Protein AF-0000000079325512 (afdb_homodimer)

Structure (mmCIF, N/CA/C/O backbone):
data_AF-0000000079325512-model_v1
#
loop_
_entity.id
_entity.type
_entity.pdbx_description
1 polymer 'Uncharacterized protein'
#
loop_
_atom_site.group_PDB
_atom_site.id
_atom_site.type_symbol
_atom_site.label_atom_id
_atom_site.label_alt_id
_atom_site.label_comp_id
_atom_site.label_asym_id
_atom_site.label_entity_id
_atom_site.label_seq_id
_atom_site.pdbx_PDB_ins_code
_atom_site.Cartn_x
_atom_site.Cartn_y
_atom_site.Cartn_z
_atom_site.occupancy
_atom_site.B_iso_or_equiv
_atom_site.auth_seq_id
_atom_site.auth_comp_id
_atom_site.auth_asym_id
_atom_site.auth_atom_id
_atom_site.pdbx_PDB_model_num
ATOM 1 N N . MET A 1 1 ? 50 34.188 35.844 1 56.75 1 MET A N 1
ATOM 2 C CA . MET A 1 1 ? 49.219 35.25 35.219 1 56.75 1 MET A CA 1
ATOM 3 C C . MET A 1 1 ? 49.906 35.75 33.938 1 56.75 1 MET A C 1
ATOM 5 O O . MET A 1 1 ? 51.125 35.875 33.875 1 56.75 1 MET A O 1
ATOM 9 N N . LEU A 1 2 ? 49.188 35.719 32.906 1 69.38 2 LEU A N 1
ATOM 10 C CA . LEU A 1 2 ? 49.75 36.125 31.609 1 69.38 2 LEU A CA 1
ATOM 11 C C . LEU A 1 2 ? 50.312 37.531 31.672 1 69.38 2 LEU A C 1
ATOM 13 O O . LEU A 1 2 ? 49.719 38.438 32.25 1 69.38 2 LEU A O 1
ATOM 17 N N . SER A 1 3 ? 51.594 37.688 31.328 1 72.75 3 SER A N 1
ATOM 18 C CA . SER A 1 3 ? 52.219 39 31.344 1 72.75 3 SER A CA 1
ATOM 19 C C . SER A 1 3 ? 51.594 39.938 30.312 1 72.75 3 SER A C 1
ATOM 21 O O . SER A 1 3 ? 51.219 39.5 29.219 1 72.75 3 SER A O 1
ATOM 23 N N . ASN A 1 4 ? 51.25 41.219 30.656 1 74.5 4 ASN A N 1
ATOM 24 C CA . ASN A 1 4 ? 50.719 42.25 29.766 1 74.5 4 ASN A CA 1
ATOM 25 C C . ASN A 1 4 ? 51.594 42.438 28.531 1 74.5 4 ASN A C 1
ATOM 27 O O . ASN A 1 4 ? 51.062 42.656 27.438 1 74.5 4 ASN A O 1
ATOM 31 N N . GLU A 1 5 ? 52.844 42.25 28.734 1 73.75 5 GLU A N 1
ATOM 32 C CA . GLU A 1 5 ? 53.781 42.406 27.625 1 73.75 5 GLU A CA 1
ATOM 33 C C . GLU A 1 5 ? 53.562 41.312 26.562 1 73.75 5 GLU A C 1
ATOM 35 O O . GLU A 1 5 ? 53.625 41.594 25.375 1 73.75 5 GLU A O 1
ATOM 40 N N . PHE A 1 6 ? 53.25 40.25 27.047 1 76.25 6 PHE A N 1
ATOM 41 C CA . PHE A 1 6 ? 53 39.125 26.141 1 76.25 6 PHE A CA 1
ATOM 42 C C . PHE A 1 6 ? 51.719 39.344 25.328 1 76.25 6 PHE A C 1
ATOM 44 O O . PHE A 1 6 ? 51.719 39.156 24.109 1 76.25 6 PHE A O 1
ATOM 51 N N . ILE A 1 7 ? 50.75 39.812 25.922 1 75.38 7 ILE A N 1
ATOM 52 C CA . ILE A 1 7 ? 49.438 40 25.266 1 75.38 7 ILE A CA 1
ATOM 53 C C . ILE A 1 7 ? 49.562 41.125 24.234 1 75.38 7 ILE A C 1
ATOM 55 O O . ILE A 1 7 ? 49 41.031 23.141 1 75.38 7 ILE A O 1
ATOM 59 N N . LEU A 1 8 ? 50.375 42.125 24.547 1 76.69 8 LEU A N 1
ATOM 60 C CA . LEU A 1 8 ? 50.594 43.219 23.641 1 76.69 8 LEU A CA 1
ATOM 61 C C . LEU A 1 8 ? 51.375 42.812 22.422 1 76.69 8 LEU A C 1
ATOM 63 O O . LEU A 1 8 ? 51.156 43.312 21.312 1 76.69 8 LEU A O 1
ATOM 67 N N . GLN A 1 9 ? 52.188 41.875 22.656 1 72.31 9 GLN A N 1
ATOM 68 C CA . GLN A 1 9 ? 52.969 41.344 21.531 1 72.31 9 GLN A CA 1
ATOM 69 C C . GLN A 1 9 ? 52.062 40.562 20.578 1 72.31 9 GLN A C 1
ATOM 71 O O . GLN A 1 9 ? 52.219 40.625 19.359 1 72.31 9 GLN A O 1
ATOM 76 N N . ILE A 1 10 ? 51.156 39.844 21.188 1 69.56 10 ILE A N 1
ATOM 77 C CA . ILE A 1 10 ? 50.188 39.125 20.375 1 69.56 10 ILE A CA 1
ATOM 78 C C . ILE A 1 10 ? 49.375 40.094 19.547 1 69.56 10 ILE A C 1
ATOM 80 O O . ILE A 1 10 ? 49.156 39.906 18.359 1 69.56 10 ILE A O 1
ATOM 84 N N . GLU A 1 11 ? 49.031 41.156 20.203 1 71.81 11 GLU A N 1
ATOM 85 C CA . GLU A 1 11 ? 48.219 42.156 19.531 1 71.81 11 GLU A CA 1
ATOM 86 C C . GLU A 1 11 ? 49 42.812 18.391 1 71.81 11 GLU A C 1
ATOM 88 O O . GLU A 1 11 ? 48.438 43.031 17.312 1 71.81 11 GLU A O 1
ATOM 93 N N . CYS A 1 12 ? 50.219 43.062 18.609 1 68.75 12 CYS A N 1
ATOM 94 C CA . CYS A 1 12 ? 51.031 43.688 17.578 1 68.75 12 CYS A CA 1
ATOM 95 C C . CYS A 1 12 ? 51.156 42.781 16.359 1 68.75 12 CYS A C 1
ATOM 97 O O . CYS A 1 12 ? 51.094 43.25 15.219 1 68.75 12 CYS A O 1
ATOM 99 N N . GLU A 1 13 ? 51.219 41.531 16.609 1 63.12 13 GLU A N 1
ATOM 100 C CA . GLU A 1 13 ? 51.344 40.594 15.5 1 63.12 13 GLU A CA 1
ATOM 101 C C . GLU A 1 13 ? 50.031 40.438 14.758 1 63.12 13 GLU A C 1
ATOM 103 O O . GLU A 1 13 ? 50 40.312 13.531 1 63.12 13 GLU A O 1
ATOM 108 N N . LEU A 1 14 ? 48.969 40.531 15.477 1 63.22 14 LEU A N 1
ATOM 109 C CA . LEU A 1 14 ? 47.625 40.375 14.891 1 63.22 14 LEU A CA 1
ATOM 110 C C . LEU A 1 14 ? 47.25 41.594 14.062 1 63.22 14 LEU A C 1
ATOM 112 O O . LEU A 1 14 ? 46.594 41.469 13.031 1 63.22 14 LEU A O 1
ATOM 116 N N . ASN A 1 15 ? 47.625 42.719 14.523 1 61.28 15 ASN A N 1
ATOM 117 C CA . ASN A 1 15 ? 47.344 43.938 13.789 1 61.28 15 ASN A CA 1
ATOM 118 C C . ASN A 1 15 ? 48.094 43.969 12.461 1 61.28 15 ASN A C 1
ATOM 120 O O . ASN A 1 15 ? 47.625 44.625 11.516 1 61.28 15 ASN A O 1
ATOM 124 N N . ASN A 1 16 ? 49.125 43.25 12.406 1 58 16 ASN A N 1
ATOM 125 C CA . ASN A 1 16 ? 49.906 43.25 11.18 1 58 16 ASN A CA 1
ATOM 126 C C . ASN A 1 16 ? 49.375 42.219 10.172 1 58 16 ASN A C 1
ATOM 128 O O . ASN A 1 16 ? 49.562 42.375 8.969 1 58 16 ASN A O 1
ATOM 132 N N . SER A 1 17 ? 48.812 41.031 10.648 1 55.97 17 SER A N 1
ATOM 133 C CA . SER A 1 17 ? 48.312 40.031 9.742 1 55.97 17 SER A CA 1
ATOM 134 C C . SER A 1 17 ? 46.938 39.5 10.195 1 55.97 17 SER A C 1
ATOM 136 O O . SER A 1 17 ? 46.719 39.312 11.391 1 55.97 17 SER A O 1
ATOM 138 N N . TYR A 1 18 ? 45.875 40.094 9.75 1 53.16 18 TYR A N 1
ATOM 139 C CA . TYR A 1 18 ? 44.531 39.656 10.148 1 53.16 18 TYR A CA 1
ATOM 140 C C . TYR A 1 18 ? 44.469 38.125 10.164 1 53.16 18 TYR A C 1
ATOM 142 O O . TYR A 1 18 ? 43.406 37.531 10.383 1 53.16 18 TYR A O 1
ATOM 150 N N . ASP A 1 19 ? 45.594 37.531 9.789 1 50.91 19 ASP A N 1
ATOM 151 C CA . ASP A 1 19 ? 45.656 36.062 9.75 1 50.91 19 ASP A CA 1
ATOM 152 C C . ASP A 1 19 ? 46.5 35.531 10.906 1 50.91 19 ASP A C 1
ATOM 154 O O . ASP A 1 19 ? 47.688 35.812 11 1 50.91 19 ASP A O 1
ATOM 158 N N . ILE A 1 20 ? 45.938 35 11.797 1 52.88 20 ILE A N 1
ATOM 159 C CA . ILE A 1 20 ? 46.594 34.5 13 1 52.88 20 ILE A CA 1
ATOM 160 C C . ILE A 1 20 ? 47.625 33.469 12.625 1 52.88 20 ILE A C 1
ATOM 162 O O . ILE A 1 20 ? 48.594 33.25 13.359 1 52.88 20 ILE A O 1
ATOM 166 N N . ASN A 1 21 ? 47.438 32.875 11.516 1 50.91 21 ASN A N 1
ATOM 167 C CA . ASN A 1 21 ? 48.375 31.812 11.102 1 50.91 21 ASN A CA 1
ATOM 168 C C . ASN A 1 21 ? 49.75 32.375 10.773 1 50.91 21 ASN A C 1
ATOM 170 O O . ASN A 1 21 ? 50.719 31.641 10.703 1 50.91 21 ASN A O 1
ATOM 174 N N . THR A 1 22 ? 49.75 33.594 10.492 1 50.34 22 THR A N 1
ATOM 175 C CA . THR A 1 22 ? 51.031 34.188 10.125 1 50.34 22 THR A CA 1
ATOM 176 C C . THR A 1 22 ? 51.719 34.781 11.352 1 50.34 22 THR A C 1
ATOM 178 O O . THR A 1 22 ? 52.719 35.5 11.227 1 50.34 22 THR A O 1
ATOM 181 N N . LEU A 1 23 ? 51.094 34.656 12.398 1 49.34 23 LEU A N 1
ATOM 182 C CA . LEU A 1 23 ? 51.781 35.125 13.586 1 49.34 23 LEU A CA 1
ATOM 183 C C . LEU A 1 23 ? 53.188 34.531 13.672 1 49.34 23 LEU A C 1
ATOM 185 O O . LEU A 1 23 ? 53.344 33.312 13.742 1 49.34 23 LEU A O 1
ATOM 189 N N . ASN A 1 24 ? 54.188 34.969 12.906 1 47.97 24 ASN A N 1
ATOM 190 C CA . ASN A 1 24 ? 55.594 34.625 13.102 1 47.97 24 ASN A CA 1
ATOM 191 C C . ASN A 1 24 ? 56.062 34.938 14.523 1 47.97 24 ASN A C 1
ATOM 193 O O . ASN A 1 24 ? 56.344 36.094 14.859 1 47.97 24 ASN A O 1
ATOM 197 N N . LEU A 1 25 ? 55.469 34.375 15.461 1 46.38 25 LEU A N 1
ATOM 198 C CA . LEU A 1 25 ? 55.969 34.656 16.797 1 46.38 25 LEU A CA 1
ATOM 199 C C . LEU A 1 25 ? 57.438 34.312 16.922 1 46.38 25 LEU A C 1
ATOM 201 O O . LEU A 1 25 ? 57.75 33.156 17.188 1 46.38 25 LEU A O 1
ATOM 205 N N . LYS A 1 26 ? 58.312 34.656 16.266 1 43.59 26 LYS A N 1
ATOM 206 C CA . LYS A 1 26 ? 59.75 34.438 16.484 1 43.59 26 LYS A CA 1
ATOM 207 C C . LYS A 1 26 ? 60.094 34.375 17.969 1 43.59 26 LYS A C 1
ATOM 209 O O . LYS A 1 26 ? 61 33.656 18.375 1 43.59 26 LYS A O 1
ATOM 214 N N . PHE A 1 27 ? 59.594 35.125 18.844 1 43.72 27 PHE A N 1
ATOM 215 C CA . PHE A 1 27 ? 60.062 35.219 20.219 1 43.72 27 PHE A CA 1
ATOM 216 C C . PHE A 1 27 ? 59.531 34.062 21.062 1 43.72 27 PHE A C 1
ATOM 218 O O . PHE A 1 27 ? 59.844 33.938 22.25 1 43.72 27 PHE A O 1
ATOM 225 N N . LEU A 1 28 ? 58.438 33.375 20.594 1 44.47 28 LEU A N 1
ATOM 226 C CA . LEU A 1 28 ? 57.688 32.531 21.516 1 44.47 28 LEU A CA 1
ATOM 227 C C . LEU A 1 28 ? 58.562 31.375 22.016 1 44.47 28 LEU A C 1
ATOM 229 O O . LEU A 1 28 ? 58.219 30.734 23 1 44.47 28 LEU A O 1
ATOM 233 N N . THR A 1 29 ? 59.25 30.859 21.172 1 44.91 29 THR A N 1
ATOM 234 C CA . THR A 1 29 ? 59.812 29.562 21.562 1 44.91 29 THR A CA 1
ATOM 235 C C . THR A 1 29 ? 60.656 29.703 22.844 1 44.91 29 THR A C 1
ATOM 237 O O . THR A 1 29 ? 60.625 28.812 23.688 1 44.91 29 THR A O 1
ATOM 240 N N . GLU A 1 30 ? 61.656 30.578 22.938 1 49.53 30 GLU A N 1
ATOM 241 C CA . GLU A 1 30 ? 62.688 30.312 23.922 1 49.53 30 GLU A CA 1
ATOM 242 C C . GLU A 1 30 ? 62.219 30.656 25.328 1 49.53 30 GLU A C 1
ATOM 244 O O . GLU A 1 30 ? 62.688 30.047 26.312 1 49.53 30 GLU A O 1
ATOM 249 N N . LYS A 1 31 ? 61.469 31.812 25.562 1 55.09 31 LYS A N 1
ATOM 250 C CA . LYS A 1 31 ? 61.281 32.188 26.969 1 55.09 31 LYS A CA 1
ATOM 251 C C . LYS A 1 31 ? 59.781 32.156 27.328 1 55.09 31 LYS A C 1
ATOM 253 O O . LYS A 1 31 ? 59.375 32.812 28.281 1 55.09 31 LYS A O 1
ATOM 258 N N . LEU A 1 32 ? 58.812 31.531 26.625 1 60.69 32 LEU A N 1
ATOM 259 C CA . LEU A 1 32 ? 57.406 31.609 27 1 60.69 32 LEU A CA 1
ATOM 260 C C . LEU A 1 32 ? 57.094 30.641 28.141 1 60.69 32 LEU A C 1
ATOM 262 O O . LEU A 1 32 ? 57.625 29.531 28.172 1 60.69 32 LEU A O 1
ATOM 266 N N . LEU A 1 33 ? 56.406 31.156 29.141 1 65.81 33 LEU A N 1
ATOM 267 C CA . LEU A 1 33 ? 55.844 30.297 30.172 1 65.81 33 LEU A CA 1
ATOM 268 C C . LEU A 1 33 ? 54.875 29.281 29.578 1 65.81 33 LEU A C 1
ATOM 270 O O . LEU A 1 33 ? 54.344 29.484 28.484 1 65.81 33 LEU A O 1
ATOM 274 N N . ASP A 1 34 ? 54.75 28.188 30.141 1 66.25 34 ASP A N 1
ATOM 275 C CA . ASP A 1 34 ? 53.875 27.109 29.688 1 66.25 34 ASP A CA 1
ATOM 276 C C . ASP A 1 34 ? 52.469 27.609 29.359 1 66.25 34 ASP A C 1
ATOM 278 O O . ASP A 1 34 ? 51.875 27.219 28.359 1 66.25 34 ASP A O 1
ATOM 282 N N . GLU A 1 35 ? 52.031 28.5 30.094 1 74.25 35 GLU A N 1
ATOM 283 C CA . GLU A 1 35 ? 50.688 29.016 29.906 1 74.25 35 GLU A CA 1
ATOM 284 C C . GLU A 1 35 ? 50.594 29.906 28.672 1 74.25 35 GLU A C 1
ATOM 286 O O . GLU A 1 35 ? 49.594 29.891 27.953 1 74.25 35 GLU A O 1
ATOM 291 N N . GLU A 1 36 ? 51.688 30.547 28.422 1 74.56 36 GLU A N 1
ATOM 292 C CA . GLU A 1 36 ? 51.719 31.438 27.266 1 74.56 36 GLU A CA 1
ATOM 293 C C . GLU A 1 36 ? 51.812 30.641 25.969 1 74.56 36 GLU A C 1
ATOM 295 O O . GLU A 1 36 ? 51.156 30.969 24.969 1 74.56 36 GLU A O 1
ATOM 300 N N . HIS A 1 37 ? 52.562 29.625 26.109 1 69.25 37 HIS A N 1
ATOM 301 C CA . HIS A 1 37 ? 52.656 28.734 24.953 1 69.25 37 HIS A CA 1
ATOM 302 C C . HIS A 1 37 ? 51.312 28.094 24.625 1 69.25 37 HIS A C 1
ATOM 304 O O . HIS A 1 37 ? 50.938 28 23.453 1 69.25 37 HIS A O 1
ATOM 310 N N . ARG A 1 38 ? 50.719 27.781 25.625 1 72.5 38 ARG A N 1
ATOM 311 C CA . ARG A 1 38 ? 49.406 27.156 25.438 1 72.5 38 ARG A CA 1
ATOM 312 C C . ARG A 1 38 ? 48.406 28.125 24.844 1 72.5 38 ARG A C 1
ATOM 314 O O . ARG A 1 38 ? 47.688 27.781 23.891 1 72.5 38 ARG A O 1
ATOM 321 N N . LEU A 1 39 ? 48.375 29.25 25.344 1 75.31 39 LEU A N 1
ATOM 322 C CA . LEU A 1 39 ? 47.469 30.281 24.844 1 75.31 39 LEU A CA 1
ATOM 323 C C . LEU A 1 39 ? 47.75 30.578 23.375 1 75.31 39 LEU A C 1
ATOM 325 O O . LEU A 1 39 ? 46.812 30.688 22.562 1 75.31 39 LEU A O 1
ATOM 329 N N . LEU A 1 40 ? 48.938 30.641 23.062 1 69.44 40 LEU A N 1
ATOM 330 C CA . LEU A 1 40 ? 49.312 30.938 21.688 1 69.44 40 LEU A CA 1
ATOM 331 C C . LEU A 1 40 ? 48.906 29.812 20.75 1 69.44 40 LEU A C 1
ATOM 333 O O . LEU A 1 40 ? 48.469 30.078 19.625 1 69.44 40 LEU A O 1
ATOM 337 N N . LEU A 1 41 ? 49.094 28.719 21.234 1 65.06 41 LEU A N 1
ATOM 338 C CA . LEU A 1 41 ? 48.719 27.562 20.438 1 65.06 41 LEU A CA 1
ATOM 339 C C . LEU A 1 41 ? 47.188 27.547 20.172 1 65.06 41 LEU A C 1
ATOM 341 O O . LEU A 1 41 ? 46.75 27.25 19.062 1 65.06 41 LEU A O 1
ATOM 345 N N . ILE A 1 42 ? 46.5 27.953 21.188 1 68.5 42 ILE A N 1
ATOM 346 C CA . ILE A 1 42 ? 45.062 27.953 21.047 1 68.5 42 ILE A CA 1
ATOM 347 C C . ILE A 1 42 ? 44.625 29.078 20.094 1 68.5 42 ILE A C 1
ATOM 349 O O . ILE A 1 42 ? 43.781 28.859 19.219 1 68.5 42 ILE A O 1
ATOM 353 N N . LEU A 1 43 ? 45.25 30.125 20.219 1 69.06 43 LEU A N 1
ATOM 354 C CA . LEU A 1 43 ? 44.875 31.266 19.391 1 69.06 43 LEU A CA 1
ATOM 355 C C . LEU A 1 43 ? 45.25 31.047 17.938 1 69.06 43 LEU A C 1
ATOM 357 O O . LEU A 1 43 ? 44.5 31.469 17.031 1 69.06 43 LEU A O 1
ATOM 361 N N . LYS A 1 44 ? 46.281 30.328 17.734 1 62.78 44 LYS A N 1
ATOM 362 C CA . LYS A 1 44 ? 46.688 30.016 16.375 1 62.78 44 LYS A CA 1
ATOM 363 C C . LYS A 1 44 ? 45.719 29.062 15.719 1 62.78 44 LYS A C 1
ATOM 365 O O . LYS A 1 44 ? 45.5 29.125 14.5 1 62.78 44 LYS A O 1
ATOM 370 N N . ASN A 1 45 ? 45.188 28.312 16.547 1 57.47 45 ASN A N 1
ATOM 371 C CA . ASN A 1 45 ? 44.312 27.281 16 1 57.47 45 ASN A CA 1
ATOM 372 C C . ASN A 1 45 ? 42.875 27.766 15.922 1 57.47 45 ASN A C 1
ATOM 374 O O . ASN A 1 45 ? 42 27.031 15.461 1 57.47 45 ASN A O 1
ATOM 378 N N . LEU A 1 46 ? 42.688 28.891 16.453 1 60.62 46 LEU A N 1
ATOM 379 C CA . LEU A 1 46 ? 41.312 29.375 16.438 1 60.62 46 LEU A CA 1
ATOM 380 C C . LEU A 1 46 ? 40.812 29.531 15 1 60.62 46 LEU A C 1
ATOM 382 O O . LEU A 1 46 ? 39.625 29.281 14.719 1 60.62 46 LEU A O 1
ATOM 386 N N . ASP A 1 47 ? 41.625 29.953 14.117 1 53.34 47 ASP A N 1
ATOM 387 C CA . ASP A 1 47 ? 41.219 30.141 12.734 1 53.34 47 ASP A CA 1
ATOM 388 C C . ASP A 1 47 ? 41.188 28.812 11.969 1 53.34 47 ASP A C 1
ATOM 390 O O . ASP A 1 47 ? 40.375 28.641 11.055 1 53.34 47 ASP A O 1
ATOM 394 N N . THR A 1 48 ? 42.219 28.031 12.242 1 46.56 48 THR A N 1
ATOM 395 C CA . THR A 1 48 ? 42.25 26.75 11.547 1 46.56 48 THR A CA 1
ATOM 396 C C . THR A 1 48 ? 41 25.938 11.82 1 46.56 48 THR A C 1
ATOM 398 O O . THR A 1 48 ? 40.531 25.188 10.953 1 46.56 48 THR A O 1
ATOM 401 N N . TYR A 1 49 ? 40.656 26 13.008 1 39.91 49 TYR A N 1
ATOM 402 C CA . TYR A 1 49 ? 39.5 25.188 13.383 1 39.91 49 TYR A CA 1
ATOM 403 C C . TYR A 1 49 ? 38.219 25.891 13.008 1 39.91 49 TYR A C 1
ATOM 405 O O . TYR A 1 49 ? 37.156 25.281 13.031 1 39.91 49 TYR A O 1
ATOM 413 N N . THR A 1 50 ? 38.344 27.141 13.008 1 40.91 50 THR A N 1
ATOM 414 C CA . THR A 1 50 ? 37.188 27.844 12.508 1 40.91 50 THR A CA 1
ATOM 415 C C . THR A 1 50 ? 37.031 27.688 11 1 40.91 50 THR A C 1
ATOM 417 O O . THR A 1 50 ? 36.156 28.266 10.383 1 40.91 50 THR A O 1
ATOM 420 N N . MET A 1 51 ? 38.219 27.266 10.453 1 35.22 51 MET A N 1
ATOM 421 C CA . MET A 1 51 ? 38.25 27.375 9 1 35.22 51 MET A CA 1
ATOM 422 C C . MET A 1 51 ? 37 26.719 8.391 1 35.22 51 MET A C 1
ATOM 424 O O . MET A 1 51 ? 36.406 27.266 7.465 1 35.22 51 MET A O 1
ATOM 428 N N . PRO A 1 52 ? 37.219 25.344 8.086 1 34.91 52 PRO A N 1
ATOM 429 C CA . PRO A 1 52 ? 36.531 24.906 6.867 1 34.91 52 PRO A CA 1
ATOM 430 C C . PRO A 1 52 ? 35.031 25.25 6.867 1 34.91 52 PRO A C 1
ATOM 432 O O . PRO A 1 52 ? 34.438 25.453 7.93 1 34.91 52 PRO A O 1
ATOM 435 N N . TYR A 1 53 ? 34.469 25.453 5.551 1 34.75 53 TYR A N 1
ATOM 436 C CA . TYR A 1 53 ? 33.125 25.688 4.988 1 34.75 53 TYR A CA 1
ATOM 437 C C . TYR A 1 53 ? 32.062 24.938 5.766 1 34.75 53 TYR A C 1
ATOM 439 O O . TYR A 1 53 ? 30.891 24.953 5.391 1 34.75 53 TYR A O 1
ATOM 447 N N . LEU A 1 54 ? 32.562 24.047 6.605 1 34.31 54 LEU A N 1
ATOM 448 C CA . LEU A 1 54 ? 31.469 23.297 7.215 1 34.31 54 LEU A CA 1
ATOM 449 C C . LEU A 1 54 ? 30.781 24.125 8.297 1 34.31 54 LEU A C 1
ATOM 451 O O . LEU A 1 54 ? 31.25 24.188 9.438 1 34.31 54 LEU A O 1
ATOM 455 N N . TYR A 1 55 ? 30.453 25.312 8.055 1 36.72 55 TYR A N 1
ATOM 456 C CA . TYR A 1 55 ? 29.578 26.109 8.914 1 36.72 55 TYR A CA 1
ATOM 457 C C . TYR A 1 55 ? 28.625 25.203 9.688 1 36.72 55 TYR A C 1
ATOM 459 O O . TYR A 1 55 ? 27.453 25.047 9.305 1 36.72 55 TYR A O 1
ATOM 467 N N . THR A 1 56 ? 29.172 24.016 10.086 1 38.72 56 THR A N 1
ATOM 468 C CA . THR A 1 56 ? 28.328 23.188 10.953 1 38.72 56 THR A CA 1
ATOM 469 C C . THR A 1 56 ? 27.938 23.953 12.211 1 38.72 56 THR A C 1
ATOM 471 O O . THR A 1 56 ? 28.594 24.938 12.578 1 38.72 56 THR A O 1
ATOM 474 N N . VAL A 1 57 ? 26.906 23.719 12.828 1 45.72 57 VAL A N 1
ATOM 475 C CA . VAL A 1 57 ? 26.203 24.297 13.969 1 45.72 57 VAL A CA 1
ATOM 476 C C . VAL A 1 57 ? 27.156 24.469 15.141 1 45.72 57 VAL A C 1
ATOM 478 O O . VAL A 1 57 ? 27.047 25.438 15.898 1 45.72 57 VAL A O 1
ATOM 481 N N . THR A 1 58 ? 28.141 23.672 15.383 1 48.81 58 THR A N 1
ATOM 482 C CA . THR A 1 58 ? 28.922 23.938 16.594 1 48.81 58 THR A CA 1
ATOM 483 C C . THR A 1 58 ? 30.359 24.266 16.234 1 48.81 58 THR A C 1
ATOM 485 O O . THR A 1 58 ? 31.188 23.359 16.062 1 48.81 58 THR A O 1
ATOM 488 N N . PRO A 1 59 ? 30.656 25.516 16.016 1 56.78 59 PRO A N 1
ATOM 489 C CA . PRO A 1 59 ? 32.062 25.906 15.812 1 56.78 59 PRO A CA 1
ATOM 490 C C . PRO A 1 59 ? 32.969 25.547 17 1 56.78 59 PRO A C 1
ATOM 492 O O . PRO A 1 59 ? 32.469 25.375 18.109 1 56.78 59 PRO A O 1
ATOM 495 N N . TYR A 1 60 ? 34.219 25.203 16.828 1 57.81 60 TYR A N 1
ATOM 496 C CA . TYR A 1 60 ? 35.281 25.031 17.812 1 57.81 60 TYR A CA 1
ATOM 497 C C . TYR A 1 60 ? 35.094 23.719 18.578 1 57.81 60 TYR A C 1
ATOM 499 O O . TYR A 1 60 ? 35.594 23.578 19.703 1 57.81 60 TYR A O 1
ATOM 507 N N . ARG A 1 61 ? 34.281 22.812 17.984 1 56.19 61 ARG A N 1
ATOM 508 C CA . ARG A 1 61 ? 33.969 21.578 18.703 1 56.19 61 ARG A CA 1
ATOM 509 C C . ARG A 1 61 ? 35.25 20.906 19.203 1 56.19 61 ARG A C 1
ATOM 511 O O . ARG A 1 61 ? 35.281 20.422 20.344 1 56.19 61 ARG A O 1
ATOM 518 N N . ASP A 1 62 ? 36.25 20.922 18.438 1 53.72 62 ASP A N 1
ATOM 519 C CA . ASP A 1 62 ? 37.469 20.203 18.797 1 53.72 62 ASP A CA 1
ATOM 520 C C . ASP A 1 62 ? 38.281 20.969 19.859 1 53.72 62 ASP A C 1
ATOM 522 O O . ASP A 1 62 ? 38.844 20.359 20.766 1 53.72 62 ASP A O 1
ATOM 526 N N . ILE A 1 63 ? 38.219 22.297 19.766 1 58.75 63 ILE A N 1
ATOM 527 C CA . ILE A 1 63 ? 39 23.109 20.719 1 58.75 63 ILE A CA 1
ATOM 528 C C . ILE A 1 63 ? 38.25 23.156 22.062 1 58.75 63 ILE A C 1
ATOM 530 O O . ILE A 1 63 ? 38.875 23.172 23.109 1 58.75 63 ILE A O 1
ATOM 534 N N . SER A 1 64 ? 37 23.078 22.016 1 60.53 64 SER A N 1
ATOM 535 C CA . SER A 1 64 ? 36.219 23.188 23.234 1 60.53 64 SER A CA 1
ATOM 536 C C . SER A 1 64 ? 36.469 22.016 24.172 1 60.53 64 SER A C 1
ATOM 538 O O . SER A 1 64 ? 36.312 22.141 25.391 1 60.53 64 SER A O 1
ATOM 540 N N . ARG A 1 65 ? 37 20.938 23.609 1 60.28 65 ARG A N 1
ATOM 541 C CA . ARG A 1 65 ? 37.219 19.734 24.406 1 60.28 65 ARG A CA 1
ATOM 542 C C . ARG A 1 65 ? 38.5 19.844 25.219 1 60.28 65 ARG A C 1
ATOM 544 O O . ARG A 1 65 ? 38.656 19.172 26.25 1 60.28 65 ARG A O 1
ATOM 551 N N . ILE A 1 66 ? 39.344 20.703 24.75 1 63.59 66 ILE A N 1
ATOM 552 C CA . ILE A 1 66 ? 40.688 20.734 25.375 1 63.59 66 ILE A CA 1
ATOM 553 C C . ILE A 1 66 ? 40.812 21.969 26.25 1 63.59 66 ILE A C 1
ATOM 555 O O . ILE A 1 66 ? 41.781 22.125 27 1 63.59 66 ILE A O 1
ATOM 559 N N . ILE A 1 67 ? 39.812 22.828 26.312 1 73.69 67 ILE A N 1
ATOM 560 C CA . ILE A 1 67 ? 39.906 24.109 27 1 73.69 67 ILE A CA 1
ATOM 561 C C . ILE A 1 67 ? 39.594 23.922 28.484 1 73.69 67 ILE A C 1
ATOM 563 O O . ILE A 1 67 ? 38.562 23.297 28.828 1 73.69 67 ILE A O 1
ATOM 567 N N . SER A 1 68 ? 40.531 24.219 29.359 1 75.62 68 SER A N 1
ATOM 568 C CA . SER A 1 68 ? 40.375 24.125 30.797 1 75.62 68 SER A CA 1
ATOM 569 C C . SER A 1 68 ? 39.812 25.422 31.375 1 75.62 68 SER A C 1
ATOM 571 O O . SER A 1 68 ? 39.688 26.422 30.656 1 75.62 68 SER A O 1
ATOM 573 N N . LYS A 1 69 ? 39.469 25.359 32.656 1 80.75 69 LYS A N 1
ATOM 574 C CA . LYS A 1 69 ? 38.969 26.547 33.375 1 80.75 69 LYS A CA 1
ATOM 575 C C . LYS A 1 69 ? 40.031 27.641 33.406 1 80.75 69 LYS A C 1
ATOM 577 O O . LYS A 1 69 ? 39.719 28.828 33.281 1 80.75 69 LYS A O 1
ATOM 582 N N . ASN A 1 70 ? 41.281 27.203 33.562 1 80.56 70 ASN A N 1
ATOM 583 C CA . ASN A 1 70 ? 42.375 28.156 33.594 1 80.56 70 ASN A CA 1
ATOM 584 C C . ASN A 1 70 ? 42.531 28.859 32.25 1 80.56 70 ASN A C 1
ATOM 586 O O . ASN A 1 70 ? 42.875 30.047 32.188 1 80.56 70 ASN A O 1
ATOM 590 N N . ASP A 1 71 ? 42.281 28.141 31.266 1 80.5 71 ASP A N 1
ATOM 591 C CA . ASP A 1 71 ? 42.344 28.719 29.922 1 80.5 71 ASP A CA 1
ATOM 592 C C . ASP A 1 71 ? 41.312 29.828 29.766 1 80.5 71 ASP A C 1
ATOM 594 O O . ASP A 1 71 ? 41.594 30.875 29.188 1 80.5 71 ASP A O 1
ATOM 598 N N . ILE A 1 72 ? 40.156 29.594 30.281 1 87.19 72 ILE A N 1
ATOM 599 C CA . ILE A 1 72 ? 39.094 30.562 30.156 1 87.19 72 ILE A CA 1
ATOM 600 C C . ILE A 1 72 ? 39.469 31.859 30.875 1 87.19 72 ILE A C 1
ATOM 602 O O . ILE A 1 72 ? 39.219 32.969 30.359 1 87.19 72 ILE A O 1
ATOM 606 N N . GLU A 1 73 ? 40.094 31.672 31.984 1 86.12 73 GLU A N 1
ATOM 607 C CA . GLU A 1 73 ? 40.531 32.844 32.75 1 86.12 73 GLU A CA 1
ATOM 608 C C . GLU A 1 73 ? 41.594 33.625 31.969 1 86.12 73 GLU A C 1
ATOM 610 O O . GLU A 1 73 ? 41.594 34.875 31.953 1 86.12 73 GLU A O 1
ATOM 615 N N . ASN A 1 74 ? 42.469 32.906 31.344 1 83.62 74 ASN A N 1
ATOM 616 C CA . ASN A 1 74 ? 43.469 33.531 30.5 1 83.62 74 ASN A CA 1
ATOM 617 C C . ASN A 1 74 ? 42.844 34.281 29.328 1 83.62 74 ASN A C 1
ATOM 619 O O . ASN A 1 74 ? 43.281 35.375 28.984 1 83.62 74 ASN A O 1
ATOM 623 N N . PHE A 1 75 ? 41.781 33.656 28.828 1 86.25 75 PHE A N 1
ATOM 624 C CA . PHE A 1 75 ? 41.094 34.281 27.719 1 86.25 75 PHE A CA 1
ATOM 625 C C . PHE A 1 75 ? 40.438 35.594 28.156 1 86.25 75 PHE A C 1
ATOM 627 O O . PHE A 1 75 ? 40.5 36.594 27.438 1 86.25 75 PHE A O 1
ATOM 634 N N . ILE A 1 76 ? 39.875 35.594 29.297 1 87.94 76 ILE A N 1
ATOM 635 C CA . ILE A 1 76 ? 39.219 36.75 29.828 1 87.94 76 ILE A CA 1
ATOM 636 C C . ILE A 1 76 ? 40.219 37.875 30.016 1 87.94 76 ILE A C 1
ATOM 638 O O . ILE A 1 76 ? 39.969 39.031 29.672 1 87.94 76 ILE A O 1
ATOM 642 N N . THR A 1 77 ? 41.375 37.469 30.422 1 85.88 77 THR A N 1
ATOM 643 C CA . THR A 1 77 ? 42.469 38.469 30.609 1 85.88 77 THR A CA 1
ATOM 644 C C . THR A 1 77 ? 42.906 39.031 29.266 1 85.88 77 THR A C 1
ATOM 646 O O . THR A 1 77 ? 43.094 40.219 29.141 1 85.88 77 THR A O 1
ATOM 649 N N . VAL A 1 78 ? 43 38.188 28.359 1 84.69 78 VAL A N 1
ATOM 650 C CA . VAL A 1 78 ? 43.469 38.594 27.047 1 84.69 78 VAL A CA 1
ATOM 651 C C . VAL A 1 78 ? 42.438 39.562 26.422 1 84.69 78 VAL A C 1
ATOM 653 O O . VAL A 1 78 ? 42.812 40.594 25.844 1 84.69 78 VAL A O 1
ATOM 656 N N . VAL A 1 79 ? 41.188 39.219 26.516 1 87.88 79 VAL A N 1
ATOM 657 C CA . VAL A 1 79 ? 40.094 40.031 25.938 1 87.88 79 VAL A CA 1
ATOM 658 C C . VAL A 1 79 ? 40.125 41.438 26.531 1 87.88 79 VAL A C 1
ATOM 660 O O . VAL A 1 79 ? 39.812 42.406 25.844 1 87.88 79 VAL A O 1
ATOM 663 N N . GLY A 1 80 ? 40.469 41.531 27.719 1 85.56 80 GLY A N 1
ATOM 664 C CA . GLY A 1 80 ? 40.531 42.812 28.375 1 85.56 80 GLY A CA 1
ATOM 665 C C . GLY A 1 80 ? 41.688 43.688 27.891 1 85.56 80 GLY A C 1
ATOM 666 O O . GLY A 1 80 ? 41.625 44.906 28.016 1 85.56 80 GLY A O 1
ATOM 667 N N . ILE A 1 81 ? 42.656 43.062 27.203 1 82.25 81 ILE A N 1
ATOM 668 C CA . ILE A 1 81 ? 43.875 43.812 26.859 1 82.25 81 ILE A CA 1
ATOM 669 C C . ILE A 1 81 ? 43.969 44 25.359 1 82.25 81 ILE A C 1
ATOM 671 O O . ILE A 1 81 ? 44.344 45.062 24.875 1 82.25 81 ILE A O 1
ATOM 675 N N . ILE A 1 82 ? 43.438 43 24.641 1 80.5 82 ILE A N 1
ATOM 676 C CA . ILE A 1 82 ? 43.656 43 23.203 1 80.5 82 ILE A CA 1
ATOM 677 C C . ILE A 1 82 ? 42.719 44.031 22.562 1 80.5 82 ILE A C 1
ATOM 679 O O . ILE A 1 82 ? 41.531 44.125 22.906 1 80.5 82 ILE A O 1
ATOM 683 N N . LYS A 1 83 ? 43.281 44.781 21.578 1 78 83 LYS A N 1
ATOM 684 C CA . LYS A 1 83 ? 42.531 45.844 20.938 1 78 83 LYS A CA 1
ATOM 685 C C . LYS A 1 83 ? 42.031 45.406 19.562 1 78 83 LYS A C 1
ATOM 687 O O . LYS A 1 83 ? 41.094 46 19.016 1 78 83 LYS A O 1
ATOM 692 N N . ASN A 1 84 ? 42.719 44.438 19.031 1 76.75 84 ASN A N 1
ATOM 693 C CA . ASN A 1 84 ? 42.281 43.938 17.75 1 76.75 84 ASN A CA 1
ATOM 694 C C . ASN A 1 84 ? 40.844 43.375 17.812 1 76.75 84 ASN A C 1
ATOM 696 O O . ASN A 1 84 ? 40.594 42.406 18.516 1 76.75 84 ASN A O 1
ATOM 700 N N . MET A 1 85 ? 40.031 44 17.078 1 78.31 85 MET A N 1
ATOM 701 C CA . MET A 1 85 ? 38.594 43.75 17.203 1 78.31 85 MET A CA 1
ATOM 702 C C . MET A 1 85 ? 38.25 42.344 16.75 1 78.31 85 MET A C 1
ATOM 704 O O . MET A 1 85 ? 37.406 41.656 17.359 1 78.31 85 MET A O 1
ATOM 708 N N . TYR A 1 86 ? 38.875 41.875 15.727 1 80.56 86 TYR A N 1
ATOM 709 C CA . TYR A 1 86 ? 38.594 40.594 15.164 1 80.56 86 TYR A CA 1
ATOM 710 C C . TYR A 1 86 ? 39 39.469 16.109 1 80.56 86 TYR A C 1
ATOM 712 O O . TYR A 1 86 ? 38.219 38.531 16.391 1 80.56 86 TYR A O 1
ATOM 720 N N . MET A 1 87 ? 40.156 39.594 16.672 1 79.81 87 MET A N 1
ATOM 721 C CA . MET A 1 87 ? 40.656 38.594 17.609 1 79.81 87 MET A CA 1
ATOM 722 C C . MET A 1 87 ? 39.844 38.625 18.922 1 79.81 87 MET A C 1
ATOM 724 O O . MET A 1 87 ? 39.594 37.562 19.516 1 79.81 87 MET A O 1
ATOM 728 N N . ASN A 1 88 ? 39.656 39.781 19.297 1 86.06 88 ASN A N 1
ATOM 729 C CA . ASN A 1 88 ? 38.812 39.938 20.5 1 86.06 88 ASN A CA 1
ATOM 730 C C . ASN A 1 88 ? 37.469 39.25 20.328 1 86.06 88 ASN A C 1
ATOM 732 O O . ASN A 1 88 ? 37.031 38.5 21.219 1 86.06 88 ASN A O 1
ATOM 736 N N . ALA A 1 89 ? 36.844 39.562 19.172 1 88.12 89 ALA A N 1
ATOM 737 C CA . ALA A 1 89 ? 35.562 38.938 18.906 1 88.12 89 ALA A CA 1
ATOM 738 C C . ALA A 1 89 ? 35.656 37.406 18.875 1 88.12 89 ALA A C 1
ATOM 740 O O . ALA A 1 89 ? 34.812 36.719 19.422 1 88.12 89 ALA A O 1
ATOM 741 N N . LYS A 1 90 ? 36.688 36.844 18.359 1 83.06 90 LYS A N 1
ATOM 742 C CA . LYS A 1 90 ? 36.906 35.406 18.234 1 83.06 90 LYS A CA 1
ATOM 743 C C . LYS A 1 90 ? 37.094 34.75 19.609 1 83.06 90 LYS A C 1
ATOM 745 O O . LYS A 1 90 ? 36.562 33.688 19.875 1 83.06 90 LYS A O 1
ATOM 750 N N . ILE A 1 91 ? 37.844 35.438 20.375 1 82.94 91 ILE A N 1
ATOM 751 C CA . ILE A 1 91 ? 38.094 34.906 21.703 1 82.94 91 ILE A CA 1
ATOM 752 C C . ILE A 1 91 ? 36.812 34.938 22.531 1 82.94 91 ILE A C 1
ATOM 754 O O . ILE A 1 91 ? 36.469 34 23.25 1 82.94 91 ILE A O 1
ATOM 758 N N . CYS A 1 92 ? 36.156 36.062 22.422 1 88.56 92 CYS A N 1
ATOM 759 C CA . CYS A 1 92 ? 34.875 36.156 23.109 1 88.56 92 CYS A CA 1
ATOM 760 C C . CYS A 1 92 ? 33.906 35.062 22.625 1 88.56 92 CYS A C 1
ATOM 762 O O . CYS A 1 92 ? 33.156 34.5 23.438 1 88.56 92 CYS A O 1
ATOM 764 N N . ASP A 1 93 ? 33.906 34.844 21.359 1 86.88 93 ASP A N 1
ATOM 765 C CA . ASP A 1 93 ? 33.094 33.781 20.766 1 86.88 93 ASP A CA 1
ATOM 766 C C . ASP A 1 93 ? 33.438 32.406 21.344 1 86.88 93 ASP A C 1
ATOM 768 O O . ASP A 1 93 ? 32.562 31.625 21.688 1 86.88 93 ASP A O 1
ATOM 772 N N . LEU A 1 94 ? 34.688 32.188 21.469 1 80.62 94 LEU A N 1
ATOM 773 C CA . LEU A 1 94 ? 35.188 30.922 22.047 1 80.62 94 LEU A CA 1
ATOM 774 C C . LEU A 1 94 ? 34.688 30.781 23.484 1 80.62 94 LEU A C 1
ATOM 776 O O . LEU A 1 94 ? 34.25 29.703 23.891 1 80.62 94 LEU A O 1
ATOM 780 N N . ILE A 1 95 ? 34.812 31.797 24.219 1 83.5 95 ILE A N 1
ATOM 781 C CA . ILE A 1 95 ? 34.344 31.781 25.594 1 83.5 95 ILE A CA 1
ATOM 782 C C . ILE A 1 95 ? 32.844 31.5 25.641 1 83.5 95 ILE A C 1
ATOM 784 O O . ILE A 1 95 ? 32.375 30.703 26.453 1 83.5 95 ILE A O 1
ATOM 788 N N . TRP A 1 96 ? 32.188 32.094 24.734 1 87.38 96 TRP A N 1
ATOM 789 C CA . TRP A 1 96 ? 30.734 31.891 24.641 1 87.38 96 TRP A CA 1
ATOM 790 C C . TRP A 1 96 ? 30.406 30.438 24.359 1 87.38 96 TRP A C 1
ATOM 792 O O . TRP A 1 96 ? 29.516 29.859 25 1 87.38 96 TRP A O 1
ATOM 802 N N . ILE A 1 97 ? 31 29.859 23.469 1 79.62 97 ILE A N 1
ATOM 803 C CA . ILE A 1 97 ? 30.734 28.484 23.031 1 79.62 97 ILE A CA 1
ATOM 804 C C . ILE A 1 97 ? 31 27.516 24.172 1 79.62 97 ILE A C 1
ATOM 806 O O . ILE A 1 97 ? 30.266 26.547 24.375 1 79.62 97 ILE A O 1
ATOM 810 N N . ILE A 1 98 ? 31.969 27.875 24.953 1 75.69 98 ILE A N 1
ATOM 811 C CA . ILE A 1 98 ? 32.406 26.953 26 1 75.69 98 ILE A CA 1
ATOM 812 C C . ILE A 1 98 ? 31.594 27.188 27.266 1 75.69 98 ILE A C 1
ATOM 814 O O . ILE A 1 98 ? 31.078 26.25 27.875 1 75.69 98 ILE A O 1
ATOM 818 N N . SER A 1 99 ? 31.5 28.422 27.688 1 82.38 99 SER A N 1
ATOM 819 C CA . SER A 1 99 ? 30.938 28.719 29 1 82.38 99 SER A CA 1
ATOM 820 C C . SER A 1 99 ? 29.484 29.203 28.891 1 82.38 99 SER A C 1
ATOM 822 O O . SER A 1 99 ? 28.766 29.266 29.891 1 82.38 99 SER A O 1
ATOM 824 N N . LYS A 1 100 ? 29.062 29.578 27.734 1 85.62 100 LYS A N 1
ATOM 825 C CA . LYS A 1 100 ? 27.734 30.125 27.484 1 85.62 100 LYS A CA 1
ATOM 826 C C . LYS A 1 100 ? 27.484 31.375 28.344 1 85.62 100 LYS A C 1
ATOM 828 O O . LYS A 1 100 ? 26.391 31.562 28.859 1 85.62 100 LYS A O 1
ATOM 833 N N . ASP A 1 101 ? 28.562 32 28.547 1 87.12 101 ASP A N 1
ATOM 834 C CA . ASP A 1 101 ? 28.469 33.281 29.266 1 87.12 101 ASP A CA 1
ATOM 835 C C . ASP A 1 101 ? 27.859 34.375 28.375 1 87.12 101 ASP A C 1
ATOM 837 O O . ASP A 1 101 ? 28.469 34.781 27.391 1 87.12 101 ASP A O 1
ATOM 841 N N . TYR A 1 102 ? 26.781 34.906 28.766 1 90.38 102 TYR A N 1
ATOM 842 C CA . TYR A 1 102 ? 25.969 35.812 27.953 1 90.38 102 TYR A CA 1
ATOM 843 C C . TYR A 1 102 ? 26.75 37.062 27.641 1 90.38 102 TYR A C 1
ATOM 845 O O . TYR A 1 102 ? 26.625 37.625 26.547 1 90.38 102 TYR A O 1
ATOM 853 N N . GLN A 1 103 ? 27.5 37.5 28.594 1 91 103 GLN A N 1
ATOM 854 C CA . GLN A 1 103 ? 28.266 38.719 28.391 1 91 103 GLN A CA 1
ATOM 855 C C . GLN A 1 103 ? 29.25 38.594 27.234 1 91 103 GLN A C 1
ATOM 857 O O . GLN A 1 103 ? 29.359 39.469 26.391 1 91 103 GLN A O 1
ATOM 862 N N . TYR A 1 104 ? 29.906 37.531 27.234 1 91.94 104 TYR A N 1
ATOM 863 C CA . TYR A 1 104 ? 30.891 37.312 26.172 1 91.94 104 TYR A CA 1
ATOM 864 C C . TYR A 1 104 ? 30.219 36.969 24.859 1 91.94 104 TYR A C 1
ATOM 866 O O . TYR A 1 104 ? 30.766 37.219 23.781 1 91.94 104 TYR A O 1
ATOM 874 N N . GLY A 1 105 ? 29.047 36.438 24.969 1 91.81 105 GLY A N 1
ATOM 875 C CA . GLY A 1 105 ? 28.266 36.281 23.75 1 91.81 105 GLY A CA 1
ATOM 876 C C . GLY A 1 105 ? 27.891 37.594 23.109 1 91.81 105 GLY A C 1
ATOM 877 O O . GLY A 1 105 ? 28.016 37.75 21.891 1 91.81 105 GLY A O 1
ATOM 878 N N . GLU A 1 106 ? 27.516 38.406 23.953 1 93 106 GLU A N 1
ATOM 879 C CA . GLU A 1 106 ? 27.141 39.75 23.469 1 93 106 GLU A CA 1
ATOM 880 C C . GLU A 1 106 ? 28.344 40.469 22.906 1 93 106 GLU A C 1
ATOM 882 O O . GLU A 1 106 ? 28.234 41.156 21.875 1 93 106 GLU A O 1
ATOM 887 N N . LYS A 1 107 ? 29.438 40.344 23.562 1 92.62 107 LYS A N 1
ATOM 888 C CA . LYS A 1 107 ? 30.656 41 23.094 1 92.62 107 LYS A CA 1
ATOM 889 C C . LYS A 1 107 ? 31.094 40.406 21.75 1 92.62 107 LYS A C 1
ATOM 891 O O . LYS A 1 107 ? 31.531 41.156 20.859 1 92.62 107 LYS A O 1
ATOM 896 N N . ALA A 1 108 ? 30.984 39.156 21.672 1 91.12 108 ALA A N 1
ATOM 897 C CA . ALA A 1 108 ? 31.328 38.531 20.406 1 91.12 108 ALA A CA 1
ATOM 898 C C . ALA A 1 108 ? 30.406 38.969 19.281 1 91.12 108 ALA A C 1
ATOM 900 O O . ALA A 1 108 ? 30.875 39.344 18.203 1 91.12 108 ALA A O 1
ATOM 901 N N . TYR A 1 109 ? 29.125 38.938 19.547 1 92.94 109 TYR A N 1
ATOM 902 C CA . TYR A 1 109 ? 28.125 39.344 18.578 1 92.94 109 TYR A CA 1
ATOM 903 C C . TYR A 1 109 ? 28.391 40.781 18.094 1 92.94 109 TYR A C 1
ATOM 905 O O . TYR A 1 109 ? 28.5 41 16.891 1 92.94 109 TYR A O 1
ATOM 913 N N . ASN A 1 110 ? 28.578 41.656 19.047 1 92 110 ASN A N 1
ATOM 914 C CA . ASN A 1 110 ? 28.828 43.031 18.703 1 92 110 ASN A CA 1
ATOM 915 C C . ASN A 1 110 ? 30.188 43.219 18.016 1 92 110 ASN A C 1
ATOM 917 O O . ASN A 1 110 ? 30.328 44.031 17.125 1 92 110 ASN A O 1
ATOM 921 N N . GLY A 1 111 ? 31.109 42.438 18.516 1 90.38 111 GLY A N 1
ATOM 922 C CA . GLY A 1 111 ? 32.406 42.469 17.891 1 90.38 111 GLY A CA 1
ATOM 923 C C . GLY A 1 111 ? 32.375 42.125 16.406 1 90.38 111 GLY A C 1
ATOM 924 O O . GLY A 1 111 ? 32.938 42.812 15.578 1 90.38 111 GLY A O 1
ATOM 925 N N . TYR A 1 112 ? 31.672 41.094 16.094 1 90 112 TYR A N 1
ATOM 926 C CA . TYR A 1 112 ? 31.562 40.656 14.703 1 90 112 TYR A CA 1
ATOM 927 C C . TYR A 1 112 ? 30.797 41.688 13.875 1 90 112 TYR A C 1
ATOM 929 O O . TYR A 1 112 ? 31.141 41.938 12.719 1 90 112 TYR A O 1
ATOM 937 N N . LEU A 1 113 ? 29.812 42.312 14.352 1 91.56 113 LEU A N 1
ATOM 938 C CA . LEU A 1 113 ? 29.047 43.312 13.633 1 91.56 113 LEU A CA 1
ATOM 939 C C . LEU A 1 113 ? 29.922 44.562 13.359 1 91.56 113 LEU A C 1
ATOM 941 O O . LEU A 1 113 ? 29.875 45.125 12.266 1 91.56 113 LEU A O 1
ATOM 945 N N . ASN A 1 114 ? 30.672 44.844 14.359 1 89.69 114 ASN A N 1
ATOM 946 C CA . ASN A 1 114 ? 31.5 46.031 14.242 1 89.69 114 ASN A CA 1
ATOM 947 C C . ASN A 1 114 ? 32.625 45.844 13.219 1 89.69 114 ASN A C 1
ATOM 949 O O . ASN A 1 114 ? 33 46.781 12.523 1 89.69 114 ASN A O 1
ATOM 953 N N . ILE A 1 115 ? 33.031 44.688 13.188 1 85.88 115 ILE A N 1
ATOM 954 C CA . ILE A 1 115 ? 34.094 44.375 12.25 1 85.88 115 ILE A CA 1
ATOM 955 C C . ILE A 1 115 ? 33.625 44.625 10.82 1 85.88 115 ILE A C 1
ATOM 957 O O . ILE A 1 115 ? 34.406 45.062 9.969 1 85.88 115 ILE A O 1
ATOM 961 N N . THR A 1 116 ? 32.406 44.344 10.516 1 85.12 116 THR A N 1
ATOM 962 C CA . THR A 1 116 ? 31.875 44.5 9.172 1 85.12 116 THR A CA 1
ATOM 963 C C . THR A 1 116 ? 31.859 45.969 8.75 1 85.12 116 THR A C 1
ATOM 965 O O . THR A 1 116 ? 31.828 46.281 7.555 1 85.12 116 THR A O 1
ATOM 968 N N . ALA A 1 117 ? 31.859 46.844 9.695 1 79.81 117 ALA A N 1
ATOM 969 C CA . ALA A 1 117 ? 31.797 48.281 9.414 1 79.81 117 ALA A CA 1
ATOM 970 C C . ALA A 1 117 ? 33.188 48.875 9.297 1 79.81 117 ALA A C 1
ATOM 972 O O . ALA A 1 117 ? 33.375 50.031 8.875 1 79.81 117 ALA A O 1
ATOM 973 N N . GLU A 1 118 ? 34.156 48.094 9.625 1 77.88 118 GLU A N 1
ATOM 974 C CA . GLU A 1 118 ? 35.531 48.594 9.625 1 77.88 118 GLU A CA 1
ATOM 975 C C . GLU A 1 118 ? 36.062 48.719 8.203 1 77.88 118 GLU A C 1
ATOM 977 O O . GLU A 1 118 ? 35.719 47.938 7.328 1 77.88 118 GLU A O 1
ATOM 982 N N . THR A 1 119 ? 36.812 49.719 8.031 1 69.75 119 THR A N 1
ATOM 983 C CA . THR A 1 119 ? 37.438 49.938 6.73 1 69.75 119 THR A CA 1
ATOM 984 C C . THR A 1 119 ? 38.656 49.062 6.539 1 69.75 119 THR A C 1
ATOM 986 O O . THR A 1 119 ? 39.375 48.781 7.492 1 69.75 119 THR A O 1
ATOM 989 N N . GLY A 1 120 ? 38.875 48.5 5.461 1 70.19 120 GLY A N 1
ATOM 990 C CA . GLY A 1 120 ? 40.062 47.75 5.113 1 70.19 120 GLY A CA 1
ATOM 991 C C . GLY A 1 120 ? 39.938 46.25 5.387 1 70.19 120 GLY A C 1
ATOM 992 O O . GLY A 1 120 ? 40.906 45.531 5.316 1 70.19 120 GLY A O 1
ATOM 993 N N . ILE A 1 121 ? 38.75 45.906 5.75 1 75.62 121 ILE A N 1
ATOM 994 C CA . ILE A 1 121 ? 38.531 44.5 6.031 1 75.62 121 ILE A CA 1
ATOM 995 C C . ILE A 1 121 ? 38.188 43.75 4.738 1 75.62 121 ILE A C 1
ATOM 997 O O . ILE A 1 121 ? 37.5 44.281 3.869 1 75.62 121 ILE A O 1
ATOM 1001 N N . THR A 1 122 ? 38.875 42.625 4.719 1 75.06 122 THR A N 1
ATOM 1002 C CA . THR A 1 122 ? 38.656 41.844 3.506 1 75.06 122 THR A CA 1
ATOM 1003 C C . THR A 1 122 ? 37.219 41.312 3.459 1 75.06 122 THR A C 1
ATOM 1005 O O . THR A 1 122 ? 36.562 41.188 4.496 1 75.06 122 THR A O 1
ATOM 1008 N N . GLN A 1 123 ? 36.812 41 2.279 1 76.06 123 GLN A N 1
ATOM 1009 C CA . GLN A 1 123 ? 35.469 40.469 2.072 1 76.06 123 GLN A CA 1
ATOM 1010 C C . GLN A 1 123 ? 35.312 39.125 2.777 1 76.06 123 GLN A C 1
ATOM 1012 O O . GLN A 1 123 ? 34.219 38.781 3.264 1 76.06 123 GLN A O 1
ATOM 1017 N N . ASP A 1 124 ? 36.312 38.406 2.895 1 75.81 124 ASP A N 1
ATOM 1018 C CA . ASP A 1 124 ? 36.281 37.094 3.547 1 75.81 124 ASP A CA 1
ATOM 1019 C C . ASP A 1 124 ? 36 37.25 5.043 1 75.81 124 ASP A C 1
ATOM 1021 O O . ASP A 1 124 ? 35.219 36.469 5.613 1 75.81 124 ASP A O 1
ATOM 1025 N N . ILE A 1 125 ? 36.656 38.188 5.527 1 75.88 125 ILE A N 1
ATOM 1026 C CA . ILE A 1 125 ? 36.469 38.406 6.957 1 75.88 125 ILE A CA 1
ATOM 1027 C C . ILE A 1 125 ? 35.062 38.906 7.223 1 75.88 125 ILE A C 1
ATOM 1029 O O . ILE A 1 125 ? 34.406 38.469 8.195 1 75.88 125 ILE A O 1
ATOM 1033 N N . VAL A 1 126 ? 34.656 39.75 6.383 1 81.94 126 VAL A N 1
ATOM 1034 C CA . VAL A 1 126 ? 33.281 40.25 6.52 1 81.94 126 VAL A CA 1
ATOM 1035 C C . VAL A 1 126 ? 32.312 39.062 6.418 1 81.94 126 VAL A C 1
ATOM 1037 O O . VAL A 1 126 ? 31.391 38.938 7.242 1 81.94 126 VAL A O 1
ATOM 1040 N N . PHE A 1 127 ? 32.5 38.25 5.41 1 83.06 127 PHE A N 1
ATOM 1041 C CA . PHE A 1 127 ? 31.656 37.062 5.168 1 83.06 127 PHE A CA 1
ATOM 1042 C C . PHE A 1 127 ? 31.594 36.188 6.406 1 83.06 127 PHE A C 1
ATOM 1044 O O . PHE A 1 127 ? 30.516 35.844 6.883 1 83.06 127 PHE A O 1
ATOM 1051 N N . HIS A 1 128 ? 32.688 35.906 6.973 1 76.94 128 HIS A N 1
ATOM 1052 C CA . HIS A 1 128 ? 32.781 35.031 8.141 1 76.94 128 HIS A CA 1
ATOM 1053 C C . HIS A 1 128 ? 32.125 35.688 9.359 1 76.94 128 HIS A C 1
ATOM 1055 O O . HIS A 1 128 ? 31.484 35 10.164 1 76.94 128 HIS A O 1
ATOM 1061 N N . SER A 1 129 ? 32.375 36.906 9.523 1 83.88 129 SER A N 1
ATOM 1062 C CA . SER A 1 129 ? 31.828 37.656 10.664 1 83.88 129 SER A CA 1
ATOM 1063 C C . SER A 1 129 ? 30.312 37.656 10.641 1 83.88 129 SER A C 1
ATOM 1065 O O . SER A 1 129 ? 29.656 37.5 11.672 1 83.88 129 SER A O 1
ATOM 1067 N N . LEU A 1 130 ? 29.844 37.812 9.453 1 86.25 130 LEU A N 1
ATOM 1068 C CA . LEU A 1 130 ? 28.391 37.844 9.32 1 86.25 130 LEU A CA 1
ATOM 1069 C C . LEU A 1 130 ? 27.781 36.469 9.672 1 86.25 130 LEU A C 1
ATOM 1071 O O . LEU A 1 130 ? 26.766 36.406 10.359 1 86.25 130 LEU A O 1
ATOM 1075 N N . ILE A 1 131 ? 28.391 35.406 9.227 1 83.25 131 ILE A N 1
ATOM 1076 C CA . ILE A 1 131 ? 27.922 34.062 9.5 1 83.25 131 ILE A CA 1
ATOM 1077 C C . ILE A 1 131 ? 27.938 33.812 11.008 1 83.25 131 ILE A C 1
ATOM 1079 O O . ILE A 1 131 ? 26.969 33.312 11.57 1 83.25 131 ILE A O 1
ATOM 1083 N N . ARG A 1 132 ? 28.969 34.219 11.609 1 84.44 132 ARG A N 1
ATOM 1084 C CA . ARG A 1 132 ? 29.109 33.938 13.039 1 84.44 132 ARG A CA 1
ATOM 1085 C C . ARG A 1 132 ? 28.141 34.812 13.852 1 84.44 132 ARG A C 1
ATOM 1087 O O . ARG A 1 132 ? 27.594 34.344 14.859 1 84.44 132 ARG A O 1
ATOM 1094 N N . ALA A 1 133 ? 28.062 36.031 13.469 1 87.81 133 ALA A N 1
ATOM 1095 C CA . ALA A 1 133 ? 27.094 36.906 14.141 1 87.81 133 ALA A CA 1
ATOM 1096 C C . ALA A 1 133 ? 25.703 36.312 14.102 1 87.81 133 ALA A C 1
ATOM 1098 O O . ALA A 1 133 ? 24.984 36.281 15.109 1 87.81 133 ALA A O 1
ATOM 1099 N N . PHE A 1 134 ? 25.375 35.812 12.953 1 88.56 134 PHE A N 1
ATOM 1100 C CA . PHE A 1 134 ? 24.078 35.156 12.789 1 88.56 134 PHE A CA 1
ATOM 1101 C C . PHE A 1 134 ? 23.953 33.969 13.711 1 88.56 134 PHE A C 1
ATOM 1103 O O . PHE A 1 134 ? 22.953 33.812 14.422 1 88.56 134 PHE A O 1
ATOM 1110 N N . ASN A 1 135 ? 24.953 33.125 13.75 1 83.06 135 ASN A N 1
ATOM 1111 C CA . ASN A 1 135 ? 24.922 31.922 14.562 1 83.06 135 ASN A CA 1
ATOM 1112 C C . ASN A 1 135 ? 24.844 32.25 16.047 1 83.06 135 ASN A C 1
ATOM 1114 O O . ASN A 1 135 ? 24.125 31.562 16.797 1 83.06 135 ASN A O 1
ATOM 1118 N N . ILE A 1 136 ? 25.516 33.219 16.406 1 85.19 136 ILE A N 1
ATOM 1119 C CA . ILE A 1 136 ? 25.484 33.625 17.812 1 85.19 136 ILE A CA 1
ATOM 1120 C C . ILE A 1 136 ? 24.109 34.188 18.156 1 85.19 136 ILE A C 1
ATOM 1122 O O . ILE A 1 136 ? 23.547 33.844 19.219 1 85.19 136 ILE A O 1
ATOM 1126 N N . ALA A 1 137 ? 23.641 35 17.281 1 88.19 137 ALA A N 1
ATOM 1127 C CA . ALA A 1 137 ? 22.312 35.562 17.516 1 88.19 137 ALA A CA 1
ATOM 1128 C C . ALA A 1 137 ? 21.266 34.438 17.672 1 88.19 137 ALA A C 1
ATOM 1130 O O . ALA A 1 137 ? 20.406 34.5 18.562 1 88.19 137 ALA A O 1
ATOM 1131 N N . LYS A 1 138 ? 21.312 33.469 16.875 1 84.56 138 LYS A N 1
ATOM 1132 C CA . LYS A 1 138 ? 20.391 32.344 16.922 1 84.56 138 LYS A CA 1
ATOM 1133 C C . LYS A 1 138 ? 20.562 31.547 18.219 1 84.56 138 LYS A C 1
ATOM 1135 O O . LYS A 1 138 ? 19.578 31.188 18.859 1 84.56 138 LYS A O 1
ATOM 1140 N N . SER A 1 139 ? 21.828 31.312 18.516 1 81.69 139 SER A N 1
ATOM 1141 C CA . SER A 1 139 ? 22.109 30.516 19.703 1 81.69 139 SER A CA 1
ATOM 1142 C C . SER A 1 139 ? 21.703 31.234 20.969 1 81.69 139 SER A C 1
ATOM 1144 O O . SER A 1 139 ? 21.312 30.609 21.953 1 81.69 139 SER A O 1
ATOM 1146 N N . MET A 1 140 ? 21.797 32.531 20.906 1 85 140 MET A N 1
ATOM 1147 C CA . MET A 1 140 ? 21.422 33.344 22.062 1 85 140 MET A CA 1
ATOM 1148 C C . MET A 1 140 ? 19.922 33.625 22.062 1 85 140 MET A C 1
ATOM 1150 O O . MET A 1 140 ? 19.422 34.312 22.969 1 85 140 MET A O 1
ATOM 1154 N N . LYS A 1 141 ? 19.203 33.094 20.984 1 78.44 141 LYS A N 1
ATOM 1155 C CA . LYS A 1 141 ? 17.766 33.281 20.844 1 78.44 141 LYS A CA 1
ATOM 1156 C C . LYS A 1 141 ? 17.406 34.781 20.844 1 78.44 141 LYS A C 1
ATOM 1158 O O . LYS A 1 141 ? 16.484 35.188 21.547 1 78.44 141 LYS A O 1
ATOM 1163 N N . LYS A 1 142 ? 18.25 35.438 20.141 1 73.75 142 LYS A N 1
ATOM 1164 C CA . LYS A 1 142 ? 18.016 36.875 20.047 1 73.75 142 LYS A CA 1
ATOM 1165 C C . LYS A 1 142 ? 16.719 37.188 19.297 1 73.75 142 LYS A C 1
ATOM 1167 O O . LYS A 1 142 ? 16.234 36.344 18.516 1 73.75 142 LYS A O 1
ATOM 1172 N N . GLU A 1 143 ? 16.172 38.344 19.547 1 72 143 GLU A N 1
ATOM 1173 C CA . GLU A 1 143 ? 14.922 38.812 18.953 1 72 143 GLU A CA 1
ATOM 1174 C C . GLU A 1 143 ? 15.07 39.062 17.453 1 72 143 GLU A C 1
ATOM 1176 O O . GLU A 1 143 ? 16.188 39.125 16.938 1 72 143 GLU A O 1
ATOM 1181 N N . SER A 1 144 ? 14.031 39.281 16.734 1 77.38 144 SER A N 1
ATOM 1182 C CA . SER A 1 144 ? 13.953 39.5 15.297 1 77.38 144 SER A CA 1
ATOM 1183 C C . SER A 1 144 ? 14.688 40.781 14.875 1 77.38 144 SER A C 1
ATOM 1185 O O . SER A 1 144 ? 15.25 40.844 13.781 1 77.38 144 SER A O 1
ATOM 1187 N N . GLU A 1 145 ? 14.852 41.625 15.867 1 84.31 145 GLU A N 1
ATOM 1188 C CA . GLU A 1 145 ? 15.469 42.906 15.523 1 84.31 145 GLU A CA 1
ATOM 1189 C C . GLU A 1 145 ? 16.969 42.719 15.273 1 84.31 145 GLU A C 1
ATOM 1191 O O . GLU A 1 145 ? 17.531 43.375 14.375 1 84.31 145 GLU A O 1
ATOM 1196 N N . GLU A 1 146 ? 17.609 41.938 16.031 1 87.88 146 GLU A N 1
ATOM 1197 C CA . GLU A 1 146 ? 19.047 41.656 15.852 1 87.88 146 GLU A CA 1
ATOM 1198 C C . GLU A 1 146 ? 19.312 40.938 14.539 1 87.88 146 GLU A C 1
ATOM 1200 O O . GLU A 1 146 ? 20.297 41.219 13.867 1 87.88 146 GLU A O 1
ATOM 1205 N N . LEU A 1 147 ? 18.438 40.094 14.203 1 90.31 147 LEU A N 1
ATOM 1206 C CA . LEU A 1 147 ? 18.578 39.375 12.938 1 90.31 147 LEU A CA 1
ATOM 1207 C C . LEU A 1 147 ? 18.375 40.312 11.758 1 90.31 147 LEU A C 1
ATOM 1209 O O . LEU A 1 147 ? 19.031 40.188 10.719 1 90.31 147 LEU A O 1
ATOM 1213 N N . LYS A 1 148 ? 17.562 41.312 11.961 1 91.31 148 LYS A N 1
ATOM 1214 C CA . LYS A 1 148 ? 17.344 42.281 10.906 1 91.31 148 LYS A CA 1
ATOM 1215 C C . LYS A 1 148 ? 18.594 43.125 10.656 1 91.31 148 LYS A C 1
ATOM 1217 O O . LYS A 1 148 ? 18.906 43.438 9.508 1 91.31 148 LYS A O 1
ATOM 1222 N N . LYS A 1 149 ? 19.234 43.406 11.742 1 90.62 149 LYS A N 1
ATOM 1223 C CA . LYS A 1 149 ? 20.484 44.125 11.609 1 90.62 149 LYS A CA 1
ATOM 1224 C C . LYS A 1 149 ? 21.516 43.344 10.781 1 90.62 149 LYS A C 1
ATOM 1226 O O . LYS A 1 149 ? 22.188 43.938 9.922 1 90.62 149 LYS A O 1
ATOM 1231 N N . ILE A 1 150 ? 21.562 42.125 11.078 1 92.12 150 ILE A N 1
ATOM 1232 C CA . ILE A 1 150 ? 22.484 41.281 10.336 1 92.12 150 ILE A CA 1
ATOM 1233 C C . ILE A 1 150 ? 22.062 41.219 8.867 1 92.12 150 ILE A C 1
ATOM 1235 O O . ILE A 1 150 ? 22.891 41.281 7.969 1 92.12 150 ILE A O 1
ATOM 1239 N N . LEU A 1 151 ? 20.797 41.094 8.641 1 92.75 151 LEU A N 1
ATOM 1240 C CA . LEU A 1 151 ? 20.281 41.031 7.281 1 92.75 151 LEU A CA 1
ATOM 1241 C C . LEU A 1 151 ? 20.625 42.281 6.492 1 92.75 151 LEU A C 1
ATOM 1243 O O . LEU A 1 151 ? 20.953 42.219 5.305 1 92.75 151 LEU A O 1
ATOM 1247 N N . ASP A 1 152 ? 20.562 43.375 7.168 1 92.12 152 ASP A N 1
ATOM 1248 C CA . ASP A 1 152 ? 20.922 44.625 6.52 1 92.12 152 ASP A CA 1
ATOM 1249 C C . ASP A 1 152 ? 22.391 44.625 6.094 1 92.12 152 ASP A C 1
ATOM 1251 O O . ASP A 1 152 ? 22.734 45.156 5.027 1 92.12 152 ASP A O 1
ATOM 1255 N N . LEU A 1 153 ? 23.156 44.125 6.922 1 91.69 153 LEU A N 1
ATOM 1256 C CA . LEU A 1 153 ? 24.578 44.031 6.594 1 91.69 153 LEU A CA 1
ATOM 1257 C C . LEU A 1 153 ? 24.812 43.031 5.469 1 91.69 153 LEU A C 1
ATOM 1259 O O . LEU A 1 153 ? 25.703 43.219 4.641 1 91.69 153 LEU A O 1
ATOM 1263 N N . VAL A 1 154 ? 24.062 42 5.48 1 90.94 154 VAL A N 1
ATOM 1264 C CA . VAL A 1 154 ? 24.125 41 4.406 1 90.94 154 VAL A CA 1
ATOM 1265 C C . VAL A 1 154 ? 23.75 41.656 3.08 1 90.94 154 VAL A C 1
ATOM 1267 O O . VAL A 1 154 ? 24.406 41.438 2.061 1 90.94 154 VAL A O 1
ATOM 1270 N N . LYS A 1 155 ? 22.75 42.438 3.096 1 92.31 155 LYS A N 1
ATOM 1271 C CA . LYS A 1 155 ? 22.344 43.188 1.899 1 92.31 155 LYS A CA 1
ATOM 1272 C C . LYS A 1 155 ? 23.484 44.062 1.396 1 92.31 155 LYS A C 1
ATOM 1274 O O . LYS A 1 155 ? 23.75 44.125 0.195 1 92.31 155 LYS A O 1
ATOM 1279 N N . LYS A 1 156 ? 24.047 44.719 2.336 1 90.06 156 LYS A N 1
ATOM 1280 C CA . LYS A 1 156 ? 25.156 45.562 1.981 1 90.06 156 LYS A CA 1
ATOM 1281 C C . LYS A 1 156 ? 26.312 44.781 1.37 1 90.06 156 LYS A C 1
ATOM 1283 O O . LYS A 1 156 ? 26.891 45.188 0.367 1 90.06 156 LYS A O 1
ATOM 1288 N N . PHE A 1 157 ? 26.609 43.656 1.991 1 88.62 157 PHE A N 1
ATOM 1289 C CA . PHE A 1 157 ? 27.641 42.781 1.474 1 88.62 157 PHE A CA 1
ATOM 1290 C C . PHE A 1 157 ? 27.312 42.344 0.057 1 88.62 157 PHE A C 1
ATOM 1292 O O . PHE A 1 157 ? 28.172 42.375 -0.828 1 88.62 157 PHE A O 1
ATOM 1299 N N . PHE A 1 158 ? 26.094 41.969 -0.17 1 90.25 158 PHE A N 1
ATOM 1300 C CA . PHE A 1 158 ? 25.625 41.438 -1.444 1 90.25 158 PHE A CA 1
ATOM 1301 C C . PHE A 1 158 ? 25.75 42.5 -2.545 1 90.25 158 PHE A C 1
ATOM 1303 O O . PHE A 1 158 ? 26.312 42.219 -3.607 1 90.25 158 PHE A O 1
ATOM 1310 N N . TRP A 1 159 ? 25.344 43.688 -2.229 1 90.38 159 TRP A N 1
ATOM 1311 C CA . TRP A 1 159 ? 25.297 44.719 -3.254 1 90.38 159 TRP A CA 1
ATOM 1312 C C . TRP A 1 159 ? 26.672 45.344 -3.465 1 90.38 159 TRP A C 1
ATOM 1314 O O . TRP A 1 159 ? 26.906 46 -4.48 1 90.38 159 TRP A O 1
ATOM 1324 N N . SER A 1 160 ? 27.531 45.156 -2.512 1 86.12 160 SER A N 1
ATOM 1325 C CA . SER A 1 160 ? 28.906 45.625 -2.699 1 86.12 160 SER A CA 1
ATOM 1326 C C . SER A 1 160 ? 29.656 44.719 -3.684 1 86.12 160 SER A C 1
ATOM 1328 O O . SER A 1 160 ? 30.672 45.156 -4.258 1 86.12 160 SER A O 1
ATOM 1330 N N . ASN A 1 161 ? 29.156 43.594 -3.814 1 79.56 161 ASN A N 1
ATOM 1331 C CA . ASN A 1 161 ? 29.766 42.656 -4.758 1 79.56 161 ASN A CA 1
ATOM 1332 C C . ASN A 1 161 ? 28.719 42.031 -5.672 1 79.56 161 ASN A C 1
ATOM 1334 O O . ASN A 1 161 ? 28.562 40.812 -5.676 1 79.56 161 ASN A O 1
ATOM 1338 N N . PRO A 1 162 ? 28.234 42.781 -6.527 1 77.56 162 PRO A N 1
ATOM 1339 C CA . PRO A 1 162 ? 27.125 42.281 -7.332 1 77.56 162 PRO A CA 1
ATOM 1340 C C . PRO A 1 162 ? 27.547 41.188 -8.328 1 77.56 162 PRO A C 1
ATOM 1342 O O . PRO A 1 162 ? 26.75 40.375 -8.727 1 77.56 162 PRO A O 1
ATOM 1345 N N . GLN A 1 163 ? 28.797 41.125 -8.625 1 79.69 163 GLN A N 1
ATOM 1346 C CA . GLN A 1 163 ? 29.25 40.188 -9.641 1 79.69 163 GLN A CA 1
ATOM 1347 C C . GLN A 1 163 ? 29.891 38.969 -9 1 79.69 163 GLN A C 1
ATOM 1349 O O . GLN A 1 163 ? 30.516 38.156 -9.688 1 79.69 163 GLN A O 1
ATOM 1354 N N . ASP A 1 164 ? 29.656 38.844 -7.742 1 76.88 164 ASP A N 1
ATOM 1355 C CA . ASP A 1 164 ? 30.203 37.688 -7.031 1 76.88 164 ASP A CA 1
ATOM 1356 C C . ASP A 1 164 ? 29.656 36.375 -7.594 1 76.88 164 ASP A C 1
ATOM 1358 O O . ASP A 1 164 ? 28.438 36.188 -7.656 1 76.88 164 ASP A O 1
ATOM 1362 N N . THR A 1 165 ? 30.547 35.531 -8.055 1 76.56 165 THR A N 1
ATOM 1363 C CA . THR A 1 165 ? 30.141 34.25 -8.609 1 76.56 165 THR A CA 1
ATOM 1364 C C . THR A 1 165 ? 30.391 33.125 -7.602 1 76.56 165 THR A C 1
ATOM 1366 O O . THR A 1 165 ? 30.141 31.969 -7.898 1 76.56 165 THR A O 1
ATOM 1369 N N . THR A 1 166 ? 30.828 33.531 -6.504 1 71.19 166 THR A N 1
ATOM 1370 C CA . THR A 1 166 ? 31.125 32.531 -5.48 1 71.19 166 THR A CA 1
ATOM 1371 C C . THR A 1 166 ? 29.859 32.219 -4.672 1 71.19 166 THR A C 1
ATOM 1373 O O . THR A 1 166 ? 28.812 32.844 -4.875 1 71.19 166 THR A O 1
ATOM 1376 N N . ALA A 1 167 ? 30 31.281 -3.787 1 77.56 167 ALA A N 1
ATOM 1377 C CA . ALA A 1 167 ? 28.859 30.812 -2.996 1 77.56 167 ALA A CA 1
ATOM 1378 C C . ALA A 1 167 ? 28.672 31.672 -1.752 1 77.56 167 ALA A C 1
ATOM 1380 O O . ALA A 1 167 ? 27.766 31.422 -0.947 1 77.56 167 ALA A O 1
ATOM 1381 N N . LYS A 1 168 ? 29.453 32.719 -1.602 1 77.62 168 LYS A N 1
ATOM 1382 C CA . LYS A 1 168 ? 29.422 33.469 -0.36 1 77.62 168 LYS A CA 1
ATOM 1383 C C . LYS A 1 168 ? 28.078 34.188 -0.197 1 77.62 168 LYS A C 1
ATOM 1385 O O . LYS A 1 168 ? 27.406 34.031 0.827 1 77.62 168 LYS A O 1
ATOM 1390 N N . SER A 1 169 ? 27.75 34.906 -1.257 1 83.12 169 SER A N 1
ATOM 1391 C CA . SER A 1 169 ? 26.469 35.625 -1.207 1 83.12 169 SER A CA 1
ATOM 1392 C C . SER A 1 169 ? 25.312 34.656 -1.025 1 83.12 169 SER A C 1
ATOM 1394 O O . SER A 1 169 ? 24.391 34.906 -0.251 1 83.12 169 SER A O 1
ATOM 1396 N N . LEU A 1 170 ? 25.406 33.562 -1.741 1 83.25 170 LEU A N 1
ATOM 1397 C CA . LEU A 1 170 ? 24.375 32.531 -1.674 1 83.25 170 LEU A CA 1
ATOM 1398 C C . LEU A 1 170 ? 24.234 31.984 -0.255 1 83.25 170 LEU A C 1
ATOM 1400 O O . LEU A 1 170 ? 23.125 31.812 0.251 1 83.25 170 LEU A O 1
ATOM 1404 N N . TYR A 1 171 ? 25.312 31.734 0.335 1 80.75 171 TYR A N 1
ATOM 1405 C CA . TYR A 1 171 ? 25.312 31.172 1.685 1 80.75 171 TYR A CA 1
ATOM 1406 C C . TYR A 1 171 ? 24.688 32.156 2.674 1 80.75 171 TYR A C 1
ATOM 1408 O O . TYR A 1 171 ? 23.922 31.734 3.559 1 80.75 171 TYR A O 1
ATOM 1416 N N . LEU A 1 172 ? 25.016 33.375 2.578 1 85.19 172 LEU A N 1
ATOM 1417 C CA . LEU A 1 172 ? 24.484 34.406 3.479 1 85.19 172 LEU A CA 1
ATOM 1418 C C . LEU A 1 172 ? 22.969 34.531 3.336 1 85.19 172 LEU A C 1
ATOM 1420 O O . LEU A 1 172 ? 22.266 34.719 4.328 1 85.19 172 LEU A O 1
ATOM 1424 N N . ILE A 1 173 ? 22.531 34.375 2.133 1 86.88 173 ILE A N 1
ATOM 1425 C CA . ILE A 1 173 ? 21.094 34.406 1.9 1 86.88 173 ILE A CA 1
ATOM 1426 C C . ILE A 1 173 ? 20.438 33.156 2.508 1 86.88 173 ILE A C 1
ATOM 1428 O O . ILE A 1 173 ? 19.438 33.25 3.203 1 86.88 173 ILE A O 1
ATOM 1432 N N . LYS A 1 174 ? 20.984 32 2.266 1 85.5 174 LYS A N 1
ATOM 1433 C CA . LYS A 1 174 ? 20.453 30.703 2.676 1 85.5 174 LYS A CA 1
ATOM 1434 C C . LYS A 1 174 ? 20.297 30.625 4.191 1 85.5 174 LYS A C 1
ATOM 1436 O O . LYS A 1 174 ? 19.359 30 4.691 1 85.5 174 LYS A O 1
ATOM 1441 N N . MET A 1 175 ? 21.125 31.312 4.926 1 83.38 175 MET A N 1
ATOM 1442 C CA . MET A 1 175 ? 21.078 31.266 6.383 1 83.38 175 MET A CA 1
ATOM 1443 C C . MET A 1 175 ? 19.781 31.844 6.914 1 83.38 175 MET A C 1
ATOM 1445 O O . MET A 1 175 ? 19.328 31.484 8 1 83.38 175 MET A O 1
ATOM 1449 N N . PHE A 1 176 ? 19.141 32.688 6.148 1 88.44 176 PHE A N 1
ATOM 1450 C CA . PHE A 1 176 ? 17.953 33.375 6.637 1 88.44 176 PHE A CA 1
ATOM 1451 C C . PHE A 1 176 ? 16.688 32.688 6.141 1 88.44 176 PHE A C 1
ATOM 1453 O O . PHE A 1 176 ? 15.586 33.062 6.555 1 88.44 176 PHE A O 1
ATOM 1460 N N . VAL A 1 177 ? 16.781 31.734 5.316 1 86.25 177 VAL A N 1
ATOM 1461 C CA . VAL A 1 177 ? 15.625 31.141 4.652 1 86.25 177 VAL A CA 1
ATOM 1462 C C . VAL A 1 177 ? 14.688 30.516 5.688 1 86.25 177 VAL A C 1
ATOM 1464 O O . VAL A 1 177 ? 13.469 30.672 5.609 1 86.25 177 VAL A O 1
ATOM 1467 N N . ASP A 1 178 ? 15.203 29.906 6.695 1 81.38 178 ASP A N 1
ATOM 1468 C CA . ASP A 1 178 ? 14.391 29.188 7.668 1 81.38 178 ASP A CA 1
ATOM 1469 C C . ASP A 1 178 ? 13.867 30.125 8.758 1 81.38 178 ASP A C 1
ATOM 1471 O O . ASP A 1 178 ? 13.016 29.734 9.562 1 81.38 178 ASP A O 1
ATOM 1475 N N . GLU A 1 179 ? 14.383 31.344 8.797 1 83.75 179 GLU A N 1
ATOM 1476 C CA . GLU A 1 179 ? 13.969 32.312 9.828 1 83.75 179 GLU A CA 1
ATOM 1477 C C . GLU A 1 179 ? 12.656 33 9.445 1 83.75 179 GLU A C 1
ATOM 1479 O O . GLU A 1 179 ? 11.992 33.562 10.305 1 83.75 179 GLU A O 1
ATOM 1484 N N . LYS A 1 180 ? 12.242 32.875 8.188 1 80.88 180 LYS A N 1
ATOM 1485 C CA . LYS A 1 180 ? 11.008 33.469 7.688 1 80.88 180 LYS A CA 1
ATOM 1486 C C . LYS A 1 180 ? 10.938 34.969 8.016 1 80.88 180 LYS A C 1
ATOM 1488 O O . LYS A 1 180 ? 9.914 35.438 8.508 1 80.88 180 LYS A O 1
ATOM 1493 N N . LEU A 1 181 ? 12.102 35.562 7.926 1 82.5 181 LEU A N 1
ATOM 1494 C CA . LEU A 1 181 ? 12.234 37 8.164 1 82.5 181 LEU A CA 1
ATOM 1495 C C . LEU A 1 181 ? 12.43 37.75 6.852 1 82.5 181 LEU A C 1
ATOM 1497 O O . LEU A 1 181 ? 13.406 37.531 6.137 1 82.5 181 LEU A O 1
ATOM 1501 N N . GLN A 1 182 ? 11.57 38.625 6.5 1 86.31 182 GLN A N 1
ATOM 1502 C CA . GLN A 1 182 ? 11.648 39.5 5.332 1 86.31 182 GLN A CA 1
ATOM 1503 C C . GLN A 1 182 ? 11.93 38.688 4.066 1 86.31 182 GLN A C 1
ATOM 1505 O O . GLN A 1 182 ? 12.859 39.031 3.316 1 86.31 182 GLN A O 1
ATOM 1510 N N . ASP A 1 183 ? 11.156 37.781 3.748 1 88.5 183 ASP A N 1
ATOM 1511 C CA . ASP A 1 183 ? 11.32 36.875 2.607 1 88.5 183 ASP A CA 1
ATOM 1512 C C . ASP A 1 183 ? 11.367 37.656 1.297 1 88.5 183 ASP A C 1
ATOM 1514 O O . ASP A 1 183 ? 12.078 37.281 0.366 1 88.5 183 ASP A O 1
ATOM 1518 N N . ASP A 1 184 ? 10.711 38.781 1.316 1 91.31 184 ASP A N 1
ATOM 1519 C CA . ASP A 1 184 ? 10.656 39.562 0.087 1 91.31 184 ASP A CA 1
ATOM 1520 C C . ASP A 1 184 ? 12.031 40.094 -0.284 1 91.31 184 ASP A C 1
ATOM 1522 O O . ASP A 1 184 ? 12.391 40.125 -1.462 1 91.31 184 ASP A O 1
ATOM 1526 N N . ILE A 1 185 ? 12.719 40.531 0.704 1 92.31 185 ILE A N 1
ATOM 1527 C CA . ILE A 1 185 ? 14.062 41.031 0.471 1 92.31 185 ILE A CA 1
ATOM 1528 C C . ILE A 1 185 ? 14.969 39.938 -0.026 1 92.31 185 ILE A C 1
ATOM 1530 O O . ILE A 1 185 ? 15.75 40.125 -0.966 1 92.31 185 ILE A O 1
ATOM 1534 N N . LEU A 1 186 ? 14.883 38.844 0.585 1 93.38 186 LEU A N 1
ATOM 1535 C CA . LEU A 1 186 ? 15.695 37.688 0.206 1 93.38 186 LEU A CA 1
ATOM 1536 C C . LEU A 1 186 ? 15.367 37.25 -1.211 1 93.38 186 LEU A C 1
ATOM 1538 O O . LEU A 1 186 ? 16.266 36.875 -1.974 1 93.38 186 LEU A O 1
ATOM 1542 N N . ILE A 1 187 ? 14.109 37.219 -1.539 1 95.19 187 ILE A N 1
ATOM 1543 C CA . ILE A 1 187 ? 13.664 36.844 -2.883 1 95.19 187 ILE A CA 1
ATOM 1544 C C . ILE A 1 187 ? 14.281 37.812 -3.902 1 95.19 187 ILE A C 1
ATOM 1546 O O . ILE A 1 187 ? 14.758 37.375 -4.953 1 95.19 187 ILE A O 1
ATOM 1550 N N . GLU A 1 188 ? 14.25 39.031 -3.531 1 93.38 188 GLU A N 1
ATOM 1551 C CA . GLU A 1 188 ? 14.836 40.031 -4.418 1 93.38 188 GLU A CA 1
ATOM 1552 C C . GLU A 1 188 ? 16.328 39.781 -4.637 1 93.38 188 GLU A C 1
ATOM 1554 O O . GLU A 1 188 ? 16.812 39.875 -5.762 1 93.38 188 GLU A O 1
ATOM 1559 N N . LEU A 1 189 ? 17.031 39.5 -3.613 1 92.62 189 LEU A N 1
ATOM 1560 C CA . LEU A 1 189 ? 18.453 39.219 -3.721 1 92.62 189 LEU A CA 1
ATOM 1561 C C . LEU A 1 189 ? 18.703 38 -4.602 1 92.62 189 LEU A C 1
ATOM 1563 O O . LEU A 1 189 ? 19.547 38.031 -5.492 1 92.62 189 LEU A O 1
ATOM 1567 N N . CYS A 1 190 ? 17.953 36.969 -4.387 1 91.31 190 CYS A N 1
ATOM 1568 C CA . CYS A 1 190 ? 18.094 35.75 -5.172 1 91.31 190 CYS A CA 1
ATOM 1569 C C . CYS A 1 190 ? 17.781 36 -6.641 1 91.31 190 CYS A C 1
ATOM 1571 O O . CYS A 1 190 ? 18.547 35.594 -7.52 1 91.31 190 CYS A O 1
ATOM 1573 N N . ASN A 1 191 ? 16.688 36.656 -6.848 1 93.12 191 ASN A N 1
ATOM 1574 C CA . ASN A 1 191 ? 16.25 36.906 -8.219 1 93.12 191 ASN A CA 1
ATOM 1575 C C . ASN A 1 191 ? 17.25 37.781 -8.977 1 93.12 191 ASN A C 1
ATOM 1577 O O . ASN A 1 191 ? 17.391 37.656 -10.188 1 93.12 191 ASN A O 1
ATOM 1581 N N . SER A 1 192 ? 17.875 38.656 -8.227 1 91.75 192 SER A N 1
ATOM 1582 C CA . SER A 1 192 ? 18.875 39.5 -8.867 1 91.75 192 SER A CA 1
ATOM 1583 C C . SER A 1 192 ? 20.016 38.688 -9.453 1 91.75 192 SER A C 1
ATOM 1585 O O . SER A 1 192 ? 20.562 39.031 -10.5 1 91.75 192 SER A O 1
ATOM 1587 N N . LYS A 1 193 ? 20.328 37.594 -8.797 1 89.5 193 LYS A N 1
ATOM 1588 C CA . LYS A 1 193 ? 21.375 36.719 -9.289 1 89.5 193 LYS A CA 1
ATOM 1589 C C . LYS A 1 193 ? 20.844 35.781 -10.367 1 89.5 193 LYS A C 1
ATOM 1591 O O . LYS A 1 193 ? 21.484 35.594 -11.398 1 89.5 193 LYS A O 1
ATOM 1596 N N . ILE A 1 194 ? 19.672 35.25 -10.219 1 91.25 194 ILE A N 1
ATOM 1597 C CA . ILE A 1 194 ? 19.062 34.281 -11.109 1 91.25 194 ILE A CA 1
ATOM 1598 C C . ILE A 1 194 ? 18.797 34.938 -12.469 1 91.25 194 ILE A C 1
ATOM 1600 O O . ILE A 1 194 ? 18.984 34.281 -13.508 1 91.25 194 ILE A O 1
ATOM 1604 N N . ASN A 1 195 ? 18.406 36.156 -12.414 1 90.94 19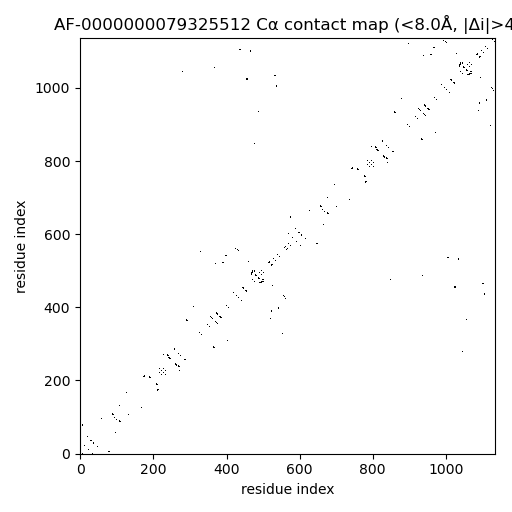5 ASN A N 1
ATOM 1605 C CA . ASN A 1 195 ? 17.984 36.812 -13.641 1 90.94 195 ASN A CA 1
ATOM 1606 C C . ASN A 1 195 ? 19.141 37.531 -14.328 1 90.94 195 ASN A C 1
ATOM 1608 O O . ASN A 1 195 ? 18.984 38.062 -15.43 1 90.94 195 ASN A O 1
ATOM 1612 N N . ASN A 1 196 ? 20.203 37.5 -13.664 1 86.56 196 ASN A N 1
ATOM 1613 C CA . ASN A 1 196 ? 21.344 38.219 -14.25 1 86.56 196 ASN A CA 1
ATOM 1614 C C . ASN A 1 196 ? 22.047 37.344 -15.305 1 86.56 196 ASN A C 1
ATOM 1616 O O . ASN A 1 196 ? 22.828 36.438 -14.969 1 86.56 196 ASN A O 1
ATOM 1620 N N . LYS A 1 197 ? 21.922 37.594 -16.609 1 81.12 197 LYS A N 1
ATOM 1621 C CA . LYS A 1 197 ? 22.469 36.812 -17.703 1 81.12 197 LYS A CA 1
ATOM 1622 C C . LYS A 1 197 ? 23.953 37.125 -17.891 1 81.12 197 LYS A C 1
ATOM 1624 O O . LYS A 1 197 ? 24.672 36.344 -18.547 1 81.12 197 LYS A O 1
ATOM 1629 N N . LYS A 1 198 ? 24.375 38.188 -17.266 1 74.38 198 LYS A N 1
ATOM 1630 C CA . LYS A 1 198 ? 25.766 38.625 -17.438 1 74.38 198 LYS A CA 1
ATOM 1631 C C . LYS A 1 198 ? 26.703 37.812 -16.547 1 74.38 198 LYS A C 1
ATOM 1633 O O . LYS A 1 198 ? 27.906 37.781 -16.781 1 74.38 198 LYS A O 1
ATOM 1638 N N . ILE A 1 199 ? 26.125 37.156 -15.539 1 74.69 199 ILE A N 1
ATOM 1639 C CA . ILE A 1 199 ? 26.922 36.406 -14.594 1 74.69 199 ILE A CA 1
ATOM 1640 C C . ILE A 1 199 ? 26.844 34.906 -14.922 1 74.69 199 ILE A C 1
ATOM 1642 O O . ILE A 1 199 ? 25.75 34.375 -15.062 1 74.69 199 ILE A O 1
ATOM 1646 N N . ASP A 1 200 ? 27.969 34.344 -15.227 1 77.88 200 ASP A N 1
ATOM 1647 C CA . ASP A 1 200 ? 28.016 32.938 -15.508 1 77.88 200 ASP A CA 1
ATOM 1648 C C . ASP A 1 200 ? 28.188 32.125 -14.227 1 77.88 200 ASP A C 1
ATOM 1650 O O . ASP A 1 200 ? 29.312 31.812 -13.828 1 77.88 200 ASP A O 1
ATOM 1654 N N . LEU A 1 201 ? 27.125 31.797 -13.625 1 73.81 201 LEU A N 1
ATOM 1655 C CA . LEU A 1 201 ? 27.172 30.969 -12.43 1 73.81 201 LEU A CA 1
ATOM 1656 C C . LEU A 1 201 ? 27.344 29.5 -12.797 1 73.81 201 LEU A C 1
ATOM 1658 O O . LEU A 1 201 ? 26.797 29.031 -13.797 1 73.81 201 LEU A O 1
ATOM 1662 N N . ASN A 1 202 ? 28.234 28.938 -12.055 1 75.94 202 ASN A N 1
ATOM 1663 C CA . ASN A 1 202 ? 28.359 27.5 -12.25 1 75.94 202 ASN A CA 1
ATOM 1664 C C . ASN A 1 202 ? 27.047 26.781 -11.945 1 75.94 202 ASN A C 1
ATOM 1666 O O . ASN A 1 202 ? 26.188 27.312 -11.234 1 75.94 202 ASN A O 1
ATOM 1670 N N . PHE A 1 203 ? 26.812 25.641 -12.492 1 79.5 203 PHE A N 1
ATOM 1671 C CA . PHE A 1 203 ? 25.609 24.844 -12.398 1 79.5 203 PHE A CA 1
ATOM 1672 C C . PHE A 1 203 ? 25.172 24.688 -10.945 1 79.5 203 PHE A C 1
ATOM 1674 O O . PHE A 1 203 ? 24.016 24.922 -10.602 1 79.5 203 PHE A O 1
ATOM 1681 N N . ASN A 1 204 ? 26.109 24.375 -10.086 1 77.62 204 ASN A N 1
ATOM 1682 C CA . ASN A 1 204 ? 25.781 24.062 -8.695 1 77.62 204 ASN A CA 1
ATOM 1683 C C . ASN A 1 204 ? 25.266 25.281 -7.953 1 77.62 204 ASN A C 1
ATOM 1685 O O . ASN A 1 204 ? 24.281 25.203 -7.219 1 77.62 204 ASN A O 1
ATOM 1689 N N . ILE A 1 205 ? 25.938 26.344 -8.156 1 80.44 205 ILE A N 1
ATOM 1690 C CA . ILE A 1 205 ? 25.562 27.578 -7.469 1 80.44 205 ILE A CA 1
ATOM 1691 C C . ILE A 1 205 ? 24.203 28.062 -7.973 1 80.44 205 ILE A C 1
ATOM 1693 O O . ILE A 1 205 ? 23.328 28.422 -7.18 1 80.44 205 ILE A O 1
ATOM 1697 N N . TYR A 1 206 ? 24.078 28.016 -9.266 1 86.62 206 TYR A N 1
ATOM 1698 C CA . TYR A 1 206 ? 22.797 28.438 -9.852 1 86.62 206 TYR A CA 1
ATOM 1699 C C . TYR A 1 206 ? 21.656 27.547 -9.367 1 86.62 206 TYR A C 1
ATOM 1701 O O . TYR A 1 206 ? 20.578 28.031 -9.047 1 86.62 206 TYR A O 1
ATOM 1709 N N . ASP A 1 207 ? 21.875 26.25 -9.344 1 87.19 207 ASP A N 1
ATOM 1710 C CA . ASP A 1 207 ? 20.875 25.297 -8.859 1 87.19 207 ASP A CA 1
ATOM 1711 C C . ASP A 1 207 ? 20.453 25.625 -7.434 1 87.19 207 ASP A C 1
ATOM 1713 O O . ASP A 1 207 ? 19.266 25.578 -7.109 1 87.19 207 ASP A O 1
ATOM 1717 N N . VAL A 1 208 ? 21.422 25.969 -6.598 1 85.88 208 VAL A N 1
ATOM 1718 C CA . VAL A 1 208 ? 21.125 26.25 -5.195 1 85.88 208 VAL A CA 1
ATOM 1719 C C . VAL A 1 208 ? 20.359 27.562 -5.082 1 85.88 208 VAL A C 1
ATOM 1721 O O . VAL A 1 208 ? 19.469 27.688 -4.238 1 85.88 208 VAL A O 1
ATOM 1724 N N . TYR A 1 209 ? 20.719 28.578 -5.902 1 89.56 209 TYR A N 1
ATOM 1725 C CA . TYR A 1 209 ? 19.938 29.812 -5.922 1 89.56 209 TYR A CA 1
ATOM 1726 C C . TYR A 1 209 ? 18.469 29.516 -6.238 1 89.56 209 TYR A C 1
ATOM 1728 O O . TYR A 1 209 ? 17.578 30.094 -5.613 1 89.56 209 TYR A O 1
ATOM 1736 N N . LEU A 1 210 ? 18.281 28.641 -7.195 1 92.44 210 LEU A N 1
ATOM 1737 C CA . LEU A 1 210 ? 16.922 28.281 -7.566 1 92.44 210 LEU A CA 1
ATOM 1738 C C . LEU A 1 210 ? 16.219 27.562 -6.422 1 92.44 210 LEU A C 1
ATOM 1740 O O . LEU A 1 210 ? 15.039 27.797 -6.16 1 92.44 210 LEU A O 1
ATOM 1744 N N . GLU A 1 211 ? 16.875 26.719 -5.773 1 90.94 211 GLU A N 1
ATOM 1745 C CA . GLU A 1 211 ? 16.328 25.984 -4.629 1 90.94 211 GLU A CA 1
ATOM 1746 C C . GLU A 1 211 ? 15.93 26.938 -3.506 1 90.94 211 GLU A C 1
ATOM 1748 O O . GLU A 1 211 ? 14.859 26.781 -2.914 1 90.94 211 GLU A O 1
ATOM 1753 N N . VAL A 1 212 ? 16.859 27.844 -3.217 1 90.44 212 VAL A N 1
ATOM 1754 C CA . VAL A 1 212 ? 16.609 28.828 -2.166 1 90.44 212 VAL A CA 1
ATOM 1755 C C . VAL A 1 212 ? 15.406 29.688 -2.533 1 90.44 212 VAL A C 1
ATOM 1757 O O . VAL A 1 212 ? 14.531 29.922 -1.7 1 90.44 212 VAL A O 1
ATOM 1760 N N . ALA A 1 213 ? 15.375 30.141 -3.75 1 94.19 213 ALA A N 1
ATOM 1761 C CA . ALA A 1 213 ? 14.234 30.938 -4.219 1 94.19 213 ALA A CA 1
ATOM 1762 C C . ALA A 1 213 ? 12.938 30.141 -4.082 1 94.19 213 ALA A C 1
ATOM 1764 O O . ALA A 1 213 ? 11.914 30.703 -3.666 1 94.19 213 ALA A O 1
ATOM 1765 N N . GLU A 1 214 ? 12.953 28.875 -4.449 1 94.62 214 GLU A N 1
ATOM 1766 C CA . GLU A 1 214 ? 11.773 28.016 -4.328 1 94.62 214 GLU A CA 1
ATOM 1767 C C . GLU A 1 214 ? 11.273 27.969 -2.887 1 94.62 214 GLU A C 1
ATOM 1769 O O . GLU A 1 214 ? 10.078 28.141 -2.637 1 94.62 214 GLU A O 1
ATOM 1774 N N . LYS A 1 215 ? 12.156 27.781 -1.986 1 91.81 215 LYS A N 1
ATOM 1775 C CA . LYS A 1 215 ? 11.797 27.703 -0.573 1 91.81 215 LYS A CA 1
ATOM 1776 C C . LYS A 1 215 ? 11.211 29.031 -0.087 1 91.81 215 LYS A C 1
ATOM 1778 O O . LYS A 1 215 ? 10.242 29.047 0.667 1 91.81 215 LYS A O 1
ATOM 1783 N N . LEU A 1 216 ? 11.836 30.094 -0.489 1 93.75 216 LEU A N 1
ATOM 1784 C CA . LEU A 1 216 ? 11.391 31.422 -0.079 1 93.75 216 LEU A CA 1
ATOM 1785 C C . LEU A 1 216 ? 9.984 31.703 -0.597 1 93.75 216 LEU A C 1
ATOM 1787 O O . LEU A 1 216 ? 9.148 32.25 0.13 1 93.75 216 LEU A O 1
ATOM 1791 N N . TYR A 1 217 ? 9.75 31.375 -1.818 1 94.44 217 TYR A N 1
ATOM 1792 C CA . TYR A 1 217 ? 8.406 31.547 -2.367 1 94.44 217 TYR A CA 1
ATOM 1793 C C . TYR A 1 217 ? 7.402 30.656 -1.642 1 94.44 217 TYR A C 1
ATOM 1795 O O . TYR A 1 217 ? 6.262 31.062 -1.411 1 94.44 217 TYR A O 1
ATOM 1803 N N . CYS A 1 218 ? 7.773 29.484 -1.376 1 93.19 218 CYS A N 1
ATOM 1804 C CA . CYS A 1 218 ? 6.891 28.609 -0.616 1 93.19 218 CYS A CA 1
ATOM 1805 C C . CYS A 1 218 ? 6.543 29.219 0.735 1 93.19 218 CYS A C 1
ATOM 1807 O O . CYS A 1 218 ? 5.391 29.156 1.173 1 93.19 218 CYS A O 1
ATOM 1809 N N . ASN A 1 219 ? 7.555 29.766 1.417 1 89.62 219 ASN A N 1
ATOM 1810 C CA . ASN A 1 219 ? 7.316 30.438 2.686 1 89.62 219 ASN A CA 1
ATOM 1811 C C . ASN A 1 219 ? 6.359 31.625 2.518 1 89.62 219 ASN A C 1
ATOM 1813 O O . ASN A 1 219 ? 5.418 31.766 3.301 1 89.62 219 ASN A O 1
ATOM 1817 N N . LYS A 1 220 ? 6.664 32.344 1.526 1 90.88 220 LYS A N 1
ATOM 1818 C CA . LYS A 1 220 ? 5.879 33.562 1.266 1 90.88 220 LYS A CA 1
ATOM 1819 C C . LYS A 1 220 ? 4.41 33.219 1.037 1 90.88 220 LYS A C 1
ATOM 1821 O O . LYS A 1 220 ? 3.523 33.875 1.58 1 90.88 220 LYS A O 1
ATOM 1826 N N . TYR A 1 221 ? 4.215 32.156 0.292 1 91.12 221 TYR A N 1
ATOM 1827 C CA . TYR A 1 221 ? 2.848 31.828 -0.091 1 91.12 221 TYR A CA 1
ATOM 1828 C C . TYR A 1 221 ? 2.301 30.688 0.767 1 91.12 221 TYR A C 1
ATOM 1830 O O . TYR A 1 221 ? 1.219 30.172 0.497 1 91.12 221 TYR A O 1
ATOM 1838 N N . LYS A 1 222 ? 3.023 30.312 1.785 1 88.62 222 LYS A N 1
ATOM 1839 C CA . LYS A 1 222 ? 2.646 29.25 2.717 1 88.62 222 LYS A CA 1
ATOM 1840 C C . LYS A 1 222 ? 2.254 27.969 1.971 1 88.62 222 LYS A C 1
ATOM 1842 O O . LYS A 1 222 ? 1.19 27.406 2.223 1 88.62 222 LYS A O 1
ATOM 1847 N N . MET A 1 223 ? 3.096 27.656 1.025 1 88.81 223 MET A N 1
ATOM 1848 C CA . MET A 1 223 ? 2.873 26.453 0.216 1 88.81 223 MET A CA 1
ATOM 1849 C C . MET A 1 223 ? 3.822 25.344 0.626 1 88.81 223 MET A C 1
ATOM 1851 O O . MET A 1 223 ? 4.891 25.594 1.186 1 88.81 223 MET A O 1
ATOM 1855 N N . ASN A 1 224 ? 3.369 24.094 0.355 1 89.44 224 ASN A N 1
ATOM 1856 C CA . ASN A 1 224 ? 4.203 22.922 0.616 1 89.44 224 ASN A CA 1
ATOM 1857 C C . ASN A 1 224 ? 5.211 22.703 -0.508 1 89.44 224 ASN A C 1
ATOM 1859 O O . ASN A 1 224 ? 4.844 22.703 -1.685 1 89.44 224 ASN A O 1
ATOM 1863 N N . LEU A 1 225 ? 6.469 22.516 -0.078 1 89.25 225 LEU A N 1
ATOM 1864 C CA . LEU A 1 225 ? 7.586 22.391 -1.009 1 89.25 225 LEU A CA 1
ATOM 1865 C C . LEU A 1 225 ? 7.406 21.172 -1.912 1 89.25 225 LEU A C 1
ATOM 1867 O O . LEU A 1 225 ? 7.84 21.188 -3.066 1 89.25 225 LEU A O 1
ATOM 1871 N N . ASN A 1 226 ? 6.727 20.172 -1.492 1 85.38 226 ASN A N 1
ATOM 1872 C CA . ASN A 1 226 ? 6.676 18.906 -2.213 1 85.38 226 ASN A CA 1
ATOM 1873 C C . ASN A 1 226 ? 5.375 18.75 -2.996 1 85.38 226 ASN A C 1
ATOM 1875 O O . ASN A 1 226 ? 5.176 17.75 -3.689 1 85.38 226 ASN A O 1
ATOM 1879 N N . LYS A 1 227 ? 4.551 19.75 -2.969 1 88.06 227 LYS A N 1
ATOM 1880 C CA . LYS A 1 227 ? 3.244 19.641 -3.605 1 88.06 227 LYS A CA 1
ATOM 1881 C C . LYS A 1 227 ? 3.199 20.422 -4.914 1 88.06 227 LYS A C 1
ATOM 1883 O O . LYS A 1 227 ? 3.93 21.391 -5.086 1 88.06 227 LYS A O 1
ATOM 1888 N N . LEU A 1 228 ? 2.406 19.922 -5.762 1 90.12 228 LEU A N 1
ATOM 1889 C CA . LEU A 1 228 ? 2.111 20.625 -7.012 1 90.12 228 LEU A CA 1
ATOM 1890 C C . LEU A 1 228 ? 1.559 22.016 -6.738 1 90.12 228 LEU A C 1
ATOM 1892 O O . LEU A 1 228 ? 0.765 22.203 -5.816 1 90.12 228 LEU A O 1
ATOM 1896 N N . SER A 1 229 ? 2.133 23.031 -7.441 1 90.88 229 SER A N 1
ATOM 1897 C CA . SER A 1 229 ? 1.672 24.391 -7.27 1 90.88 229 SER A CA 1
ATOM 1898 C C . SER A 1 229 ? 1.456 25.078 -8.617 1 90.88 229 SER A C 1
ATOM 1900 O O . SER A 1 229 ? 2.252 24.906 -9.539 1 90.88 229 SER A O 1
ATOM 1902 N N . ASP A 1 230 ? 0.373 25.828 -8.695 1 91.19 230 ASP A N 1
ATOM 1903 C CA . ASP A 1 230 ? 0.092 26.594 -9.906 1 91.19 230 ASP A CA 1
ATOM 1904 C C . ASP A 1 230 ? 0.49 28.062 -9.734 1 91.19 230 ASP A C 1
ATOM 1906 O O . ASP A 1 230 ? 0.156 28.906 -10.57 1 91.19 230 ASP A O 1
ATOM 1910 N N . ASN A 1 231 ? 1.161 28.375 -8.609 1 93.06 231 ASN A N 1
ATOM 1911 C CA . ASN A 1 231 ? 1.656 29.734 -8.391 1 93.06 231 ASN A CA 1
ATOM 1912 C C . ASN A 1 231 ? 2.695 30.125 -9.438 1 93.06 231 ASN A C 1
ATOM 1914 O O . ASN A 1 231 ? 3.67 29.406 -9.648 1 93.06 231 ASN A O 1
ATOM 1918 N N . ASN A 1 232 ? 2.543 31.219 -10.07 1 93.25 232 ASN A N 1
ATOM 1919 C CA . ASN A 1 232 ? 3.361 31.625 -11.203 1 93.25 232 ASN A CA 1
ATOM 1920 C C . ASN A 1 232 ? 4.832 31.75 -10.82 1 93.25 232 ASN A C 1
ATOM 1922 O O . ASN A 1 232 ? 5.715 31.375 -11.594 1 93.25 232 ASN A O 1
ATOM 1926 N N . ASP A 1 233 ? 5.074 32.344 -9.664 1 94.12 233 ASP A N 1
ATOM 1927 C CA . ASP A 1 233 ? 6.457 32.5 -9.227 1 94.12 233 ASP A CA 1
ATOM 1928 C C . ASP A 1 233 ? 7.137 31.156 -9.008 1 94.12 233 ASP A C 1
ATOM 1930 O O . ASP A 1 233 ? 8.266 30.953 -9.445 1 94.12 233 ASP A O 1
ATOM 1934 N N . LEU A 1 234 ? 6.461 30.266 -8.375 1 94.75 234 LEU A N 1
ATOM 1935 C CA . LEU A 1 234 ? 6.988 28.938 -8.102 1 94.75 234 LEU A CA 1
ATOM 1936 C C . LEU A 1 234 ? 7.152 28.141 -9.391 1 94.75 234 LEU A C 1
ATOM 1938 O O . LEU A 1 234 ? 8.156 27.453 -9.578 1 94.75 234 LEU A O 1
ATOM 1942 N N . VAL A 1 235 ? 6.199 28.219 -10.266 1 96.19 235 VAL A N 1
ATOM 1943 C CA . VAL A 1 235 ? 6.254 27.516 -11.539 1 96.19 235 VAL A CA 1
ATOM 1944 C C . VAL A 1 235 ? 7.469 27.984 -12.336 1 96.19 235 VAL A C 1
ATOM 1946 O O . VAL A 1 235 ? 8.18 27.188 -12.938 1 96.19 235 VAL A O 1
ATOM 1949 N N . ASP A 1 236 ? 7.66 29.281 -12.305 1 95.5 236 ASP A N 1
ATOM 1950 C CA . ASP A 1 236 ? 8.789 29.844 -13.047 1 95.5 236 ASP A CA 1
ATOM 1951 C C . ASP A 1 236 ? 10.117 29.312 -12.516 1 95.5 236 ASP A C 1
ATOM 1953 O O . ASP A 1 236 ? 10.977 28.891 -13.289 1 95.5 236 ASP A O 1
ATOM 1957 N N . ILE A 1 237 ? 10.281 29.328 -11.219 1 96 237 ILE A N 1
ATOM 1958 C CA . ILE A 1 237 ? 11.523 28.875 -10.586 1 96 237 ILE A CA 1
ATOM 1959 C C . ILE A 1 237 ? 11.719 27.391 -10.844 1 96 237 ILE A C 1
ATOM 1961 O O . ILE A 1 237 ? 12.82 26.953 -11.18 1 96 237 ILE A O 1
ATOM 1965 N N . ARG A 1 238 ? 10.688 26.625 -10.688 1 96.38 238 ARG A N 1
ATOM 1966 C CA . ARG A 1 238 ? 10.758 25.172 -10.898 1 96.38 238 ARG A CA 1
ATOM 1967 C C . ARG A 1 238 ? 11.055 24.859 -12.359 1 96.38 238 ARG A C 1
ATOM 1969 O O . ARG A 1 238 ? 11.82 23.938 -12.656 1 96.38 238 ARG A O 1
ATOM 1976 N N . ARG A 1 239 ? 10.453 25.594 -13.25 1 96.06 239 ARG A N 1
ATOM 1977 C CA . ARG A 1 239 ? 10.719 25.406 -14.68 1 96.06 239 ARG A CA 1
ATOM 1978 C C . ARG A 1 239 ? 12.18 25.688 -15.008 1 96.06 239 ARG A C 1
ATOM 1980 O O . ARG A 1 239 ? 12.812 24.938 -15.75 1 96.06 239 ARG A O 1
ATOM 1987 N N . ARG A 1 240 ? 12.656 26.734 -14.469 1 95 240 ARG A N 1
ATOM 1988 C CA . ARG A 1 240 ? 14.062 27.062 -14.688 1 95 240 ARG A CA 1
ATOM 1989 C C . ARG A 1 240 ? 14.977 25.969 -14.148 1 95 240 ARG A C 1
ATOM 1991 O O . ARG A 1 240 ? 15.961 25.609 -14.789 1 95 240 ARG A O 1
ATOM 1998 N N . LYS A 1 241 ? 14.641 25.484 -12.992 1 94.94 241 LYS A N 1
ATOM 1999 C CA . LYS A 1 241 ? 15.43 24.422 -12.383 1 94.94 241 LYS A CA 1
ATOM 2000 C C . LYS A 1 241 ? 15.367 23.156 -13.227 1 94.94 241 LYS A C 1
ATOM 2002 O O . LYS A 1 241 ? 16.391 22.516 -13.477 1 94.94 241 LYS A O 1
ATOM 2007 N N . GLY A 1 242 ? 14.164 22.781 -13.633 1 94.88 242 GLY A N 1
ATOM 2008 C CA . GLY A 1 242 ? 14.023 21.641 -14.516 1 94.88 242 GLY A CA 1
ATOM 2009 C C . GLY A 1 242 ? 14.82 21.766 -15.797 1 94.88 242 GLY A C 1
ATOM 2010 O O . GLY A 1 242 ? 15.523 20.844 -16.188 1 94.88 242 GLY A O 1
ATOM 2011 N N . ASP A 1 243 ? 14.727 22.953 -16.391 1 94.81 243 ASP A N 1
ATOM 2012 C CA . ASP A 1 243 ? 15.438 23.219 -17.625 1 94.81 243 ASP A CA 1
ATOM 2013 C C . ASP A 1 243 ? 16.953 23.172 -17.422 1 94.81 243 ASP A C 1
ATOM 2015 O O . ASP A 1 243 ? 17.703 22.75 -18.297 1 94.81 243 ASP A O 1
ATOM 2019 N N . LEU A 1 244 ? 17.328 23.641 -16.281 1 93.06 244 LEU A N 1
ATOM 2020 C CA . LEU A 1 244 ? 18.75 23.594 -15.93 1 93.06 244 LEU A CA 1
ATOM 2021 C C . LEU A 1 244 ? 19.266 22.156 -15.922 1 93.06 244 LEU A C 1
ATOM 2023 O O . LEU A 1 244 ? 20.312 21.875 -16.484 1 93.06 244 LEU A O 1
ATOM 2027 N N . TYR A 1 245 ? 18.531 21.312 -15.344 1 92.56 245 TYR A N 1
ATOM 2028 C CA . TYR A 1 245 ? 18.938 19.906 -15.25 1 92.56 245 TYR A CA 1
ATOM 2029 C C . TYR A 1 245 ? 18.891 19.234 -16.609 1 92.56 245 TYR A C 1
ATOM 2031 O O . TYR A 1 245 ? 19.734 18.391 -16.922 1 92.56 245 TYR A O 1
ATOM 2039 N N . ILE A 1 246 ? 17.953 19.578 -17.422 1 94.19 246 ILE A N 1
ATOM 2040 C CA . ILE A 1 246 ? 17.859 19.031 -18.781 1 94.19 246 ILE A CA 1
ATOM 2041 C C . ILE A 1 246 ? 19.062 19.469 -19.594 1 94.19 246 ILE A C 1
ATOM 2043 O O . ILE A 1 246 ? 19.688 18.672 -20.297 1 94.19 246 ILE A O 1
ATOM 2047 N N . LYS A 1 247 ? 19.375 20.719 -19.453 1 92.5 247 LYS A N 1
ATOM 2048 C CA . LYS A 1 247 ? 20.531 21.266 -20.156 1 92.5 247 LYS A CA 1
ATOM 2049 C C . LYS A 1 247 ? 21.828 20.578 -19.703 1 92.5 247 LYS A C 1
ATOM 2051 O O . LYS A 1 247 ? 22.656 20.203 -20.531 1 92.5 247 LYS A O 1
ATOM 2056 N N . GLU A 1 248 ? 21.953 20.469 -18.391 1 89.62 248 GLU A N 1
ATOM 2057 C CA . GLU A 1 248 ? 23.141 19.812 -17.859 1 89.62 248 GLU A CA 1
ATOM 2058 C C . GLU A 1 248 ? 23.219 18.359 -18.312 1 89.62 248 GLU A C 1
ATOM 2060 O O . GLU A 1 248 ? 24.297 17.828 -18.562 1 89.62 248 GLU A O 1
ATOM 2065 N N . ALA A 1 249 ? 22.109 17.688 -18.438 1 90.31 249 ALA A N 1
ATOM 2066 C CA . ALA A 1 249 ? 22.047 16.312 -18.922 1 90.31 249 ALA A CA 1
ATOM 2067 C C . ALA A 1 249 ? 22.547 16.203 -20.359 1 90.31 249 ALA A C 1
ATOM 2069 O O . ALA A 1 249 ? 23.391 15.352 -20.672 1 90.31 249 ALA A O 1
ATOM 2070 N N . ARG A 1 250 ? 22.156 17.062 -21.141 1 90.56 250 ARG A N 1
ATOM 2071 C CA . ARG A 1 250 ? 22.5 17.031 -22.547 1 90.56 250 ARG A CA 1
ATOM 2072 C C . ARG A 1 250 ? 23.969 17.391 -22.766 1 90.56 250 ARG A C 1
ATOM 2074 O O . ARG A 1 250 ? 24.562 17 -23.781 1 90.56 250 ARG A O 1
ATOM 2081 N N . ASN A 1 251 ? 24.5 18.062 -21.781 1 87 251 ASN A N 1
ATOM 2082 C CA . ASN A 1 251 ? 25.922 18.438 -21.859 1 87 251 ASN A CA 1
ATOM 2083 C C . ASN A 1 251 ? 26.812 17.328 -21.312 1 87 251 ASN A C 1
ATOM 2085 O O . ASN A 1 251 ? 28.031 17.391 -21.469 1 87 251 ASN A O 1
ATOM 2089 N N . SER A 1 252 ? 26.219 16.391 -20.703 1 80.5 252 SER A N 1
ATOM 2090 C CA . SER A 1 252 ? 27 15.328 -20.062 1 80.5 252 SER A CA 1
ATOM 2091 C C . SER A 1 252 ? 27.328 14.219 -21.062 1 80.5 252 SER A C 1
ATOM 2093 O O . SER A 1 252 ? 26.484 13.805 -21.844 1 80.5 252 SER A O 1
ATOM 2095 N N . GLU A 1 253 ? 28.562 13.805 -21.078 1 77.38 253 GLU A N 1
ATOM 2096 C CA . GLU A 1 253 ? 28.984 12.68 -21.906 1 77.38 253 GLU A CA 1
ATOM 2097 C C . GLU A 1 253 ? 28.75 11.352 -21.188 1 77.38 253 GLU A C 1
ATOM 2099 O O . GLU A 1 253 ? 28.641 10.305 -21.844 1 77.38 253 GLU A O 1
ATOM 2104 N N . ASN A 1 254 ? 28.672 11.469 -19.953 1 75.19 254 ASN A N 1
ATOM 2105 C CA . ASN A 1 254 ? 28.469 10.289 -19.125 1 75.19 254 ASN A CA 1
ATOM 2106 C C . ASN A 1 254 ? 27 9.898 -19.047 1 75.19 254 ASN A C 1
ATOM 2108 O O . ASN A 1 254 ? 26.156 10.695 -18.641 1 75.19 254 ASN A O 1
ATOM 2112 N N . SER A 1 255 ? 26.719 8.617 -19.516 1 77.5 255 SER A N 1
ATOM 2113 C CA . SER A 1 255 ? 25.344 8.125 -19.578 1 77.5 255 SER A CA 1
ATOM 2114 C C . SER A 1 255 ? 24.688 8.141 -18.203 1 77.5 255 SER A C 1
ATOM 2116 O O . SER A 1 255 ? 23.5 8.445 -18.078 1 77.5 255 SER A O 1
ATOM 2118 N N . PHE A 1 256 ? 25.469 7.906 -17.234 1 72.56 256 PHE A N 1
ATOM 2119 C CA . PHE A 1 256 ? 24.906 7.867 -15.883 1 72.56 256 PHE A CA 1
ATOM 2120 C C . PHE A 1 256 ? 24.531 9.266 -15.422 1 72.56 256 PHE A C 1
ATOM 2122 O O . PHE A 1 256 ? 23.469 9.453 -14.812 1 72.56 256 PHE A O 1
ATOM 2129 N N . GLN A 1 257 ? 25.375 10.133 -15.648 1 80.5 257 GLN A N 1
ATOM 2130 C CA . GLN A 1 257 ? 25.078 11.516 -15.297 1 80.5 257 GLN A CA 1
ATOM 2131 C C . GLN A 1 257 ? 23.891 12.047 -16.078 1 80.5 257 GLN A C 1
ATOM 2133 O O . GLN A 1 257 ? 23.078 12.789 -15.547 1 80.5 257 GLN A O 1
ATOM 2138 N N . TYR A 1 258 ? 23.906 11.648 -17.359 1 86.69 258 TYR A N 1
ATOM 2139 C CA . TYR A 1 258 ? 22.766 12.023 -18.203 1 86.69 258 TYR A CA 1
ATOM 2140 C C . TYR A 1 258 ? 21.453 11.516 -17.609 1 86.69 258 TYR A C 1
ATOM 2142 O O . TYR A 1 258 ? 20.516 12.289 -17.422 1 86.69 258 TYR A O 1
ATOM 2150 N N . ILE A 1 259 ? 21.391 10.242 -17.25 1 81.75 259 ILE A N 1
ATOM 2151 C CA . ILE A 1 259 ? 20.203 9.609 -16.703 1 81.75 259 ILE A CA 1
ATOM 2152 C C . ILE A 1 259 ? 19.828 10.273 -15.383 1 81.75 259 ILE A C 1
ATOM 2154 O O . ILE A 1 259 ? 18.656 10.594 -15.148 1 81.75 259 ILE A O 1
ATOM 2158 N N . HIS A 1 260 ? 20.766 10.492 -14.539 1 82.06 260 HIS A N 1
ATOM 2159 C CA . HIS A 1 260 ? 20.531 11.109 -13.242 1 82.06 260 HIS A CA 1
ATOM 2160 C C . HIS A 1 260 ? 19.906 12.484 -13.391 1 82.06 260 HIS A C 1
ATOM 2162 O O . HIS A 1 260 ? 18.906 12.789 -12.734 1 82.06 260 HIS A O 1
ATOM 2168 N N . ASN A 1 261 ? 20.484 13.266 -14.227 1 89 261 ASN A N 1
ATOM 2169 C CA . ASN A 1 261 ? 20.016 14.641 -14.398 1 89 261 ASN A CA 1
ATOM 2170 C C . ASN A 1 261 ? 18.609 14.68 -15 1 89 261 ASN A C 1
ATOM 2172 O O . ASN A 1 261 ? 17.797 15.523 -14.625 1 89 261 ASN A O 1
ATOM 2176 N N . ILE A 1 262 ? 18.359 13.82 -15.906 1 89.88 262 ILE A N 1
ATOM 2177 C CA . ILE A 1 262 ? 17.016 13.766 -16.484 1 89.88 262 ILE A CA 1
ATOM 2178 C C . ILE A 1 262 ? 16 13.352 -15.43 1 89.88 262 ILE A C 1
ATOM 2180 O O . ILE A 1 262 ? 14.914 13.93 -15.344 1 89.88 262 ILE A O 1
ATOM 2184 N N . LYS A 1 263 ? 16.344 12.383 -14.656 1 86.69 263 LYS A N 1
ATOM 2185 C CA . LYS A 1 263 ? 15.445 11.945 -13.594 1 86.69 263 LYS A CA 1
ATOM 2186 C C . LYS A 1 263 ? 15.18 13.07 -12.594 1 86.69 263 LYS A C 1
ATOM 2188 O O . LYS A 1 263 ? 14.062 13.234 -12.109 1 86.69 263 LYS A O 1
ATOM 2193 N N . GLU A 1 264 ? 16.188 13.789 -12.258 1 88.06 264 GLU A N 1
ATOM 2194 C CA . GLU A 1 264 ? 16.016 14.945 -11.383 1 88.06 264 GLU A CA 1
ATOM 2195 C C . GLU A 1 264 ? 15.07 15.969 -11.992 1 88.06 264 GLU A C 1
ATOM 2197 O O . GLU A 1 264 ? 14.234 16.547 -11.297 1 88.06 264 GLU A O 1
ATOM 2202 N N . ALA A 1 265 ? 15.227 16.188 -13.273 1 92.75 265 ALA A N 1
ATOM 2203 C CA . ALA A 1 265 ? 14.336 17.109 -13.977 1 92.75 265 ALA A CA 1
ATOM 2204 C C . ALA A 1 265 ? 12.891 16.641 -13.906 1 92.75 265 ALA A C 1
ATOM 2206 O O . ALA A 1 265 ? 11.977 17.438 -13.664 1 92.75 265 ALA A O 1
ATOM 2207 N N . VAL A 1 266 ? 12.711 15.359 -14.109 1 90 266 VAL A N 1
ATOM 2208 C CA . VAL A 1 266 ? 11.375 14.781 -14.086 1 90 266 VAL A CA 1
ATOM 2209 C C . VAL A 1 266 ? 10.75 14.969 -12.703 1 90 266 VAL A C 1
ATOM 2211 O O . VAL A 1 266 ? 9.57 15.305 -12.586 1 90 266 VAL A O 1
ATOM 2214 N N . LYS A 1 267 ? 11.523 14.773 -11.672 1 88.12 267 LYS A N 1
ATOM 2215 C CA . LYS A 1 267 ? 11.062 14.961 -10.305 1 88.12 267 LYS A CA 1
ATOM 2216 C C . LYS A 1 267 ? 10.594 16.391 -10.07 1 88.12 267 LYS A C 1
ATOM 2218 O O . LYS A 1 267 ? 9.57 16.625 -9.422 1 88.12 267 LYS A O 1
ATOM 2223 N N . ILE A 1 268 ? 11.328 17.281 -10.578 1 92.31 268 ILE A N 1
ATOM 2224 C CA . ILE A 1 268 ? 11.008 18.703 -10.422 1 92.31 268 ILE A CA 1
ATOM 2225 C C . ILE A 1 268 ? 9.742 19.031 -11.219 1 92.31 268 ILE A C 1
ATOM 2227 O O . ILE A 1 268 ? 8.844 19.703 -10.711 1 92.31 268 ILE A O 1
ATOM 2231 N N . LEU A 1 269 ? 9.648 18.547 -12.453 1 92.5 269 LEU A N 1
ATOM 2232 C CA . LEU A 1 269 ? 8.531 18.844 -13.344 1 92.5 269 LEU A CA 1
ATOM 2233 C C . LEU A 1 269 ? 7.227 18.266 -12.797 1 92.5 269 LEU A C 1
ATOM 2235 O O . LEU A 1 269 ? 6.145 18.766 -13.102 1 92.5 269 LEU A O 1
ATOM 2239 N N . LYS A 1 270 ? 7.348 17.266 -12.008 1 90.5 270 LYS A N 1
ATOM 2240 C CA . LYS A 1 270 ? 6.168 16.656 -11.391 1 90.5 270 LYS A CA 1
ATOM 2241 C C . LYS A 1 270 ? 5.434 17.656 -10.508 1 90.5 270 LYS A C 1
ATOM 2243 O O . LYS A 1 270 ? 4.234 17.516 -10.266 1 90.5 270 LYS A O 1
ATOM 2248 N N . LYS A 1 271 ? 6.145 18.688 -10.039 1 92.5 271 LYS A N 1
ATOM 2249 C CA . LYS A 1 271 ? 5.578 19.672 -9.133 1 92.5 271 LYS A CA 1
ATOM 2250 C C . LYS A 1 271 ? 4.965 20.844 -9.898 1 92.5 271 LYS A C 1
ATOM 2252 O O . LYS A 1 271 ? 4.504 21.812 -9.297 1 92.5 271 LYS A O 1
ATOM 2257 N N . ILE A 1 272 ? 5.031 20.766 -11.227 1 94.25 272 ILE A N 1
ATOM 2258 C CA . ILE A 1 272 ? 4.477 21.781 -12.117 1 94.25 272 ILE A CA 1
ATOM 2259 C C . ILE A 1 272 ? 3.266 21.203 -12.859 1 94.25 272 ILE A C 1
ATOM 2261 O O . ILE A 1 272 ? 3.318 20.094 -13.383 1 94.25 272 ILE A O 1
ATOM 2265 N N . PRO A 1 273 ? 2.123 21.953 -12.875 1 92.44 273 PRO A N 1
ATOM 2266 C CA . PRO A 1 273 ? 0.947 21.453 -13.594 1 92.44 273 PRO A CA 1
ATOM 2267 C C . PRO A 1 273 ? 1.191 21.281 -15.086 1 92.44 273 PRO A C 1
ATOM 2269 O O . PRO A 1 273 ? 2.016 22 -15.664 1 92.44 273 PRO A O 1
ATOM 2272 N N . ASN A 1 274 ? 0.596 20.281 -15.742 1 90.62 274 ASN A N 1
ATOM 2273 C CA . ASN A 1 274 ? 0.509 20.062 -17.188 1 90.62 274 ASN A CA 1
ATOM 2274 C C . ASN A 1 274 ? 1.868 19.703 -17.781 1 90.62 274 ASN A C 1
ATOM 2276 O O . ASN A 1 274 ? 2.229 20.203 -18.859 1 90.62 274 ASN A O 1
ATOM 2280 N N . THR A 1 275 ? 2.678 19.047 -17.016 1 91.75 275 THR A N 1
ATOM 2281 C CA . THR A 1 275 ? 3.984 18.656 -17.531 1 91.75 275 THR A CA 1
ATOM 2282 C C . THR A 1 275 ? 4.051 17.141 -17.719 1 91.75 275 THR A C 1
ATOM 2284 O O . THR A 1 275 ? 5.137 16.578 -17.844 1 91.75 275 THR A O 1
ATOM 2287 N N . GLU A 1 276 ? 2.914 16.469 -17.75 1 87 276 GLU A N 1
ATOM 2288 C CA . GLU A 1 276 ? 2.869 15.008 -17.828 1 87 276 GLU A CA 1
ATOM 2289 C C . GLU A 1 276 ? 3.5 14.492 -19.109 1 87 276 GLU A C 1
ATOM 2291 O O . GLU A 1 276 ? 4.348 13.602 -19.078 1 87 276 GLU A O 1
ATOM 2296 N N . MET A 1 277 ? 3.152 15.055 -20.25 1 88.75 277 MET A N 1
ATOM 2297 C CA . MET A 1 277 ? 3.67 14.609 -21.531 1 88.75 277 MET A CA 1
ATOM 2298 C C . MET A 1 277 ? 5.172 14.859 -21.641 1 88.75 277 MET A C 1
ATOM 2300 O O . MET A 1 277 ? 5.91 14.023 -22.172 1 88.75 277 MET A O 1
ATOM 2304 N N . GLU A 1 278 ? 5.523 16.016 -21.156 1 91.88 278 GLU A N 1
ATOM 2305 C CA . GLU A 1 278 ? 6.949 16.328 -21.141 1 91.88 278 GLU A CA 1
ATOM 2306 C C . GLU A 1 278 ? 7.734 15.328 -20.312 1 91.88 278 GLU A C 1
ATOM 2308 O O . GLU A 1 278 ? 8.797 14.867 -20.719 1 91.88 278 GLU A O 1
ATOM 2313 N N . ARG A 1 279 ? 7.23 14.953 -19.203 1 90.44 279 ARG A N 1
ATOM 2314 C CA . ARG A 1 279 ? 7.879 13.992 -18.328 1 90.44 279 ARG A CA 1
ATOM 2315 C C . ARG A 1 279 ? 7.957 12.617 -18.969 1 90.44 279 ARG A C 1
ATOM 2317 O O . ARG A 1 279 ? 9 11.961 -18.922 1 90.44 279 ARG A O 1
ATOM 2324 N N . ILE A 1 280 ? 6.941 12.234 -19.625 1 87.19 280 ILE A N 1
ATOM 2325 C CA . ILE A 1 280 ? 6.887 10.938 -20.281 1 87.19 280 ILE A CA 1
ATOM 2326 C C . ILE A 1 280 ? 7.945 10.883 -21.391 1 87.19 280 ILE A C 1
ATOM 2328 O O . ILE A 1 280 ? 8.664 9.891 -21.516 1 87.19 280 ILE A O 1
ATOM 2332 N N . ASN A 1 281 ? 8.062 11.938 -22.078 1 90.12 281 ASN A N 1
ATOM 2333 C CA . ASN A 1 281 ? 9.031 11.992 -23.172 1 90.12 281 ASN A CA 1
ATOM 2334 C C . ASN A 1 281 ? 10.461 11.906 -22.656 1 90.12 281 ASN A C 1
ATOM 2336 O O . ASN A 1 281 ? 11.312 11.25 -23.266 1 90.12 281 ASN A O 1
ATOM 2340 N N . LEU A 1 282 ? 10.719 12.547 -21.578 1 91.06 282 LEU A N 1
ATOM 2341 C CA . LEU A 1 282 ? 12.047 12.5 -20.984 1 91.06 282 LEU A CA 1
ATOM 2342 C C . LEU A 1 282 ? 12.375 11.094 -20.516 1 91.06 282 LEU A C 1
ATOM 2344 O O . LEU A 1 282 ? 13.492 10.609 -20.719 1 91.06 282 LEU A O 1
ATOM 2348 N N . ILE A 1 283 ? 11.414 10.445 -19.969 1 87.25 283 ILE A N 1
ATOM 2349 C CA . ILE A 1 283 ? 11.609 9.086 -19.453 1 87.25 283 ILE A CA 1
ATOM 2350 C C . ILE A 1 283 ? 11.844 8.133 -20.609 1 87.25 283 ILE A C 1
ATOM 2352 O O . ILE A 1 283 ? 12.734 7.273 -20.547 1 87.25 283 ILE A O 1
ATOM 2356 N N . LYS A 1 284 ? 11.117 8.281 -21.656 1 86.5 284 LYS A N 1
ATOM 2357 C CA . LYS A 1 284 ? 11.273 7.441 -22.844 1 86.5 284 LYS A CA 1
ATOM 2358 C C . LYS A 1 284 ? 12.656 7.625 -23.469 1 86.5 284 LYS A C 1
ATOM 2360 O O . LYS A 1 284 ? 13.227 6.68 -24.016 1 86.5 284 LYS A O 1
ATOM 2365 N N . GLU A 1 285 ? 13.125 8.828 -23.328 1 88.81 285 GLU A N 1
ATOM 2366 C CA . GLU A 1 285 ? 14.438 9.148 -23.875 1 88.81 285 GLU A CA 1
ATOM 2367 C C . GLU A 1 285 ? 15.547 8.406 -23.125 1 88.81 285 GLU A C 1
ATOM 2369 O O . GLU A 1 285 ? 16.516 7.969 -23.734 1 88.81 285 GLU A O 1
ATOM 2374 N N . ILE A 1 286 ? 15.398 8.234 -21.906 1 88.19 286 ILE A N 1
ATOM 2375 C CA . ILE A 1 286 ? 16.516 7.695 -21.141 1 88.19 286 ILE A CA 1
ATOM 2376 C C . ILE A 1 286 ? 16.375 6.18 -21.016 1 88.19 286 ILE A C 1
ATOM 2378 O O . ILE A 1 286 ? 17.344 5.484 -20.672 1 88.19 286 ILE A O 1
ATOM 2382 N N . GLU A 1 287 ? 15.266 5.586 -21.281 1 85.12 287 GLU A N 1
ATOM 2383 C CA . GLU A 1 287 ? 14.984 4.164 -21.094 1 85.12 287 GLU A CA 1
ATOM 2384 C C . GLU A 1 287 ? 15.977 3.305 -21.875 1 85.12 287 GLU A C 1
ATOM 2386 O O . GLU A 1 287 ? 16.594 2.395 -21.312 1 85.12 287 GLU A O 1
ATOM 2391 N N . PRO A 1 288 ? 16.172 3.605 -23.188 1 84.56 288 PRO A N 1
ATOM 2392 C CA . PRO A 1 288 ? 17.141 2.791 -23.922 1 84.56 288 PRO A CA 1
ATOM 2393 C C . PRO A 1 288 ? 18.562 2.938 -23.375 1 84.56 288 PRO A C 1
ATOM 2395 O O . PRO A 1 288 ? 19.328 1.981 -23.406 1 84.56 288 PRO A O 1
ATOM 2398 N N . ILE A 1 289 ? 18.891 4.121 -22.891 1 84.62 289 ILE A N 1
ATOM 2399 C CA . ILE A 1 289 ? 20.219 4.383 -22.344 1 84.62 289 ILE A CA 1
ATOM 2400 C C . ILE A 1 289 ? 20.406 3.605 -21.047 1 84.62 289 ILE A C 1
ATOM 2402 O O . ILE A 1 289 ? 21.484 3.074 -20.781 1 84.62 289 ILE A O 1
ATOM 2406 N N . GLN A 1 290 ? 19.391 3.572 -20.281 1 81.88 290 GLN A N 1
ATOM 2407 C CA . GLN A 1 290 ? 19.422 2.787 -19.047 1 81.88 290 GLN A CA 1
ATOM 2408 C C . GLN A 1 290 ? 19.688 1.312 -19.344 1 81.88 290 GLN A C 1
ATOM 2410 O O . GLN A 1 290 ? 20.516 0.686 -18.688 1 81.88 290 GLN A O 1
ATOM 2415 N N . LYS A 1 291 ? 19.031 0.744 -20.297 1 78.44 291 LYS A N 1
ATOM 2416 C CA . LYS A 1 291 ? 19.188 -0.661 -20.656 1 78.44 291 LYS A CA 1
ATOM 2417 C C . LYS A 1 291 ? 20.594 -0.949 -21.172 1 78.44 291 LYS A C 1
ATOM 2419 O O . LYS A 1 291 ? 21.188 -1.964 -20.812 1 78.44 291 LYS A O 1
ATOM 2424 N N . LYS A 1 292 ? 21.109 -0.064 -21.906 1 79.88 292 LYS A N 1
ATOM 2425 C CA . LYS A 1 292 ? 22.438 -0.225 -22.484 1 79.88 292 LYS A CA 1
ATOM 2426 C C . LYS A 1 292 ? 23.516 -0.124 -21.422 1 79.88 292 LYS A C 1
ATOM 2428 O O . LYS A 1 292 ? 24.578 -0.741 -21.547 1 79.88 292 LYS A O 1
ATOM 2433 N N . SER A 1 293 ? 23.266 0.657 -20.469 1 74.5 293 SER A N 1
ATOM 2434 C CA . SER A 1 293 ? 24.234 0.862 -19.406 1 74.5 293 SER A CA 1
ATOM 2435 C C . SER A 1 293 ? 24.5 -0.43 -18.641 1 74.5 293 SER A C 1
ATOM 2437 O O . SER A 1 293 ? 25.578 -0.608 -18.062 1 74.5 293 SER A O 1
ATOM 2439 N N . ILE A 1 294 ? 23.578 -1.333 -18.672 1 71.5 294 ILE A N 1
ATOM 2440 C CA . ILE A 1 294 ? 23.719 -2.609 -17.984 1 71.5 294 ILE A CA 1
ATOM 2441 C C . ILE A 1 294 ? 24.734 -3.484 -18.719 1 71.5 294 ILE A C 1
ATOM 2443 O O . ILE A 1 294 ? 25.531 -4.188 -18.094 1 71.5 294 ILE A O 1
ATOM 2447 N N . GLU A 1 295 ? 24.562 -3.404 -20 1 67.19 295 GLU A N 1
ATOM 2448 C CA . GLU A 1 295 ? 25.453 -4.215 -20.812 1 67.19 295 GLU A CA 1
ATOM 2449 C C . GLU A 1 295 ? 26.922 -3.838 -20.578 1 67.19 295 GLU A C 1
ATOM 2451 O O . GLU A 1 295 ? 27.812 -4.676 -20.719 1 67.19 295 GLU A O 1
ATOM 2456 N N . SER A 1 296 ? 27.062 -2.551 -20.203 1 62.16 296 SER A N 1
ATOM 2457 C CA . SER A 1 296 ? 28.438 -2.074 -19.984 1 62.16 296 SER A CA 1
ATOM 2458 C C . SER A 1 296 ? 28.938 -2.463 -18.594 1 62.16 296 SER A C 1
ATOM 2460 O O . SER A 1 296 ? 30.141 -2.385 -18.328 1 62.16 296 SER A O 1
ATOM 2462 N N . MET A 1 297 ? 27.969 -2.861 -17.828 1 59.28 297 MET A N 1
ATOM 2463 C CA . MET A 1 297 ? 28.375 -3.271 -16.484 1 59.28 297 MET A CA 1
ATOM 2464 C C . MET A 1 297 ? 29.109 -4.609 -16.516 1 59.28 297 MET A C 1
ATOM 2466 O O . MET A 1 297 ? 28.641 -5.555 -17.156 1 59.28 297 MET A O 1
ATOM 2470 N N . HIS A 1 298 ? 30.328 -4.645 -16.203 1 53.22 298 HIS A N 1
ATOM 2471 C CA . HIS A 1 298 ? 31.172 -5.836 -16.219 1 53.22 298 HIS A CA 1
ATOM 2472 C C . HIS A 1 298 ? 30.719 -6.859 -15.188 1 53.22 298 HIS A C 1
ATOM 2474 O O . HIS A 1 298 ? 30.438 -6.508 -14.039 1 53.22 298 HIS A O 1
ATOM 2480 N N . LYS A 1 299 ? 30.25 -7.926 -15.734 1 57.69 299 LYS A N 1
ATOM 2481 C CA . LYS A 1 299 ? 29.984 -9.055 -14.852 1 57.69 299 LYS A CA 1
ATOM 2482 C C . LYS A 1 299 ? 31.266 -9.586 -14.227 1 57.69 299 LYS A C 1
ATOM 2484 O O . LYS A 1 299 ? 32.219 -9.898 -14.938 1 57.69 299 LYS A O 1
ATOM 2489 N N . LEU A 1 300 ? 31.484 -9.273 -13.023 1 52.31 300 LEU A N 1
ATOM 2490 C CA . LEU A 1 300 ? 32.625 -9.891 -12.336 1 52.31 300 LEU A CA 1
ATOM 2491 C C . LEU A 1 300 ? 32.312 -11.344 -11.977 1 52.31 300 LEU A C 1
ATOM 2493 O O . LEU A 1 300 ? 31.328 -11.617 -11.281 1 52.31 300 LEU A O 1
ATOM 2497 N N . GLU A 1 301 ? 32.719 -12.242 -12.852 1 60.03 301 GLU A N 1
ATOM 2498 C CA . GLU A 1 301 ? 32.531 -13.664 -12.555 1 60.03 301 GLU A CA 1
ATOM 2499 C C . GLU A 1 301 ? 33.75 -14.25 -11.875 1 60.03 301 GLU A C 1
ATOM 2501 O O . GLU A 1 301 ? 34.906 -13.992 -12.297 1 60.03 301 GLU A O 1
ATOM 2506 N N . GLU A 1 302 ? 33.656 -14.562 -10.664 1 61.03 302 GLU A N 1
ATOM 2507 C CA . GLU A 1 302 ? 34.719 -15.305 -9.969 1 61.03 302 GLU A CA 1
ATOM 2508 C C . GLU A 1 302 ? 34.406 -16.797 -9.914 1 61.03 302 GLU A C 1
ATOM 2510 O O . GLU A 1 302 ? 33.25 -17.188 -9.625 1 61.03 302 GLU A O 1
ATOM 2515 N N . ARG A 1 303 ? 35.469 -17.703 -10.5 1 70.81 303 ARG A N 1
ATOM 2516 C CA . ARG A 1 303 ? 35.281 -19.141 -10.492 1 70.81 303 ARG A CA 1
ATOM 2517 C C . ARG A 1 303 ? 36.062 -19.797 -9.367 1 70.81 303 ARG A C 1
ATOM 2519 O O . ARG A 1 303 ? 37.281 -19.594 -9.258 1 70.81 303 ARG A O 1
ATOM 2526 N N . ILE A 1 304 ? 35.281 -20.234 -8.336 1 76 304 ILE A N 1
ATOM 2527 C CA . ILE A 1 304 ? 35.906 -20.984 -7.25 1 76 304 ILE A CA 1
ATOM 2528 C C . ILE A 1 304 ? 35.625 -22.469 -7.426 1 76 304 ILE A C 1
ATOM 2530 O O . ILE A 1 304 ? 34.5 -22.875 -7.738 1 76 304 ILE A O 1
ATOM 2534 N N . ASP A 1 305 ? 36.594 -23.297 -7.336 1 80.62 305 ASP A N 1
ATOM 2535 C CA . ASP A 1 305 ? 36.438 -24.734 -7.535 1 80.62 305 ASP A CA 1
ATOM 2536 C C . ASP A 1 305 ? 36 -25.438 -6.242 1 80.62 305 ASP A C 1
ATOM 2538 O O . ASP A 1 305 ? 36.75 -25.406 -5.25 1 80.62 305 ASP A O 1
ATOM 2542 N N . PHE A 1 306 ? 34.875 -26.047 -6.234 1 85.94 306 PHE A N 1
ATOM 2543 C CA . PHE A 1 306 ? 34.344 -26.75 -5.074 1 85.94 306 PHE A CA 1
ATOM 2544 C C . PHE A 1 306 ? 34.219 -28.234 -5.359 1 85.94 306 PHE A C 1
ATOM 2546 O O . PHE A 1 306 ? 33.406 -28.922 -4.738 1 85.94 306 PHE A O 1
ATOM 2553 N N . THR A 1 307 ? 34.906 -28.766 -6.227 1 88.31 307 THR A N 1
ATOM 2554 C CA . THR A 1 307 ? 34.781 -30.141 -6.699 1 88.31 307 THR A CA 1
ATOM 2555 C C . THR A 1 307 ? 34.969 -31.125 -5.551 1 88.31 307 THR A C 1
ATOM 2557 O O . THR A 1 307 ? 34.188 -32.094 -5.43 1 88.31 307 THR A O 1
ATOM 2560 N N . GLU A 1 308 ? 35.906 -30.906 -4.727 1 88.06 308 GLU A N 1
ATOM 2561 C CA . GLU A 1 308 ? 36.188 -31.828 -3.617 1 88.06 308 GLU A CA 1
ATOM 2562 C C . GLU A 1 308 ? 35.062 -31.797 -2.586 1 88.06 308 GLU A C 1
ATOM 2564 O O . GLU A 1 308 ? 34.688 -32.844 -2.049 1 88.06 308 GLU A O 1
ATOM 2569 N N . GLU A 1 309 ? 34.625 -30.609 -2.295 1 88.19 309 GLU A N 1
ATOM 2570 C CA . GLU A 1 309 ? 33.5 -30.453 -1.363 1 88.19 309 GLU A CA 1
ATOM 2571 C C . GLU A 1 309 ? 32.25 -31.172 -1.874 1 88.19 309 GLU A C 1
ATOM 2573 O O . GLU A 1 309 ? 31.562 -31.844 -1.105 1 88.19 309 GLU A O 1
ATOM 2578 N N . VAL A 1 310 ? 32 -31.125 -3.16 1 91.62 310 VAL A N 1
ATOM 2579 C CA . VAL A 1 310 ? 30.844 -31.75 -3.779 1 91.62 310 VAL A CA 1
ATOM 2580 C C . VAL A 1 310 ? 30.969 -33.25 -3.703 1 91.62 310 VAL A C 1
ATOM 2582 O O . VAL A 1 310 ? 30 -33.969 -3.371 1 91.62 310 VAL A O 1
ATOM 2585 N N . LYS A 1 311 ? 32.125 -33.75 -3.939 1 92.12 311 LYS A N 1
ATOM 2586 C CA . LYS A 1 311 ? 32.344 -35.188 -3.871 1 92.12 311 LYS A CA 1
ATOM 2587 C C . LYS A 1 311 ? 32.094 -35.719 -2.463 1 92.12 311 LYS A C 1
ATOM 2589 O O . LYS A 1 311 ? 31.484 -36.812 -2.295 1 92.12 311 LYS A O 1
ATOM 2594 N N . LYS A 1 312 ? 32.531 -35 -1.578 1 91.25 312 LYS A N 1
ATOM 2595 C CA . LYS A 1 312 ? 32.344 -35.375 -0.182 1 91.25 312 LYS A CA 1
ATOM 2596 C C . LYS A 1 312 ? 30.859 -35.438 0.178 1 91.25 312 LYS A C 1
ATOM 2598 O O . LYS A 1 312 ? 30.406 -36.406 0.809 1 91.25 312 LYS A O 1
ATOM 2603 N N . ILE A 1 313 ? 30.141 -34.531 -0.202 1 90.19 313 ILE A N 1
ATOM 2604 C CA . ILE A 1 313 ? 28.719 -34.438 0.126 1 90.19 313 ILE A CA 1
ATOM 2605 C C . ILE A 1 313 ? 27.969 -35.562 -0.552 1 90.19 313 ILE A C 1
ATOM 2607 O O . ILE A 1 313 ? 27.062 -36.156 0.041 1 90.19 313 ILE A O 1
ATOM 2611 N N . LEU A 1 314 ? 28.344 -35.906 -1.792 1 93.56 314 LEU A N 1
ATOM 2612 C CA . LEU A 1 314 ? 27.672 -36.938 -2.547 1 93.56 314 LEU A CA 1
ATOM 2613 C C . LEU A 1 314 ? 27.953 -38.312 -1.945 1 93.56 314 LEU A C 1
ATOM 2615 O O . LEU A 1 314 ? 27.125 -39.219 -2.037 1 93.56 314 LEU A O 1
ATOM 2619 N N . SER A 1 315 ? 29.047 -38.406 -1.31 1 92.88 315 SER A N 1
ATOM 2620 C CA . SER A 1 315 ? 29.406 -39.688 -0.68 1 92.88 315 SER A CA 1
ATOM 2621 C C . SER A 1 315 ? 28.469 -40 0.477 1 92.88 315 SER A C 1
ATOM 2623 O O . SER A 1 315 ? 28.25 -41.188 0.79 1 92.88 315 SER A O 1
ATOM 2625 N N . TYR A 1 316 ? 27.891 -39 1.082 1 90.19 316 TYR A N 1
ATOM 2626 C CA . TYR A 1 316 ? 26.969 -39.188 2.195 1 90.19 316 TYR A CA 1
ATOM 2627 C C . TYR A 1 316 ? 25.672 -39.812 1.718 1 90.19 316 TYR A C 1
ATOM 2629 O O . TYR A 1 316 ? 24.938 -40.406 2.51 1 90.19 316 TYR A O 1
ATOM 2637 N N . LEU A 1 317 ? 25.375 -39.719 0.414 1 93.62 317 LEU A N 1
ATOM 2638 C CA . LEU A 1 317 ? 24.109 -40.188 -0.128 1 93.62 317 LEU A CA 1
ATOM 2639 C C . LEU A 1 317 ? 24.234 -41.625 -0.605 1 93.62 317 LEU A C 1
ATOM 2641 O O . LEU A 1 317 ? 23.234 -42.281 -0.88 1 93.62 317 LEU A O 1
ATOM 2645 N N . GLU A 1 318 ? 25.469 -42.156 -0.61 1 92.06 318 GLU A N 1
ATOM 2646 C CA . GLU A 1 318 ? 25.688 -43.5 -1.119 1 92.06 318 GLU A CA 1
ATOM 2647 C C . GLU A 1 318 ? 25.031 -44.531 -0.223 1 92.06 318 GLU A C 1
ATOM 2649 O O . GLU A 1 318 ? 25.281 -44.594 0.983 1 92.06 318 GLU A O 1
ATOM 2654 N N . GLY A 1 319 ? 24.156 -45.375 -0.751 1 90.31 319 GLY A N 1
ATOM 2655 C CA . GLY A 1 319 ? 23.531 -46.5 -0.045 1 90.31 319 GLY A CA 1
ATOM 2656 C C . GLY A 1 319 ? 22.359 -46.062 0.812 1 90.31 319 GLY A C 1
ATOM 2657 O O . GLY A 1 319 ? 21.766 -46.875 1.528 1 90.31 319 GLY A O 1
ATOM 2658 N N . GLU A 1 320 ? 22.016 -44.781 0.778 1 91.94 320 GLU A N 1
ATOM 2659 C CA . GLU A 1 320 ? 20.922 -44.281 1.611 1 91.94 320 GLU A CA 1
ATOM 2660 C C . GLU A 1 320 ? 19.562 -44.5 0.955 1 91.94 320 GLU A C 1
ATOM 2662 O O . GLU A 1 320 ? 19.453 -44.5 -0.272 1 91.94 320 GLU A O 1
ATOM 2667 N N . ASN A 1 321 ? 18.562 -44.75 1.761 1 94.19 321 ASN A N 1
ATOM 2668 C CA . ASN A 1 321 ? 17.203 -44.875 1.24 1 94.19 321 ASN A CA 1
ATOM 2669 C C . ASN A 1 321 ? 16.609 -43.5 0.96 1 94.19 321 ASN A C 1
ATOM 2671 O O . ASN A 1 321 ? 17.266 -42.469 1.18 1 94.19 321 ASN A O 1
ATOM 2675 N N . ILE A 1 322 ? 15.469 -43.438 0.438 1 95.25 322 ILE A N 1
ATOM 2676 C CA . ILE A 1 322 ? 14.844 -42.219 -0.029 1 95.25 322 ILE A CA 1
ATOM 2677 C C . ILE A 1 322 ? 14.656 -41.25 1.144 1 95.25 322 ILE A C 1
ATOM 2679 O O . ILE A 1 322 ? 14.945 -40.062 1.029 1 95.25 322 ILE A O 1
ATOM 2683 N N . LYS A 1 323 ? 14.164 -41.719 2.283 1 95 323 LYS A N 1
ATOM 2684 C CA . LYS A 1 323 ? 13.914 -40.906 3.459 1 95 323 LYS A CA 1
ATOM 2685 C C . LYS A 1 323 ? 15.203 -40.281 3.982 1 95 323 LYS A C 1
ATOM 2687 O O . LYS A 1 323 ? 15.258 -39.062 4.234 1 95 323 LYS A O 1
ATOM 2692 N N . SER A 1 324 ? 16.234 -41.094 4.102 1 94 324 SER A N 1
ATOM 2693 C CA . SER A 1 324 ? 17.531 -40.625 4.582 1 94 324 SER A CA 1
ATOM 2694 C C . SER A 1 324 ? 18.156 -39.625 3.602 1 94 324 SER A C 1
ATOM 2696 O O . SER A 1 324 ? 18.781 -38.656 4.012 1 94 324 SER A O 1
ATOM 2698 N N . SER A 1 325 ? 18 -39.906 2.32 1 96 325 SER A N 1
ATOM 2699 C CA . SER A 1 325 ? 18.531 -39 1.299 1 96 325 SER A CA 1
ATOM 2700 C C . SER A 1 325 ? 17.859 -37.625 1.385 1 96 325 SER A C 1
ATOM 2702 O O . SER A 1 325 ? 18.531 -36.594 1.278 1 96 325 SER A O 1
ATOM 2704 N N . ILE A 1 326 ? 16.531 -37.594 1.581 1 96.62 326 ILE A N 1
ATOM 2705 C CA . ILE A 1 326 ? 15.781 -36.375 1.712 1 96.62 326 ILE A CA 1
ATOM 2706 C C . ILE A 1 326 ? 16.219 -35.625 2.979 1 96.62 326 ILE A C 1
ATOM 2708 O O . ILE A 1 326 ? 16.406 -34.406 2.965 1 96.62 326 ILE A O 1
ATOM 2712 N N . LYS A 1 327 ? 16.453 -36.312 4.023 1 95 327 LYS A N 1
ATOM 2713 C CA . LYS A 1 327 ? 16.906 -35.719 5.277 1 95 327 LYS A CA 1
ATOM 2714 C C . LYS A 1 327 ? 18.25 -35.031 5.098 1 95 327 LYS A C 1
ATOM 2716 O O . LYS A 1 327 ? 18.469 -33.938 5.625 1 95 327 LYS A O 1
ATOM 2721 N N . TYR A 1 328 ? 19.094 -35.719 4.348 1 94.31 328 TYR A N 1
ATOM 2722 C CA . TYR A 1 328 ? 20.422 -35.156 4.105 1 94.31 328 TYR A CA 1
ATOM 2723 C C . TYR A 1 328 ? 20.312 -33.906 3.254 1 94.31 328 TYR A C 1
ATOM 2725 O O . TYR A 1 328 ? 21 -32.906 3.502 1 94.31 328 TYR A O 1
ATOM 2733 N N . LEU A 1 329 ? 19.453 -33.938 2.25 1 96.31 329 LEU A N 1
ATOM 2734 C CA . LEU A 1 329 ? 19.25 -32.812 1.365 1 96.31 329 LEU A CA 1
ATOM 2735 C C . LEU A 1 329 ? 18.766 -31.578 2.146 1 96.31 329 LEU A C 1
ATOM 2737 O O . LEU A 1 329 ? 19.172 -30.453 1.871 1 96.31 329 LEU A O 1
ATOM 2741 N N . VAL A 1 330 ? 17.922 -31.781 3.156 1 95.69 330 VAL A N 1
ATOM 2742 C CA . VAL A 1 330 ? 17.234 -30.672 3.811 1 95.69 330 VAL A CA 1
ATOM 2743 C C . VAL A 1 330 ? 17.984 -30.281 5.086 1 95.69 330 VAL A C 1
ATOM 2745 O O . VAL A 1 330 ? 18.172 -29.094 5.363 1 95.69 330 VAL A O 1
ATOM 2748 N N . PHE A 1 331 ? 18.453 -31.25 5.82 1 92.94 331 PHE A N 1
ATOM 2749 C CA . PHE A 1 331 ? 19.016 -30.969 7.137 1 92.94 331 PHE A CA 1
ATOM 2750 C C . PHE A 1 331 ? 20.547 -31.031 7.102 1 92.94 331 PHE A C 1
ATOM 2752 O O . PHE A 1 331 ? 21.203 -30.531 8.008 1 92.94 331 PHE A O 1
ATOM 2759 N N . GLY A 1 332 ? 21.078 -31.625 6.082 1 91.38 332 GLY A N 1
ATOM 2760 C CA . GLY A 1 332 ? 22.531 -31.734 5.973 1 91.38 332 GLY A CA 1
ATOM 2761 C C . GLY A 1 332 ? 23.203 -30.422 5.602 1 91.38 332 GLY A C 1
ATOM 2762 O O . GLY A 1 332 ? 24.422 -30.297 5.734 1 91.38 332 GLY A O 1
ATOM 2763 N N . ILE A 1 333 ? 22.453 -29.516 5.191 1 92.19 333 ILE A N 1
ATOM 2764 C CA . ILE A 1 333 ? 22.984 -28.219 4.789 1 92.19 333 ILE A CA 1
ATOM 2765 C C . ILE A 1 333 ? 22.781 -27.188 5.906 1 92.19 333 ILE A C 1
ATOM 2767 O O . ILE A 1 333 ? 21.641 -26.859 6.246 1 92.19 333 ILE A O 1
ATOM 2771 N N . GLN A 1 334 ? 23.828 -26.703 6.414 1 90.75 334 GLN A N 1
ATOM 2772 C CA . GLN A 1 334 ? 23.766 -25.719 7.477 1 90.75 334 GLN A CA 1
ATOM 2773 C C . GLN A 1 334 ? 23.922 -24.297 6.922 1 90.75 334 GLN A C 1
ATOM 2775 O O . GLN A 1 334 ? 25.016 -23.922 6.488 1 90.75 334 GLN A O 1
ATOM 2780 N N . LEU A 1 335 ? 22.922 -23.531 7.031 1 93.31 335 LEU A N 1
ATOM 2781 C CA . LEU A 1 335 ? 22.953 -22.156 6.547 1 93.31 335 LEU A CA 1
ATOM 2782 C C . LEU A 1 335 ? 23.688 -21.25 7.527 1 93.31 335 LEU A C 1
ATOM 2784 O O . LEU A 1 335 ? 23.75 -21.547 8.727 1 93.31 335 LEU A O 1
ATOM 2788 N N . SER A 1 336 ? 24.219 -20.188 7.027 1 93.62 336 SER A N 1
ATOM 2789 C CA . SER A 1 336 ? 24.844 -19.188 7.887 1 93.62 336 SER A CA 1
ATOM 2790 C C . SER A 1 336 ? 23.828 -18.5 8.781 1 93.62 336 SER A C 1
ATOM 2792 O O . SER A 1 336 ? 22.719 -18.188 8.336 1 93.62 336 SER A O 1
ATOM 2794 N N . ASP A 1 337 ? 24.234 -18.359 10.023 1 93.06 337 ASP A N 1
ATOM 2795 C CA . ASP A 1 337 ? 23.328 -17.594 10.883 1 93.06 337 ASP A CA 1
ATOM 2796 C C . ASP A 1 337 ? 23.547 -16.094 10.695 1 93.06 337 ASP A C 1
ATOM 2798 O O . ASP A 1 337 ? 24.531 -15.672 10.078 1 93.06 337 ASP A O 1
ATOM 2802 N N . LYS A 1 338 ? 22.703 -15.352 11.18 1 92.12 338 LYS A N 1
ATOM 2803 C CA . LYS A 1 338 ? 22.703 -13.898 11.016 1 92.12 338 LYS A CA 1
ATOM 2804 C C . LYS A 1 338 ? 23.969 -13.281 11.586 1 92.12 338 LYS A C 1
ATOM 2806 O O . LYS A 1 338 ? 24.531 -12.344 11.016 1 92.12 338 LYS A O 1
ATOM 2811 N N . GLU A 1 339 ? 24.406 -13.781 12.672 1 91.69 339 GLU A N 1
ATOM 2812 C CA . GLU A 1 339 ? 25.594 -13.242 13.336 1 91.69 339 GLU A CA 1
ATOM 2813 C C . GLU A 1 339 ? 26.844 -13.469 12.492 1 91.69 339 GLU A C 1
ATOM 2815 O O . GLU A 1 339 ? 27.734 -12.609 12.445 1 91.69 339 GLU A O 1
ATOM 2820 N N . LYS A 1 340 ? 26.906 -14.609 11.945 1 92.12 340 LYS A N 1
ATOM 2821 C CA . LYS A 1 340 ? 28.031 -14.898 11.062 1 92.12 340 LYS A CA 1
ATOM 2822 C C . LYS A 1 340 ? 28.047 -13.945 9.867 1 92.12 340 LYS A C 1
ATOM 2824 O O . LYS A 1 340 ? 29.125 -13.477 9.469 1 92.12 340 LYS A O 1
ATOM 2829 N N . LEU A 1 341 ? 26.938 -13.703 9.297 1 93 341 LEU A N 1
ATOM 2830 C CA . LEU A 1 341 ? 26.828 -12.773 8.172 1 93 341 LEU A CA 1
ATOM 2831 C C . LEU A 1 341 ? 27.203 -11.359 8.609 1 93 341 LEU A C 1
ATOM 2833 O O . LEU A 1 341 ? 27.875 -10.633 7.867 1 93 341 LEU A O 1
ATOM 2837 N N . ARG A 1 342 ? 26.75 -10.992 9.766 1 90.88 342 ARG A N 1
ATOM 2838 C CA . ARG A 1 342 ? 27.094 -9.688 10.312 1 90.88 342 ARG A CA 1
ATOM 2839 C C . ARG A 1 342 ? 28.609 -9.531 10.453 1 90.88 342 ARG A C 1
ATOM 2841 O O . ARG A 1 342 ? 29.172 -8.484 10.109 1 90.88 342 ARG A O 1
ATOM 2848 N N . LYS A 1 343 ? 29.188 -10.523 10.977 1 90.31 343 LYS A N 1
ATOM 2849 C CA . LYS A 1 343 ? 30.641 -10.508 11.164 1 90.31 343 LYS A CA 1
ATOM 2850 C C . LYS A 1 343 ? 31.359 -10.359 9.828 1 90.31 343 LYS A C 1
ATOM 2852 O O . LYS A 1 343 ? 32.375 -9.648 9.734 1 90.31 343 LYS A O 1
ATOM 2857 N N . ARG A 1 344 ? 30.875 -11.047 8.867 1 86.62 344 ARG A N 1
ATOM 2858 C CA . ARG A 1 344 ? 31.469 -10.945 7.531 1 86.62 344 ARG A CA 1
ATOM 2859 C C . ARG A 1 344 ? 31.438 -9.508 7.027 1 86.62 344 ARG A C 1
ATOM 2861 O O . ARG A 1 344 ? 32.406 -9.031 6.445 1 86.62 344 ARG A O 1
ATOM 2868 N N . ILE A 1 345 ? 30.344 -8.82 7.188 1 83.88 345 ILE A N 1
ATOM 2869 C CA . ILE A 1 345 ? 30.172 -7.445 6.734 1 83.88 345 ILE A CA 1
ATOM 2870 C C . ILE A 1 345 ? 31.094 -6.52 7.512 1 83.88 345 ILE A C 1
ATOM 2872 O O . ILE A 1 345 ? 31.766 -5.656 6.922 1 83.88 345 ILE A O 1
ATOM 2876 N N . THR A 1 346 ? 31.125 -6.715 8.789 1 83 346 THR A N 1
ATOM 2877 C CA . THR A 1 346 ? 31.938 -5.863 9.641 1 83 346 THR A CA 1
ATOM 2878 C C . THR A 1 346 ? 33.438 -6.055 9.32 1 83 346 THR A C 1
ATOM 2880 O O . THR A 1 346 ? 34.188 -5.09 9.32 1 83 346 THR A O 1
ATOM 2883 N N . ASP A 1 347 ? 33.75 -7.254 9.102 1 81.88 347 ASP A N 1
ATOM 2884 C CA . ASP A 1 347 ? 35.125 -7.547 8.734 1 81.88 347 ASP A CA 1
ATOM 2885 C C . ASP A 1 347 ? 35.5 -6.898 7.398 1 81.88 347 ASP A C 1
ATOM 2887 O O . ASP A 1 347 ? 36.594 -6.375 7.238 1 81.88 347 ASP A O 1
ATOM 2891 N N . ASN A 1 348 ? 34.625 -6.934 6.477 1 76.25 348 ASN A N 1
ATOM 2892 C CA . ASN A 1 348 ? 34.844 -6.309 5.176 1 76.25 348 ASN A CA 1
ATOM 2893 C C . ASN A 1 348 ? 35 -4.797 5.297 1 76.25 348 ASN A C 1
ATOM 2895 O O . ASN A 1 348 ? 35.781 -4.184 4.574 1 76.25 348 ASN A O 1
ATOM 2899 N N . LEU A 1 349 ? 34.188 -4.254 6.105 1 72.88 349 LEU A N 1
ATOM 2900 C CA . LEU A 1 349 ? 34.25 -2.812 6.328 1 72.88 349 LEU A CA 1
ATOM 2901 C C . LEU A 1 349 ? 35.594 -2.402 6.922 1 72.88 349 LEU A C 1
ATOM 2903 O O . LEU A 1 349 ? 36.094 -1.333 6.605 1 72.88 349 LEU A O 1
ATOM 2907 N N . LYS A 1 350 ? 36.031 -3.221 7.754 1 71.31 350 LYS A N 1
ATOM 2908 C CA . LYS A 1 350 ? 37.344 -2.949 8.383 1 71.31 350 LYS A CA 1
ATOM 2909 C C . LYS A 1 350 ? 38.469 -3.057 7.371 1 71.31 350 LYS A C 1
ATOM 2911 O O . LYS A 1 350 ? 39.438 -2.273 7.414 1 71.31 350 LYS A O 1
ATOM 2916 N N . ASN A 1 351 ? 38.281 -3.979 6.5 1 66.38 351 ASN A N 1
ATOM 2917 C CA . ASN A 1 351 ? 39.344 -4.262 5.555 1 66.38 351 ASN A CA 1
ATOM 2918 C C . ASN A 1 351 ? 39.312 -3.295 4.371 1 66.38 351 ASN A C 1
ATOM 2920 O O . ASN A 1 351 ? 40.375 -3.025 3.764 1 66.38 351 ASN A O 1
ATOM 2924 N N . ASP A 1 352 ? 38.125 -2.928 3.947 1 60.62 352 ASP A N 1
ATOM 2925 C CA . ASP A 1 352 ? 37.969 -2.047 2.793 1 60.62 352 ASP A CA 1
ATOM 2926 C C . ASP A 1 352 ? 37 -0.927 3.084 1 60.62 352 ASP A C 1
ATOM 2928 O O . ASP A 1 352 ? 35.781 -1.13 2.998 1 60.62 352 ASP A O 1
ATOM 2932 N N . ILE A 1 353 ? 37.594 0.163 3.393 1 57.22 353 ILE A N 1
ATOM 2933 C CA . ILE A 1 353 ? 36.781 1.316 3.793 1 57.22 353 ILE A CA 1
ATOM 2934 C C . ILE A 1 353 ? 35.875 1.736 2.645 1 57.22 353 ILE A C 1
ATOM 2936 O O . ILE A 1 353 ? 34.781 2.266 2.871 1 57.22 353 ILE A O 1
ATOM 2940 N N . THR A 1 354 ? 36.281 1.448 1.411 1 52.41 354 THR A N 1
ATOM 2941 C CA . THR A 1 354 ? 35.5 1.846 0.245 1 52.41 354 THR A CA 1
ATOM 2942 C C . THR A 1 354 ? 34.156 1.14 0.234 1 52.41 354 THR A C 1
ATOM 2944 O O . THR A 1 354 ? 33.156 1.668 -0.298 1 52.41 354 THR A O 1
ATOM 2947 N N . TYR A 1 355 ? 34.188 -0.004 0.878 1 53.12 355 TYR A N 1
ATOM 2948 C CA . TYR A 1 355 ? 32.969 -0.792 0.971 1 53.12 355 TYR A CA 1
ATOM 2949 C C . TYR A 1 355 ? 31.859 0 1.652 1 53.12 355 TYR A C 1
ATOM 2951 O O . TYR A 1 355 ? 30.688 -0.125 1.293 1 53.12 355 TYR A O 1
ATOM 2959 N N . GLY A 1 356 ? 32.219 0.888 2.439 1 52.81 356 GLY A N 1
ATOM 2960 C CA . GLY A 1 356 ? 31.219 1.65 3.188 1 52.81 356 GLY A CA 1
ATOM 2961 C C . GLY A 1 356 ? 30.922 3.008 2.578 1 52.81 356 GLY A C 1
ATOM 2962 O O . GLY A 1 356 ? 29.859 3.584 2.816 1 52.81 356 GLY A O 1
ATOM 2963 N N . LEU A 1 357 ? 31.797 3.543 1.733 1 51.38 357 LEU A N 1
ATOM 2964 C CA . LEU A 1 357 ? 31.719 4.918 1.254 1 51.38 357 LEU A CA 1
ATOM 2965 C C . LEU A 1 357 ? 30.812 5.02 0.042 1 51.38 357 LEU A C 1
ATOM 2967 O O . LEU A 1 357 ? 30.109 6.027 -0.136 1 51.38 357 LEU A O 1
ATOM 2971 N N . MET A 1 358 ? 30.875 4.055 -0.815 1 55.44 358 MET A N 1
ATOM 2972 C CA . MET A 1 358 ? 30.047 4.117 -2.02 1 55.44 358 MET A CA 1
ATOM 2973 C C . MET A 1 358 ? 29.031 2.98 -2.043 1 55.44 358 MET A C 1
ATOM 2975 O O . MET A 1 358 ? 29.312 1.9 -2.566 1 55.44 358 MET A O 1
ATOM 2979 N N . PRO A 1 359 ? 27.969 3.307 -1.368 1 64.56 359 PRO A N 1
ATOM 2980 C CA . PRO A 1 359 ? 26.984 2.221 -1.331 1 64.56 359 PRO A CA 1
ATOM 2981 C C . PRO A 1 359 ? 26.547 1.773 -2.725 1 64.56 359 PRO A C 1
ATOM 2983 O O . PRO A 1 359 ? 26.312 2.609 -3.598 1 64.56 359 PRO A O 1
ATOM 2986 N N . PRO A 1 360 ? 26.594 0.467 -2.906 1 72.44 360 PRO A N 1
ATOM 2987 C CA . PRO A 1 360 ? 26.234 -0.06 -4.223 1 72.44 360 PRO A CA 1
ATOM 2988 C C . PRO A 1 360 ? 24.75 0.13 -4.539 1 72.44 360 PRO A C 1
ATOM 2990 O O . PRO A 1 360 ? 23.906 0.107 -3.633 1 72.44 360 PRO A O 1
ATOM 2993 N N . ALA A 1 361 ? 24.516 0.542 -5.785 1 76.75 361 ALA A N 1
ATOM 2994 C CA . ALA A 1 361 ? 23.156 0.603 -6.316 1 76.75 361 ALA A CA 1
ATOM 2995 C C . ALA A 1 361 ? 22.859 -0.611 -7.188 1 76.75 361 ALA A C 1
ATOM 2997 O O . ALA A 1 361 ? 23.703 -1.068 -7.945 1 76.75 361 ALA A O 1
ATOM 2998 N N . TYR A 1 362 ? 21.719 -1.187 -7.023 1 81.12 362 TYR A N 1
ATOM 2999 C CA . TYR A 1 362 ? 21.344 -2.383 -7.77 1 81.12 362 TYR A CA 1
ATOM 3000 C C . TYR A 1 362 ? 20.203 -2.086 -8.742 1 81.12 362 TYR A C 1
ATOM 3002 O O . TYR A 1 362 ? 19.219 -1.43 -8.375 1 81.12 362 TYR A O 1
ATOM 3010 N N . VAL A 1 363 ? 20.406 -2.467 -9.945 1 81.19 363 VAL A N 1
ATOM 3011 C CA . VAL A 1 363 ? 19.453 -2.195 -11.016 1 81.19 363 VAL A CA 1
ATOM 3012 C C . VAL A 1 363 ? 18.938 -3.51 -11.594 1 81.19 363 VAL A C 1
ATOM 3014 O O . VAL A 1 363 ? 19.594 -4.547 -11.469 1 81.19 363 VAL A O 1
ATOM 3017 N N . ASN A 1 364 ? 17.766 -3.486 -12.203 1 80.44 364 ASN A N 1
ATOM 3018 C CA . ASN A 1 364 ? 17.234 -4.68 -12.844 1 80.44 364 ASN A CA 1
ATOM 3019 C C . ASN A 1 364 ? 17.75 -4.828 -14.273 1 80.44 364 ASN A C 1
ATOM 3021 O O . ASN A 1 364 ? 18.656 -4.094 -14.688 1 80.44 364 ASN A O 1
ATOM 3025 N N . LYS A 1 365 ? 17.172 -5.84 -14.953 1 76.5 365 LYS A N 1
ATOM 3026 C CA . LYS A 1 365 ? 17.641 -6.168 -16.297 1 76.5 365 LYS A CA 1
ATOM 3027 C C . LYS A 1 365 ? 17.391 -5.016 -17.266 1 76.5 365 LYS A C 1
ATOM 3029 O O . LYS A 1 365 ? 18.031 -4.922 -18.312 1 76.5 365 LYS A O 1
ATOM 3034 N N . GLU A 1 366 ? 16.422 -4.113 -16.859 1 79 366 GLU A N 1
ATOM 3035 C CA . GLU A 1 366 ? 16.062 -2.979 -17.719 1 79 366 GLU A CA 1
ATOM 3036 C C . GLU A 1 366 ? 16.828 -1.723 -17.297 1 79 366 GLU A C 1
ATOM 3038 O O . GLU A 1 366 ? 16.609 -0.644 -17.844 1 79 366 GLU A O 1
ATOM 3043 N N . GLY A 1 367 ? 17.719 -1.879 -16.312 1 76.88 367 GLY A N 1
ATOM 3044 C CA . GLY A 1 367 ? 18.531 -0.763 -15.852 1 76.88 367 GLY A CA 1
ATOM 3045 C C . GLY A 1 367 ? 17.797 0.134 -14.859 1 76.88 367 GLY A C 1
ATOM 3046 O O . GLY A 1 367 ? 18.281 1.226 -14.547 1 76.88 367 GLY A O 1
ATOM 3047 N N . LYS A 1 368 ? 16.703 -0.32 -14.461 1 81.5 368 LYS A N 1
ATOM 3048 C CA . LYS A 1 368 ? 15.945 0.471 -13.5 1 81.5 368 LYS A CA 1
ATOM 3049 C C . LYS A 1 368 ? 16.469 0.265 -12.078 1 81.5 368 LYS A C 1
ATOM 3051 O O . LYS A 1 368 ? 16.797 -0.857 -11.688 1 81.5 368 LYS A O 1
ATOM 3056 N N . LEU A 1 369 ? 16.594 1.333 -11.414 1 79.81 369 LEU A N 1
ATOM 3057 C CA . LEU A 1 369 ? 17.141 1.278 -10.062 1 79.81 369 LEU A CA 1
ATOM 3058 C C . LEU A 1 369 ? 16.156 0.6 -9.109 1 79.81 369 LEU A C 1
ATOM 3060 O O . LEU A 1 369 ? 15.039 1.079 -8.922 1 79.81 369 LEU A O 1
ATOM 3064 N N . LEU A 1 370 ? 16.609 -0.496 -8.547 1 83.25 370 LEU A N 1
ATOM 3065 C CA . LEU A 1 370 ? 15.773 -1.232 -7.617 1 83.25 370 LEU A CA 1
ATOM 3066 C C . LEU A 1 370 ? 15.922 -0.69 -6.199 1 83.25 370 LEU A C 1
ATOM 3068 O O . LEU A 1 370 ? 14.93 -0.403 -5.527 1 83.25 370 LEU A O 1
ATOM 3072 N N . PHE A 1 371 ? 17.141 -0.6 -5.723 1 85.06 371 PHE A N 1
ATOM 3073 C CA . PHE A 1 371 ? 17.438 -0.072 -4.395 1 85.06 371 PHE A CA 1
ATOM 3074 C C . PHE A 1 371 ? 18.906 0.313 -4.277 1 85.06 371 PHE A C 1
ATOM 3076 O O . PHE A 1 371 ? 19.719 -0.048 -5.129 1 85.06 371 PHE A O 1
ATOM 3083 N N . LYS A 1 372 ? 19.156 1.16 -3.318 1 81.94 372 LYS A N 1
ATOM 3084 C CA . LYS A 1 372 ? 20.516 1.511 -2.926 1 81.94 372 LYS A CA 1
ATOM 3085 C C . LYS A 1 372 ? 20.781 1.14 -1.469 1 81.94 372 LYS A C 1
ATOM 3087 O O . LYS A 1 372 ? 19.938 1.35 -0.604 1 81.94 372 LYS A O 1
ATOM 3092 N N . LEU A 1 373 ? 21.922 0.405 -1.272 1 83.06 373 LEU A N 1
ATOM 3093 C CA . LEU A 1 373 ? 22.297 0.137 0.11 1 83.06 373 LEU A CA 1
ATOM 3094 C C . LEU A 1 373 ? 22.75 1.417 0.808 1 83.06 373 LEU A C 1
ATOM 3096 O O . LEU A 1 373 ? 23.359 2.285 0.185 1 83.06 373 LEU A O 1
ATOM 3100 N N . PRO A 1 374 ? 22.438 1.566 2.062 1 81.69 374 PRO A N 1
ATOM 3101 C CA . PRO A 1 374 ? 22.812 2.785 2.783 1 81.69 374 PRO A CA 1
ATOM 3102 C C . PRO A 1 374 ? 24.312 2.846 3.1 1 81.69 374 PRO A C 1
ATOM 3104 O O . PRO A 1 374 ? 24.984 1.812 3.127 1 81.69 374 PRO A O 1
ATOM 3107 N N . SER A 1 375 ? 24.781 4.09 3.246 1 74.94 375 SER A N 1
ATOM 3108 C CA . SER A 1 375 ? 26.188 4.266 3.637 1 74.94 375 SER A CA 1
ATOM 3109 C C . SER A 1 375 ? 26.406 3.84 5.086 1 74.94 375 SER A C 1
ATOM 3111 O O . SER A 1 375 ? 25.562 4.094 5.949 1 74.94 375 SER A O 1
ATOM 3113 N N . LEU A 1 376 ? 27.484 3.119 5.273 1 72.94 376 LEU A N 1
ATOM 3114 C CA . LEU A 1 376 ? 27.797 2.641 6.617 1 72.94 376 LEU A CA 1
ATOM 3115 C C . LEU A 1 376 ? 28.812 3.547 7.301 1 72.94 376 LEU A C 1
ATOM 3117 O O . LEU A 1 376 ? 29.281 3.244 8.398 1 72.94 376 LEU A O 1
ATOM 3121 N N . LEU A 1 377 ? 29.219 4.594 6.707 1 62.75 377 LEU A N 1
ATOM 3122 C CA . LEU A 1 377 ? 30.281 5.434 7.262 1 62.75 377 LEU A CA 1
ATOM 3123 C C . LEU A 1 377 ? 29.797 6.164 8.508 1 62.75 377 LEU A C 1
ATOM 3125 O O . LEU A 1 377 ? 30.484 6.172 9.531 1 62.75 377 LEU A O 1
ATOM 3129 N N . ASN A 1 378 ? 28.672 7.074 8.312 1 56.25 378 ASN A N 1
ATOM 3130 C CA . ASN A 1 378 ? 28.266 7.93 9.422 1 56.25 378 ASN A CA 1
ATOM 3131 C C . ASN A 1 378 ? 27.141 7.297 10.227 1 56.25 378 ASN A C 1
ATOM 3133 O O . ASN A 1 378 ? 26.031 7.121 9.719 1 56.25 378 ASN A O 1
ATOM 3137 N N . ASN A 1 379 ? 27.359 7.004 11.609 1 57.03 379 ASN A N 1
ATOM 3138 C CA . ASN A 1 379 ? 26.406 6.465 12.57 1 57.03 379 ASN A CA 1
ATOM 3139 C C . ASN A 1 379 ? 25.688 5.234 12.023 1 57.03 379 ASN A C 1
ATOM 3141 O O . ASN A 1 379 ? 24.594 5.344 11.461 1 57.03 379 ASN A O 1
ATOM 3145 N N . THR A 1 380 ? 26.391 4.23 11.992 1 64.88 380 THR A N 1
ATOM 3146 C CA . THR A 1 380 ? 25.875 2.969 11.484 1 64.88 380 THR A CA 1
ATOM 3147 C C . THR A 1 380 ? 24.641 2.535 12.273 1 64.88 380 THR A C 1
ATOM 3149 O O . THR A 1 380 ? 24.75 2.051 13.398 1 64.88 380 THR A O 1
ATOM 3152 N N . LYS A 1 381 ? 23.594 3.012 11.789 1 78 381 LYS A N 1
ATOM 3153 C CA . LYS A 1 381 ? 22.359 2.51 12.367 1 78 381 LYS A CA 1
ATOM 3154 C C . LYS A 1 381 ? 22.219 1.009 12.141 1 78 381 LYS A C 1
ATOM 3156 O O . LYS A 1 381 ? 22.672 0.48 11.125 1 78 381 LYS A O 1
ATOM 3161 N N . GLU A 1 382 ? 21.625 0.33 13.094 1 84.25 382 GLU A N 1
ATOM 3162 C CA . GLU A 1 382 ? 21.406 -1.11 13.016 1 84.25 382 GLU A CA 1
ATOM 3163 C C . GLU A 1 382 ? 20.594 -1.482 11.781 1 84.25 382 GLU A C 1
ATOM 3165 O O . GLU A 1 382 ? 20.844 -2.521 11.164 1 84.25 382 GLU A O 1
ATOM 3170 N N . GLU A 1 383 ? 19.766 -0.643 11.422 1 86.31 383 GLU A N 1
ATOM 3171 C CA . GLU A 1 383 ? 18.922 -0.9 10.25 1 86.31 383 GLU A CA 1
ATOM 3172 C C . GLU A 1 383 ? 19.766 -0.917 8.969 1 86.31 383 GLU A C 1
ATOM 3174 O O . GLU A 1 383 ? 19.484 -1.694 8.055 1 86.31 383 GLU A O 1
ATOM 3179 N N . ASP A 1 384 ? 20.797 -0.128 8.938 1 86.31 384 ASP A N 1
ATOM 3180 C CA . ASP A 1 384 ? 21.672 -0.07 7.766 1 86.31 384 ASP A CA 1
ATOM 3181 C C . ASP A 1 384 ? 22.516 -1.335 7.645 1 86.31 384 ASP A C 1
ATOM 3183 O O . ASP A 1 384 ? 22.672 -1.88 6.551 1 86.31 384 ASP A O 1
ATOM 3187 N N . ILE A 1 385 ? 22.953 -1.738 8.758 1 87 385 ILE A N 1
ATOM 3188 C CA . ILE A 1 385 ? 23.734 -2.965 8.766 1 87 385 ILE A CA 1
ATOM 3189 C C . ILE A 1 385 ? 22.859 -4.148 8.359 1 87 385 ILE A C 1
ATOM 3191 O O . ILE A 1 385 ? 23.297 -5.031 7.625 1 87 385 ILE A O 1
ATOM 3195 N N . ASN A 1 386 ? 21.641 -4.109 8.828 1 90.88 386 ASN A N 1
ATOM 3196 C CA . ASN A 1 386 ? 20.719 -5.191 8.523 1 90.88 386 ASN A CA 1
ATOM 3197 C C . ASN A 1 386 ? 20.438 -5.285 7.023 1 90.88 386 ASN A C 1
ATOM 3199 O O . ASN A 1 386 ? 20.25 -6.379 6.492 1 90.88 386 ASN A O 1
ATOM 3203 N N . SER A 1 387 ? 20.438 -4.18 6.391 1 91.56 387 SER A N 1
ATOM 3204 C CA . SER A 1 387 ? 20.234 -4.184 4.945 1 91.56 387 SER A CA 1
ATOM 3205 C C . SER A 1 387 ? 21.359 -4.93 4.23 1 91.56 387 SER A C 1
ATOM 3207 O O . SER A 1 387 ? 21.109 -5.664 3.273 1 91.56 387 SER A O 1
ATOM 3209 N N . TYR A 1 388 ? 22.562 -4.797 4.77 1 88.62 388 TYR A N 1
ATOM 3210 C CA . TYR A 1 388 ? 23.703 -5.496 4.191 1 88.62 388 TYR A CA 1
ATOM 3211 C C . TYR A 1 388 ? 23.625 -6.992 4.488 1 88.62 388 TYR A C 1
ATOM 3213 O O . TYR A 1 388 ? 23.953 -7.816 3.633 1 88.62 388 TYR A O 1
ATOM 3221 N N . ILE A 1 389 ? 23.203 -7.238 5.66 1 92.69 389 ILE A N 1
ATOM 3222 C CA . ILE A 1 389 ? 23.094 -8.633 6.059 1 92.69 389 ILE A CA 1
ATOM 3223 C C . ILE A 1 389 ? 22.062 -9.344 5.176 1 92.69 389 ILE A C 1
ATOM 3225 O O . ILE A 1 389 ? 22.312 -10.438 4.676 1 92.69 389 ILE A O 1
ATOM 3229 N N . GLU A 1 390 ? 20.953 -8.766 4.949 1 93.81 390 GLU A N 1
ATOM 3230 C CA . GLU A 1 390 ? 19.906 -9.336 4.102 1 93.81 390 GLU A CA 1
ATOM 3231 C C . GLU A 1 390 ? 20.406 -9.523 2.67 1 93.81 390 GLU A C 1
ATOM 3233 O O . GLU A 1 390 ? 20.062 -10.516 2.018 1 93.81 390 GLU A O 1
ATOM 3238 N N . HIS A 1 391 ? 21.203 -8.609 2.268 1 91.69 391 HIS A N 1
ATOM 3239 C CA . HIS A 1 391 ? 21.703 -8.672 0.899 1 91.69 391 HIS A CA 1
ATOM 3240 C C . HIS A 1 391 ? 22.688 -9.82 0.724 1 91.69 391 HIS A C 1
ATOM 3242 O O . HIS A 1 391 ? 22.906 -10.297 -0.393 1 91.69 391 HIS A O 1
ATOM 3248 N N . GLU A 1 392 ? 23.297 -10.281 1.807 1 90.25 392 GLU A N 1
ATOM 3249 C CA . GLU A 1 392 ? 24.219 -11.398 1.759 1 90.25 392 GLU A CA 1
ATOM 3250 C C . GLU A 1 392 ? 23.531 -12.672 1.271 1 90.25 392 GLU A C 1
ATOM 3252 O O . GLU A 1 392 ? 24.203 -13.625 0.863 1 90.25 392 GLU A O 1
ATOM 3257 N N . ILE A 1 393 ? 22.219 -12.672 1.278 1 90.88 393 ILE A N 1
ATOM 3258 C CA . ILE A 1 393 ? 21.453 -13.844 0.87 1 90.88 393 ILE A CA 1
ATOM 3259 C C . ILE A 1 393 ? 21.766 -14.18 -0.587 1 90.88 393 ILE A C 1
ATOM 3261 O O . ILE A 1 393 ? 21.703 -15.344 -0.99 1 90.88 393 ILE A O 1
ATOM 3265 N N . ILE A 1 394 ? 22.062 -13.164 -1.362 1 89 394 ILE A N 1
ATOM 3266 C CA . ILE A 1 394 ? 22.359 -13.359 -2.777 1 89 394 ILE A CA 1
ATOM 3267 C C . ILE A 1 394 ? 23.594 -14.258 -2.93 1 89 394 ILE A C 1
ATOM 3269 O O . ILE A 1 394 ? 23.578 -15.211 -3.715 1 89 394 ILE A O 1
ATOM 3273 N N . ILE A 1 395 ? 24.578 -13.984 -2.135 1 85.56 395 ILE A N 1
ATOM 3274 C CA . ILE A 1 395 ? 25.797 -14.773 -2.16 1 85.56 395 ILE A CA 1
ATOM 3275 C C . ILE A 1 395 ? 25.531 -16.156 -1.583 1 85.56 395 ILE A C 1
ATOM 3277 O O . ILE A 1 395 ? 25.969 -17.172 -2.139 1 85.56 395 ILE A O 1
ATOM 3281 N N . GLU A 1 396 ? 24.781 -16.203 -0.476 1 88.81 396 GLU A N 1
ATOM 3282 C CA . GLU A 1 396 ? 24.453 -17.453 0.196 1 88.81 396 GLU A CA 1
ATOM 3283 C C . GLU A 1 396 ? 23.703 -18.406 -0.739 1 88.81 396 GLU A C 1
ATOM 3285 O O . GLU A 1 396 ? 24.047 -19.594 -0.833 1 88.81 396 GLU A O 1
ATOM 3290 N N . CYS A 1 397 ? 22.75 -17.875 -1.452 1 91.62 397 CYS A N 1
ATOM 3291 C CA . CYS A 1 397 ? 21.922 -18.688 -2.34 1 91.62 397 CYS A CA 1
ATOM 3292 C C . CYS A 1 397 ? 22.75 -19.297 -3.465 1 91.62 397 CYS A C 1
ATOM 3294 O O . CYS A 1 397 ? 22.578 -20.469 -3.805 1 91.62 397 CYS A O 1
ATOM 3296 N N . ASN A 1 398 ? 23.609 -18.484 -4.02 1 87.56 398 ASN A N 1
ATOM 3297 C CA . ASN A 1 398 ? 24.453 -18.969 -5.109 1 87.56 398 ASN A CA 1
ATOM 3298 C C . ASN A 1 398 ? 25.391 -20.078 -4.648 1 87.56 398 ASN A C 1
ATOM 3300 O O . ASN A 1 398 ? 25.5 -21.125 -5.305 1 87.56 398 ASN A O 1
ATOM 3304 N N . PHE A 1 399 ? 26 -19.844 -3.482 1 89.38 399 PHE A N 1
ATOM 3305 C CA . PHE A 1 399 ? 26.938 -20.797 -2.934 1 89.38 399 PHE A CA 1
ATOM 3306 C C . PHE A 1 399 ? 26.25 -22.109 -2.605 1 89.38 399 PHE A C 1
ATOM 3308 O O . PHE A 1 399 ? 26.625 -23.172 -3.113 1 89.38 399 PHE A O 1
ATOM 3315 N N . TYR A 1 400 ? 25.172 -22.109 -1.84 1 92.75 400 TYR A N 1
ATOM 3316 C CA . TYR A 1 400 ? 24.516 -23.312 -1.369 1 92.75 400 TYR A CA 1
ATOM 3317 C C . TYR A 1 400 ? 23.859 -24.062 -2.523 1 92.75 400 TYR A C 1
ATOM 3319 O O . TYR A 1 400 ? 23.859 -25.297 -2.549 1 92.75 400 TYR A O 1
ATOM 3327 N N . SER A 1 401 ? 23.266 -23.344 -3.482 1 94.62 401 SER A N 1
ATOM 3328 C CA . SER A 1 401 ? 22.594 -23.984 -4.609 1 94.62 401 SER A CA 1
ATOM 3329 C C . SER A 1 401 ? 23.578 -24.75 -5.488 1 94.62 401 SER A C 1
ATOM 3331 O O . SER A 1 401 ? 23.328 -25.875 -5.883 1 94.62 401 SER A O 1
ATOM 3333 N N . GLN A 1 402 ? 24.734 -24.156 -5.746 1 90.44 402 GLN A N 1
ATOM 3334 C CA . GLN A 1 402 ? 25.688 -24.734 -6.691 1 90.44 402 GLN A CA 1
ATOM 3335 C C . GLN A 1 402 ? 26.5 -25.844 -6.043 1 90.44 402 GLN A C 1
ATOM 3337 O O . GLN A 1 402 ? 26.812 -26.844 -6.684 1 90.44 402 GLN A O 1
ATOM 3342 N N . VAL A 1 403 ? 26.75 -25.641 -4.777 1 90.94 403 VAL A N 1
ATOM 3343 C CA . VAL A 1 403 ? 27.719 -26.531 -4.133 1 90.94 403 VAL A CA 1
ATOM 3344 C C . VAL A 1 403 ? 26.984 -27.672 -3.438 1 90.94 403 VAL A C 1
ATOM 3346 O O . VAL A 1 403 ? 27.484 -28.797 -3.385 1 90.94 403 VAL A O 1
ATOM 3349 N N . TYR A 1 404 ? 25.812 -27.375 -2.93 1 93.94 404 TYR A N 1
ATOM 3350 C CA . TYR A 1 404 ? 25.172 -28.375 -2.088 1 93.94 404 TYR A CA 1
ATOM 3351 C C . TYR A 1 404 ? 23.844 -28.844 -2.699 1 93.94 404 TYR A C 1
ATOM 3353 O O . TYR A 1 404 ? 23.719 -30 -3.111 1 93.94 404 TYR A O 1
ATOM 3361 N N . ILE A 1 405 ? 22.906 -28 -2.953 1 96.31 405 ILE A N 1
ATOM 3362 C CA . ILE A 1 405 ? 21.516 -28.344 -3.232 1 96.31 405 ILE A CA 1
ATOM 3363 C C . ILE A 1 405 ? 21.422 -29.016 -4.602 1 96.31 405 ILE A C 1
ATOM 3365 O O . ILE A 1 405 ? 20.922 -30.141 -4.711 1 96.31 405 ILE A O 1
ATOM 3369 N N . ASN A 1 406 ? 21.922 -28.375 -5.609 1 95.38 406 ASN A N 1
ATOM 3370 C CA . ASN A 1 406 ? 21.766 -28.875 -6.969 1 95.38 406 ASN A CA 1
ATOM 3371 C C . ASN A 1 406 ? 22.469 -30.219 -7.152 1 95.38 406 ASN A C 1
ATOM 3373 O O . ASN A 1 406 ? 21.859 -31.156 -7.684 1 95.38 406 ASN A O 1
ATOM 3377 N N . PRO A 1 407 ? 23.734 -30.391 -6.699 1 94.38 407 PRO A N 1
ATOM 3378 C CA . PRO A 1 407 ? 24.391 -31.703 -6.836 1 94.38 407 PRO A CA 1
ATOM 3379 C C . PRO A 1 407 ? 23.672 -32.812 -6.062 1 94.38 407 PRO A C 1
ATOM 3381 O O . PRO A 1 407 ? 23.516 -33.906 -6.566 1 94.38 407 PRO A O 1
ATOM 3384 N N . MET A 1 408 ? 23.234 -32.5 -4.879 1 96.19 408 MET A N 1
ATOM 3385 C CA . MET A 1 408 ? 22.531 -33.5 -4.07 1 96.19 408 MET A CA 1
ATOM 3386 C C . MET A 1 408 ? 21.203 -33.875 -4.711 1 96.19 408 MET A C 1
ATOM 3388 O O . MET A 1 408 ? 20.844 -35.062 -4.766 1 96.19 408 MET A O 1
ATOM 3392 N N . LEU A 1 409 ? 20.469 -32.906 -5.172 1 96.81 409 LEU A N 1
ATOM 3393 C CA . LEU A 1 409 ? 19.188 -33.125 -5.82 1 96.81 409 LEU A CA 1
ATOM 3394 C C . LEU A 1 409 ? 19.344 -34.031 -7.043 1 96.81 409 LEU A C 1
ATOM 3396 O O . LEU A 1 409 ? 18.594 -34.969 -7.227 1 96.81 409 LEU A O 1
ATOM 3400 N N . ASN A 1 410 ? 20.328 -33.719 -7.832 1 95.31 410 ASN A N 1
ATOM 3401 C CA . ASN A 1 410 ? 20.609 -34.5 -9.023 1 95.31 410 ASN A CA 1
ATOM 3402 C C . ASN A 1 410 ? 20.938 -35.938 -8.672 1 95.31 410 ASN A C 1
ATOM 3404 O O . ASN A 1 410 ? 20.484 -36.875 -9.344 1 95.31 410 ASN A O 1
ATOM 3408 N N . GLU A 1 411 ? 21.766 -36.125 -7.652 1 95.81 411 GLU A N 1
ATOM 3409 C CA . GLU A 1 411 ? 22.156 -37.469 -7.219 1 95.81 411 GLU A CA 1
ATOM 3410 C C . GLU A 1 411 ? 20.953 -38.25 -6.691 1 95.81 411 GLU A C 1
ATOM 3412 O O . GLU A 1 411 ? 20.812 -39.438 -6.977 1 95.81 411 GLU A O 1
ATOM 3417 N N . ILE A 1 412 ? 20.109 -37.656 -5.945 1 96.94 412 ILE A N 1
ATOM 3418 C CA . ILE A 1 412 ? 18.922 -38.281 -5.379 1 96.94 412 ILE A CA 1
ATOM 3419 C C . ILE A 1 412 ? 18 -38.719 -6.504 1 96.94 412 ILE A C 1
ATOM 3421 O O . ILE A 1 412 ? 17.453 -39.844 -6.465 1 96.94 412 ILE A O 1
ATOM 3425 N N . LEU A 1 413 ? 17.812 -37.938 -7.523 1 96.62 413 LEU A N 1
ATOM 3426 C CA . LEU A 1 413 ? 16.906 -38.219 -8.625 1 96.62 413 LEU A CA 1
ATOM 3427 C C . LEU A 1 413 ? 17.438 -39.344 -9.5 1 96.62 413 LEU A C 1
ATOM 3429 O O . LEU A 1 413 ? 16.672 -40.062 -10.148 1 96.62 413 LEU A O 1
ATOM 3433 N N . LYS A 1 414 ? 18.75 -39.531 -9.508 1 95.44 414 LYS A N 1
ATOM 3434 C CA . LYS A 1 414 ? 19.344 -40.656 -10.234 1 95.44 414 LYS A CA 1
ATOM 3435 C C . LYS A 1 414 ? 19.078 -41.969 -9.523 1 95.44 414 LYS A C 1
ATOM 3437 O O . LYS A 1 414 ? 18.922 -43 -10.164 1 95.44 414 LYS A O 1
ATOM 3442 N N . LYS A 1 415 ? 18.984 -41.875 -8.297 1 94.88 415 LYS A N 1
ATOM 3443 C CA . LYS A 1 415 ? 18.953 -43.094 -7.48 1 94.88 415 LYS A CA 1
ATOM 3444 C C . LYS A 1 415 ? 17.531 -43.469 -7.102 1 94.88 415 LYS A C 1
ATOM 3446 O O . LYS A 1 415 ? 17.234 -44.625 -6.836 1 94.88 415 LYS A O 1
ATOM 3451 N N . HIS A 1 416 ? 16.734 -42.438 -7 1 95.88 416 HIS A N 1
ATOM 3452 C CA . HIS A 1 416 ? 15.391 -42.688 -6.48 1 95.88 416 HIS A CA 1
ATOM 3453 C C . HIS A 1 416 ? 14.328 -42.094 -7.41 1 95.88 416 HIS A C 1
ATOM 3455 O O . HIS A 1 416 ? 14.578 -41.125 -8.125 1 95.88 416 HIS A O 1
ATOM 3461 N N . ASP A 1 417 ? 13.156 -42.75 -7.34 1 95.56 417 ASP A N 1
ATOM 3462 C CA . ASP A 1 417 ? 11.977 -42.219 -8.023 1 95.56 417 ASP A CA 1
ATOM 3463 C C . ASP A 1 417 ? 11.109 -41.406 -7.07 1 95.56 417 ASP A C 1
ATOM 3465 O O . ASP A 1 417 ? 10.32 -41.969 -6.312 1 95.56 417 ASP A O 1
ATOM 3469 N N . ILE A 1 418 ? 11.281 -40.156 -7.16 1 96.5 418 ILE A N 1
ATOM 3470 C CA . ILE A 1 418 ? 10.484 -39.281 -6.32 1 96.5 418 ILE A CA 1
ATOM 3471 C C . ILE A 1 418 ? 9.156 -38.969 -7.008 1 96.5 418 ILE A C 1
ATOM 3473 O O . ILE A 1 418 ? 9.102 -38.156 -7.93 1 96.5 418 ILE A O 1
ATOM 3477 N N . ASN A 1 419 ? 8.102 -39.594 -6.504 1 96.69 419 ASN A N 1
ATOM 3478 C CA . ASN A 1 419 ? 6.781 -39.406 -7.094 1 96.69 419 ASN A CA 1
ATOM 3479 C C . ASN A 1 419 ? 5.816 -38.75 -6.113 1 96.69 419 ASN A C 1
ATOM 3481 O O . ASN A 1 419 ? 6.219 -38.312 -5.031 1 96.69 419 ASN A O 1
ATOM 3485 N N . GLU A 1 420 ? 4.625 -38.594 -6.492 1 97 420 GLU A N 1
ATOM 3486 C CA . GLU A 1 420 ? 3.617 -37.875 -5.715 1 97 420 GLU A CA 1
ATOM 3487 C C . GLU A 1 420 ? 3.377 -38.562 -4.367 1 97 420 GLU A C 1
ATOM 3489 O O . GLU A 1 420 ? 3.139 -37.875 -3.365 1 97 420 GLU A O 1
ATOM 3494 N N . ASN A 1 421 ? 3.453 -39.812 -4.32 1 96.25 421 ASN A N 1
ATOM 3495 C CA . ASN A 1 421 ? 3.209 -40.531 -3.088 1 96.25 421 ASN A CA 1
ATOM 3496 C C . ASN A 1 421 ? 4.262 -40.219 -2.027 1 96.25 421 ASN A C 1
ATOM 3498 O O . ASN A 1 421 ? 3.941 -40.125 -0.844 1 96.25 421 ASN A O 1
ATOM 3502 N N . VAL A 1 422 ? 5.492 -40.188 -2.496 1 96.25 422 VAL A N 1
ATOM 3503 C CA . VAL A 1 422 ? 6.578 -39.844 -1.58 1 96.25 422 VAL A CA 1
ATOM 3504 C C . VAL A 1 422 ? 6.367 -38.469 -1 1 96.25 422 VAL A C 1
ATOM 3506 O O . VAL A 1 422 ? 6.516 -38.25 0.206 1 96.25 422 VAL A O 1
ATOM 3509 N N . ILE A 1 423 ? 5.949 -37.5 -1.833 1 98.12 423 ILE A N 1
ATOM 3510 C CA . ILE A 1 423 ? 5.777 -36.125 -1.398 1 98.12 423 ILE A CA 1
ATOM 3511 C C . ILE A 1 423 ? 4.566 -36 -0.474 1 98.12 423 ILE A C 1
ATOM 3513 O O . ILE A 1 423 ? 4.574 -35.219 0.485 1 98.12 423 ILE A O 1
ATOM 3517 N N . LEU A 1 424 ? 3.559 -36.812 -0.743 1 97.62 424 LEU A N 1
ATOM 3518 C CA . LEU A 1 424 ? 2.354 -36.812 0.078 1 97.62 424 LEU A CA 1
ATOM 3519 C C . LEU A 1 424 ? 2.668 -37.219 1.507 1 97.62 424 LEU A C 1
ATOM 3521 O O . LEU A 1 424 ? 2.047 -36.75 2.457 1 97.62 424 LEU A O 1
ATOM 3525 N N . LYS A 1 425 ? 3.6 -38.125 1.66 1 95.75 425 LYS A N 1
ATOM 3526 C CA . LYS A 1 425 ? 4.012 -38.531 3 1 95.75 425 LYS A CA 1
ATOM 3527 C C . LYS A 1 425 ? 4.562 -37.344 3.793 1 95.75 425 LYS A C 1
ATOM 3529 O O . LYS A 1 425 ? 4.41 -37.312 5.016 1 95.75 425 LYS A O 1
ATOM 3534 N N . ILE A 1 426 ? 5.152 -36.438 3.08 1 96.94 426 ILE A N 1
ATOM 3535 C CA . ILE A 1 426 ? 5.777 -35.281 3.715 1 96.94 426 ILE A CA 1
ATOM 3536 C C . ILE A 1 426 ? 4.727 -34.219 3.986 1 96.94 426 ILE A C 1
ATOM 3538 O O . ILE A 1 426 ? 4.742 -33.594 5.043 1 96.94 426 ILE A O 1
ATOM 3542 N N . THR A 1 427 ? 3.752 -34.031 3.066 1 97.69 427 THR A N 1
ATOM 3543 C CA . THR A 1 427 ? 2.869 -32.875 3.105 1 97.69 427 THR A CA 1
ATOM 3544 C C . THR A 1 427 ? 1.611 -33.156 3.916 1 97.69 427 THR A C 1
ATOM 3546 O O . THR A 1 427 ? 0.95 -32.25 4.414 1 97.69 427 THR A O 1
ATOM 3549 N N . GLN A 1 428 ? 1.353 -34.406 4.059 1 95.31 428 GLN A N 1
ATOM 3550 C CA . GLN A 1 428 ? 0.195 -34.781 4.867 1 95.31 428 GLN A CA 1
ATOM 3551 C C . GLN A 1 428 ? 0.532 -34.75 6.355 1 95.31 428 GLN A C 1
ATOM 3553 O O . GLN A 1 428 ? 1.658 -35.062 6.746 1 95.31 428 GLN A O 1
ATOM 3558 N N . ASN A 1 429 ? -0.486 -34.406 7.203 1 89.88 429 ASN A N 1
ATOM 3559 C CA . ASN A 1 429 ? -0.309 -34.344 8.648 1 89.88 429 ASN A CA 1
ATOM 3560 C C . ASN A 1 429 ? 0.905 -33.5 9.023 1 89.88 429 ASN A C 1
ATOM 3562 O O . ASN A 1 429 ? 1.77 -33.938 9.781 1 89.88 429 ASN A O 1
ATOM 3566 N N . ASN A 1 430 ? 1.071 -32.438 8.375 1 93.44 430 ASN A N 1
ATOM 3567 C CA . ASN A 1 430 ? 2.156 -31.469 8.531 1 93.44 430 ASN A CA 1
ATOM 3568 C C . ASN A 1 430 ? 1.691 -30.219 9.266 1 93.44 430 ASN A C 1
ATOM 3570 O O . ASN A 1 430 ? 0.68 -29.609 8.906 1 93.44 430 ASN A O 1
ATOM 3574 N N . ILE A 1 431 ? 2.354 -29.828 10.266 1 88.62 431 ILE A N 1
ATOM 3575 C CA . ILE A 1 431 ? 1.95 -28.719 11.109 1 88.62 431 ILE A CA 1
ATOM 3576 C C . ILE A 1 431 ? 2.018 -27.406 10.312 1 88.62 431 ILE A C 1
ATOM 3578 O O . ILE A 1 431 ? 1.225 -26.5 10.539 1 88.62 431 ILE A O 1
ATOM 3582 N N . PHE A 1 432 ? 2.918 -27.359 9.383 1 94.06 432 PHE A N 1
ATOM 3583 C CA . PHE A 1 432 ? 3.162 -26.156 8.594 1 94.06 432 PHE A CA 1
ATOM 3584 C C . PHE A 1 432 ? 2.168 -26.062 7.445 1 94.06 432 PHE A C 1
ATOM 3586 O O . PHE A 1 432 ? 1.837 -24.953 7 1 94.06 432 PHE A O 1
ATOM 3593 N N . ILE A 1 433 ? 1.626 -27.172 6.973 1 96.69 433 ILE A N 1
ATOM 3594 C CA . ILE A 1 433 ? 0.763 -27.219 5.797 1 96.69 433 ILE A CA 1
ATOM 3595 C C . ILE A 1 433 ? -0.683 -27.453 6.23 1 96.69 433 ILE A C 1
ATOM 3597 O O . ILE A 1 433 ? -1.039 -28.562 6.648 1 96.69 433 ILE A O 1
ATOM 3601 N N . PRO A 1 434 ? -1.506 -26.438 6.047 1 93.81 434 PRO A N 1
ATOM 3602 C CA . PRO A 1 434 ? -2.922 -26.672 6.332 1 93.81 434 PRO A CA 1
ATOM 3603 C C . PRO A 1 434 ? -3.518 -27.797 5.484 1 93.81 434 PRO A C 1
ATOM 3605 O O . PRO A 1 434 ? -3.146 -27.953 4.32 1 93.81 434 PRO A O 1
ATOM 3608 N N . GLN A 1 435 ? -4.473 -28.484 6.004 1 92.88 435 GLN A N 1
ATOM 3609 C CA . GLN A 1 435 ? -5.055 -29.641 5.355 1 92.88 435 GLN A CA 1
ATOM 3610 C C . GLN A 1 435 ? -5.66 -29.281 4.004 1 92.88 435 GLN A C 1
ATOM 3612 O O . GLN A 1 435 ? -5.562 -30.047 3.045 1 92.88 435 GLN A O 1
ATOM 3617 N N . GLU A 1 436 ? -6.199 -28.109 3.943 1 94.31 436 GLU A N 1
ATOM 3618 C CA . GLU A 1 436 ? -6.898 -27.688 2.736 1 94.31 436 GLU A CA 1
ATOM 3619 C C . GLU A 1 436 ? -5.918 -27.219 1.667 1 94.31 436 GLU A C 1
ATOM 3621 O O . GLU A 1 436 ? -6.328 -26.734 0.609 1 94.31 436 GLU A O 1
ATOM 3626 N N . ARG A 1 437 ? -4.586 -27.391 1.913 1 97.25 437 ARG A N 1
ATOM 3627 C CA . ARG A 1 437 ? -3.582 -26.906 0.973 1 97.25 437 ARG A CA 1
ATOM 3628 C C . ARG A 1 437 ? -2.57 -28 0.637 1 97.25 437 ARG A C 1
ATOM 3630 O O . ARG A 1 437 ? -1.544 -27.734 0.008 1 97.25 437 ARG A O 1
ATOM 3637 N N . VAL A 1 438 ? -2.836 -29.203 1.017 1 97.81 438 VAL A N 1
ATOM 3638 C CA . VAL A 1 438 ? -1.916 -30.312 0.839 1 97.81 438 VAL A CA 1
ATOM 3639 C C . VAL A 1 438 ? -1.669 -30.547 -0.649 1 97.81 438 VAL A C 1
ATOM 3641 O O . VAL A 1 438 ? -0.534 -30.797 -1.064 1 97.81 438 VAL A O 1
ATOM 3644 N N . LYS A 1 439 ? -2.695 -30.422 -1.417 1 97.62 439 LYS A N 1
ATOM 3645 C CA . LYS A 1 439 ? -2.559 -30.641 -2.854 1 97.62 439 LYS A CA 1
ATOM 3646 C C . LYS A 1 439 ? -1.615 -29.609 -3.48 1 97.62 439 LYS A C 1
ATOM 3648 O O . LYS A 1 439 ? -0.754 -29.969 -4.289 1 97.62 439 LYS A O 1
ATOM 3653 N N . ALA A 1 440 ? -1.768 -28.375 -3.148 1 98.44 440 ALA A N 1
ATOM 3654 C CA . ALA A 1 440 ? -0.928 -27.312 -3.682 1 98.44 440 ALA A CA 1
ATOM 3655 C C . ALA A 1 440 ? 0.535 -27.516 -3.303 1 98.44 440 ALA A C 1
ATOM 3657 O O . ALA A 1 440 ? 1.42 -27.453 -4.16 1 98.44 440 ALA A O 1
ATOM 3658 N N . PHE A 1 441 ? 0.771 -27.828 -2.031 1 98.69 441 PHE A N 1
ATOM 3659 C CA . PHE A 1 441 ? 2.137 -28.047 -1.576 1 98.69 441 PHE A CA 1
ATOM 3660 C C . PHE A 1 441 ? 2.748 -29.25 -2.268 1 98.69 441 PHE A C 1
ATOM 3662 O O . PHE A 1 441 ? 3.904 -29.219 -2.691 1 98.69 441 PHE A O 1
ATOM 3669 N N . THR A 1 442 ? 1.949 -30.312 -2.373 1 98.62 442 THR A N 1
ATOM 3670 C CA . THR A 1 442 ? 2.443 -31.547 -2.988 1 98.62 442 THR A CA 1
ATOM 3671 C C . THR A 1 442 ? 2.836 -31.297 -4.441 1 98.62 442 THR A C 1
ATOM 3673 O O . THR A 1 442 ? 3.928 -31.672 -4.867 1 98.62 442 THR A O 1
ATOM 3676 N N . LYS A 1 443 ? 1.99 -30.625 -5.117 1 98.19 443 LYS A N 1
ATOM 3677 C CA . LYS A 1 443 ? 2.234 -30.344 -6.527 1 98.19 443 LYS A CA 1
ATOM 3678 C C . LYS A 1 443 ? 3.445 -29.438 -6.703 1 98.19 443 LYS A C 1
ATOM 3680 O O . LYS A 1 443 ? 4.277 -29.656 -7.586 1 98.19 443 LYS A O 1
ATOM 3685 N N . GLY A 1 444 ? 3.516 -28.406 -5.926 1 98.62 444 GLY A N 1
ATOM 3686 C CA . GLY A 1 444 ? 4.625 -27.469 -6.004 1 98.62 444 GLY A CA 1
ATOM 3687 C C . GLY A 1 444 ? 5.965 -28.094 -5.676 1 98.62 444 GLY A C 1
ATOM 3688 O O . GLY A 1 444 ? 6.957 -27.844 -6.359 1 98.62 444 GLY A O 1
ATOM 3689 N N . ILE A 1 445 ? 5.996 -28.906 -4.637 1 98.69 445 ILE A N 1
ATOM 3690 C CA . ILE A 1 445 ? 7.234 -29.562 -4.227 1 98.69 445 ILE A CA 1
ATOM 3691 C C . ILE A 1 445 ? 7.676 -30.547 -5.301 1 98.69 445 ILE A C 1
ATOM 3693 O O . ILE A 1 445 ? 8.852 -30.594 -5.668 1 98.69 445 ILE A O 1
ATOM 3697 N N . LEU A 1 446 ? 6.703 -31.328 -5.805 1 98.69 446 LEU A N 1
ATOM 3698 C CA . LEU A 1 446 ? 7.02 -32.312 -6.836 1 98.69 446 LEU A CA 1
ATOM 3699 C C . LEU A 1 446 ? 7.551 -31.625 -8.094 1 98.69 446 LEU A C 1
ATOM 3701 O O . LEU A 1 446 ? 8.484 -32.125 -8.727 1 98.69 446 LEU A O 1
ATOM 3705 N N . ALA A 1 447 ? 6.945 -30.5 -8.484 1 98.44 447 ALA A N 1
ATOM 3706 C CA . ALA A 1 447 ? 7.422 -29.75 -9.641 1 98.44 447 ALA A CA 1
ATOM 3707 C C . ALA A 1 447 ? 8.883 -29.344 -9.469 1 98.44 447 ALA A C 1
ATOM 3709 O O . ALA A 1 447 ? 9.656 -29.359 -10.422 1 98.44 447 ALA A O 1
ATOM 3710 N N . GLY A 1 448 ? 9.266 -28.984 -8.273 1 98.12 448 GLY A N 1
ATOM 3711 C CA . GLY A 1 448 ? 10.648 -28.641 -7.996 1 98.12 448 GLY A CA 1
ATOM 3712 C C . GLY A 1 448 ? 11.602 -29.812 -8.156 1 98.12 448 GLY A C 1
ATOM 3713 O O . GLY A 1 448 ? 12.703 -29.656 -8.688 1 98.12 448 GLY A O 1
ATOM 3714 N N . PHE A 1 449 ? 11.188 -31 -7.711 1 98.12 449 PHE A N 1
ATOM 3715 C CA . PHE A 1 449 ? 11.992 -32.188 -7.898 1 98.12 449 PHE A CA 1
ATOM 3716 C C . PHE A 1 449 ? 12.203 -32.5 -9.383 1 98.12 449 PHE A C 1
ATOM 3718 O O . PHE A 1 449 ? 13.211 -33.094 -9.766 1 98.12 449 PHE A O 1
ATOM 3725 N N . ASN A 1 450 ? 11.281 -31.969 -10.188 1 96.88 450 ASN A N 1
ATOM 3726 C CA . ASN A 1 450 ? 11.383 -32.156 -11.633 1 96.88 450 ASN A CA 1
ATOM 3727 C C . ASN A 1 450 ? 12.047 -30.969 -12.312 1 96.88 450 ASN A C 1
ATOM 3729 O O . ASN A 1 450 ? 11.945 -30.797 -13.523 1 96.88 450 ASN A O 1
ATOM 3733 N N . TYR A 1 451 ? 12.578 -30.016 -11.57 1 97 451 TYR A N 1
ATOM 3734 C CA . TYR A 1 451 ? 13.305 -28.828 -12.023 1 97 451 TYR A CA 1
ATOM 3735 C C . TYR A 1 451 ? 12.375 -27.875 -12.758 1 97 451 TYR A C 1
ATOM 3737 O O . TYR A 1 451 ? 12.812 -27.109 -13.625 1 97 451 TYR A O 1
ATOM 3745 N N . ASP A 1 452 ? 11.078 -28.047 -12.539 1 97.81 452 ASP A N 1
ATOM 3746 C CA . ASP A 1 452 ? 10.078 -27.109 -13.031 1 97.81 452 ASP A CA 1
ATOM 3747 C C . ASP A 1 452 ? 9.781 -26.031 -12 1 97.81 452 ASP A C 1
ATOM 3749 O O . ASP A 1 452 ? 8.688 -26 -11.422 1 97.81 452 ASP A O 1
ATOM 3753 N N . PHE A 1 453 ? 10.75 -25.141 -11.922 1 98.19 453 PHE A N 1
ATOM 3754 C CA . PHE A 1 453 ? 10.656 -24.125 -10.867 1 98.19 453 PHE A CA 1
ATOM 3755 C C . PHE A 1 453 ? 9.641 -23.047 -11.242 1 98.19 453 PHE A C 1
ATOM 3757 O O . PHE A 1 453 ? 9.156 -22.328 -10.375 1 98.19 453 PHE A O 1
ATOM 3764 N N . LEU A 1 454 ? 9.281 -22.922 -12.523 1 98.19 454 LEU A N 1
ATOM 3765 C CA . LEU A 1 454 ? 8.203 -22.031 -12.938 1 98.19 454 LEU A CA 1
ATOM 3766 C C . LEU A 1 454 ? 6.895 -22.406 -12.266 1 98.19 454 LEU A C 1
ATOM 3768 O O . LEU A 1 454 ? 6.258 -21.578 -11.617 1 98.19 454 LEU A O 1
ATOM 3772 N N . THR A 1 455 ? 6.551 -23.656 -12.375 1 98.31 455 THR A N 1
ATOM 3773 C CA . THR A 1 455 ? 5.336 -24.172 -11.75 1 98.31 455 THR A CA 1
ATOM 3774 C C . THR A 1 455 ? 5.477 -24.188 -10.234 1 98.31 455 THR A C 1
ATOM 3776 O O . THR A 1 455 ? 4.582 -23.734 -9.516 1 98.31 455 THR A O 1
ATOM 3779 N N . SER A 1 456 ? 6.609 -24.625 -9.789 1 98.56 456 SER A N 1
ATOM 3780 C CA . SER A 1 456 ? 6.863 -24.859 -8.367 1 98.56 456 SER A CA 1
ATOM 3781 C C . SER A 1 456 ? 6.715 -23.578 -7.562 1 98.56 456 SER A C 1
ATOM 3783 O O . SER A 1 456 ? 5.867 -23.484 -6.668 1 98.56 456 SER A O 1
ATOM 3785 N N . LEU A 1 457 ? 7.441 -22.578 -7.949 1 98.69 457 LEU A N 1
ATOM 3786 C CA . LEU A 1 457 ? 7.488 -21.359 -7.148 1 98.69 457 LEU A CA 1
ATOM 3787 C C . LEU A 1 457 ? 6.184 -20.578 -7.266 1 98.69 457 LEU A C 1
ATOM 3789 O O . LEU A 1 457 ? 5.73 -19.969 -6.301 1 98.69 457 LEU A O 1
ATOM 3793 N N . ASN A 1 458 ? 5.57 -20.562 -8.453 1 98.56 458 ASN A N 1
ATOM 3794 C CA . ASN A 1 458 ? 4.293 -19.875 -8.602 1 98.56 458 ASN A CA 1
ATOM 3795 C C . ASN A 1 458 ? 3.229 -20.469 -7.688 1 98.56 458 ASN A C 1
ATOM 3797 O O . ASN A 1 458 ? 2.365 -19.75 -7.184 1 98.56 458 ASN A O 1
ATOM 3801 N N . ILE A 1 459 ? 3.326 -21.719 -7.441 1 98.5 459 ILE A N 1
ATOM 3802 C CA . ILE A 1 459 ? 2.346 -22.375 -6.578 1 98.5 459 ILE A CA 1
ATOM 3803 C C . ILE A 1 459 ? 2.748 -22.203 -5.117 1 98.5 459 ILE A C 1
ATOM 3805 O O . ILE A 1 459 ? 1.918 -21.844 -4.277 1 98.5 459 ILE A O 1
ATOM 3809 N N . LEU A 1 460 ? 3.994 -22.375 -4.773 1 98.69 460 LEU A N 1
ATOM 3810 C CA . LEU A 1 460 ? 4.438 -22.562 -3.395 1 98.69 460 LEU A CA 1
ATOM 3811 C C . LEU A 1 460 ? 4.562 -21.234 -2.674 1 98.69 460 LEU A C 1
ATOM 3813 O O . LEU A 1 460 ? 4.277 -21.141 -1.477 1 98.69 460 LEU A O 1
ATOM 3817 N N . VAL A 1 461 ? 4.988 -20.172 -3.332 1 98.5 461 VAL A N 1
ATOM 3818 C CA . VAL A 1 461 ? 5.332 -18.922 -2.674 1 98.5 461 VAL A CA 1
ATOM 3819 C C . VAL A 1 461 ? 4.094 -18.328 -1.998 1 98.5 461 VAL A C 1
ATOM 3821 O O . VAL A 1 461 ? 4.125 -17.984 -0.813 1 98.5 461 VAL A O 1
ATOM 3824 N N . PRO A 1 462 ? 2.951 -18.25 -2.701 1 97.62 462 PRO A N 1
ATOM 3825 C CA . PRO A 1 462 ? 1.758 -17.781 -1.996 1 97.62 462 PRO A CA 1
ATOM 3826 C C . PRO A 1 462 ? 1.349 -18.703 -0.847 1 97.62 462 PRO A C 1
ATOM 3828 O O . PRO A 1 462 ? 0.815 -18.234 0.162 1 97.62 462 PRO A O 1
ATOM 3831 N N . GLN A 1 463 ? 1.61 -19.984 -0.993 1 97.94 463 GLN A N 1
ATOM 3832 C CA . GLN A 1 463 ? 1.256 -20.953 0.045 1 97.94 463 GLN A CA 1
ATOM 3833 C C . GLN A 1 463 ? 2.086 -20.734 1.307 1 97.94 463 GLN A C 1
ATOM 3835 O O . GLN A 1 463 ? 1.594 -20.922 2.42 1 97.94 463 GLN A O 1
ATOM 3840 N N . VAL A 1 464 ? 3.312 -20.359 1.144 1 97.62 464 VAL A N 1
ATOM 3841 C CA . VAL A 1 464 ? 4.188 -20.094 2.279 1 97.62 464 VAL A CA 1
ATOM 3842 C C . VAL A 1 464 ? 3.633 -18.906 3.084 1 97.62 464 VAL A C 1
ATOM 3844 O O . VAL A 1 464 ? 3.633 -18.938 4.316 1 97.62 464 VAL A O 1
ATOM 3847 N N . GLU A 1 465 ? 3.199 -17.891 2.379 1 96.56 465 GLU A N 1
ATOM 3848 C CA . GLU A 1 465 ? 2.613 -16.734 3.07 1 96.56 465 GLU A CA 1
ATOM 3849 C C . GLU A 1 465 ? 1.419 -17.156 3.922 1 96.56 465 GLU A C 1
ATOM 3851 O O . GLU A 1 465 ? 1.301 -16.75 5.078 1 96.56 465 GLU A O 1
ATOM 3856 N N . ASN A 1 466 ? 0.576 -17.969 3.344 1 96.38 466 ASN A N 1
ATOM 3857 C CA . ASN A 1 466 ? -0.579 -18.469 4.082 1 96.38 466 ASN A CA 1
ATOM 3858 C C . ASN A 1 466 ? -0.154 -19.312 5.285 1 96.38 466 ASN A C 1
ATOM 3860 O O . ASN A 1 466 ? -0.716 -19.172 6.371 1 96.38 466 ASN A O 1
ATOM 3864 N N . ALA A 1 467 ? 0.786 -20.188 5.07 1 96.31 467 ALA A N 1
ATOM 3865 C CA . ALA A 1 467 ? 1.255 -21.078 6.133 1 96.31 467 ALA A CA 1
ATOM 3866 C C . ALA A 1 467 ? 1.831 -20.281 7.297 1 96.31 467 ALA A C 1
ATOM 3868 O O . ALA A 1 467 ? 1.579 -20.594 8.461 1 96.31 467 ALA A O 1
ATOM 3869 N N . ILE A 1 468 ? 2.578 -19.266 7.02 1 95.81 468 ILE A N 1
ATOM 3870 C CA . ILE A 1 468 ? 3.199 -18.453 8.062 1 95.81 468 ILE A CA 1
ATOM 3871 C C . ILE A 1 468 ? 2.125 -17.672 8.812 1 95.81 468 ILE A C 1
ATOM 3873 O O . ILE A 1 468 ? 2.221 -17.484 10.031 1 95.81 468 ILE A O 1
ATOM 3877 N N . ARG A 1 469 ? 1.132 -17.172 8.102 1 93.94 469 ARG A N 1
ATOM 3878 C CA . ARG A 1 469 ? 0.014 -16.5 8.75 1 93.94 469 ARG A CA 1
ATOM 3879 C C . ARG A 1 469 ? -0.672 -17.406 9.758 1 93.94 469 ARG A C 1
ATOM 3881 O O . ARG A 1 469 ? -0.995 -17 10.867 1 93.94 469 ARG A O 1
ATOM 3888 N N . LYS A 1 470 ? -0.894 -18.641 9.328 1 91.88 470 LYS A N 1
ATOM 3889 C CA . LYS A 1 470 ? -1.523 -19.625 10.219 1 91.88 470 LYS A CA 1
ATOM 3890 C C . LYS A 1 470 ? -0.632 -19.938 11.414 1 91.88 470 LYS A C 1
ATOM 3892 O O . LYS A 1 470 ? -1.124 -20.109 12.531 1 91.88 470 LYS A O 1
ATOM 3897 N N . LEU A 1 471 ? 0.615 -20 11.125 1 91.69 471 LEU A N 1
ATOM 3898 C CA . LEU A 1 471 ? 1.569 -20.234 12.203 1 91.69 471 LEU A CA 1
ATOM 3899 C C . LEU A 1 471 ? 1.547 -19.078 13.203 1 91.69 471 LEU A C 1
ATOM 3901 O O . LEU A 1 471 ? 1.604 -19.297 14.414 1 91.69 471 LEU A O 1
ATOM 3905 N N . ALA A 1 472 ? 1.521 -17.891 12.727 1 92 472 ALA A N 1
ATOM 3906 C CA . ALA A 1 472 ? 1.448 -16.719 13.602 1 92 472 ALA A CA 1
ATOM 3907 C C . ALA A 1 472 ? 0.203 -16.766 14.477 1 92 472 ALA A C 1
ATOM 3909 O O . ALA A 1 472 ? 0.256 -16.406 15.664 1 92 472 ALA A O 1
ATOM 3910 N N . LYS A 1 473 ? -0.857 -17.188 13.883 1 88.38 473 LYS A N 1
ATOM 3911 C CA . LYS A 1 473 ? -2.1 -17.344 14.641 1 88.38 473 LYS A CA 1
ATOM 3912 C C . LYS A 1 473 ? -1.941 -18.375 15.75 1 88.38 473 LYS A C 1
ATOM 3914 O O . LYS A 1 473 ? -2.402 -18.156 16.875 1 88.38 473 LYS A O 1
ATOM 3919 N N . GLU A 1 474 ? -1.306 -19.469 15.438 1 86.56 474 GLU A N 1
ATOM 3920 C CA . GLU A 1 474 ? -1.055 -20.516 16.422 1 86.56 474 GLU A CA 1
ATOM 3921 C C . GLU A 1 474 ? -0.149 -20 17.547 1 86.56 474 GLU A C 1
ATOM 3923 O O . GLU A 1 474 ? -0.262 -20.438 18.688 1 86.56 474 GLU A O 1
ATOM 3928 N N . CYS A 1 475 ? 0.68 -19.031 17.203 1 89.25 475 CYS A N 1
ATOM 3929 C CA . CYS A 1 475 ? 1.594 -18.453 18.172 1 89.25 475 CYS A CA 1
ATOM 3930 C C . CYS A 1 475 ? 0.894 -17.375 19.016 1 89.25 475 CYS A C 1
ATOM 3932 O O . CYS A 1 475 ? 1.503 -16.781 19.891 1 89.25 475 CYS A O 1
ATOM 3934 N N . GLY A 1 476 ? -0.368 -17.094 18.688 1 85.5 476 GLY A N 1
ATOM 3935 C CA . GLY A 1 476 ? -1.143 -16.203 19.547 1 85.5 476 GLY A CA 1
ATOM 3936 C C . GLY A 1 476 ? -1.49 -14.891 18.875 1 85.5 476 GLY A C 1
ATOM 3937 O O . GLY A 1 476 ? -2.191 -14.055 19.469 1 85.5 476 GLY A O 1
ATOM 3938 N N . ASP A 1 477 ? -1.066 -14.672 17.672 1 87.88 477 ASP A N 1
ATOM 3939 C CA . ASP A 1 477 ? -1.343 -13.43 16.953 1 87.88 477 ASP A CA 1
ATOM 3940 C C . ASP A 1 477 ? -2.703 -13.484 16.266 1 87.88 477 ASP A C 1
ATOM 3942 O O . ASP A 1 477 ? -3.367 -14.523 16.266 1 87.88 477 ASP A O 1
ATOM 3946 N N . ILE A 1 478 ? -3.135 -12.266 15.828 1 84.69 478 ILE A N 1
ATOM 3947 C CA . ILE A 1 478 ? -4.305 -12.188 14.961 1 84.69 478 ILE A CA 1
ATOM 3948 C C . ILE A 1 478 ? -3.867 -12.023 13.508 1 84.69 478 ILE A C 1
ATOM 3950 O O . ILE A 1 478 ? -2.912 -11.297 13.219 1 84.69 478 ILE A O 1
ATOM 3954 N N . ASP A 1 479 ? -4.461 -12.734 12.625 1 84.56 479 ASP A N 1
ATOM 3955 C CA . ASP A 1 479 ? -3.996 -12.758 11.242 1 84.56 479 ASP A CA 1
ATOM 3956 C C . ASP A 1 479 ? -4.754 -11.734 10.391 1 84.56 479 ASP A C 1
ATOM 3958 O O . ASP A 1 479 ? -4.594 -11.695 9.172 1 84.56 479 ASP A O 1
ATOM 3962 N N . TYR A 1 480 ? -5.598 -10.914 10.961 1 85.25 480 TYR A N 1
ATOM 3963 C CA . TYR A 1 480 ? -6.352 -9.914 10.219 1 85.25 480 TYR A CA 1
ATOM 3964 C C . TYR A 1 480 ? -6.176 -8.531 10.828 1 85.25 480 TYR A C 1
ATOM 3966 O O . TYR A 1 480 ? -5.828 -8.406 12.008 1 85.25 480 TYR A O 1
ATOM 3974 N N . LYS A 1 481 ? -6.348 -7.57 9.984 1 83.31 481 LYS A N 1
ATOM 3975 C CA . LYS A 1 481 ? -6.441 -6.18 10.414 1 83.31 481 LYS A CA 1
ATOM 3976 C C . LYS A 1 481 ? -7.82 -5.602 10.109 1 83.31 481 LYS A C 1
ATOM 3978 O O . LYS A 1 481 ? -8.406 -5.902 9.07 1 83.31 481 LYS A O 1
ATOM 3983 N N . ASN A 1 482 ? -8.305 -4.844 11.055 1 77.75 482 ASN A N 1
ATOM 3984 C CA . ASN A 1 482 ? -9.602 -4.203 10.875 1 77.75 482 ASN A CA 1
ATOM 3985 C C . ASN A 1 482 ? -9.453 -2.719 10.539 1 77.75 482 ASN A C 1
ATOM 3987 O O . ASN A 1 482 ? -8.641 -2.021 11.148 1 77.75 482 ASN A O 1
ATOM 3991 N N . ASN A 1 483 ? -10.172 -2.432 9.469 1 73.56 483 ASN A N 1
ATOM 3992 C CA . ASN A 1 483 ? -10.172 -0.999 9.188 1 73.56 483 ASN A CA 1
ATOM 3993 C C . ASN A 1 483 ? -11.391 -0.309 9.805 1 73.56 483 ASN A C 1
ATOM 3995 O O . ASN A 1 483 ? -12.18 -0.943 10.5 1 73.56 483 ASN A O 1
ATOM 3999 N N . ASP A 1 484 ? -11.461 1.024 9.594 1 67.88 484 ASP A N 1
ATOM 4000 C CA . ASP A 1 484 ? -12.484 1.85 10.242 1 67.88 484 ASP A CA 1
ATOM 4001 C C . ASP A 1 484 ? -13.883 1.466 9.766 1 67.88 484 ASP A C 1
ATOM 4003 O O . ASP A 1 484 ? -14.867 1.706 10.469 1 67.88 484 ASP A O 1
ATOM 4007 N N . GLU A 1 485 ? -13.984 0.769 8.617 1 68.62 485 GLU A N 1
ATOM 4008 C CA . GLU A 1 485 ? -15.281 0.389 8.062 1 68.62 485 GLU A CA 1
ATOM 4009 C C . GLU A 1 485 ? -15.672 -1.026 8.484 1 68.62 485 GLU A C 1
ATOM 4011 O O . GLU A 1 485 ? -16.703 -1.542 8.07 1 68.62 485 GLU A O 1
ATOM 4016 N N . GLY A 1 486 ? -14.781 -1.586 9.289 1 72.25 486 GLY A N 1
ATOM 4017 C CA . GLY A 1 486 ? -15.055 -2.928 9.773 1 72.25 486 GLY A CA 1
ATOM 4018 C C . GLY A 1 486 ? -14.578 -4.016 8.836 1 72.25 486 GLY A C 1
ATOM 4019 O O . GLY A 1 486 ? -14.812 -5.199 9.078 1 72.25 486 GLY A O 1
ATOM 4020 N N . ILE A 1 487 ? -13.992 -3.615 7.809 1 79.81 487 ILE A N 1
ATOM 4021 C CA . ILE A 1 487 ? -13.461 -4.574 6.844 1 79.81 487 ILE A CA 1
ATOM 4022 C C . ILE A 1 487 ? -12.234 -5.27 7.43 1 79.81 487 ILE A C 1
ATOM 4024 O O . ILE A 1 487 ? -11.398 -4.629 8.07 1 79.81 487 ILE A O 1
ATOM 4028 N N . GLU A 1 488 ? -12.227 -6.543 7.309 1 83.25 488 GLU A N 1
ATOM 4029 C CA . GLU A 1 488 ? -11.125 -7.34 7.84 1 83.25 488 GLU A CA 1
ATOM 4030 C C . GLU A 1 488 ? -10.219 -7.844 6.723 1 83.25 488 GLU A C 1
ATOM 4032 O O . GLU A 1 488 ? -10.641 -8.648 5.891 1 83.25 488 GLU A O 1
ATOM 4037 N N . GLU A 1 489 ? -9.062 -7.371 6.723 1 86.94 489 GLU A N 1
ATOM 4038 C CA . GLU A 1 489 ? -8.078 -7.77 5.719 1 86.94 489 GLU A CA 1
ATOM 4039 C C . GLU A 1 489 ? -6.961 -8.602 6.344 1 86.94 489 GLU A C 1
ATOM 4041 O O . GLU A 1 489 ? -6.523 -8.328 7.461 1 86.94 489 GLU A O 1
ATOM 4046 N N . VAL A 1 490 ? -6.562 -9.586 5.594 1 89.81 490 VAL A N 1
ATOM 4047 C CA . VAL A 1 490 ? -5.492 -10.453 6.086 1 89.81 490 VAL A CA 1
ATOM 4048 C C . VAL A 1 490 ? -4.188 -9.672 6.164 1 89.81 490 VAL A C 1
ATOM 4050 O O . VAL A 1 490 ? -3.912 -8.82 5.309 1 89.81 490 VAL A O 1
ATOM 4053 N N . LYS A 1 491 ? -3.449 -9.984 7.199 1 91 491 LYS A N 1
ATOM 4054 C CA . LYS A 1 491 ? -2.123 -9.383 7.316 1 91 491 LYS A CA 1
ATOM 4055 C C . LYS A 1 491 ? -1.188 -9.898 6.227 1 91 491 LYS A C 1
ATOM 4057 O O . LYS A 1 491 ? -1.194 -11.094 5.906 1 91 491 LYS A O 1
ATOM 4062 N N . THR A 1 492 ? -0.428 -9.039 5.605 1 92.25 492 THR A N 1
ATOM 4063 C CA . THR A 1 492 ? 0.566 -9.414 4.605 1 92.25 492 THR A CA 1
ATOM 4064 C C . THR A 1 492 ? 1.754 -10.117 5.258 1 92.25 492 THR A C 1
ATOM 4066 O O . THR A 1 492 ? 1.92 -10.062 6.48 1 92.25 492 THR A O 1
ATOM 4069 N N . LEU A 1 493 ? 2.539 -10.758 4.473 1 94.44 493 LEU A N 1
ATOM 4070 C CA . LEU A 1 493 ? 3.693 -11.492 4.973 1 94.44 493 LEU A CA 1
ATOM 4071 C C . LEU A 1 493 ? 4.664 -10.562 5.695 1 94.44 493 LEU A C 1
ATOM 4073 O O . LEU A 1 493 ? 5.223 -10.93 6.73 1 94.44 493 LEU A O 1
ATOM 4077 N N . ASN A 1 494 ? 4.801 -9.344 5.172 1 92.81 494 ASN A N 1
ATOM 4078 C CA . ASN A 1 494 ? 5.688 -8.367 5.797 1 92.81 494 ASN A CA 1
ATOM 4079 C C . ASN A 1 494 ? 5.25 -8.047 7.223 1 92.81 494 ASN A C 1
ATOM 4081 O O . ASN A 1 494 ? 6.074 -8.016 8.141 1 92.81 494 ASN A O 1
ATOM 4085 N N . LEU A 1 495 ? 4 -7.883 7.402 1 92.12 495 LEU A N 1
ATOM 4086 C CA . LEU A 1 495 ? 3.455 -7.531 8.711 1 92.12 495 LEU A CA 1
ATOM 4087 C C . LEU A 1 495 ? 3.537 -8.719 9.672 1 92.12 495 LEU A C 1
ATOM 4089 O O . LEU A 1 495 ? 3.834 -8.547 10.852 1 92.12 495 LEU A O 1
ATOM 4093 N N . ILE A 1 496 ? 3.336 -9.867 9.148 1 94.12 496 ILE A N 1
ATOM 4094 C CA . ILE A 1 496 ? 3.311 -11.062 9.977 1 94.12 496 ILE A CA 1
ATOM 4095 C C . ILE A 1 496 ? 4.715 -11.375 10.484 1 94.12 496 ILE A C 1
ATOM 4097 O O . ILE A 1 496 ? 4.891 -11.789 11.625 1 94.12 496 ILE A O 1
ATOM 4101 N N . LEU A 1 497 ? 5.688 -11.195 9.656 1 94.75 497 LEU A N 1
ATOM 4102 C CA . LEU A 1 497 ? 7.062 -11.508 10.031 1 94.75 497 LEU A CA 1
ATOM 4103 C C . LEU A 1 497 ? 7.578 -10.523 11.078 1 94.75 497 LEU A C 1
ATOM 4105 O O . LEU A 1 497 ? 8.57 -10.789 11.75 1 94.75 497 LEU A O 1
ATOM 4109 N N . GLU A 1 498 ? 6.887 -9.391 11.219 1 92.06 498 GLU A N 1
ATOM 4110 C CA . GLU A 1 498 ? 7.258 -8.406 12.227 1 92.06 498 GLU A CA 1
ATOM 4111 C C . GLU A 1 498 ? 6.484 -8.617 13.523 1 92.06 498 GLU A C 1
ATOM 4113 O O . GLU A 1 498 ? 6.73 -7.93 14.516 1 92.06 498 GLU A O 1
ATOM 4118 N N . SER A 1 499 ? 5.598 -9.562 13.508 1 89.81 499 SER A N 1
ATOM 4119 C CA . SER A 1 499 ? 4.781 -9.859 14.68 1 89.81 499 SER A CA 1
ATOM 4120 C C . SER A 1 499 ? 5.641 -10.312 15.852 1 89.81 499 SER A C 1
ATOM 4122 O O . SER A 1 499 ? 6.445 -11.234 15.719 1 89.81 499 SER A O 1
ATOM 4124 N N . PRO A 1 500 ? 5.473 -9.695 17.047 1 89.31 500 PRO A N 1
ATOM 4125 C CA . PRO A 1 500 ? 6.223 -10.156 18.219 1 89.31 500 PRO A CA 1
ATOM 4126 C C . PRO A 1 500 ? 5.855 -11.578 18.625 1 89.31 500 PRO A C 1
ATOM 4128 O O . PRO A 1 500 ? 6.707 -12.32 19.125 1 89.31 500 PRO A O 1
ATOM 4131 N N . TYR A 1 501 ? 4.645 -11.984 18.375 1 88.81 501 TYR A N 1
ATOM 4132 C CA . TYR A 1 501 ? 4.195 -13.328 18.719 1 88.81 501 TYR A CA 1
ATOM 4133 C C . TYR A 1 501 ? 4.93 -14.383 17.891 1 88.81 501 TYR A C 1
ATOM 4135 O O . TYR A 1 501 ? 5.379 -15.398 18.438 1 88.81 501 TYR A O 1
ATOM 4143 N N . LEU A 1 502 ? 5.055 -14.047 16.609 1 91.88 502 LEU A N 1
ATOM 4144 C CA . LEU A 1 502 ? 5.77 -14.977 15.742 1 91.88 502 LEU A CA 1
ATOM 4145 C C . LEU A 1 502 ? 7.246 -15.039 16.109 1 91.88 502 LEU A C 1
ATOM 4147 O O . LEU A 1 502 ? 7.844 -16.125 16.109 1 91.88 502 LEU A O 1
ATOM 4151 N N . LYS A 1 503 ? 7.824 -13.906 16.453 1 91.44 503 LYS A N 1
ATOM 4152 C CA . LYS A 1 503 ? 9.242 -13.805 16.781 1 91.44 503 LYS A CA 1
ATOM 4153 C C . LYS A 1 503 ? 9.555 -14.562 18.078 1 91.44 503 LYS A C 1
ATOM 4155 O O . LYS A 1 503 ? 10.664 -15.07 18.25 1 91.44 503 LYS A O 1
ATOM 4160 N N . ASP A 1 504 ? 8.547 -14.711 18.891 1 90.88 504 ASP A N 1
ATOM 4161 C CA . ASP A 1 504 ? 8.727 -15.438 20.141 1 90.88 504 ASP A CA 1
ATOM 4162 C C . ASP A 1 504 ? 8.641 -16.953 19.906 1 90.88 504 ASP A C 1
ATOM 4164 O O . ASP A 1 504 ? 9.203 -17.734 20.688 1 90.88 504 ASP A O 1
ATOM 4168 N N . CYS A 1 505 ? 7.996 -17.328 18.859 1 90.69 505 CYS A N 1
ATOM 4169 C CA . CYS A 1 505 ? 7.742 -18.75 18.609 1 90.69 505 CYS A CA 1
ATOM 4170 C C . CYS A 1 505 ? 8.797 -19.344 17.688 1 90.69 505 CYS A C 1
ATOM 4172 O O . CYS A 1 505 ? 9.094 -20.531 17.75 1 90.69 505 CYS A O 1
ATOM 4174 N N . LEU A 1 506 ? 9.383 -18.547 16.781 1 91.62 506 LEU A N 1
ATOM 4175 C CA . LEU A 1 506 ? 10.328 -19.031 15.781 1 91.62 506 LEU A CA 1
ATOM 4176 C C . LEU A 1 506 ? 11.742 -18.547 16.094 1 91.62 506 LEU A C 1
ATOM 4178 O O . LEU A 1 506 ? 11.93 -17.484 16.688 1 91.62 506 LEU A O 1
ATOM 4182 N N . GLU A 1 507 ? 12.656 -19.359 15.711 1 91.5 507 GLU A N 1
ATOM 4183 C CA . GLU A 1 507 ? 14.055 -18.969 15.844 1 91.5 507 GLU A CA 1
ATOM 4184 C C . GLU A 1 507 ? 14.359 -17.719 15.023 1 91.5 507 GLU A C 1
ATOM 4186 O O . GLU A 1 507 ? 13.859 -17.562 13.906 1 91.5 507 GLU A O 1
ATOM 4191 N N . SER A 1 508 ? 15.188 -16.891 15.5 1 92.44 508 SER A N 1
ATOM 4192 C CA . SER A 1 508 ? 15.508 -15.609 14.891 1 92.44 508 SER A CA 1
ATOM 4193 C C . SER A 1 508 ? 16.109 -15.789 13.5 1 92.44 508 SER A C 1
ATOM 4195 O O . SER A 1 508 ? 15.82 -15.016 12.586 1 92.44 508 SER A O 1
ATOM 4197 N N . ASP A 1 509 ? 16.906 -16.812 13.289 1 94.38 509 ASP A N 1
ATOM 4198 C CA . ASP A 1 509 ? 17.531 -17.047 11.992 1 94.38 509 ASP A CA 1
ATOM 4199 C C . ASP A 1 509 ? 16.5 -17.469 10.945 1 94.38 509 ASP A C 1
ATOM 4201 O O . ASP A 1 509 ? 16.625 -17.109 9.773 1 94.38 509 ASP A O 1
ATOM 4205 N N . LEU A 1 510 ? 15.578 -18.234 11.422 1 95.31 510 LEU A N 1
ATOM 4206 C CA . LEU A 1 510 ? 14.516 -18.625 10.5 1 95.31 510 LEU A CA 1
ATOM 4207 C C . LEU A 1 510 ? 13.742 -17.406 10.016 1 95.31 510 LEU A C 1
ATOM 4209 O O . LEU A 1 510 ? 13.461 -17.281 8.82 1 95.31 510 LEU A O 1
ATOM 4213 N N . ILE A 1 511 ? 13.43 -16.516 10.922 1 95.94 511 ILE A N 1
ATOM 4214 C CA . ILE A 1 511 ? 12.719 -15.289 10.578 1 95.94 511 ILE A CA 1
ATOM 4215 C C . ILE A 1 511 ? 13.57 -14.445 9.633 1 95.94 511 ILE A C 1
ATOM 4217 O O . ILE A 1 511 ? 13.055 -13.867 8.672 1 95.94 511 ILE A O 1
ATOM 4221 N N . PHE A 1 512 ? 14.867 -14.445 9.93 1 95.25 512 PHE A N 1
ATOM 4222 C CA . PHE A 1 512 ? 15.797 -13.719 9.078 1 95.25 512 PHE A CA 1
ATOM 4223 C C . PHE A 1 512 ? 15.742 -14.234 7.648 1 95.25 512 PHE A C 1
ATOM 4225 O O . PHE A 1 512 ? 15.617 -13.453 6.703 1 95.25 512 PHE A O 1
ATOM 4232 N N . TYR A 1 513 ? 15.781 -15.508 7.406 1 96.44 513 TYR A N 1
ATOM 4233 C CA . TYR A 1 513 ? 15.781 -16.109 6.074 1 96.44 513 TYR A CA 1
ATOM 4234 C C . TYR A 1 513 ? 14.438 -15.906 5.387 1 96.44 513 TYR A C 1
ATOM 4236 O O . TYR A 1 513 ? 14.375 -15.648 4.184 1 96.44 513 TYR A O 1
ATOM 4244 N N . LEU A 1 514 ? 13.375 -16.047 6.16 1 97.5 514 LEU A N 1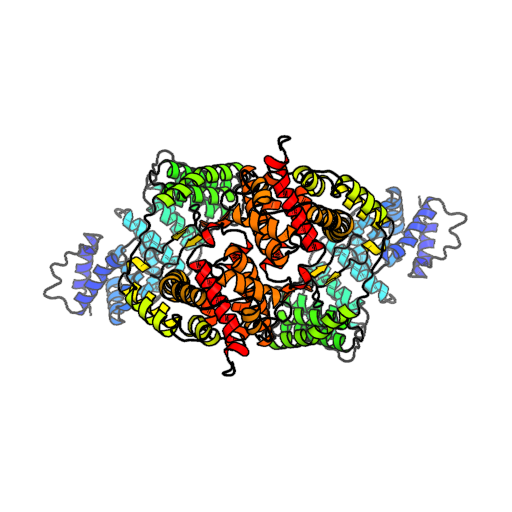
ATOM 4245 C CA . LEU A 1 514 ? 12.055 -15.789 5.594 1 97.5 514 LEU A CA 1
ATOM 4246 C C . LEU A 1 514 ? 11.961 -14.367 5.043 1 97.5 514 LEU A C 1
ATOM 4248 O O . LEU A 1 514 ? 11.477 -14.164 3.926 1 97.5 514 LEU A O 1
ATOM 4252 N N . LYS A 1 515 ? 12.461 -13.477 5.758 1 96.62 515 LYS A N 1
ATOM 4253 C CA . LYS A 1 515 ? 12.438 -12.078 5.336 1 96.62 515 LYS A CA 1
ATOM 4254 C C . LYS A 1 515 ? 13.352 -11.852 4.129 1 96.62 515 LYS A C 1
ATOM 4256 O O . LYS A 1 515 ? 12.93 -11.258 3.131 1 96.62 515 LYS A O 1
ATOM 4261 N N . ALA A 1 516 ? 14.555 -12.32 4.199 1 96.81 516 ALA A N 1
ATOM 4262 C CA . ALA A 1 516 ? 15.562 -12.094 3.172 1 96.81 516 ALA A CA 1
ATOM 4263 C C . ALA A 1 516 ? 15.164 -12.734 1.849 1 96.81 516 ALA A C 1
ATOM 4265 O O . ALA A 1 516 ? 15.461 -12.203 0.777 1 96.81 516 ALA A O 1
ATOM 4266 N N . ILE A 1 517 ? 14.445 -13.82 1.897 1 97.69 517 ILE A N 1
ATOM 4267 C CA . ILE A 1 517 ? 14.094 -14.57 0.694 1 97.69 517 ILE A CA 1
ATOM 4268 C C . ILE A 1 517 ? 12.797 -14.016 0.108 1 97.69 517 ILE A C 1
ATOM 4270 O O . ILE A 1 517 ? 12.695 -13.789 -1.101 1 97.69 517 ILE A O 1
ATOM 4274 N N . PHE A 1 518 ? 11.844 -13.695 0.938 1 97.81 518 PHE A N 1
ATOM 4275 C CA . PHE A 1 518 ? 10.492 -13.531 0.413 1 97.81 518 PHE A CA 1
ATOM 4276 C C . PHE A 1 518 ? 10.109 -12.055 0.356 1 97.81 518 PHE A C 1
ATOM 4278 O O . PHE A 1 518 ? 9.383 -11.633 -0.544 1 97.81 518 PHE A O 1
ATOM 4285 N N . THR A 1 519 ? 10.562 -11.211 1.28 1 96.31 519 THR A N 1
ATOM 4286 C CA . THR A 1 519 ? 9.891 -9.922 1.384 1 96.31 519 THR A CA 1
ATOM 4287 C C . THR A 1 519 ? 10.898 -8.773 1.298 1 96.31 519 THR A C 1
ATOM 4289 O O . THR A 1 519 ? 10.562 -7.68 0.849 1 96.31 519 THR A O 1
ATOM 4292 N N . SER A 1 520 ? 12.141 -8.938 1.671 1 95 520 SER A N 1
ATOM 4293 C CA . SER A 1 520 ? 13.102 -7.844 1.754 1 95 520 SER A CA 1
ATOM 4294 C C . SER A 1 520 ? 13.477 -7.328 0.368 1 95 520 SER A C 1
ATOM 4296 O O . SER A 1 520 ? 13.828 -8.109 -0.518 1 95 520 SER A O 1
ATOM 4298 N N . LYS A 1 521 ? 13.469 -6.082 0.225 1 92.38 521 LYS A N 1
ATOM 4299 C CA . LYS A 1 521 ? 13.883 -5.484 -1.039 1 92.38 521 LYS A CA 1
ATOM 4300 C C . LYS A 1 521 ? 15.383 -5.656 -1.259 1 92.38 521 LYS A C 1
ATOM 4302 O O . LYS A 1 521 ? 15.867 -5.59 -2.393 1 92.38 521 LYS A O 1
ATOM 4307 N N . TYR A 1 522 ? 16.094 -5.848 -0.157 1 93.12 522 TYR A N 1
ATOM 4308 C CA . TYR A 1 522 ? 17.547 -6 -0.238 1 93.12 522 TYR A CA 1
ATOM 4309 C C . TYR A 1 522 ? 17.922 -7.453 -0.501 1 93.12 522 TYR A C 1
ATOM 4311 O O . TYR A 1 522 ? 19.078 -7.75 -0.804 1 93.12 522 TYR A O 1
ATOM 4319 N N . GLY A 1 523 ? 16.922 -8.344 -0.351 1 94.94 523 GLY A N 1
ATOM 4320 C CA . GLY A 1 523 ? 17.156 -9.758 -0.583 1 94.94 523 GLY A CA 1
ATOM 4321 C C . GLY A 1 523 ? 16.625 -10.242 -1.92 1 94.94 523 GLY A C 1
ATOM 4322 O O . GLY A 1 523 ? 16.797 -9.57 -2.939 1 94.94 523 GLY A O 1
ATOM 4323 N N . LEU A 1 524 ? 16.031 -11.445 -1.908 1 95 524 LEU A N 1
ATOM 4324 C CA . LEU A 1 524 ? 15.523 -12.008 -3.156 1 95 524 LEU A CA 1
ATOM 4325 C C . LEU A 1 524 ? 14.172 -11.414 -3.512 1 95 524 LEU A C 1
ATOM 4327 O O . LEU A 1 524 ? 13.805 -11.336 -4.688 1 95 524 LEU A O 1
ATOM 4331 N N . ASN A 1 525 ? 13.438 -11.039 -2.51 1 95.25 525 ASN A N 1
ATOM 4332 C CA . ASN A 1 525 ? 12.125 -10.43 -2.691 1 95.25 525 ASN A CA 1
ATOM 4333 C C . ASN A 1 525 ? 11.25 -11.258 -3.627 1 95.25 525 ASN A C 1
ATOM 4335 O O . ASN A 1 525 ? 10.57 -10.711 -4.5 1 95.25 525 ASN A O 1
ATOM 4339 N N . ILE A 1 526 ? 11.219 -12.57 -3.496 1 97.19 526 ILE A N 1
ATOM 4340 C CA . ILE A 1 526 ? 10.609 -13.492 -4.449 1 97.19 526 ILE A CA 1
ATOM 4341 C C . ILE A 1 526 ? 9.094 -13.336 -4.414 1 97.19 526 ILE A C 1
ATOM 4343 O O . ILE A 1 526 ? 8.422 -13.477 -5.445 1 97.19 526 ILE A O 1
ATOM 4347 N N . ARG A 1 527 ? 8.555 -13.086 -3.266 1 96.25 527 ARG A N 1
ATOM 4348 C CA . ARG A 1 527 ? 7.109 -12.945 -3.141 1 96.25 527 ARG A CA 1
ATOM 4349 C C . ARG A 1 527 ? 6.594 -11.797 -4.004 1 96.25 527 ARG A C 1
ATOM 4351 O O . ARG A 1 527 ? 5.645 -11.969 -4.77 1 96.25 527 ARG A O 1
ATOM 4358 N N . ASN A 1 528 ? 7.227 -10.688 -3.92 1 93.5 528 ASN A N 1
ATOM 4359 C CA . ASN A 1 528 ? 6.844 -9.516 -4.703 1 93.5 528 ASN A CA 1
ATOM 4360 C C . ASN A 1 528 ? 7.082 -9.742 -6.195 1 93.5 528 ASN A C 1
ATOM 4362 O O . ASN A 1 528 ? 6.242 -9.383 -7.023 1 93.5 528 ASN A O 1
ATOM 4366 N N . ASN A 1 529 ? 8.258 -10.289 -6.504 1 95.5 529 ASN A N 1
ATOM 4367 C CA . ASN A 1 529 ? 8.625 -10.5 -7.898 1 95.5 529 ASN A CA 1
ATOM 4368 C C . ASN A 1 529 ? 7.652 -11.445 -8.602 1 95.5 529 ASN A C 1
ATOM 4370 O O . ASN A 1 529 ? 7.27 -11.203 -9.75 1 95.5 529 ASN A O 1
ATOM 4374 N N . LEU A 1 530 ? 7.215 -12.43 -7.926 1 96.88 530 LEU A N 1
ATOM 4375 C CA . LEU A 1 530 ? 6.27 -13.391 -8.492 1 96.88 530 LEU A CA 1
ATOM 4376 C C . LEU A 1 530 ? 4.867 -12.789 -8.562 1 96.88 530 LEU A C 1
ATOM 4378 O O . LEU A 1 530 ? 4.195 -12.891 -9.594 1 96.88 530 LEU A O 1
ATOM 4382 N N . ALA A 1 531 ? 4.461 -12.156 -7.473 1 95.25 531 ALA A N 1
ATOM 4383 C CA . ALA A 1 531 ? 3.1 -11.641 -7.352 1 95.25 531 ALA A CA 1
ATOM 4384 C C . ALA A 1 531 ? 2.811 -10.594 -8.43 1 95.25 531 ALA A C 1
ATOM 4386 O O . ALA A 1 531 ? 1.686 -10.5 -8.922 1 95.25 531 ALA A O 1
ATOM 4387 N N . HIS A 1 532 ? 3.846 -9.883 -8.836 1 93.38 532 HIS A N 1
ATOM 4388 C CA . HIS A 1 532 ? 3.637 -8.781 -9.773 1 93.38 532 HIS A CA 1
ATOM 4389 C C . HIS A 1 532 ? 4.137 -9.141 -11.164 1 93.38 532 HIS A C 1
ATOM 4391 O O . HIS A 1 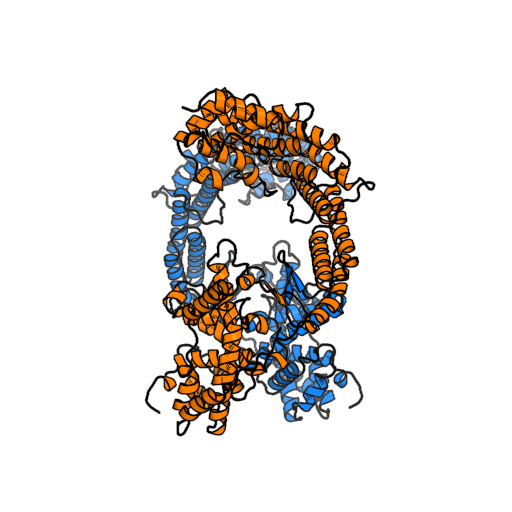532 ? 4.207 -8.289 -12.047 1 93.38 532 HIS A O 1
ATOM 4397 N N . GLY A 1 533 ? 4.508 -10.375 -11.367 1 95.19 533 GLY A N 1
ATOM 4398 C CA . GLY A 1 533 ? 4.926 -10.82 -12.688 1 95.19 533 GLY A CA 1
ATOM 4399 C C . GLY A 1 533 ? 6.242 -10.211 -13.133 1 95.19 533 GLY A C 1
ATOM 4400 O O . GLY A 1 533 ? 6.395 -9.844 -14.297 1 95.19 533 GLY A O 1
ATOM 4401 N N . LEU A 1 534 ? 7.176 -10.125 -12.258 1 94.44 534 LEU A N 1
ATOM 4402 C CA . LEU A 1 534 ? 8.438 -9.477 -12.578 1 94.44 534 LEU A CA 1
ATOM 4403 C C . LEU A 1 534 ? 9.484 -10.492 -13.023 1 94.44 534 LEU A C 1
ATOM 4405 O O . LEU A 1 534 ? 10.539 -10.125 -13.547 1 94.44 534 LEU A O 1
ATOM 4409 N N . LEU A 1 535 ? 9.172 -11.812 -12.898 1 95.56 535 LEU A N 1
ATOM 4410 C CA . LEU A 1 535 ? 10.094 -12.867 -13.297 1 95.56 535 LEU A CA 1
ATOM 4411 C C . LEU A 1 535 ? 9.742 -13.391 -14.688 1 95.56 535 LEU A C 1
ATOM 4413 O O . LEU A 1 535 ? 8.578 -13.688 -14.969 1 95.56 535 LEU A O 1
ATOM 4417 N N . ASP A 1 536 ? 10.711 -13.461 -15.516 1 94.56 536 ASP A N 1
ATOM 4418 C CA . ASP A 1 536 ? 10.484 -14.062 -16.828 1 94.56 536 ASP A CA 1
ATOM 4419 C C . ASP A 1 536 ? 10.898 -15.531 -16.828 1 94.56 536 ASP A C 1
ATOM 4421 O O . ASP A 1 536 ? 11.273 -16.078 -15.789 1 94.56 536 ASP A O 1
ATOM 4425 N N . ASP A 1 537 ? 10.773 -16.203 -17.953 1 96 537 ASP A N 1
ATOM 4426 C CA . ASP A 1 537 ? 10.984 -17.656 -18.062 1 96 537 ASP A CA 1
ATOM 4427 C C . ASP A 1 537 ? 12.398 -18.031 -17.625 1 96 537 ASP A C 1
ATOM 4429 O O . ASP A 1 537 ? 12.602 -19.062 -16.984 1 96 537 ASP A O 1
ATOM 4433 N N . SER A 1 538 ? 13.414 -17.203 -17.922 1 93.56 538 SER A N 1
ATOM 4434 C CA . SER A 1 538 ? 14.805 -17.516 -17.625 1 93.56 538 SER A CA 1
ATOM 4435 C C . SER A 1 538 ? 15.102 -17.359 -16.141 1 93.56 538 SER A C 1
ATOM 4437 O O . SER A 1 538 ? 15.992 -18.016 -15.602 1 93.56 538 SER A O 1
ATOM 4439 N N . ASP A 1 539 ? 14.312 -16.5 -15.477 1 93.75 539 ASP A N 1
ATOM 4440 C CA . ASP A 1 539 ? 14.516 -16.234 -14.055 1 93.75 539 ASP A CA 1
ATOM 4441 C C . ASP A 1 539 ? 14.242 -17.484 -13.219 1 93.75 539 ASP A C 1
ATOM 4443 O O . ASP A 1 539 ? 14.781 -17.641 -12.125 1 93.75 539 ASP A O 1
ATOM 4447 N N . PHE A 1 540 ? 13.438 -18.406 -13.734 1 96.19 540 PHE A N 1
ATOM 4448 C CA . PHE A 1 540 ? 13.07 -19.609 -12.984 1 96.19 540 PHE A CA 1
ATOM 4449 C C . PHE A 1 540 ? 14.148 -20.672 -13.117 1 96.19 540 PHE A C 1
ATOM 4451 O O . PHE A 1 540 ? 14.133 -21.672 -12.391 1 96.19 540 PHE A O 1
ATOM 4458 N N . ASN A 1 541 ? 15.125 -20.422 -13.977 1 92.38 541 ASN A N 1
ATOM 4459 C CA . ASN A 1 541 ? 16.25 -21.344 -14.148 1 92.38 541 ASN A CA 1
ATOM 4460 C C . ASN A 1 541 ? 17.516 -20.781 -13.523 1 92.38 541 ASN A C 1
ATOM 4462 O O . ASN A 1 541 ? 18.594 -20.812 -14.141 1 92.38 541 ASN A O 1
ATOM 4466 N N . THR A 1 542 ? 17.406 -20.203 -12.352 1 92.12 542 THR A N 1
ATOM 4467 C CA . THR A 1 542 ? 18.547 -19.609 -11.664 1 92.12 542 THR A CA 1
ATOM 4468 C C . THR A 1 542 ? 18.781 -20.281 -10.312 1 92.12 542 THR A C 1
ATOM 4470 O O . THR A 1 542 ? 17.953 -21.078 -9.859 1 92.12 542 THR A O 1
ATOM 4473 N N . THR A 1 543 ? 19.906 -19.953 -9.711 1 92.75 543 THR A N 1
ATOM 4474 C CA . THR A 1 543 ? 20.25 -20.484 -8.398 1 92.75 543 THR A CA 1
ATOM 4475 C C . THR A 1 543 ? 19.281 -19.969 -7.336 1 92.75 543 THR A C 1
ATOM 4477 O O . THR A 1 543 ? 19.016 -20.656 -6.344 1 92.75 543 THR A O 1
ATOM 4480 N N . PHE A 1 544 ? 18.688 -18.812 -7.602 1 94.62 544 PHE A N 1
ATOM 4481 C CA . PHE A 1 544 ? 17.75 -18.234 -6.648 1 94.62 544 PHE A CA 1
ATOM 4482 C C . PHE A 1 544 ? 16.469 -19.047 -6.59 1 94.62 544 PHE A C 1
ATOM 4484 O O . PHE A 1 544 ? 15.906 -19.25 -5.512 1 94.62 544 PHE A O 1
ATOM 4491 N N . SER A 1 545 ? 16.047 -19.578 -7.73 1 96.81 545 SER A N 1
ATOM 4492 C CA . SER A 1 545 ? 14.82 -20.375 -7.801 1 96.81 545 SER A CA 1
ATOM 4493 C C . SER A 1 545 ? 14.984 -21.703 -7.086 1 96.81 545 SER A C 1
ATOM 4495 O O . SER A 1 545 ? 14.109 -22.125 -6.316 1 96.81 545 SER A O 1
ATOM 4497 N N . ILE A 1 546 ? 16.125 -22.375 -7.352 1 97.12 546 ILE A N 1
ATOM 4498 C CA . ILE A 1 546 ? 16.344 -23.672 -6.727 1 97.12 546 ILE A CA 1
ATOM 4499 C C . ILE A 1 546 ? 16.5 -23.5 -5.219 1 97.12 546 ILE A C 1
ATOM 4501 O O . ILE A 1 546 ? 15.992 -24.312 -4.441 1 97.12 546 ILE A O 1
ATOM 4505 N N . PHE A 1 547 ? 17.219 -22.484 -4.762 1 97.94 547 PHE A N 1
ATOM 4506 C CA . PHE A 1 547 ? 17.406 -22.234 -3.34 1 97.94 547 PHE A CA 1
ATOM 4507 C C . PHE A 1 547 ? 16.062 -21.969 -2.658 1 97.94 547 PHE A C 1
ATOM 4509 O O . PHE A 1 547 ? 15.805 -22.5 -1.57 1 97.94 547 PHE A O 1
ATOM 4516 N N . THR A 1 548 ? 15.195 -21.125 -3.312 1 98.56 548 THR A N 1
ATOM 4517 C CA . THR A 1 548 ? 13.883 -20.797 -2.754 1 98.56 548 THR A CA 1
ATOM 4518 C C . THR A 1 548 ? 13.031 -22.062 -2.615 1 98.56 548 THR A C 1
ATOM 4520 O O . THR A 1 548 ? 12.414 -22.281 -1.573 1 98.56 548 THR A O 1
ATOM 4523 N N . TRP A 1 549 ? 13.008 -22.859 -3.674 1 98.62 549 TRP A N 1
ATOM 4524 C CA . TRP A 1 549 ? 12.273 -24.125 -3.627 1 98.62 549 TRP A CA 1
ATOM 4525 C C . TRP A 1 549 ? 12.789 -25 -2.496 1 98.62 549 TRP A C 1
ATOM 4527 O O . TRP A 1 549 ? 12 -25.547 -1.713 1 98.62 549 TRP A O 1
ATOM 4537 N N . TRP A 1 550 ? 14.117 -25.156 -2.449 1 98.56 550 TRP A N 1
ATOM 4538 C CA . TRP A 1 550 ? 14.734 -26 -1.424 1 98.56 550 TRP A CA 1
ATOM 4539 C C . TRP A 1 550 ? 14.367 -25.5 -0.027 1 98.56 550 TRP A C 1
ATOM 4541 O O . TRP A 1 550 ? 14.055 -26.312 0.857 1 98.56 550 TRP A O 1
ATOM 4551 N N . PHE A 1 551 ? 14.406 -24.188 0.157 1 98.38 551 PHE A N 1
ATOM 4552 C CA . PHE A 1 551 ? 14.094 -23.609 1.46 1 98.38 551 PHE A CA 1
ATOM 4553 C C . PHE A 1 551 ? 12.656 -23.922 1.862 1 98.38 551 PHE A C 1
ATOM 4555 O O . PHE A 1 551 ? 12.391 -24.266 3.02 1 98.38 551 PHE A O 1
ATOM 4562 N N . ILE A 1 552 ? 11.734 -23.812 0.923 1 98.62 552 ILE A N 1
ATOM 4563 C CA . ILE A 1 552 ? 10.336 -24.141 1.193 1 98.62 552 ILE A CA 1
ATOM 4564 C C . ILE A 1 552 ? 10.211 -25.625 1.533 1 98.62 552 ILE A C 1
ATOM 4566 O O . ILE A 1 552 ? 9.5 -26 2.477 1 98.62 552 ILE A O 1
ATOM 4570 N N . PHE A 1 553 ? 10.922 -26.438 0.735 1 98.5 553 PHE A N 1
ATOM 4571 C CA . PHE A 1 553 ? 10.914 -27.859 0.987 1 98.5 553 PHE A CA 1
ATOM 4572 C C . PHE A 1 553 ? 11.445 -28.172 2.385 1 98.5 553 PHE A C 1
ATOM 4574 O O . PHE A 1 553 ? 10.898 -29.016 3.088 1 98.5 553 PHE A O 1
ATOM 4581 N N . ARG A 1 554 ? 12.445 -27.469 2.787 1 97.62 554 ARG A N 1
ATOM 4582 C CA . ARG A 1 554 ? 13.016 -27.609 4.125 1 97.62 554 ARG A CA 1
ATOM 4583 C C . ARG A 1 554 ? 11.984 -27.266 5.195 1 97.62 554 ARG A C 1
ATOM 4585 O O . ARG A 1 554 ? 11.859 -28 6.188 1 97.62 554 ARG A O 1
ATOM 4592 N N . LEU A 1 555 ? 11.227 -26.203 5.043 1 97 555 LEU A N 1
ATOM 4593 C CA . LEU A 1 555 ? 10.18 -25.812 5.988 1 97 555 LEU A CA 1
ATOM 4594 C C . LEU A 1 555 ? 9.148 -26.922 6.137 1 97 555 LEU A C 1
ATOM 4596 O O . LEU A 1 555 ? 8.695 -27.219 7.25 1 97 555 LEU A O 1
ATOM 4600 N N . CYS A 1 556 ? 8.805 -27.547 4.984 1 97.69 556 CYS A N 1
ATOM 4601 C CA . CYS A 1 556 ? 7.824 -28.625 4.996 1 97.69 556 CYS A CA 1
ATOM 4602 C C . CYS A 1 556 ? 8.359 -29.844 5.727 1 97.69 556 CYS A C 1
ATOM 4604 O O . CYS A 1 556 ? 7.656 -30.453 6.531 1 97.69 556 CYS A O 1
ATOM 4606 N N . CYS A 1 557 ? 9.609 -30.125 5.5 1 96.69 557 CYS A N 1
ATOM 4607 C CA . CYS A 1 557 ? 10.219 -31.312 6.086 1 96.69 557 CYS A CA 1
ATOM 4608 C C . CYS A 1 557 ? 10.414 -31.141 7.59 1 96.69 557 CYS A C 1
ATOM 4610 O O . CYS A 1 557 ? 10.273 -32.094 8.352 1 96.69 557 CYS A O 1
ATOM 4612 N N . MET A 1 558 ? 10.695 -29.938 8.016 1 93.81 558 MET A N 1
ATOM 4613 C CA . MET A 1 558 ? 10.914 -29.641 9.43 1 93.81 558 MET A CA 1
ATOM 4614 C C . MET A 1 558 ? 9.656 -29.906 10.242 1 93.81 558 MET A C 1
ATOM 4616 O O . MET A 1 558 ? 9.719 -30.078 11.461 1 93.81 558 MET A O 1
ATOM 4620 N N . ASN A 1 559 ? 8.57 -30.016 9.555 1 92.88 559 ASN A N 1
ATOM 4621 C CA . ASN A 1 559 ? 7.293 -30.141 10.242 1 92.88 559 ASN A CA 1
ATOM 4622 C C . ASN A 1 559 ? 6.551 -31.406 9.828 1 92.88 559 ASN A C 1
ATOM 4624 O O . ASN A 1 559 ? 5.348 -31.531 10.062 1 92.88 559 ASN A O 1
ATOM 4628 N N . SER A 1 560 ? 7.246 -32.281 9.148 1 93.62 560 SER A N 1
ATOM 4629 C CA . SER A 1 560 ? 6.676 -33.531 8.672 1 93.62 560 SER A CA 1
ATOM 4630 C C . SER A 1 560 ? 6.875 -34.656 9.688 1 93.62 560 SER A C 1
ATOM 4632 O O . SER A 1 560 ? 8 -34.906 10.102 1 93.62 560 SER A O 1
ATOM 4634 N N . SER A 1 561 ? 5.809 -35.344 10.055 1 90.06 561 SER A N 1
ATOM 4635 C CA . SER A 1 561 ? 5.891 -36.469 10.992 1 90.06 561 SER A CA 1
ATOM 4636 C C . SER A 1 561 ? 6.668 -37.625 10.398 1 90.06 561 SER A C 1
ATOM 4638 O O . SER A 1 561 ? 7.395 -38.312 11.109 1 90.06 561 SER A O 1
ATOM 4640 N N . TRP A 1 562 ? 6.555 -37.812 9.125 1 92.12 562 TRP A N 1
ATOM 4641 C CA . TRP A 1 562 ? 7.234 -38.906 8.453 1 92.12 562 TRP A CA 1
ATOM 4642 C C . TRP A 1 562 ? 8.742 -38.688 8.453 1 92.12 562 TRP A C 1
ATOM 4644 O O . TRP A 1 562 ? 9.508 -39.625 8.711 1 92.12 562 TRP A O 1
ATOM 4654 N N . ILE A 1 563 ? 9.172 -37.5 8.18 1 91.94 563 ILE A N 1
ATOM 4655 C CA . ILE A 1 563 ? 10.594 -37.188 8.094 1 91.94 563 ILE A CA 1
ATOM 4656 C C . ILE A 1 563 ? 11.219 -37.219 9.484 1 91.94 563 ILE A C 1
ATOM 4658 O O . ILE A 1 563 ? 12.359 -37.656 9.648 1 91.94 563 ILE A O 1
ATOM 4662 N N . LEU A 1 564 ? 10.461 -36.781 10.523 1 88.75 564 LEU A N 1
ATOM 4663 C CA . LEU A 1 564 ? 11.016 -36.625 11.859 1 88.75 564 LEU A CA 1
ATOM 4664 C C . LEU A 1 564 ? 10.992 -37.938 12.633 1 88.75 564 LEU A C 1
ATOM 4666 O O . LEU A 1 564 ? 11.688 -38.094 13.641 1 88.75 564 LEU A O 1
ATOM 4670 N N . THR A 1 565 ? 10.18 -38.844 12.227 1 84.88 565 THR A N 1
ATOM 4671 C CA . THR A 1 565 ? 10.133 -40.125 12.922 1 84.88 565 THR A CA 1
ATOM 4672 C C . THR A 1 565 ? 11.164 -41.094 12.344 1 84.88 565 THR A C 1
ATOM 4674 O O . THR A 1 565 ? 11.562 -40.969 11.188 1 84.88 565 THR A O 1
ATOM 4677 N N . THR A 1 566 ? 11.648 -42 13.203 1 72.19 566 THR A N 1
ATOM 4678 C CA . THR A 1 566 ? 12.648 -43 12.82 1 72.19 566 THR A CA 1
ATOM 4679 C C . THR A 1 566 ? 12 -44.156 12.078 1 72.19 566 THR A C 1
ATOM 4681 O O . THR A 1 566 ? 12.688 -44.969 11.445 1 72.19 566 THR A O 1
ATOM 4684 N N . GLN A 1 567 ? 10.734 -44.344 12.156 1 63 567 GLN A N 1
ATOM 4685 C CA . GLN A 1 567 ? 10.117 -45.5 11.516 1 63 567 GLN A CA 1
ATOM 4686 C C . GLN A 1 567 ? 9.961 -45.281 10.016 1 63 567 GLN A C 1
ATOM 4688 O O . GLN A 1 567 ? 9.641 -44.156 9.578 1 63 567 GLN A O 1
ATOM 4693 N N . ASP A 1 568 ? 10.438 -46.25 9.148 1 58.72 568 ASP A N 1
ATOM 4694 C CA . ASP A 1 568 ? 10.398 -46.156 7.695 1 58.72 568 ASP A CA 1
ATOM 4695 C C . ASP A 1 568 ? 8.953 -46.125 7.188 1 58.72 568 ASP A C 1
ATOM 4697 O O . ASP A 1 568 ? 8.094 -46.844 7.684 1 58.72 568 ASP A O 1
ATOM 4701 N N . MET B 1 1 ? -56 42.312 1.67 1 56.66 1 MET B N 1
ATOM 4702 C CA . MET B 1 1 ? -55.344 42.562 2.941 1 56.66 1 MET B CA 1
ATOM 4703 C C . MET B 1 1 ? -55.969 41.75 4.062 1 56.66 1 MET B C 1
ATOM 4705 O O . MET B 1 1 ? -57.188 41.625 4.121 1 56.66 1 MET B O 1
ATOM 4709 N N . LEU B 1 2 ? -55.188 41 4.734 1 69 2 LEU B N 1
ATOM 4710 C CA . LEU B 1 2 ? -55.719 40.156 5.805 1 69 2 LEU B CA 1
ATOM 4711 C C . LEU B 1 2 ? -56.469 41 6.836 1 69 2 LEU B C 1
ATOM 4713 O O . LEU B 1 2 ? -56 42.062 7.211 1 69 2 LEU B O 1
ATOM 4717 N N . SER B 1 3 ? -57.719 40.656 7.082 1 72.81 3 SER B N 1
ATOM 4718 C CA . SER B 1 3 ? -58.5 41.406 8.062 1 72.81 3 SER B CA 1
ATOM 4719 C C . SER B 1 3 ? -57.938 41.25 9.469 1 72.81 3 SER B C 1
ATOM 4721 O O . SER B 1 3 ? -57.438 40.156 9.828 1 72.81 3 SER B O 1
ATOM 4723 N N . ASN B 1 4 ? -57.781 42.344 10.281 1 74.19 4 ASN B N 1
ATOM 4724 C CA . ASN B 1 4 ? -57.312 42.344 11.664 1 74.19 4 ASN B CA 1
ATOM 4725 C C . ASN B 1 4 ? -58.125 41.344 12.523 1 74.19 4 ASN B C 1
ATOM 4727 O O . ASN B 1 4 ? -57.562 40.719 13.406 1 74.19 4 ASN B O 1
ATOM 4731 N N . GLU B 1 5 ? -59.344 41.25 12.18 1 73.56 5 GLU B N 1
ATOM 4732 C CA . GLU B 1 5 ? -60.219 40.344 12.938 1 73.56 5 GLU B CA 1
ATOM 4733 C C . GLU B 1 5 ? -59.812 38.875 12.758 1 73.56 5 GLU B C 1
ATOM 4735 O O . GLU B 1 5 ? -59.812 38.125 13.719 1 73.56 5 GLU B O 1
ATOM 4740 N N . PHE B 1 6 ? -59.375 38.656 11.625 1 76.19 6 PHE B N 1
ATOM 4741 C CA . PHE B 1 6 ? -58.906 37.281 11.328 1 76.19 6 PHE B CA 1
ATOM 4742 C C . PHE B 1 6 ? -57.625 36.969 12.078 1 76.19 6 PHE B C 1
ATOM 4744 O O . PHE B 1 6 ? -57.5 35.906 12.68 1 76.19 6 PHE B O 1
ATOM 4751 N N . ILE B 1 7 ? -56.75 37.844 12.133 1 75.12 7 ILE B N 1
ATOM 4752 C CA . ILE B 1 7 ? -55.438 37.625 12.781 1 75.12 7 ILE B CA 1
ATOM 4753 C C . ILE B 1 7 ? -55.656 37.5 14.289 1 75.12 7 ILE B C 1
ATOM 4755 O O . ILE B 1 7 ? -55 36.656 14.93 1 75.12 7 ILE B O 1
ATOM 4759 N N . LEU B 1 8 ? -56.594 38.219 14.812 1 76.31 8 LEU B N 1
ATOM 4760 C CA . LEU B 1 8 ? -56.906 38.156 16.234 1 76.31 8 LEU B CA 1
ATOM 4761 C C . LEU B 1 8 ? -57.562 36.812 16.609 1 76.31 8 LEU B C 1
ATOM 4763 O O . LEU B 1 8 ? -57.312 36.281 17.688 1 76.31 8 LEU B O 1
ATOM 4767 N N . GLN B 1 9 ? -58.25 36.312 15.688 1 72.25 9 GLN B N 1
ATOM 4768 C CA . GLN B 1 9 ? -58.844 35.031 15.906 1 72.25 9 GLN B CA 1
ATOM 4769 C C . GLN B 1 9 ? -57.812 33.906 15.93 1 72.25 9 GLN B C 1
ATOM 4771 O O . GLN B 1 9 ? -57.875 33 16.734 1 72.25 9 GLN B O 1
ATOM 4776 N N . ILE B 1 10 ? -56.875 34.094 15.07 1 69.38 10 ILE B N 1
ATOM 4777 C CA . ILE B 1 10 ? -55.75 33.156 15.047 1 69.38 10 ILE B CA 1
ATOM 4778 C C . ILE B 1 10 ? -55 33.219 16.375 1 69.38 10 ILE B C 1
ATOM 4780 O O . ILE B 1 10 ? -54.688 32.188 16.969 1 69.38 10 ILE B O 1
ATOM 4784 N N . GLU B 1 11 ? -54.812 34.406 16.812 1 71.38 11 GLU B N 1
ATOM 4785 C CA . GLU B 1 11 ? -54.125 34.594 18.078 1 71.38 11 GLU B CA 1
ATOM 4786 C C . GLU B 1 11 ? -54.875 34 19.234 1 71.38 11 GLU B C 1
ATOM 4788 O O . GLU B 1 11 ? -54.281 33.375 20.125 1 71.38 11 GLU B O 1
ATOM 4793 N N . CYS B 1 12 ? -56.125 34.156 19.25 1 68.5 12 CYS B N 1
ATOM 4794 C CA . CYS B 1 12 ? -56.969 33.594 20.312 1 68.5 12 CYS B CA 1
ATOM 4795 C C . CYS B 1 12 ? -56.875 32.094 20.359 1 68.5 12 CYS B C 1
ATOM 4797 O O . CYS B 1 12 ? -56.781 31.5 21.438 1 68.5 12 CYS B O 1
ATOM 4799 N N . GLU B 1 13 ? -56.781 31.516 19.219 1 62.62 13 GLU B N 1
ATOM 4800 C CA . GLU B 1 13 ? -56.719 30.062 19.156 1 62.62 13 GLU B CA 1
ATOM 4801 C C . GLU B 1 13 ? -55.344 29.562 19.562 1 62.62 13 GLU B C 1
ATOM 4803 O O . GLU B 1 13 ? -55.219 28.531 20.219 1 62.62 13 GLU B O 1
ATOM 4808 N N . LEU B 1 14 ? -54.344 30.328 19.281 1 63.16 14 LEU B N 1
ATOM 4809 C CA . LEU B 1 14 ? -52.969 29.953 19.594 1 63.16 14 LEU B CA 1
ATOM 4810 C C . LEU B 1 14 ? -52.688 30.094 21.078 1 63.16 14 LEU B C 1
ATOM 4812 O O . LEU B 1 14 ? -51.938 29.297 21.656 1 63.16 14 LEU B O 1
ATOM 4816 N N . ASN B 1 15 ? -53.219 31.078 21.641 1 61.47 15 ASN B N 1
ATOM 4817 C CA . ASN B 1 15 ? -53.031 31.281 23.062 1 61.47 15 ASN B CA 1
ATOM 4818 C C . ASN B 1 15 ? -53.688 30.172 23.891 1 61.47 15 ASN B C 1
ATOM 4820 O O . ASN B 1 15 ? -53.25 29.875 25 1 61.47 15 ASN B O 1
ATOM 4824 N N . ASN B 1 16 ? -54.625 29.5 23.312 1 57.84 16 ASN B N 1
ATOM 4825 C CA . ASN B 1 16 ? -55.312 28.438 24.031 1 57.84 16 ASN B CA 1
ATOM 4826 C C . ASN B 1 16 ? -54.562 27.109 23.891 1 57.84 16 ASN B C 1
ATOM 4828 O O . ASN B 1 16 ? -54.656 26.234 24.766 1 57.84 16 ASN B O 1
ATOM 4832 N N . SER B 1 17 ? -53.875 26.781 22.766 1 53.44 17 SER B N 1
ATOM 4833 C CA . SER B 1 17 ? -53.312 25.453 22.625 1 53.44 17 SER B CA 1
ATOM 4834 C C . SER B 1 17 ? -51.844 25.516 22.188 1 53.44 17 SER B C 1
ATOM 4836 O O . SER B 1 17 ? -51.094 24.578 22.422 1 53.44 17 SER B O 1
ATOM 4838 N N . TYR B 1 18 ? -51 26.234 22.641 1 53.44 18 TYR B N 1
ATOM 4839 C CA . TYR B 1 18 ? -49.625 26.438 22.141 1 53.44 18 TYR B CA 1
ATOM 4840 C C . TYR B 1 18 ? -49.344 25.5 20.969 1 53.44 18 TYR B C 1
ATOM 4842 O O . TYR B 1 18 ? -48.219 25.438 20.469 1 53.44 18 TYR B O 1
ATOM 4850 N N . ASP B 1 19 ? -50.281 24.609 20.672 1 50.69 19 ASP B N 1
ATOM 4851 C CA . ASP B 1 19 ? -50.156 23.656 19.562 1 50.69 19 ASP B CA 1
ATOM 4852 C C . ASP B 1 19 ? -51 24.109 18.359 1 50.69 19 ASP B C 1
ATOM 4854 O O . ASP B 1 19 ? -52.219 24.188 18.453 1 50.69 19 ASP B O 1
ATOM 4858 N N . ILE B 1 20 ? -50.406 24.547 17.438 1 52.69 20 ILE B N 1
ATOM 4859 C CA . ILE B 1 20 ? -51.062 25.078 16.266 1 52.69 20 ILE B CA 1
ATOM 4860 C C . ILE B 1 20 ? -51.906 24 15.617 1 52.69 20 ILE B C 1
ATOM 4862 O O . ILE B 1 20 ? -52.906 24.297 14.922 1 52.69 20 ILE B O 1
ATOM 4866 N N . ASN B 1 21 ? -51.562 22.797 15.852 1 50.72 21 ASN B N 1
ATOM 4867 C CA . ASN B 1 21 ? -52.281 21.703 15.227 1 50.72 21 ASN B CA 1
ATOM 4868 C C . ASN B 1 21 ? -53.688 21.594 15.781 1 50.72 21 ASN B C 1
ATOM 4870 O O . ASN B 1 21 ? -54.562 20.938 15.18 1 50.72 21 ASN B O 1
ATOM 4874 N N . THR B 1 22 ? -53.812 22.094 16.906 1 49.47 22 THR B N 1
ATOM 4875 C CA . THR B 1 22 ? -55.156 21.984 17.516 1 49.47 22 THR B CA 1
ATOM 4876 C C . THR B 1 22 ? -56 23.188 17.172 1 49.47 22 THR B C 1
ATOM 4878 O O . THR B 1 22 ? -57.094 23.375 17.75 1 49.47 22 THR B O 1
ATOM 4881 N N . LEU B 1 23 ? -55.438 24.062 16.484 1 49.09 23 LEU B N 1
ATOM 4882 C CA . LEU B 1 23 ? -56.281 25.172 16.094 1 49.09 23 LEU B CA 1
ATOM 4883 C C . LEU B 1 23 ? -57.594 24.672 15.484 1 49.09 23 LEU B C 1
ATOM 4885 O O . LEU B 1 23 ? -57.562 23.969 14.469 1 49.09 23 LEU B O 1
ATOM 4889 N N . ASN B 1 24 ? -58.594 24.188 16.25 1 47.44 24 ASN B N 1
ATOM 4890 C CA . ASN B 1 24 ? -59.938 23.922 15.766 1 47.44 24 ASN B CA 1
ATOM 4891 C C . ASN B 1 24 ? -60.5 25.125 15.031 1 47.44 24 ASN B C 1
ATOM 4893 O O . ASN B 1 24 ? -60.938 26.109 15.656 1 47.44 24 ASN B O 1
ATOM 4897 N N . LEU B 1 25 ? -59.906 25.531 14 1 46.16 25 LEU B N 1
ATOM 4898 C CA . LEU B 1 25 ? -60.5 26.656 13.289 1 46.16 25 LEU B CA 1
ATOM 4899 C C . LEU B 1 25 ? -61.938 26.344 12.883 1 46.16 25 LEU B C 1
ATOM 4901 O O . LEU B 1 25 ? -62.188 25.75 11.828 1 46.16 25 LEU B O 1
ATOM 4905 N N . LYS B 1 26 ? -62.812 25.953 13.531 1 43.66 26 LYS B N 1
ATOM 4906 C CA . LYS B 1 26 ? -64.188 25.812 13.188 1 43.66 26 LYS B 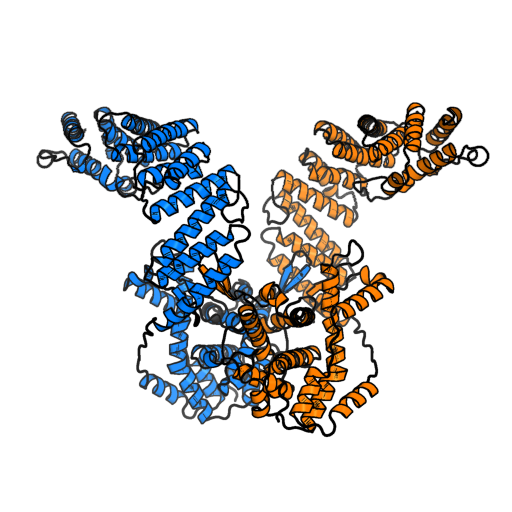CA 1
ATOM 4907 C C . LYS B 1 26 ? -64.625 26.922 12.234 1 43.66 26 LYS B C 1
ATOM 4909 O O . LYS B 1 26 ? -65.5 26.703 11.383 1 43.66 26 LYS B O 1
ATOM 4914 N N . PHE B 1 27 ? -64.25 28.094 12.336 1 43.47 27 PHE B N 1
ATOM 4915 C CA . PHE B 1 27 ? -64.875 29.188 11.562 1 43.47 27 PHE B CA 1
ATOM 4916 C C . PHE B 1 27 ? -64.25 29.234 10.156 1 43.47 27 PHE B C 1
ATOM 4918 O O . PHE B 1 27 ? -64.688 30.031 9.32 1 43.47 27 PHE B O 1
ATOM 4925 N N . LEU B 1 28 ? -63.094 28.609 9.938 1 44.47 28 LEU B N 1
ATOM 4926 C CA . LEU B 1 28 ? -62.312 28.922 8.734 1 44.47 28 LEU B CA 1
ATOM 4927 C C . LEU B 1 28 ? -63.094 28.5 7.48 1 44.47 28 LEU B C 1
ATOM 4929 O O . LEU B 1 28 ? -62.75 28.922 6.371 1 44.47 28 LEU B O 1
ATOM 4933 N N . THR B 1 29 ? -63.656 27.438 7.566 1 44.94 29 THR B N 1
ATOM 4934 C CA . THR B 1 29 ? -64.062 26.906 6.266 1 44.94 29 THR B CA 1
ATOM 4935 C C . THR B 1 29 ? -64.938 27.875 5.527 1 44.94 29 THR B C 1
ATOM 4937 O O . THR B 1 29 ? -64.875 28.016 4.305 1 44.94 29 THR B O 1
ATOM 4940 N N . GLU B 1 30 ? -66.062 28.359 6.078 1 49.44 30 GLU B N 1
ATOM 4941 C CA . GLU B 1 30 ? -67.125 28.797 5.172 1 49.44 30 GLU B CA 1
ATOM 4942 C C . GLU B 1 30 ? -66.812 30.203 4.633 1 49.44 30 GLU B C 1
ATOM 4944 O O . GLU B 1 30 ? -67.25 30.531 3.52 1 49.44 30 GLU B O 1
ATOM 4949 N N . LYS B 1 31 ? -66.25 31.156 5.465 1 55.22 31 LYS B N 1
ATOM 4950 C CA . LYS B 1 31 ? -66.188 32.531 4.961 1 55.22 31 LYS B CA 1
ATOM 4951 C C . LYS B 1 31 ? -64.75 33.031 4.789 1 55.22 31 LYS B C 1
ATOM 4953 O O . LYS B 1 31 ? -64.5 34.219 4.723 1 55.22 31 LYS B O 1
ATOM 4958 N N . LEU B 1 32 ? -63.688 32.25 4.766 1 60.88 32 LEU B N 1
ATOM 4959 C CA . LEU B 1 32 ? -62.344 32.781 4.684 1 60.88 32 LEU B CA 1
ATOM 4960 C C . LEU B 1 32 ? -61.969 33.094 3.242 1 60.88 32 LEU B C 1
ATOM 4962 O O . LEU B 1 32 ? -62.344 32.406 2.318 1 60.88 32 LEU B O 1
ATOM 4966 N N . LEU B 1 33 ? -61.438 34.312 3.053 1 65.94 33 LEU B N 1
ATOM 4967 C CA . LEU B 1 33 ? -60.844 34.688 1.767 1 65.94 33 LEU B CA 1
ATOM 4968 C C . LEU B 1 33 ? -59.719 33.719 1.398 1 65.94 33 LEU B C 1
ATOM 4970 O O . LEU B 1 33 ? -59.156 33.062 2.271 1 65.94 33 LEU B O 1
ATOM 4974 N N . ASP B 1 34 ? -59.469 33.531 0.191 1 66.25 34 ASP B N 1
ATOM 4975 C CA . ASP B 1 34 ? -58.469 32.656 -0.329 1 66.25 34 ASP B CA 1
ATOM 4976 C C . ASP B 1 34 ? -57.125 32.875 0.349 1 66.25 34 ASP B C 1
ATOM 4978 O O . ASP B 1 34 ? -56.406 31.938 0.699 1 66.25 34 ASP B O 1
ATOM 4982 N N . GLU B 1 35 ? -56.844 34.062 0.614 1 74 35 GLU B N 1
ATOM 4983 C CA . GLU B 1 35 ? -55.562 34.406 1.221 1 74 35 GLU B CA 1
ATOM 4984 C C . GLU B 1 35 ? -55.531 34 2.688 1 74 35 GLU B C 1
ATOM 4986 O O . GLU B 1 35 ? -54.469 33.562 3.178 1 74 35 GLU B O 1
ATOM 4991 N N . GLU B 1 36 ? -56.656 34.062 3.285 1 74.25 36 GLU B N 1
ATOM 4992 C CA . GLU B 1 36 ? -56.719 33.688 4.695 1 74.25 36 GLU B CA 1
ATOM 4993 C C . GLU B 1 36 ? -56.625 32.156 4.867 1 74.25 36 GLU B C 1
ATOM 4995 O O . GLU B 1 36 ? -55.938 31.688 5.785 1 74.25 36 GLU B O 1
ATOM 5000 N N . HIS B 1 37 ? -57.219 31.562 3.93 1 69.44 37 HIS B N 1
ATOM 5001 C CA . HIS B 1 37 ? -57.156 30.109 3.947 1 69.44 37 HIS B CA 1
ATOM 5002 C C . HIS B 1 37 ? -55.719 29.625 3.732 1 69.44 37 HIS B C 1
ATOM 5004 O O . HIS B 1 37 ? -55.25 28.719 4.414 1 69.44 37 HIS B O 1
ATOM 5010 N N . ARG B 1 38 ? -55.125 30.312 2.906 1 72.69 38 ARG B N 1
ATOM 5011 C CA . ARG B 1 38 ? -53.75 29.953 2.607 1 72.69 38 ARG B CA 1
ATOM 5012 C C . ARG B 1 38 ? -52.844 30.219 3.807 1 72.69 38 ARG B C 1
ATOM 5014 O O . ARG B 1 38 ? -52.031 29.375 4.168 1 72.69 38 ARG B O 1
ATOM 5021 N N . LEU B 1 39 ? -53 31.297 4.371 1 75.12 39 LEU B N 1
ATOM 5022 C CA . LEU B 1 39 ? -52.219 31.656 5.539 1 75.12 39 LEU B CA 1
ATOM 5023 C C . LEU B 1 39 ? -52.438 30.656 6.668 1 75.12 39 LEU B C 1
ATOM 5025 O O . LEU B 1 39 ? -51.469 30.203 7.305 1 75.12 39 LEU B O 1
ATOM 5029 N N . LEU B 1 40 ? -53.594 30.297 6.848 1 69.44 40 LEU B N 1
ATOM 5030 C CA . LEU B 1 40 ? -53.906 29.344 7.906 1 69.44 40 LEU B CA 1
ATOM 5031 C C . LEU B 1 40 ? -53.281 27.984 7.629 1 69.44 40 LEU B C 1
ATOM 5033 O O . LEU B 1 40 ? -52.812 27.328 8.547 1 69.44 40 LEU B O 1
ATOM 5037 N N . LEU B 1 41 ? -53.375 27.672 6.445 1 65.25 41 LEU B N 1
ATOM 5038 C CA . LEU B 1 41 ? -52.781 26.391 6.062 1 65.25 41 LEU B CA 1
ATOM 5039 C C . LEU B 1 41 ? -51.281 26.391 6.305 1 65.25 41 LEU B C 1
ATOM 5041 O O . LEU B 1 41 ? -50.719 25.406 6.785 1 65.25 41 LEU B O 1
ATOM 5045 N N . ILE B 1 42 ? -50.688 27.516 6.039 1 68.5 42 ILE B N 1
ATOM 5046 C CA . ILE B 1 42 ? -49.25 27.609 6.211 1 68.5 42 ILE B CA 1
ATOM 5047 C C . ILE B 1 42 ? -48.906 27.609 7.699 1 68.5 42 ILE B C 1
ATOM 5049 O O . ILE B 1 42 ? -48 26.906 8.125 1 68.5 42 ILE B O 1
ATOM 5053 N N . LEU B 1 43 ? -49.656 28.234 8.414 1 68.75 43 LEU B N 1
ATOM 5054 C CA . LEU B 1 43 ? -49.375 28.344 9.844 1 68.75 43 LEU B CA 1
ATOM 5055 C C . LEU B 1 43 ? -49.625 27.016 10.547 1 68.75 43 LEU B C 1
ATOM 5057 O O . LEU B 1 43 ? -48.906 26.672 11.484 1 68.75 43 LEU B O 1
ATOM 5061 N N . LYS B 1 44 ? -50.562 26.297 10.039 1 62.66 44 LYS B N 1
ATOM 5062 C CA . LYS B 1 44 ? -50.812 24.984 10.602 1 62.66 44 LYS B CA 1
ATOM 5063 C C . LYS B 1 44 ? -49.688 24.016 10.32 1 62.66 44 LYS B C 1
ATOM 5065 O O . LYS B 1 44 ? -49.375 23.141 11.133 1 62.66 44 LYS B O 1
ATOM 5070 N N . ASN B 1 45 ? -49.156 24.297 9.234 1 57.59 45 ASN B N 1
ATOM 5071 C CA . ASN B 1 45 ? -48.125 23.359 8.812 1 57.59 45 ASN B CA 1
ATOM 5072 C C . ASN B 1 45 ? -46.75 23.781 9.328 1 57.59 45 ASN B C 1
ATOM 5074 O O . ASN B 1 45 ? -45.75 23.094 9.094 1 57.59 45 ASN B O 1
ATOM 5078 N N . LEU B 1 46 ? -46.719 24.906 9.875 1 60.25 46 LEU B N 1
ATOM 5079 C CA . LEU B 1 46 ? -45.438 25.375 10.367 1 60.25 46 LEU B CA 1
ATOM 5080 C C . LEU B 1 46 ? -44.875 24.406 11.398 1 60.25 46 LEU B C 1
ATOM 5082 O O . LEU B 1 46 ? -43.656 24.172 11.445 1 60.25 46 LEU B O 1
ATOM 5086 N N . ASP B 1 47 ? -45.719 23.875 12.211 1 52.88 47 ASP B N 1
ATOM 5087 C CA . ASP B 1 47 ? -45.219 22.953 13.234 1 52.88 47 ASP B CA 1
ATOM 5088 C C . ASP B 1 47 ? -45 21.547 12.664 1 52.88 47 ASP B C 1
ATOM 5090 O O . ASP B 1 47 ? -44.125 20.812 13.125 1 52.88 47 ASP B O 1
ATOM 5094 N N . THR B 1 48 ? -45.969 21.188 11.797 1 46.09 48 THR B N 1
ATOM 5095 C CA . THR B 1 48 ? -45.844 19.859 11.234 1 46.09 48 THR B CA 1
ATOM 5096 C C . THR B 1 48 ? -44.5 19.703 10.492 1 46.09 48 THR B C 1
ATOM 5098 O O . THR B 1 48 ? -43.906 18.625 10.492 1 46.09 48 THR B O 1
ATOM 5101 N N . TYR B 1 49 ? -44.281 20.672 9.75 1 39.56 49 TYR B N 1
ATOM 5102 C CA . TYR B 1 49 ? -43.062 20.594 8.961 1 39.56 49 TYR B CA 1
ATOM 5103 C C . TYR B 1 49 ? -41.812 20.875 9.82 1 39.56 49 TYR B C 1
ATOM 5105 O O . TYR B 1 49 ? -40.688 20.688 9.375 1 39.56 49 TYR B O 1
ATOM 5113 N N . THR B 1 50 ? -42.094 21.672 10.719 1 40.66 50 THR B N 1
ATOM 5114 C CA . THR B 1 50 ? -41 21.781 11.688 1 40.66 50 THR B CA 1
ATOM 5115 C C . THR B 1 50 ? -40.812 20.484 12.461 1 40.66 50 THR B C 1
ATOM 5117 O O . THR B 1 50 ? -40.156 20.453 13.5 1 40.66 50 THR B O 1
ATOM 5120 N N . MET B 1 51 ? -41.812 19.609 12.133 1 35.03 51 MET B N 1
ATOM 5121 C CA . MET B 1 51 ? -41.875 18.438 13 1 35.03 51 MET B CA 1
ATOM 5122 C C . MET B 1 51 ? -40.469 17.922 13.297 1 35.03 51 MET B C 1
ATOM 5124 O O . MET B 1 51 ? -40.125 17.703 14.461 1 35.03 51 MET B O 1
ATOM 5128 N N . PRO B 1 52 ? -40.281 16.609 12.68 1 35.25 52 PRO B N 1
ATOM 5129 C CA . PRO B 1 52 ? -39.438 15.602 13.336 1 35.25 52 PRO B CA 1
ATOM 5130 C C . PRO B 1 52 ? -38.031 16.125 13.664 1 35.25 52 PRO B C 1
ATOM 5132 O O . PRO B 1 52 ? -37.562 17.094 13.055 1 35.25 52 PRO B O 1
ATOM 5135 N N . TYR B 1 53 ? -37.344 15.328 14.656 1 34.66 53 TYR B N 1
ATOM 5136 C CA . TYR B 1 53 ? -36.031 15.258 15.32 1 34.66 53 TYR B CA 1
ATOM 5137 C C . TYR B 1 53 ? -34.906 15.586 14.344 1 34.66 53 TYR B C 1
ATOM 5139 O O . TYR B 1 53 ? -33.719 15.469 14.688 1 34.66 53 TYR B O 1
ATOM 5147 N N . LEU B 1 54 ? -35.312 15.672 13.07 1 34.19 54 LEU B N 1
ATOM 5148 C CA . LEU B 1 54 ? -34.125 15.859 12.242 1 34.19 54 LEU B CA 1
ATOM 5149 C C . LEU B 1 54 ? -33.625 17.297 12.312 1 34.19 54 LEU B C 1
ATOM 5151 O O . LEU B 1 54 ? -34.188 18.188 11.641 1 34.19 54 LEU B O 1
ATOM 5155 N N . TYR B 1 55 ? -33.5 17.875 13.43 1 36.88 55 TYR B N 1
ATOM 5156 C CA . TYR B 1 55 ? -32.781 19.125 13.648 1 36.88 55 TYR B CA 1
ATOM 5157 C C . TYR B 1 55 ? -31.766 19.375 12.539 1 36.88 55 TYR B C 1
ATOM 5159 O O . TYR B 1 55 ? -30.578 19.125 12.719 1 36.88 55 TYR B O 1
ATOM 5167 N N . THR B 1 56 ? -32.219 19.047 11.266 1 40.66 56 THR B N 1
ATOM 5168 C CA . THR B 1 56 ? -31.312 19.359 10.172 1 40.66 56 THR B CA 1
ATOM 5169 C C . THR B 1 56 ? -31.125 20.875 10.039 1 40.66 56 THR B C 1
ATOM 5171 O O . THR B 1 56 ? -31.922 21.656 10.555 1 40.66 56 THR B O 1
ATOM 5174 N N . VAL B 1 57 ? -30.109 21.375 9.523 1 46.78 57 VAL B N 1
ATOM 5175 C CA . VAL B 1 57 ? -29.625 22.719 9.289 1 46.78 57 VAL B CA 1
ATOM 5176 C C . VAL B 1 57 ? -30.656 23.531 8.516 1 46.78 57 VAL B C 1
ATOM 5178 O O . VAL B 1 57 ? -30.766 24.75 8.688 1 46.78 57 VAL B O 1
ATOM 5181 N N . THR B 1 58 ? -31.5 23.031 7.719 1 48.62 58 THR B N 1
ATOM 5182 C CA . THR B 1 58 ? -32.406 23.906 6.988 1 48.62 58 THR B CA 1
ATOM 5183 C C . THR B 1 58 ? -33.875 23.594 7.332 1 48.62 58 THR B C 1
ATOM 5185 O O . THR B 1 58 ? -34.5 22.781 6.656 1 48.62 58 THR B O 1
ATOM 5188 N N . PRO B 1 59 ? -34.344 24.219 8.383 1 57.31 59 PRO B N 1
ATOM 5189 C CA . PRO B 1 59 ? -35.781 24.047 8.695 1 57.31 59 PRO B CA 1
ATOM 5190 C C . PRO B 1 59 ? -36.688 24.609 7.613 1 57.31 59 PRO B C 1
ATOM 5192 O O . PRO B 1 59 ? -36.25 25.406 6.781 1 57.31 59 PRO B O 1
ATOM 5195 N N . TYR B 1 60 ? -37.906 24.094 7.363 1 58.09 60 TYR B N 1
ATOM 5196 C CA . TYR B 1 60 ? -39 24.609 6.543 1 58.09 60 TYR B CA 1
ATOM 5197 C C . TYR B 1 60 ? -38.688 24.422 5.059 1 58.09 60 TYR B C 1
ATOM 5199 O O . TYR B 1 60 ? -39.25 25.141 4.215 1 58.09 60 TYR B O 1
ATOM 5207 N N . ARG B 1 61 ? -37.719 23.547 4.742 1 56.03 61 ARG B N 1
ATOM 5208 C CA . ARG B 1 61 ? -37.312 23.391 3.355 1 56.03 61 ARG B CA 1
ATOM 5209 C C . ARG B 1 61 ? -38.5 23.203 2.434 1 56.03 61 ARG B C 1
ATOM 5211 O O . ARG B 1 61 ? -38.562 23.797 1.353 1 56.03 61 ARG B O 1
ATOM 5218 N N . ASP B 1 62 ? -39.469 22.469 2.875 1 53.94 62 ASP B N 1
ATOM 5219 C CA . ASP B 1 62 ? -40.594 22.141 2.008 1 53.94 62 ASP B CA 1
ATOM 5220 C C . ASP B 1 62 ? -41.531 23.328 1.897 1 53.94 62 ASP B C 1
ATOM 5222 O O . ASP B 1 62 ? -42.094 23.594 0.825 1 53.94 62 ASP B O 1
ATOM 5226 N N . ILE B 1 63 ? -41.656 24.078 3.012 1 58.91 63 ILE B N 1
ATOM 5227 C CA . ILE B 1 63 ? -42.594 25.203 3.008 1 58.91 63 ILE B CA 1
ATOM 5228 C C . ILE B 1 63 ? -41.969 26.391 2.266 1 58.91 63 ILE B C 1
ATOM 5230 O O . ILE B 1 63 ? -42.656 27.141 1.581 1 58.91 63 ILE B O 1
ATOM 5234 N N . SER B 1 64 ? -40.719 26.484 2.307 1 60.78 64 SER B N 1
ATOM 5235 C CA . SER B 1 64 ? -40.031 27.625 1.697 1 60.78 64 SER B CA 1
ATOM 5236 C C . SER B 1 64 ? -40.188 27.609 0.18 1 60.78 64 SER B C 1
ATOM 5238 O O . SER B 1 64 ? -40.125 28.656 -0.464 1 60.78 64 SER B O 1
ATOM 5240 N N . ARG B 1 65 ? -40.531 26.438 -0.365 1 60.38 65 ARG B N 1
ATOM 5241 C CA . ARG B 1 65 ? -40.625 26.297 -1.813 1 60.38 65 ARG B CA 1
ATOM 5242 C C . ARG B 1 65 ? -41.969 26.828 -2.311 1 60.38 65 ARG B C 1
ATOM 5244 O O . ARG B 1 65 ? -42.094 27.203 -3.477 1 60.38 65 ARG B O 1
ATOM 5251 N N . ILE B 1 66 ? -42.906 26.844 -1.399 1 63.97 66 ILE B N 1
ATOM 5252 C CA . ILE B 1 66 ? -44.25 27.172 -1.853 1 63.97 66 ILE B CA 1
ATOM 5253 C C . ILE B 1 66 ? -44.625 28.594 -1.429 1 63.97 66 ILE B C 1
ATOM 5255 O O . ILE B 1 66 ? -45.656 29.141 -1.837 1 63.97 66 ILE B O 1
ATOM 5259 N N . ILE B 1 67 ? -43.75 29.297 -0.729 1 73.62 67 ILE B N 1
ATOM 5260 C CA . ILE B 1 67 ? -44.062 30.609 -0.167 1 73.62 67 ILE B CA 1
ATOM 5261 C C . ILE B 1 67 ? -43.844 31.688 -1.215 1 73.62 67 ILE B C 1
ATOM 5263 O O . ILE B 1 67 ? -42.781 31.719 -1.857 1 73.62 67 ILE B O 1
ATOM 5267 N N . SER B 1 68 ? -44.875 32.438 -1.586 1 75.62 68 SER B N 1
ATOM 5268 C CA . SER B 1 68 ? -44.781 33.531 -2.543 1 75.62 68 SER B CA 1
ATOM 5269 C C . SER B 1 68 ? -44.438 34.844 -1.847 1 75.62 68 SER B C 1
ATOM 5271 O O . SER B 1 68 ? -44.406 34.906 -0.617 1 75.62 68 SER B O 1
ATOM 5273 N N . LYS B 1 69 ? -44.219 35.844 -2.67 1 80.38 69 LYS B N 1
ATOM 5274 C CA . LYS B 1 69 ? -43.906 37.188 -2.146 1 80.38 69 LYS B CA 1
ATOM 5275 C C . LYS B 1 69 ? -45.094 37.75 -1.375 1 80.38 69 LYS B C 1
ATOM 5277 O O . LYS B 1 69 ? -44.938 38.406 -0.354 1 80.38 69 LYS B O 1
ATOM 5282 N N . ASN B 1 70 ? -46.281 37.406 -1.88 1 80.5 70 ASN B N 1
ATOM 5283 C CA . ASN B 1 70 ? -47.5 37.875 -1.215 1 80.5 70 ASN B CA 1
ATOM 5284 C C . ASN B 1 70 ? -47.656 37.219 0.156 1 80.5 70 ASN B C 1
ATOM 5286 O O . ASN B 1 70 ? -48.156 37.844 1.094 1 80.5 70 ASN B O 1
ATOM 5290 N N . ASP B 1 71 ? -47.25 36.062 0.214 1 80.62 71 ASP B N 1
ATOM 5291 C CA . ASP B 1 71 ? -47.281 35.375 1.497 1 80.62 71 ASP B CA 1
ATOM 5292 C C . ASP B 1 71 ? -46.406 36.062 2.531 1 80.62 71 ASP B C 1
ATOM 5294 O O . ASP B 1 71 ? -46.781 36.188 3.691 1 80.62 71 ASP B O 1
ATOM 5298 N N . ILE B 1 72 ? -45.281 36.469 2.096 1 87.25 72 ILE B N 1
ATOM 5299 C CA . ILE B 1 72 ? -44.344 37.125 2.996 1 87.25 72 ILE B CA 1
ATOM 5300 C C . ILE B 1 72 ? -44.938 38.406 3.541 1 87.25 72 ILE B C 1
ATOM 5302 O O . ILE B 1 72 ? -44.781 38.719 4.727 1 87.25 72 ILE B O 1
ATOM 5306 N N . GLU B 1 73 ? -45.594 39.094 2.664 1 86.06 73 GLU B N 1
ATOM 5307 C CA . GLU B 1 73 ? -46.25 40.344 3.09 1 86.06 73 GLU B CA 1
ATOM 5308 C C . GLU B 1 73 ? -47.344 40.062 4.117 1 86.06 73 GLU B C 1
ATOM 5310 O O . GLU B 1 73 ? -47.5 40.812 5.086 1 86.06 73 GLU B O 1
ATOM 5315 N N . ASN B 1 74 ? -48.062 39 3.883 1 83.5 74 ASN B N 1
ATOM 5316 C CA . ASN B 1 74 ? -49.094 38.594 4.84 1 83.5 74 ASN B CA 1
ATOM 5317 C C . ASN B 1 74 ? -48.469 38.219 6.184 1 83.5 74 ASN B C 1
ATOM 5319 O O . ASN B 1 74 ? -49 38.562 7.238 1 83.5 74 ASN B O 1
ATOM 5323 N N . PHE B 1 75 ? -47.312 37.594 6.078 1 86.19 75 PHE B N 1
ATOM 5324 C CA . PHE B 1 75 ? -46.625 37.188 7.305 1 86.19 75 PHE B CA 1
ATOM 5325 C C . PHE B 1 75 ? -46.188 38.438 8.094 1 86.19 75 PHE B C 1
ATOM 5327 O O . PHE B 1 75 ? -46.344 38.469 9.32 1 86.19 75 PHE B O 1
ATOM 5334 N N . ILE B 1 76 ? -45.688 39.375 7.398 1 87.88 76 ILE B N 1
ATOM 5335 C CA . ILE B 1 76 ? -45.219 40.625 8.039 1 87.88 76 ILE B CA 1
ATOM 5336 C C . ILE B 1 76 ? -46.406 41.312 8.742 1 87.88 76 ILE B C 1
ATOM 5338 O O . ILE B 1 76 ? -46.25 41.781 9.867 1 87.88 76 ILE B O 1
ATOM 5342 N N . THR B 1 77 ? -47.531 41.219 8.102 1 85.81 77 THR B N 1
ATOM 5343 C CA . THR B 1 77 ? -48.719 41.812 8.688 1 85.81 77 THR B CA 1
ATOM 5344 C C . THR B 1 77 ? -49.156 41.062 9.938 1 85.81 77 THR B C 1
ATOM 5346 O O . THR B 1 77 ? -49.5 41.656 10.953 1 85.81 77 THR B O 1
ATOM 5349 N N . VAL B 1 78 ? -49.062 39.812 9.844 1 84.69 78 VAL B N 1
ATOM 5350 C CA . VAL B 1 78 ? -49.469 38.969 10.961 1 84.69 78 VAL B CA 1
ATOM 5351 C C . VAL B 1 78 ? -48.562 39.188 12.148 1 84.69 78 VAL B C 1
ATOM 5353 O O . VAL B 1 78 ? -49 39.344 13.281 1 84.69 78 VAL B O 1
ATOM 5356 N N . VAL B 1 79 ? -47.281 39.25 11.914 1 87.81 79 VAL B N 1
ATOM 5357 C CA . VAL B 1 79 ? -46.281 39.438 12.961 1 87.81 79 VAL B CA 1
ATOM 5358 C C . VAL B 1 79 ? -46.5 40.75 13.688 1 87.81 79 VAL B C 1
ATOM 5360 O O . VAL B 1 79 ? -46.281 40.844 14.898 1 87.81 79 VAL B O 1
ATOM 5363 N N . GLY B 1 80 ? -46.969 41.688 12.992 1 85.5 80 GLY B N 1
ATOM 5364 C CA . GLY B 1 80 ? -47.219 43 13.594 1 85.5 80 GLY B CA 1
ATOM 5365 C C . GLY B 1 80 ? -48.438 43 14.508 1 85.5 80 GLY B C 1
ATOM 5366 O O . GLY B 1 80 ? -48.562 43.844 15.391 1 85.5 80 GLY B O 1
ATOM 5367 N N . ILE B 1 81 ? -49.281 41.938 14.406 1 82.06 81 ILE B N 1
ATOM 5368 C CA . ILE B 1 81 ? -50.531 41.938 15.117 1 82.06 81 ILE B CA 1
ATOM 5369 C C . ILE B 1 81 ? -50.531 40.875 16.203 1 82.06 81 ILE B C 1
ATOM 5371 O O . ILE B 1 81 ? -51.031 41.094 17.312 1 82.06 81 ILE B O 1
ATOM 5375 N N . ILE B 1 82 ? -49.875 39.781 15.883 1 80.44 82 ILE B N 1
ATOM 5376 C CA . ILE B 1 82 ? -49.938 38.625 16.766 1 80.44 82 ILE B CA 1
ATOM 5377 C C . ILE B 1 82 ? -49.125 38.875 18.031 1 80.44 82 ILE B C 1
ATOM 5379 O O . ILE B 1 82 ? -48 39.344 17.938 1 80.44 82 ILE B O 1
ATOM 5383 N N . LYS B 1 83 ? -49.719 38.469 19.172 1 78 83 LYS B N 1
ATOM 5384 C CA . LYS B 1 83 ? -49.062 38.719 20.453 1 78 83 LYS B CA 1
ATOM 5385 C C . LYS B 1 83 ? -48.438 37.469 21 1 78 83 LYS B C 1
ATOM 5387 O O . LYS B 1 83 ? -47.531 37.531 21.844 1 78 83 LYS B O 1
ATOM 5392 N N . ASN B 1 84 ? -48.938 36.344 20.516 1 76.69 84 ASN B N 1
ATOM 5393 C CA . ASN B 1 84 ? -48.344 35.094 20.953 1 76.69 84 ASN B CA 1
ATOM 5394 C C . ASN B 1 84 ? -46.875 35.031 20.578 1 76.69 84 ASN B C 1
ATOM 5396 O O . ASN B 1 84 ? -46.531 35 19.391 1 76.69 84 ASN B O 1
ATOM 5400 N N . MET B 1 85 ? -46.062 34.938 21.562 1 78.38 85 MET B N 1
ATOM 5401 C CA . MET B 1 85 ? -44.625 35.062 21.375 1 78.38 85 MET B CA 1
ATOM 5402 C C . MET B 1 85 ? -44.094 33.906 20.562 1 78.38 85 MET B C 1
ATOM 5404 O O . MET B 1 85 ? -43.219 34.062 19.719 1 78.38 85 MET B O 1
ATOM 5408 N N . TYR B 1 86 ? -44.594 32.75 20.812 1 80.44 86 TYR B N 1
ATOM 5409 C CA . TYR B 1 86 ? -44.094 31.547 20.156 1 80.44 86 TYR B CA 1
ATOM 5410 C C . TYR B 1 86 ? -44.438 31.562 18.672 1 80.44 86 TYR B C 1
ATOM 5412 O O . TYR B 1 86 ? -43.562 31.312 17.828 1 80.44 86 TYR B O 1
ATOM 5420 N N . MET B 1 87 ? -45.625 31.922 18.344 1 79.75 87 MET B N 1
ATOM 5421 C CA . MET B 1 87 ? -46.031 31.984 16.953 1 79.75 87 MET B CA 1
ATOM 5422 C C . MET B 1 87 ? -45.344 33.125 16.219 1 79.75 87 MET B C 1
ATOM 5424 O O . MET B 1 87 ? -45 33 15.055 1 79.75 87 MET B O 1
ATOM 5428 N N . ASN B 1 88 ? -45.312 34.156 16.906 1 86.06 88 ASN B N 1
ATOM 5429 C CA . ASN B 1 88 ? -44.625 35.312 16.328 1 86.06 88 ASN B CA 1
ATOM 5430 C C . ASN B 1 88 ? -43.156 34.938 15.977 1 86.06 88 ASN B C 1
ATOM 5432 O O . ASN B 1 88 ? -42.719 35.25 14.875 1 86.06 88 ASN B O 1
ATOM 5436 N N . ALA B 1 89 ? -42.5 34.281 16.953 1 88.06 89 ALA B N 1
ATOM 5437 C CA . ALA B 1 89 ? -41.125 33.875 16.719 1 88.06 89 ALA B CA 1
ATOM 5438 C C . ALA B 1 89 ? -41.031 32.938 15.531 1 88.06 89 ALA B C 1
ATOM 5440 O O . ALA B 1 89 ? -40.156 33.031 14.695 1 88.06 89 ALA B O 1
ATOM 5441 N N . LYS B 1 90 ? -41.938 32.031 15.352 1 82.88 90 LYS B N 1
ATOM 5442 C CA . LYS B 1 90 ? -41.969 31.031 14.281 1 82.88 90 LYS B CA 1
ATOM 5443 C C . LYS B 1 90 ? -42.156 31.688 12.922 1 82.88 90 LYS B C 1
ATOM 5445 O O . LYS B 1 90 ? -41.531 31.312 11.938 1 82.88 90 LYS B O 1
ATOM 5450 N N . ILE B 1 91 ? -43.031 32.594 12.93 1 82.88 91 ILE B N 1
ATOM 5451 C CA . ILE B 1 91 ? -43.312 33.281 11.672 1 82.88 91 ILE B CA 1
ATOM 5452 C C . ILE B 1 91 ? -42.094 34.125 11.273 1 82.88 91 ILE B C 1
ATOM 5454 O O . ILE B 1 91 ? -41.719 34.156 10.109 1 82.88 91 ILE B O 1
ATOM 5458 N N . CYS B 1 92 ? -41.594 34.812 12.25 1 88.5 92 CYS B N 1
ATOM 5459 C CA . CYS B 1 92 ? -40.375 35.562 11.977 1 88.5 92 CYS B CA 1
ATOM 5460 C C . CYS B 1 92 ? -39.25 34.688 11.477 1 88.5 92 CYS B C 1
ATOM 5462 O O . CYS B 1 92 ? -38.5 35.062 10.578 1 88.5 92 CYS B O 1
ATOM 5464 N N . ASP B 1 93 ? -39.125 33.531 12.094 1 86.81 93 ASP B N 1
ATOM 5465 C CA . ASP B 1 93 ? -38.156 32.531 11.68 1 86.81 93 ASP B CA 1
ATOM 5466 C C . ASP B 1 93 ? -38.375 32.125 10.234 1 86.81 93 ASP B C 1
ATOM 5468 O O . ASP B 1 93 ? -37.406 32.031 9.461 1 86.81 93 ASP B O 1
ATOM 5472 N N . LEU B 1 94 ? -39.594 31.891 9.891 1 80.31 94 LEU B N 1
ATOM 5473 C CA . LEU B 1 94 ? -39.938 31.531 8.523 1 80.31 94 LEU B CA 1
ATOM 5474 C C . LEU B 1 94 ? -39.531 32.625 7.547 1 80.31 94 LEU B C 1
ATOM 5476 O O . LEU B 1 94 ? -39 32.344 6.477 1 80.31 94 LEU B O 1
ATOM 5480 N N . ILE B 1 95 ? -39.812 33.812 7.891 1 83.44 95 ILE B N 1
ATOM 5481 C CA . ILE B 1 95 ? -39.469 34.938 7.055 1 83.44 95 ILE B CA 1
ATOM 5482 C C . ILE B 1 95 ? -37.938 35 6.898 1 83.44 95 ILE B C 1
ATOM 5484 O O . ILE B 1 95 ? -37.438 35.219 5.797 1 83.44 95 ILE B O 1
ATOM 5488 N N . TRP B 1 96 ? -37.312 34.75 7.953 1 87.38 96 TRP B N 1
ATOM 5489 C CA . TRP B 1 96 ? -35.844 34.75 7.941 1 87.38 96 TRP B CA 1
ATOM 5490 C C . TRP B 1 96 ? -35.312 33.688 7 1 87.38 96 TRP B C 1
ATOM 5492 O O . TRP B 1 96 ? -34.375 33.969 6.215 1 87.38 96 TRP B O 1
ATOM 5502 N N . ILE B 1 97 ? -35.75 32.562 7.055 1 79.81 97 ILE B N 1
ATOM 5503 C CA . ILE B 1 97 ? -35.281 31.422 6.27 1 79.81 97 ILE B CA 1
ATOM 5504 C C . ILE B 1 97 ? -35.5 31.688 4.785 1 79.81 97 ILE B C 1
ATOM 5506 O O . ILE B 1 97 ? -34.656 31.359 3.951 1 79.81 97 ILE B O 1
ATOM 5510 N N . ILE B 1 98 ? -36.562 32.375 4.539 1 75.62 98 ILE B N 1
ATOM 5511 C CA . ILE B 1 98 ? -36.938 32.562 3.145 1 75.62 98 ILE B CA 1
ATOM 5512 C C . ILE B 1 98 ? -36.25 33.812 2.592 1 75.62 98 ILE B C 1
ATOM 5514 O O . ILE B 1 98 ? -35.656 33.781 1.512 1 75.62 98 ILE B O 1
ATOM 5518 N N . SER B 1 99 ? -36.375 34.906 3.291 1 82.19 99 SER B N 1
ATOM 5519 C CA . SER B 1 99 ? -35.938 36.188 2.744 1 82.19 99 SER B CA 1
ATOM 5520 C C . SER B 1 99 ? -34.562 36.594 3.281 1 82.19 99 SER B C 1
ATOM 5522 O O . SER B 1 99 ? -33.938 37.5 2.76 1 82.19 99 SER B O 1
ATOM 5524 N N . LYS B 1 100 ? -34.125 35.969 4.309 1 85.94 100 LYS B N 1
ATOM 5525 C CA . LYS B 1 100 ? -32.844 36.281 4.98 1 85.94 100 LYS B CA 1
ATOM 5526 C C . LYS B 1 100 ? -32.844 37.75 5.434 1 85.94 100 LYS B C 1
ATOM 5528 O O . LYS B 1 100 ? -31.797 38.438 5.328 1 85.94 100 LYS B O 1
ATOM 5533 N N . ASP B 1 101 ? -34 38.156 5.742 1 87.06 101 ASP B N 1
ATOM 5534 C CA . ASP B 1 101 ? -34.125 39.5 6.293 1 87.06 101 ASP B CA 1
ATOM 5535 C C . ASP B 1 101 ? -33.594 39.562 7.727 1 87.06 101 ASP B C 1
ATOM 5537 O O . ASP B 1 101 ? -34.188 38.969 8.633 1 87.06 101 ASP B O 1
ATOM 5541 N N . TYR B 1 102 ? -32.594 40.344 7.957 1 90.44 102 TYR B N 1
ATOM 5542 C CA . TYR B 1 102 ? -31.859 40.375 9.219 1 90.44 102 TYR B CA 1
ATOM 5543 C C . TYR B 1 102 ? -32.781 40.781 10.367 1 90.44 102 TYR B C 1
ATOM 5545 O O . TYR B 1 102 ? -32.656 40.25 11.484 1 90.44 102 TYR B O 1
ATOM 5553 N N . GLN B 1 103 ? -33.656 41.688 10.07 1 91 103 GLN B N 1
ATOM 5554 C CA . GLN B 1 103 ? -34.531 42.156 11.109 1 91 103 GLN B CA 1
ATOM 5555 C C . GLN B 1 103 ? -35.406 41.031 11.648 1 91 103 GLN B C 1
ATOM 5557 O O . GLN B 1 103 ? -35.594 40.906 12.867 1 91 103 GLN B O 1
ATOM 5562 N N . TYR B 1 104 ? -35.938 40.312 10.797 1 91.94 104 TYR B N 1
ATOM 5563 C CA . TYR B 1 104 ? -36.812 39.219 11.227 1 91.94 104 TYR B CA 1
ATOM 5564 C C . TYR B 1 104 ? -36 38.062 11.797 1 91.94 104 TYR B C 1
ATOM 5566 O O . TYR B 1 104 ? -36.5 37.281 12.625 1 91.94 104 TYR B O 1
ATOM 5574 N N . GLY B 1 105 ? -34.781 37.969 11.398 1 91.88 105 GLY B N 1
ATOM 5575 C CA . GLY B 1 105 ? -33.906 37.031 12.062 1 91.88 105 GLY B CA 1
ATOM 5576 C C . GLY B 1 105 ? -33.656 37.375 13.523 1 91.88 105 GLY B C 1
ATOM 5577 O O . GLY B 1 105 ? -33.719 36.5 14.391 1 91.88 105 GLY B O 1
ATOM 5578 N N . GLU B 1 106 ? -33.469 38.594 13.648 1 93.06 106 GLU B N 1
ATOM 5579 C CA . GLU B 1 106 ? -33.219 39.094 15.008 1 93.06 106 GLU B CA 1
ATOM 5580 C C . GLU B 1 106 ? -34.469 38.938 15.875 1 93.06 106 GLU B C 1
ATOM 5582 O O . GLU B 1 106 ? -34.375 38.531 17.047 1 93.06 106 GLU B O 1
ATOM 5587 N N . LYS B 1 107 ? -35.562 39.219 15.297 1 92.62 107 LYS B N 1
ATOM 5588 C CA . LYS B 1 107 ? -36.844 39.062 16.016 1 92.62 107 LYS B CA 1
ATOM 5589 C C . LYS B 1 107 ? -37.094 37.625 16.375 1 92.62 107 LYS B C 1
ATOM 5591 O O . LYS B 1 107 ? -37.562 37.312 17.484 1 92.62 107 LYS B O 1
ATOM 5596 N N . ALA B 1 108 ? -36.844 36.812 15.438 1 91.12 108 ALA B N 1
ATOM 5597 C CA . ALA B 1 108 ? -37 35.375 15.695 1 91.12 108 ALA B CA 1
ATOM 5598 C C . ALA B 1 108 ? -36.062 34.906 16.812 1 91.12 108 ALA B C 1
ATOM 5600 O O . ALA B 1 108 ? -36.5 34.219 17.734 1 91.12 108 ALA B O 1
ATOM 5601 N N . TYR B 1 109 ? -34.812 35.25 16.688 1 93 109 TYR B N 1
ATOM 5602 C CA . TYR B 1 109 ? -33.812 34.906 17.672 1 93 109 TYR B CA 1
ATOM 5603 C C . TYR B 1 109 ? -34.219 35.344 19.062 1 93 109 TYR B C 1
ATOM 5605 O O . TYR B 1 109 ? -34.281 34.531 20 1 93 109 TYR B O 1
ATOM 5613 N N . ASN B 1 110 ? -34.594 36.594 19.156 1 92.06 110 ASN B N 1
ATOM 5614 C CA . ASN B 1 110 ? -35 37.125 20.438 1 92.06 110 ASN B CA 1
ATOM 5615 C C . ASN B 1 110 ? -36.312 36.531 20.922 1 92.06 110 ASN B C 1
ATOM 5617 O O . ASN B 1 110 ? -36.5 36.312 22.125 1 92.06 110 ASN B O 1
ATOM 5621 N N . GLY B 1 111 ? -37.156 36.312 19.969 1 90.44 111 GLY B N 1
ATOM 5622 C CA . GLY B 1 111 ? -38.438 35.656 20.312 1 90.44 111 GLY B CA 1
ATOM 5623 C C . GLY B 1 111 ? -38.25 34.312 20.953 1 90.44 111 GLY B C 1
ATOM 5624 O O . GLY B 1 111 ? -38.844 34 21.984 1 90.44 111 GLY B O 1
ATOM 5625 N N . TYR B 1 112 ? -37.406 33.531 20.375 1 89.88 112 TYR B N 1
ATOM 5626 C CA . TYR B 1 112 ? -37.125 32.188 20.906 1 89.88 112 TYR B CA 1
ATOM 5627 C C . TYR B 1 112 ? -36.438 32.281 22.266 1 89.88 112 TYR B C 1
ATOM 5629 O O . TYR B 1 112 ? -36.719 31.484 23.156 1 89.88 112 TYR B O 1
ATOM 5637 N N . LEU B 1 113 ? -35.562 33.156 22.516 1 91.62 113 LEU B N 1
ATOM 5638 C CA . LEU B 1 113 ? -34.906 33.312 23.812 1 91.62 113 LEU B CA 1
ATOM 5639 C C . LEU B 1 113 ? -35.906 33.75 24.891 1 91.62 113 LEU B C 1
ATOM 5641 O O . LEU B 1 113 ? -35.875 33.219 26 1 91.62 113 LEU B O 1
ATOM 5645 N N . ASN B 1 114 ? -36.75 34.594 24.453 1 89.62 114 ASN B N 1
ATOM 5646 C CA . ASN B 1 114 ? -37.719 35.125 25.406 1 89.62 114 ASN B CA 1
ATOM 5647 C C . ASN B 1 114 ? -38.719 34.062 25.828 1 89.62 114 ASN B C 1
ATOM 5649 O O . ASN B 1 114 ? -39.188 34.031 26.969 1 89.62 114 ASN B O 1
ATOM 5653 N N . ILE B 1 115 ? -39 33.25 24.906 1 85.81 115 ILE B N 1
ATOM 5654 C CA . ILE B 1 115 ? -39.969 32.188 25.188 1 85.81 115 ILE B CA 1
ATOM 5655 C C . ILE B 1 115 ? -39.406 31.297 26.297 1 85.81 115 ILE B C 1
ATOM 5657 O O . ILE B 1 115 ? -40.188 30.797 27.125 1 85.81 115 ILE B O 1
ATOM 5661 N N . THR B 1 116 ? -38.156 31.062 26.359 1 85.31 116 THR B N 1
ATOM 5662 C CA . THR B 1 116 ? -37.562 30.156 27.344 1 85.31 116 THR B CA 1
ATOM 5663 C C . THR B 1 116 ? -37.719 30.734 28.75 1 85.31 116 THR B C 1
ATOM 5665 O O . THR B 1 116 ? -37.656 29.984 29.734 1 85.31 116 THR B O 1
ATOM 5668 N N . ALA B 1 117 ? -37.906 32 28.844 1 79.75 117 ALA B N 1
ATOM 5669 C CA . ALA B 1 117 ? -38 32.656 30.156 1 79.75 117 ALA B CA 1
ATOM 5670 C C . ALA B 1 117 ? -39.469 32.75 30.594 1 79.75 117 ALA B C 1
ATOM 5672 O O . ALA B 1 117 ? -39.75 33.094 31.75 1 79.75 117 ALA B O 1
ATOM 5673 N N . GLU B 1 118 ? -40.312 32.406 29.719 1 77.69 118 GLU B N 1
ATOM 5674 C CA . GLU B 1 118 ? -41.75 32.531 30.031 1 77.69 118 GLU B CA 1
ATOM 5675 C C . GLU B 1 118 ? -42.219 31.422 30.984 1 77.69 118 GLU B C 1
ATOM 5677 O O . GLU B 1 118 ? -41.688 30.297 30.922 1 77.69 118 GLU B O 1
ATOM 5682 N N . THR B 1 119 ? -43.062 31.797 31.828 1 69.69 119 THR B N 1
ATOM 5683 C CA . THR B 1 119 ? -43.625 30.828 32.781 1 69.69 119 THR B CA 1
ATOM 5684 C C . THR B 1 119 ? -44.688 29.984 32.125 1 69.69 119 THR B C 1
ATOM 5686 O O . THR B 1 119 ? -45.469 30.469 31.281 1 69.69 119 THR B O 1
ATOM 5689 N N . GLY B 1 120 ? -44.781 28.781 32.344 1 70.25 120 GLY B N 1
ATOM 5690 C CA . GLY B 1 120 ? -45.844 27.891 31.891 1 70.25 120 GLY B CA 1
ATOM 5691 C C . GLY B 1 120 ? -45.531 27.203 30.578 1 70.25 120 GLY B C 1
ATOM 5692 O O . GLY B 1 120 ? -46.375 26.562 29.984 1 70.25 120 GLY B O 1
ATOM 5693 N N . ILE B 1 121 ? -44.344 27.422 30.125 1 75.38 121 ILE B N 1
ATOM 5694 C CA . ILE B 1 121 ? -43.938 26.812 28.859 1 75.38 121 ILE B CA 1
ATOM 5695 C C . ILE B 1 121 ? -43.438 25.406 29.109 1 75.38 121 ILE B C 1
ATOM 5697 O O . ILE B 1 121 ? -42.75 25.141 30.125 1 75.38 121 ILE B O 1
ATOM 5701 N N . THR B 1 122 ? -43.938 24.609 28.203 1 75.25 122 THR B N 1
ATOM 5702 C CA . THR B 1 122 ? -43.531 23.219 28.359 1 75.25 122 THR B CA 1
ATOM 5703 C C . THR B 1 122 ? -42.031 23.047 28.062 1 75.25 122 THR B C 1
ATOM 5705 O O . THR B 1 122 ? -41.438 23.859 27.359 1 75.25 122 THR B O 1
ATOM 5708 N N . GLN B 1 123 ? -41.531 21.969 28.578 1 75.94 123 GLN B N 1
ATOM 5709 C CA . GLN B 1 123 ? -40.125 21.672 28.359 1 75.94 123 GLN B CA 1
ATOM 5710 C C . GLN B 1 123 ? -39.812 21.422 26.891 1 75.94 123 GLN B C 1
ATOM 5712 O O . GLN B 1 123 ? -38.719 21.75 26.406 1 75.94 123 GLN B O 1
ATOM 5717 N N . ASP B 1 124 ? -40.719 20.953 26.203 1 75.69 124 ASP B N 1
ATOM 5718 C CA . ASP B 1 124 ? -40.562 20.672 24.781 1 75.69 124 ASP B CA 1
ATOM 5719 C C . ASP B 1 124 ? -40.406 21.969 23.969 1 75.69 124 ASP B C 1
ATOM 5721 O O . ASP B 1 124 ? -39.594 22.047 23.062 1 75.69 124 ASP B O 1
ATOM 5725 N N . ILE B 1 125 ? -41.219 22.844 24.375 1 75.75 125 ILE B N 1
ATOM 5726 C CA . ILE B 1 125 ? -41.156 24.125 23.672 1 75.75 125 ILE B CA 1
ATOM 5727 C C . ILE B 1 125 ? -39.844 24.812 23.969 1 75.75 125 ILE B C 1
ATOM 5729 O O . ILE B 1 125 ? -39.219 25.406 23.078 1 75.75 125 ILE B O 1
ATOM 5733 N N . VAL B 1 126 ? -39.469 24.734 25.188 1 81.81 126 VAL B N 1
ATOM 5734 C CA . VAL B 1 126 ? -38.188 25.328 25.562 1 81.81 126 VAL B CA 1
ATOM 5735 C C . VAL B 1 126 ? -37.062 24.656 24.781 1 81.81 126 VAL B C 1
ATOM 5737 O O . VAL B 1 126 ? -36.219 25.344 24.219 1 81.81 126 VAL B O 1
ATOM 5740 N N . PHE B 1 127 ? -37.094 23.328 24.734 1 82.94 127 PHE B N 1
ATOM 5741 C CA . PHE B 1 127 ? -36.094 22.547 24.016 1 82.94 127 PHE B CA 1
ATOM 5742 C C . PHE B 1 127 ? -36 22.969 22.562 1 82.94 127 PHE B C 1
ATOM 5744 O O . PHE B 1 127 ? -34.906 23.281 22.062 1 82.94 127 PHE B O 1
ATOM 5751 N N . HIS B 1 128 ? -37.094 23.109 21.922 1 76.88 128 HIS B N 1
ATOM 5752 C CA . HIS B 1 128 ? -37.125 23.469 20.516 1 76.88 128 HIS B CA 1
ATOM 5753 C C . HIS B 1 128 ? -36.656 24.906 20.297 1 76.88 128 HIS B C 1
ATOM 5755 O O . HIS B 1 128 ? -36 25.219 19.312 1 76.88 128 HIS B O 1
ATOM 5761 N N . SER B 1 129 ? -37.062 25.766 21.156 1 83.75 129 SER B N 1
ATOM 5762 C CA . SER B 1 129 ? -36.719 27.172 21.047 1 83.75 129 SER B CA 1
ATOM 5763 C C . SER B 1 129 ? -35.188 27.375 21.172 1 83.75 129 SER B C 1
ATOM 5765 O O . SER B 1 129 ? -34.625 28.172 20.453 1 83.75 129 SER B O 1
ATOM 5767 N N . LEU B 1 130 ? -34.688 26.578 22.031 1 86.12 130 LEU B N 1
ATOM 5768 C CA . LEU B 1 130 ? -33.219 26.688 22.234 1 86.12 130 LEU B CA 1
ATOM 5769 C C . LEU B 1 130 ? -32.469 26.219 20.984 1 86.12 130 LEU B C 1
ATOM 5771 O O . LEU B 1 130 ? -31.516 26.859 20.578 1 86.12 130 LEU B O 1
ATOM 5775 N N . ILE B 1 131 ? -32.906 25.141 20.391 1 82.88 131 ILE B N 1
ATOM 5776 C CA . ILE B 1 131 ? -32.281 24.594 19.203 1 82.88 131 ILE B CA 1
ATOM 5777 C C . ILE B 1 131 ? -32.375 25.609 18.062 1 82.88 131 ILE B C 1
ATOM 5779 O O . ILE B 1 131 ? -31.375 25.875 17.391 1 82.88 131 ILE B O 1
ATOM 5783 N N . ARG B 1 132 ? -33.469 26.172 17.922 1 84.25 132 ARG B N 1
ATOM 5784 C CA . ARG B 1 132 ? -33.688 27.109 16.828 1 84.25 132 ARG B CA 1
ATOM 5785 C C . ARG B 1 132 ? -32.906 28.406 17.062 1 84.25 132 ARG B C 1
ATOM 5787 O O . ARG B 1 132 ? -32.375 28.984 16.109 1 84.25 132 ARG B O 1
ATOM 5794 N N . ALA B 1 133 ? -32.969 28.875 18.266 1 87.69 133 ALA B N 1
ATOM 5795 C CA . ALA B 1 133 ? -32.156 30.062 18.578 1 87.69 133 ALA B CA 1
ATOM 5796 C C . ALA B 1 133 ? -30.703 29.859 18.219 1 87.69 133 ALA B C 1
ATOM 5798 O O . ALA B 1 133 ? -30.062 30.734 17.641 1 87.69 133 ALA B O 1
ATOM 5799 N N . PHE B 1 134 ? -30.234 28.703 18.562 1 88.5 134 PHE B N 1
ATOM 5800 C CA . PHE B 1 134 ? -28.859 28.359 18.25 1 88.5 134 PHE B CA 1
ATOM 5801 C C . PHE B 1 134 ? -28.625 28.359 16.734 1 88.5 134 PHE B C 1
ATOM 5803 O O . PHE B 1 134 ? -27.672 28.969 16.25 1 88.5 134 PHE B O 1
ATOM 5810 N N . ASN B 1 135 ? -29.516 27.75 16 1 82.94 135 ASN B N 1
ATOM 5811 C CA . ASN B 1 135 ? -29.391 27.641 14.555 1 82.94 135 ASN B CA 1
ATOM 5812 C C . ASN B 1 135 ? -29.453 29.016 13.883 1 82.94 135 ASN B C 1
ATOM 5814 O O . ASN B 1 135 ? -28.719 29.281 12.93 1 82.94 135 ASN B O 1
ATOM 5818 N N . ILE B 1 136 ? -30.266 29.797 14.383 1 85.12 136 ILE B N 1
ATOM 5819 C CA . ILE B 1 136 ? -30.391 31.141 13.836 1 85.12 136 ILE B CA 1
ATOM 5820 C C . ILE B 1 136 ? -29.125 31.953 14.133 1 85.12 136 ILE B C 1
ATOM 5822 O O . ILE B 1 136 ? -28.609 32.656 13.258 1 85.12 136 ILE B O 1
ATOM 5826 N N . ALA B 1 137 ? -28.719 31.828 15.344 1 88.25 137 ALA B N 1
ATOM 5827 C CA . ALA B 1 137 ? -27.484 32.531 15.727 1 88.25 137 ALA B CA 1
ATOM 5828 C C . ALA B 1 137 ? -26.328 32.125 14.828 1 88.25 137 ALA B C 1
ATOM 5830 O O . ALA B 1 137 ? -25.547 32.969 14.383 1 88.25 137 ALA B O 1
ATOM 5831 N N . LYS B 1 138 ? -26.203 30.891 14.555 1 84.81 138 LYS B N 1
ATOM 5832 C CA . LYS B 1 138 ? -25.141 30.375 13.703 1 84.81 138 LYS B CA 1
ATOM 5833 C C . LYS B 1 138 ? -25.297 30.891 12.266 1 84.81 138 LYS B C 1
ATOM 5835 O O . LYS B 1 138 ? -24.312 31.312 11.641 1 84.81 138 LYS B O 1
ATOM 5840 N N . SER B 1 139 ? -26.531 30.781 11.82 1 81.69 139 SER B N 1
ATOM 5841 C CA . SER B 1 139 ? -26.797 31.188 10.445 1 81.69 139 SER B CA 1
ATOM 5842 C C . SER B 1 139 ? -26.562 32.688 10.25 1 81.69 139 SER B C 1
ATOM 5844 O O . SER B 1 139 ? -26.172 33.125 9.164 1 81.69 139 SER B O 1
ATOM 5846 N N . MET B 1 140 ? -26.828 33.406 11.281 1 85.44 140 MET B N 1
ATOM 5847 C CA . MET B 1 140 ? -26.656 34.844 11.227 1 85.44 140 MET B CA 1
ATOM 5848 C C . MET B 1 140 ? -25.203 35.25 11.547 1 85.44 140 MET B C 1
ATOM 5850 O O . MET B 1 140 ? -24.859 36.406 11.547 1 85.44 140 MET B O 1
ATOM 5854 N N . LYS B 1 141 ? -24.344 34.188 11.852 1 78.56 141 LYS B N 1
ATOM 5855 C CA . LYS B 1 141 ? -22.938 34.375 12.188 1 78.56 141 LYS B CA 1
ATOM 5856 C C . LYS B 1 141 ? -22.781 35.312 13.367 1 78.56 141 LYS B C 1
ATOM 5858 O O . LYS B 1 141 ? -21.984 36.25 13.312 1 78.56 141 LYS B O 1
ATOM 5863 N N . LYS B 1 142 ? -23.656 35.062 14.273 1 74.06 142 LYS B N 1
ATOM 5864 C CA . LYS B 1 142 ? -23.609 35.906 15.469 1 74.06 142 LYS B CA 1
ATOM 5865 C C . LYS B 1 142 ? -22.312 35.656 16.25 1 74.06 142 LYS B C 1
ATOM 5867 O O . LYS B 1 142 ? -21.672 34.625 16.094 1 74.06 142 LYS B O 1
ATOM 5872 N N . GLU B 1 143 ? -21.953 36.656 17.062 1 72.31 143 GLU B N 1
ATOM 5873 C CA . GLU B 1 143 ? -20.719 36.625 17.844 1 72.31 143 GLU B CA 1
ATOM 5874 C C . GLU B 1 143 ? -20.797 35.594 18.953 1 72.31 143 GLU B C 1
ATOM 5876 O O . GLU B 1 143 ? -21.859 35.062 19.25 1 72.31 143 GLU B O 1
ATOM 5881 N N . SER B 1 144 ? -19.75 35.312 19.641 1 77.94 144 SER B N 1
ATOM 5882 C CA . SER B 1 144 ? -19.594 34.312 20.688 1 77.94 144 SER B CA 1
ATOM 5883 C C . SER B 1 144 ? -20.438 34.688 21.906 1 77.94 144 SER B C 1
ATOM 5885 O O . SER B 1 144 ? -20.938 33.781 22.609 1 77.94 144 SER B O 1
ATOM 5887 N N . GLU B 1 145 ? -20.766 35.938 21.953 1 84.5 145 GLU B N 1
ATOM 5888 C CA . GLU B 1 145 ? -21.531 36.375 23.125 1 84.5 145 GLU B CA 1
ATOM 5889 C C . GLU B 1 145 ? -22.969 35.875 23.062 1 84.5 145 GLU B C 1
ATOM 5891 O O . GLU B 1 145 ? -23.547 35.469 24.094 1 84.5 145 GLU B O 1
ATOM 5896 N N . GLU B 1 146 ? -23.547 35.906 21.922 1 88 146 GLU B N 1
ATOM 5897 C CA . GLU B 1 146 ? -24.922 35.406 21.75 1 88 146 GLU B CA 1
ATOM 5898 C C . GLU B 1 146 ? -25 33.906 21.969 1 88 146 GLU B C 1
ATOM 5900 O O . GLU B 1 146 ? -25.969 33.406 22.547 1 88 146 GLU B O 1
ATOM 5905 N N . LEU B 1 147 ? -24.016 33.25 21.578 1 90.25 147 LEU B N 1
ATOM 5906 C CA . LEU B 1 147 ? -23.969 31.797 21.781 1 90.25 147 LEU B CA 1
ATOM 5907 C C . LEU B 1 147 ? -23.812 31.469 23.266 1 90.25 147 LEU B C 1
ATOM 5909 O O . LEU B 1 147 ? -24.375 30.484 23.75 1 90.25 147 LEU B O 1
ATOM 5913 N N . LYS B 1 148 ? -23.141 32.312 23.969 1 91.31 148 LYS B N 1
ATOM 5914 C CA . LYS B 1 148 ? -22.984 32.125 25.406 1 91.31 148 LYS B CA 1
ATOM 5915 C C . LYS B 1 148 ? -24.312 32.281 26.125 1 91.31 148 LYS B C 1
ATOM 5917 O O . LYS B 1 148 ? -24.594 31.547 27.094 1 91.31 148 LYS B O 1
ATOM 5922 N N . LYS B 1 149 ? -25.047 33.219 25.625 1 90.5 149 LYS B N 1
ATOM 5923 C CA . LYS B 1 149 ? -26.375 33.406 26.219 1 90.5 149 LYS B CA 1
ATOM 5924 C C . LYS B 1 149 ? -27.219 32.125 26.062 1 90.5 149 LYS B C 1
ATOM 5926 O O . LYS B 1 149 ? -27.906 31.719 27 1 90.5 149 LYS B O 1
ATOM 5931 N N . ILE B 1 150 ? -27.141 31.625 24.922 1 92.12 150 ILE B N 1
ATOM 5932 C CA . ILE B 1 150 ? -27.891 30.391 24.656 1 92.12 150 ILE B CA 1
ATOM 5933 C C . ILE B 1 150 ? -27.375 29.266 25.531 1 92.12 150 ILE B C 1
ATOM 5935 O O . ILE B 1 150 ? -28.141 28.484 26.094 1 92.12 150 ILE B O 1
ATOM 5939 N N . LEU B 1 151 ? -26.109 29.188 25.656 1 92.75 151 LEU B N 1
ATOM 5940 C CA . LEU B 1 151 ? -25.484 28.141 26.469 1 92.75 151 LEU B CA 1
ATOM 5941 C C . LEU B 1 151 ? -25.938 28.234 27.922 1 92.75 151 LEU B C 1
ATOM 5943 O O . LEU B 1 151 ? -26.172 27.219 28.578 1 92.75 151 LEU B O 1
ATOM 5947 N N . ASP B 1 152 ? -26.062 29.438 28.359 1 92.12 152 ASP B N 1
ATOM 5948 C CA . ASP B 1 152 ? -26.531 29.656 29.734 1 92.12 152 ASP B CA 1
ATOM 5949 C C . ASP B 1 152 ? -27.953 29.125 29.906 1 92.12 152 ASP B C 1
ATOM 5951 O O . ASP B 1 152 ? -28.297 28.547 30.938 1 92.12 152 ASP B O 1
ATOM 5955 N N . LEU B 1 153 ? -28.703 29.359 28.953 1 91.69 153 LEU B N 1
ATOM 5956 C CA . LEU B 1 153 ? -30.078 28.859 28.984 1 91.69 153 LEU B CA 1
ATOM 5957 C C . LEU B 1 153 ? -30.094 27.328 28.891 1 91.69 153 LEU B C 1
ATOM 5959 O O . LEU B 1 153 ? -30.953 26.688 29.5 1 91.69 153 LEU B O 1
ATOM 5963 N N . VAL B 1 154 ? -29.219 26.812 28.109 1 90.94 154 VAL B N 1
ATOM 5964 C CA . VAL B 1 154 ? -29.094 25.359 28 1 90.94 154 VAL B CA 1
ATOM 5965 C C . VAL B 1 154 ? -28.719 24.766 29.359 1 90.94 154 VAL B C 1
ATOM 5967 O O . VAL B 1 154 ? -29.266 23.75 29.781 1 90.94 154 VAL B O 1
ATOM 5970 N N . LYS B 1 155 ? -27.828 25.406 30.047 1 92.38 155 LYS B N 1
ATOM 5971 C CA . LYS B 1 155 ? -27.453 24.969 31.391 1 92.38 155 LYS B CA 1
ATOM 5972 C C . LYS B 1 155 ? -28.656 24.969 32.344 1 92.38 155 LYS B C 1
ATOM 5974 O O . LYS B 1 155 ? -28.844 24.016 33.094 1 92.38 155 LYS B O 1
ATOM 5979 N N . LYS B 1 156 ? -29.344 26.016 32.219 1 90.19 156 LYS B N 1
ATOM 5980 C CA . LYS B 1 156 ? -30.531 26.125 33.031 1 90.19 156 LYS B CA 1
ATOM 5981 C C . LYS B 1 156 ? -31.531 25 32.719 1 90.19 156 LYS B C 1
ATOM 5983 O O . LYS B 1 156 ? -32.094 24.391 33.625 1 90.19 156 LYS B O 1
ATOM 5988 N N . PHE B 1 157 ? -31.734 24.797 31.453 1 88.88 157 PHE B N 1
ATOM 5989 C CA . PHE B 1 157 ? -32.594 23.719 31.016 1 88.88 157 PHE B CA 1
ATOM 5990 C C . PHE B 1 157 ? -32.125 22.375 31.562 1 88.88 157 PHE B C 1
ATOM 5992 O O . PHE B 1 157 ? -32.906 21.594 32.062 1 88.88 157 PHE B O 1
ATOM 5999 N N . PHE B 1 158 ? -30.875 22.125 31.5 1 90.38 158 PHE B N 1
ATOM 6000 C CA . PHE B 1 158 ? -30.25 20.859 31.906 1 90.38 158 PHE B CA 1
ATOM 6001 C C . PHE B 1 158 ? -30.438 20.625 33.406 1 90.38 158 PHE B C 1
ATOM 6003 O O . PHE B 1 158 ? -30.891 19.562 33.812 1 90.38 158 PHE B O 1
ATOM 6010 N N . TRP B 1 159 ? -30.219 21.641 34.156 1 90.44 159 TRP B N 1
ATOM 6011 C CA . TRP B 1 159 ? -30.234 21.484 35.594 1 90.44 159 TRP B CA 1
ATOM 6012 C C . TRP B 1 159 ? -31.656 21.516 36.156 1 90.44 159 TRP B C 1
ATOM 6014 O O . TRP B 1 159 ? -31.906 21.094 37.281 1 90.44 159 TRP B O 1
ATOM 6024 N N . SER B 1 160 ? -32.562 22.031 35.344 1 86.06 160 SER B N 1
ATOM 6025 C CA . SER B 1 160 ? -33.938 21.984 35.75 1 86.06 160 SER B CA 1
ATOM 6026 C C . SER B 1 160 ? -34.531 20.578 35.625 1 86.06 160 SER B C 1
ATOM 6028 O O . SER B 1 160 ? -35.531 20.25 36.25 1 86.06 160 SER B O 1
ATOM 6030 N N . ASN B 1 161 ? -33.875 19.844 34.844 1 79.56 161 ASN B N 1
ATOM 6031 C CA . ASN B 1 161 ? -34.281 18.453 34.656 1 79.56 161 ASN B CA 1
ATOM 6032 C C . ASN B 1 161 ? -33.094 17.5 34.781 1 79.56 161 ASN B C 1
ATOM 6034 O O . ASN B 1 161 ? -32.781 16.781 33.844 1 79.56 161 ASN B O 1
ATOM 6038 N N . PRO B 1 162 ? -32.656 17.359 35.938 1 77.5 162 PRO B N 1
ATOM 6039 C CA . PRO B 1 162 ? -31.422 16.562 36.094 1 77.5 162 PRO B CA 1
ATOM 6040 C C . PRO B 1 162 ? -31.641 15.078 35.844 1 77.5 162 PRO B C 1
ATOM 6042 O O . PRO B 1 162 ? -30.703 14.359 35.5 1 77.5 162 PRO B O 1
ATOM 6045 N N . GLN B 1 163 ? -32.844 14.648 35.906 1 79.81 163 GLN B N 1
ATOM 6046 C CA . GLN B 1 163 ? -33.094 13.219 35.781 1 79.81 163 GLN B CA 1
ATOM 6047 C C . GLN B 1 163 ? -33.625 12.883 34.375 1 79.81 163 GLN B C 1
ATOM 6049 O O . GLN B 1 163 ? -34.125 11.781 34.156 1 79.81 163 GLN B O 1
ATOM 6054 N N . ASP B 1 164 ? -33.469 13.828 33.5 1 76.94 164 ASP B N 1
ATOM 6055 C CA . ASP B 1 164 ? -33.906 13.609 32.125 1 76.94 164 ASP B CA 1
ATOM 6056 C C . ASP B 1 164 ? -33.156 12.445 31.5 1 76.94 164 ASP B C 1
ATOM 6058 O O . ASP B 1 164 ? -31.922 12.438 31.453 1 76.94 164 ASP B O 1
ATOM 6062 N N . THR B 1 165 ? -33.906 11.445 31.062 1 76.62 165 THR B N 1
ATOM 6063 C CA . THR B 1 165 ? -33.281 10.281 30.438 1 76.62 165 THR B CA 1
ATOM 6064 C C . THR B 1 165 ? -33.469 10.352 28.922 1 76.62 165 THR B C 1
ATOM 6066 O O . THR B 1 165 ? -33.062 9.43 28.203 1 76.62 165 THR B O 1
ATOM 6069 N N . THR B 1 166 ? -34.031 11.398 28.531 1 71.12 166 THR B N 1
ATOM 6070 C CA . THR B 1 166 ? -34.25 11.555 27.094 1 71.12 166 THR B CA 1
ATOM 6071 C C . THR B 1 166 ? -33.031 12.164 26.422 1 71.12 166 THR B C 1
ATOM 6073 O O . THR B 1 166 ? -32.062 12.508 27.094 1 71.12 166 THR B O 1
ATOM 6076 N N . ALA B 1 167 ? -33.094 12.258 25.125 1 77.56 167 ALA B N 1
ATOM 6077 C CA . ALA B 1 167 ? -31.953 12.742 24.344 1 77.56 167 ALA B CA 1
ATOM 6078 C C . ALA B 1 167 ? -31.953 14.266 24.266 1 77.56 167 ALA B C 1
ATOM 6080 O O . ALA B 1 167 ? -31.078 14.859 23.625 1 77.56 167 ALA B O 1
ATOM 6081 N N . LYS B 1 168 ? -32.906 14.914 24.922 1 77.38 168 LYS B N 1
ATOM 6082 C CA . LYS B 1 168 ? -33.031 16.359 24.766 1 77.38 168 LYS B CA 1
ATOM 6083 C C . LYS B 1 168 ? -31.812 17.094 25.297 1 77.38 168 LYS B C 1
ATOM 6085 O O . LYS B 1 168 ? -31.203 17.891 24.578 1 77.38 168 LYS B O 1
ATOM 6090 N N . SER B 1 169 ? -31.5 16.75 26.531 1 83.12 169 SER B N 1
ATOM 6091 C CA . SER B 1 169 ? -30.328 17.391 27.125 1 83.12 169 SER B CA 1
ATOM 6092 C C . SER B 1 169 ? -29.078 17.094 26.328 1 83.12 169 SER B C 1
ATOM 6094 O O . SER B 1 169 ? -28.234 17.984 26.109 1 83.12 169 SER B O 1
ATOM 6096 N N . LEU B 1 170 ? -28.984 15.859 25.906 1 83.31 170 LEU B N 1
ATOM 6097 C CA . LEU B 1 170 ? -27.828 15.414 25.125 1 83.31 170 LEU B CA 1
ATOM 6098 C C . LEU B 1 170 ? -27.719 16.203 23.828 1 83.31 170 LEU B C 1
ATOM 6100 O O . LEU B 1 170 ? -26.625 16.656 23.453 1 83.31 170 LEU B O 1
ATOM 6104 N N . TYR B 1 171 ? -28.797 16.375 23.203 1 80.75 171 TYR B N 1
ATOM 6105 C CA . TYR B 1 171 ? -28.812 17.094 21.938 1 80.75 171 TYR B CA 1
ATOM 6106 C C . TYR B 1 171 ? -28.375 18.547 22.109 1 80.75 171 TYR B C 1
ATOM 6108 O O . TYR B 1 171 ? -27.625 19.078 21.297 1 80.75 171 TYR B O 1
ATOM 6116 N N . LEU B 1 172 ? -28.859 19.172 23.125 1 85 172 LEU B N 1
ATOM 6117 C CA . LEU B 1 172 ? -28.531 20.562 23.391 1 85 172 LEU B CA 1
ATOM 6118 C C . LEU B 1 172 ? -27.047 20.734 23.672 1 85 172 LEU B C 1
ATOM 6120 O O . LEU B 1 172 ? -26.438 21.719 23.234 1 85 172 LEU B O 1
ATOM 6124 N N . ILE B 1 173 ? -26.5 19.766 24.312 1 86.94 173 ILE B N 1
ATOM 6125 C CA . ILE B 1 173 ? -25.062 19.781 24.578 1 86.94 173 ILE B CA 1
ATOM 6126 C C . ILE B 1 173 ? -24.297 19.578 23.266 1 86.94 173 ILE B C 1
ATOM 6128 O O . ILE B 1 173 ? -23.359 20.312 22.969 1 86.94 173 ILE B O 1
ATOM 6132 N N . LYS B 1 174 ? -24.672 18.625 22.484 1 85.31 174 LYS B N 1
ATOM 6133 C CA . LYS B 1 174 ? -24.016 18.219 21.234 1 85.31 174 LYS B CA 1
ATOM 6134 C C . LYS B 1 174 ? -23.938 19.391 20.25 1 85.31 174 LYS B C 1
ATOM 6136 O O . LYS B 1 174 ? -22.969 19.516 19.516 1 85.31 174 LYS B O 1
ATOM 6141 N N . MET B 1 175 ? -24.891 20.266 20.297 1 83.06 175 MET B N 1
ATOM 6142 C CA . MET B 1 175 ? -24.938 21.391 19.344 1 83.06 175 MET B CA 1
ATOM 6143 C C . MET B 1 175 ? -23.75 22.328 19.562 1 83.06 175 MET B C 1
ATOM 6145 O O . MET B 1 175 ? -23.328 23.016 18.625 1 83.06 175 MET B O 1
ATOM 6149 N N . PHE B 1 176 ? -23.203 22.328 20.734 1 88.44 176 PHE B N 1
ATOM 6150 C CA . PHE B 1 176 ? -22.156 23.281 21.047 1 88.44 176 PHE B CA 1
ATOM 6151 C C . PHE B 1 176 ? -20.781 22.641 20.906 1 88.44 176 PHE B C 1
ATOM 6153 O O . PHE B 1 176 ? -19.75 23.328 20.984 1 88.44 176 PHE B O 1
ATOM 6160 N N . VAL B 1 177 ? -20.672 21.391 20.641 1 86.38 177 VAL B N 1
ATOM 6161 C CA . VAL B 1 177 ? -19.422 20.656 20.656 1 86.38 177 VAL B CA 1
ATOM 6162 C C . VAL B 1 177 ? -18.484 21.219 19.594 1 86.38 177 VAL B C 1
ATOM 6164 O O . VAL B 1 177 ? -17.281 21.406 19.844 1 86.38 177 VAL B O 1
ATOM 6167 N N . ASP B 1 178 ? -18.969 21.578 18.469 1 81.56 178 ASP B N 1
ATOM 6168 C CA . ASP B 1 178 ? -18.141 22 17.344 1 81.56 178 ASP B CA 1
ATOM 6169 C C . ASP B 1 178 ? -17.828 23.5 17.438 1 81.56 178 ASP B C 1
ATOM 6171 O O . ASP B 1 178 ? -16.984 24.016 16.688 1 81.56 178 ASP B O 1
ATOM 6175 N N . GLU B 1 179 ? -18.5 24.219 18.344 1 83.88 179 GLU B N 1
ATOM 6176 C CA . GLU B 1 179 ? -18.281 25.656 18.469 1 83.88 179 GLU B CA 1
ATOM 6177 C C . GLU B 1 179 ? -17.047 25.953 19.312 1 83.88 179 GLU B C 1
ATOM 6179 O O . GLU B 1 179 ? -16.516 27.062 19.281 1 83.88 179 GLU B O 1
ATOM 6184 N N . LYS B 1 180 ? -16.531 24.953 20.031 1 80.81 180 LYS B N 1
ATOM 6185 C CA . LYS B 1 180 ? -15.352 25.078 20.875 1 80.81 180 LYS B CA 1
ATOM 6186 C C . LYS B 1 180 ? -15.5 26.25 21.844 1 80.81 180 LYS B C 1
ATOM 6188 O O . LYS B 1 180 ? -14.586 27.078 21.984 1 80.81 180 LYS B O 1
ATOM 6193 N N . LEU B 1 181 ? -16.719 26.406 22.312 1 82.38 181 LEU B N 1
ATOM 6194 C CA . LEU B 1 181 ? -17.062 27.453 23.281 1 82.38 181 LEU B CA 1
ATOM 6195 C C . LEU B 1 181 ? -17.266 26.859 24.672 1 82.38 181 LEU B C 1
ATOM 6197 O O . LEU B 1 181 ? -18.156 26.016 24.859 1 82.38 181 LEU B O 1
ATOM 6201 N N . GLN B 1 182 ? -16.5 27.219 25.625 1 86.19 182 GLN B N 1
ATOM 6202 C CA . GLN B 1 182 ? -16.609 26.828 27.031 1 86.19 182 GLN B CA 1
ATOM 6203 C C . GLN B 1 182 ? -16.703 25.312 27.172 1 86.19 182 GLN B C 1
ATOM 6205 O O . GLN B 1 182 ? -17.609 24.797 27.844 1 86.19 182 GLN B O 1
ATOM 6210 N N . ASP B 1 183 ? -15.789 24.594 26.703 1 88.31 183 ASP B N 1
ATOM 6211 C CA . ASP B 1 183 ? -15.758 23.141 26.688 1 88.31 183 ASP B CA 1
ATOM 6212 C C . ASP B 1 183 ? -15.828 22.578 28.109 1 88.31 183 ASP B C 1
ATOM 6214 O O . ASP B 1 183 ? -16.422 21.531 28.344 1 88.31 183 ASP B O 1
ATOM 6218 N N . ASP B 1 184 ? -15.32 23.359 29.016 1 91.25 184 ASP B N 1
ATOM 6219 C CA . ASP B 1 184 ? -15.289 22.875 30.406 1 91.25 184 ASP B CA 1
ATOM 6220 C C . ASP B 1 184 ? -16.703 22.734 30.969 1 91.25 184 ASP B C 1
ATOM 6222 O O . ASP B 1 184 ? -16.984 21.781 31.703 1 91.25 184 ASP B O 1
ATOM 6226 N N . ILE B 1 185 ? -17.5 23.688 30.641 1 92.19 185 ILE B N 1
ATOM 6227 C CA . ILE B 1 185 ? -18.875 23.641 31.109 1 92.19 185 ILE B CA 1
ATOM 6228 C C . ILE B 1 185 ? -19.594 22.453 30.484 1 92.19 185 ILE B C 1
ATOM 6230 O O . ILE B 1 185 ? -20.328 21.719 31.172 1 92.19 185 ILE B O 1
ATOM 6234 N N . LEU B 1 186 ? -19.422 22.281 29.266 1 93.38 186 LEU B N 1
ATOM 6235 C CA . LEU B 1 186 ? -20.047 21.172 28.547 1 93.38 186 LEU B CA 1
ATOM 6236 C C . LEU B 1 186 ? -19.562 19.828 29.094 1 93.38 186 LEU B C 1
ATOM 6238 O O . LEU B 1 186 ? -20.359 18.891 29.234 1 93.38 186 LEU B O 1
ATOM 6242 N N . ILE B 1 187 ? -18.281 19.734 29.359 1 95.12 187 ILE B N 1
ATOM 6243 C CA . ILE B 1 187 ? -17.719 18.516 29.938 1 95.12 187 ILE B CA 1
ATOM 6244 C C . ILE B 1 187 ? -18.375 18.219 31.281 1 95.12 187 ILE B C 1
ATOM 6246 O O . ILE B 1 187 ? -18.734 17.078 31.578 1 95.12 187 ILE B O 1
ATOM 6250 N N . GLU B 1 188 ? -18.531 19.266 32 1 93.31 188 GLU B N 1
ATOM 6251 C CA . GLU B 1 188 ? -19.172 19.109 33.312 1 93.31 188 GLU B CA 1
ATOM 6252 C C . GLU B 1 188 ? -20.609 18.578 33.156 1 93.31 188 GLU B C 1
ATOM 6254 O O . GLU B 1 188 ? -21.031 17.703 33.906 1 93.31 188 GLU B O 1
ATOM 6259 N N . LEU B 1 189 ? -21.344 19.109 32.25 1 92.5 189 LEU B N 1
ATOM 6260 C CA . LEU B 1 189 ? -22.703 18.656 32 1 92.5 189 LEU B CA 1
ATOM 6261 C C . LEU B 1 189 ? -22.734 17.203 31.594 1 92.5 189 LEU B C 1
ATOM 6263 O O . LEU B 1 189 ? -23.516 16.406 32.125 1 92.5 189 LEU B O 1
ATOM 6267 N N . CYS B 1 190 ? -21.875 16.828 30.688 1 91.44 190 CYS B N 1
ATOM 6268 C CA . CYS B 1 190 ? -21.797 15.453 30.203 1 91.44 190 CYS B CA 1
ATOM 6269 C C . CYS B 1 190 ? -21.422 14.5 31.344 1 91.44 190 CYS B C 1
ATOM 6271 O O . CYS B 1 190 ? -22.078 13.477 31.531 1 91.44 190 CYS B O 1
ATOM 6273 N N . ASN B 1 191 ? -20.422 14.891 32.062 1 93.06 191 ASN B N 1
ATOM 6274 C CA . ASN B 1 191 ? -19.922 14.039 33.125 1 93.06 191 ASN B CA 1
ATOM 6275 C C . ASN B 1 191 ? -20.969 13.844 34.219 1 93.06 191 ASN B C 1
ATOM 6277 O O . ASN B 1 191 ? -21.031 12.789 34.875 1 93.06 191 ASN B O 1
ATOM 6281 N N . SER B 1 192 ? -21.766 14.883 34.406 1 91.69 192 SER B N 1
ATOM 6282 C CA . SER B 1 192 ? -22.812 14.773 35.406 1 91.69 192 SER B CA 1
ATOM 6283 C C . SER B 1 192 ? -23.797 13.656 35.031 1 91.69 192 SER B C 1
ATOM 6285 O O . SER B 1 192 ? -24.328 12.977 35.938 1 91.69 192 SER B O 1
ATOM 6287 N N . LYS B 1 193 ? -24.031 13.477 33.781 1 89.5 193 LYS B N 1
ATOM 6288 C CA . LYS B 1 193 ? -24.922 12.414 33.344 1 89.5 193 LYS B CA 1
ATOM 6289 C C . LYS B 1 193 ? -24.203 11.07 33.312 1 89.5 193 LYS B C 1
ATOM 6291 O O . LYS B 1 193 ? -24.75 10.062 33.75 1 89.5 193 LYS B O 1
ATOM 6296 N N . ILE B 1 194 ? -22.984 11.016 32.875 1 91.19 194 ILE B N 1
ATOM 6297 C CA . ILE B 1 194 ? -22.188 9.805 32.719 1 91.19 194 ILE B CA 1
ATOM 6298 C C . ILE B 1 194 ? -21.922 9.172 34.062 1 91.19 194 ILE B C 1
ATOM 6300 O O . ILE B 1 194 ? -21.969 7.945 34.219 1 91.19 194 ILE B O 1
ATOM 6304 N N . ASN B 1 195 ? -21.703 10.016 35.031 1 90.81 195 ASN B N 1
ATOM 6305 C CA . ASN B 1 195 ? -21.281 9.523 36.344 1 90.81 195 ASN B CA 1
ATOM 6306 C C . ASN B 1 195 ? -22.469 9.273 37.25 1 90.81 195 ASN B C 1
ATOM 6308 O O . ASN B 1 195 ? -22.328 8.75 38.344 1 90.81 195 ASN B O 1
ATOM 6312 N N . ASN B 1 196 ? -23.562 9.633 36.75 1 86.5 196 ASN B N 1
ATOM 6313 C CA . ASN B 1 196 ? -24.75 9.453 37.594 1 86.5 196 ASN B CA 1
ATOM 6314 C C . ASN B 1 196 ? -25.266 8.016 37.531 1 86.5 196 ASN B C 1
ATOM 6316 O O . ASN B 1 196 ? -25.938 7.633 36.562 1 86.5 196 ASN B O 1
ATOM 6320 N N . LYS B 1 197 ? -25.078 7.176 38.531 1 81.31 197 LYS B N 1
ATOM 6321 C CA . LYS B 1 197 ? -25.469 5.77 38.562 1 81.31 197 LYS B CA 1
ATOM 6322 C C . LYS B 1 197 ? -26.953 5.609 38.812 1 81.31 197 LYS B C 1
ATOM 6324 O O . LYS B 1 197 ? -27.531 4.539 38.594 1 81.31 197 LYS B O 1
ATOM 6329 N N . LYS B 1 198 ? -27.547 6.719 39.25 1 74.56 198 LYS B N 1
ATOM 6330 C CA . LYS B 1 198 ? -28.969 6.648 39.594 1 74.56 198 LYS B CA 1
ATOM 6331 C C . LYS B 1 198 ? -29.844 6.746 38.344 1 74.56 198 LYS B C 1
ATOM 6333 O O . LYS B 1 198 ? -31.031 6.383 38.375 1 74.56 198 LYS B O 1
ATOM 6338 N N . ILE B 1 199 ? -29.281 7.199 37.25 1 75.12 199 ILE B N 1
ATOM 6339 C CA . ILE B 1 199 ? -30.031 7.371 36.031 1 75.12 199 ILE B CA 1
ATOM 6340 C C . ILE B 1 199 ? -29.734 6.211 35.062 1 75.12 199 ILE B C 1
ATOM 6342 O O . ILE B 1 199 ? -28.578 5.906 34.812 1 75.12 199 ILE B O 1
ATOM 6346 N N . ASP B 1 200 ? -30.781 5.488 34.75 1 78.44 200 ASP B N 1
ATOM 6347 C CA . ASP B 1 200 ? -30.625 4.387 33.812 1 78.44 200 ASP B CA 1
ATOM 6348 C C . ASP B 1 200 ? -30.766 4.867 32.375 1 78.44 200 ASP B C 1
ATOM 6350 O O . ASP B 1 200 ? -31.875 4.855 31.812 1 78.44 200 ASP B O 1
ATOM 6354 N N . LEU B 1 201 ? -29.703 5.281 31.812 1 73.88 201 LEU B N 1
ATOM 6355 C CA . LEU B 1 201 ? -29.703 5.699 30.406 1 73.88 201 LEU B CA 1
ATOM 6356 C C . LEU B 1 201 ? -29.672 4.492 29.484 1 73.88 201 LEU B C 1
ATOM 6358 O O . LEU B 1 201 ? -29.016 3.492 29.781 1 73.88 201 LEU B O 1
ATOM 6362 N N . ASN B 1 202 ? -30.531 4.617 28.516 1 75.69 202 ASN B N 1
ATOM 6363 C CA . ASN B 1 202 ? -30.453 3.57 27.516 1 75.69 202 ASN B CA 1
ATOM 6364 C C . ASN B 1 202 ? -29.078 3.541 26.844 1 75.69 202 ASN B C 1
ATOM 6366 O O . ASN B 1 202 ? -28.344 4.539 26.859 1 75.69 202 ASN B O 1
ATOM 6370 N N . PHE B 1 203 ? -28.703 2.434 26.328 1 78.56 203 PHE B N 1
ATOM 6371 C CA . PHE B 1 203 ? -27.391 2.18 25.719 1 78.56 203 PHE B CA 1
ATOM 6372 C C . PHE B 1 203 ? -27.047 3.273 24.719 1 78.56 203 PHE B C 1
ATOM 6374 O O . PHE B 1 203 ? -25.953 3.836 24.766 1 78.56 203 PHE B O 1
ATOM 6381 N N . ASN B 1 204 ? -27.953 3.643 23.875 1 77.88 204 ASN B N 1
ATOM 6382 C CA . ASN B 1 204 ? -27.688 4.586 22.781 1 77.88 204 ASN B CA 1
ATOM 6383 C C . ASN B 1 204 ? -27.391 5.98 23.328 1 77.88 204 ASN B C 1
ATOM 6385 O O . ASN B 1 204 ? -26.438 6.633 22.859 1 77.88 204 ASN B O 1
ATOM 6389 N N . ILE B 1 205 ? -28.156 6.371 24.234 1 80.31 205 ILE B N 1
ATOM 6390 C CA . ILE B 1 205 ? -28 7.711 24.797 1 80.31 205 ILE B CA 1
ATOM 6391 C C . ILE B 1 205 ? -26.688 7.789 25.578 1 80.31 205 ILE B C 1
ATOM 6393 O O . ILE B 1 205 ? -25.922 8.75 25.422 1 80.31 205 ILE B O 1
ATOM 6397 N N . TYR B 1 206 ? -26.453 6.773 26.359 1 86.38 206 TYR B N 1
ATOM 6398 C CA . TYR B 1 206 ? -25.219 6.738 27.125 1 86.38 206 TYR B CA 1
ATOM 6399 C C . TYR B 1 206 ? -24 6.727 26.203 1 86.38 206 TYR B C 1
ATOM 6401 O O . TYR B 1 206 ? -23.016 7.422 26.453 1 86.38 206 TYR B O 1
ATOM 6409 N N . ASP B 1 207 ? -24.047 5.938 25.141 1 87.38 207 ASP B N 1
ATOM 6410 C CA . ASP B 1 207 ? -22.969 5.859 24.156 1 87.38 207 ASP B CA 1
ATOM 6411 C C . ASP B 1 207 ? -22.688 7.23 23.547 1 87.38 207 ASP B C 1
ATOM 6413 O O . ASP B 1 207 ? -21.516 7.613 23.391 1 87.38 207 ASP B O 1
ATOM 6417 N N . VAL B 1 208 ? -23.75 7.973 23.25 1 85.88 208 VAL B N 1
ATOM 6418 C CA . VAL B 1 208 ? -23.578 9.273 22.609 1 85.88 208 VAL B CA 1
ATOM 6419 C C . VAL B 1 208 ? -23 10.266 23.625 1 85.88 208 VAL B C 1
ATOM 6421 O O . VAL B 1 208 ? -22.188 11.117 23.266 1 85.88 208 VAL B O 1
ATOM 6424 N N . TYR B 1 209 ? -23.422 10.195 24.891 1 89.5 209 TYR B N 1
ATOM 6425 C CA . TYR B 1 209 ? -22.812 11.031 25.922 1 89.5 209 TYR B CA 1
ATOM 6426 C C . TYR B 1 209 ? -21.297 10.805 25.984 1 89.5 209 TYR B C 1
ATOM 6428 O O . TYR B 1 209 ? -20.531 11.758 26.094 1 89.5 209 TYR B O 1
ATOM 6436 N N . LEU B 1 210 ? -20.938 9.539 25.906 1 92.44 210 LEU B N 1
ATOM 6437 C CA . LEU B 1 210 ? -19.516 9.211 25.938 1 92.44 210 LEU B CA 1
ATOM 6438 C C . LEU B 1 210 ? -18.797 9.75 24.703 1 92.44 210 LEU B C 1
ATOM 6440 O O . LEU B 1 210 ? -17.688 10.258 24.812 1 92.44 210 LEU B O 1
ATOM 6444 N N . GLU B 1 211 ? -19.391 9.656 23.609 1 90.94 211 GLU B N 1
ATOM 6445 C CA . GLU B 1 211 ? -18.828 10.172 22.359 1 90.94 211 GLU B CA 1
ATOM 6446 C C . GLU B 1 211 ? -18.625 11.688 22.422 1 90.94 211 GLU B C 1
ATOM 6448 O O . GLU B 1 211 ? -17.594 12.195 22 1 90.94 211 GLU B O 1
ATOM 6453 N N . VAL B 1 212 ? -19.688 12.352 22.906 1 90.5 212 VAL B N 1
ATOM 6454 C CA . VAL B 1 212 ? -19.625 13.805 23.031 1 90.5 212 VAL B CA 1
ATOM 6455 C C . VAL B 1 212 ? -18.516 14.195 24 1 90.5 212 VAL B C 1
ATOM 6457 O O . VAL B 1 212 ? -17.734 15.109 23.734 1 90.5 212 VAL B O 1
ATOM 6460 N N . ALA B 1 213 ? -18.469 13.531 25.125 1 94.12 213 ALA B N 1
ATOM 6461 C CA . ALA B 1 213 ? -17.422 13.789 26.094 1 94.12 213 ALA B CA 1
ATOM 6462 C C . ALA B 1 213 ? -16.047 13.586 25.484 1 94.12 213 ALA B C 1
ATOM 6464 O O . ALA B 1 213 ? -15.125 14.375 25.719 1 94.12 213 ALA B O 1
ATOM 6465 N N . GLU B 1 214 ? -15.875 12.523 24.719 1 94.56 214 GLU B N 1
ATOM 6466 C CA . GLU B 1 214 ? -14.609 12.242 24.047 1 94.56 214 GLU B CA 1
ATOM 6467 C C . GLU B 1 214 ? -14.195 13.406 23.141 1 94.56 214 GLU B C 1
ATOM 6469 O O . GLU B 1 214 ? -13.047 13.859 23.188 1 94.56 214 GLU B O 1
ATOM 6474 N N . LYS B 1 215 ? -15.102 13.883 22.375 1 91.81 215 LYS B N 1
ATOM 6475 C CA . LYS B 1 215 ? -14.82 14.992 21.469 1 91.81 215 LYS B CA 1
ATOM 6476 C C . LYS B 1 215 ? -14.445 16.25 22.234 1 91.81 215 LYS B C 1
ATOM 6478 O O . LYS B 1 215 ? -13.523 16.969 21.844 1 91.81 215 LYS B O 1
ATOM 6483 N N . LEU B 1 216 ? -15.18 16.516 23.281 1 93.69 216 LEU B N 1
ATOM 6484 C CA . LEU B 1 216 ? -14.93 17.703 24.094 1 93.69 216 LEU B CA 1
ATOM 6485 C C . LEU B 1 216 ? -13.539 17.656 24.719 1 93.69 216 LEU B C 1
ATOM 6487 O O . LEU B 1 216 ? -12.828 18.656 24.75 1 93.69 216 LEU B O 1
ATOM 6491 N N . TYR B 1 217 ? -13.188 16.516 25.234 1 94.38 217 TYR B N 1
ATOM 6492 C CA . TYR B 1 217 ? -11.852 16.359 25.797 1 94.38 217 TYR B CA 1
ATOM 6493 C C . TYR B 1 217 ? -10.781 16.516 24.719 1 94.38 217 TYR B C 1
ATOM 6495 O O . TYR B 1 217 ? -9.727 17.094 24.969 1 94.38 217 TYR B O 1
ATOM 6503 N N . CYS B 1 218 ? -11.016 15.969 23.609 1 93.25 218 CYS B N 1
ATOM 6504 C CA . CYS B 1 218 ? -10.07 16.141 22.516 1 93.25 218 CYS B CA 1
ATOM 6505 C C . CYS B 1 218 ? -9.891 17.625 22.172 1 93.25 218 CYS B C 1
ATOM 6507 O O . CYS B 1 218 ? -8.773 18.078 21.922 1 93.25 218 CYS B O 1
ATOM 6509 N N . ASN B 1 219 ? -11.008 18.344 22.125 1 89.69 219 ASN B N 1
ATOM 6510 C CA . ASN B 1 219 ? -10.945 19.781 21.875 1 89.69 219 ASN B CA 1
ATOM 6511 C C . ASN B 1 219 ? -10.133 20.5 22.953 1 89.69 219 ASN B C 1
ATOM 6513 O O . ASN B 1 219 ? -9.273 21.312 22.656 1 89.69 219 ASN B O 1
ATOM 6517 N N . LYS B 1 220 ? -10.477 20.125 24.109 1 90.88 220 LYS B N 1
ATOM 6518 C CA . LYS B 1 220 ? -9.844 20.766 25.266 1 90.88 220 LYS B CA 1
ATOM 6519 C C . LYS B 1 220 ? -8.328 20.562 25.234 1 90.88 220 LYS B C 1
ATOM 6521 O O . LYS B 1 220 ? -7.574 21.516 25.469 1 90.88 220 LYS B O 1
ATOM 6526 N N . TYR B 1 221 ? -7.949 19.359 24.875 1 91.12 221 TYR B N 1
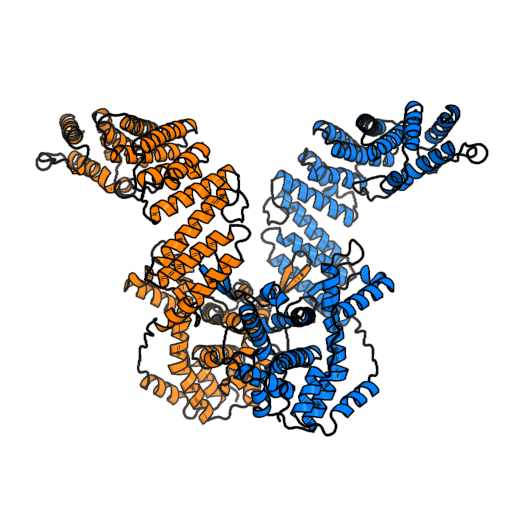ATOM 6527 C CA . TYR B 1 221 ? -6.531 19.031 24.938 1 91.12 221 TYR B CA 1
ATOM 6528 C C . TYR B 1 221 ? -5.898 19.078 23.562 1 91.12 221 TYR B C 1
ATOM 6530 O O . TYR B 1 221 ? -4.742 18.688 23.375 1 91.12 221 TYR B O 1
ATOM 6538 N N . LYS B 1 222 ? -6.633 19.547 22.594 1 88.69 222 LYS B N 1
ATOM 6539 C CA . LYS B 1 222 ? -6.176 19.672 21.203 1 88.69 222 LYS B CA 1
ATOM 6540 C C . LYS B 1 222 ? -5.582 18.359 20.703 1 88.69 222 LYS B C 1
ATOM 6542 O O . LYS B 1 222 ? -4.477 18.344 20.156 1 88.69 222 LYS B O 1
ATOM 6547 N N . MET B 1 223 ? -6.309 17.328 20.984 1 88.75 223 MET B N 1
ATOM 6548 C CA . MET B 1 223 ? -5.887 15.992 20.562 1 88.75 223 MET B CA 1
ATOM 6549 C C . MET B 1 223 ? -6.707 15.508 19.375 1 88.75 223 MET B C 1
ATOM 6551 O O . MET B 1 223 ? -7.828 15.977 19.156 1 88.75 223 MET B O 1
ATOM 6555 N N . ASN B 1 224 ? -6.086 14.602 18.609 1 89.56 224 ASN B N 1
ATOM 6556 C CA . ASN B 1 224 ? -6.777 13.984 17.469 1 89.56 224 ASN B CA 1
ATOM 6557 C C . ASN B 1 224 ? -7.668 12.828 17.922 1 89.56 224 ASN B C 1
ATOM 6559 O O . ASN B 1 224 ? -7.23 11.953 18.688 1 89.56 224 ASN B O 1
ATOM 6563 N N . LEU B 1 225 ? -8.922 12.898 17.438 1 89.19 225 LEU B N 1
ATOM 6564 C CA . LEU B 1 225 ? -9.953 11.945 17.859 1 89.19 225 LEU B CA 1
ATOM 6565 C C . LEU B 1 225 ? -9.555 10.523 17.469 1 89.19 225 LEU B C 1
ATOM 6567 O O . LEU B 1 225 ? -9.914 9.57 18.172 1 89.19 225 LEU B O 1
ATOM 6571 N N . ASN B 1 226 ? -8.789 10.32 16.469 1 85.38 226 ASN B N 1
ATOM 6572 C CA . ASN B 1 226 ? -8.523 8.984 15.922 1 85.38 226 ASN B CA 1
ATOM 6573 C C . ASN B 1 226 ? -7.168 8.453 16.375 1 85.38 226 ASN B C 1
ATOM 6575 O O . ASN B 1 226 ? -6.793 7.332 16.016 1 85.38 226 ASN B O 1
ATOM 6579 N N . LYS B 1 227 ? -6.484 9.188 17.203 1 88.06 227 LYS B N 1
ATOM 6580 C CA . LYS B 1 227 ? -5.133 8.789 17.594 1 88.06 227 LYS B CA 1
ATOM 6581 C C . LYS B 1 227 ? -5.105 8.25 19.016 1 88.06 227 LYS B C 1
ATOM 6583 O O . LYS B 1 227 ? -5.945 8.625 19.844 1 88.06 227 LYS B O 1
ATOM 6588 N N . LEU B 1 228 ? -4.203 7.398 19.203 1 90.31 228 LEU B N 1
ATOM 6589 C CA . LEU B 1 228 ? -3.92 6.887 20.547 1 90.31 228 LEU B CA 1
ATOM 6590 C C . LEU B 1 228 ? -3.568 8.016 21.5 1 90.31 228 LEU B C 1
ATOM 6592 O O . LEU B 1 228 ? -2.861 8.961 21.125 1 90.31 228 LEU B O 1
ATOM 6596 N N . SER B 1 229 ? -4.219 8.016 22.688 1 90.88 229 SER B N 1
ATOM 6597 C CA . SER B 1 229 ? -3.947 9.047 23.672 1 90.88 229 SER B CA 1
ATOM 6598 C C . SER B 1 229 ? -3.734 8.438 25.062 1 90.88 229 SER B C 1
ATOM 6600 O O . SER B 1 229 ? -4.438 7.504 25.453 1 90.88 229 SER B O 1
ATOM 6602 N N . ASP B 1 230 ? -2.754 8.969 25.75 1 91.06 230 ASP B N 1
ATOM 6603 C CA . ASP B 1 230 ? -2.492 8.523 27.109 1 91.06 230 ASP B CA 1
ATOM 6604 C C . ASP B 1 230 ? -3.084 9.5 28.141 1 91.06 230 ASP B C 1
ATOM 6606 O O . ASP B 1 230 ? -2.814 9.398 29.328 1 91.06 230 ASP B O 1
ATOM 6610 N N . ASN B 1 231 ? -3.869 10.484 27.656 1 93 231 ASN B N 1
ATOM 6611 C CA . ASN B 1 231 ? -4.547 11.414 28.547 1 93 231 ASN B CA 1
ATOM 6612 C C . ASN B 1 231 ? -5.555 10.703 29.438 1 93 231 ASN B C 1
ATOM 6614 O O . ASN B 1 231 ? -6.414 9.969 28.953 1 93 231 ASN B O 1
ATOM 6618 N N . ASN B 1 232 ? -5.523 10.898 30.703 1 93.12 232 ASN B N 1
ATOM 6619 C CA . ASN B 1 232 ? -6.316 10.148 31.672 1 93.12 232 ASN B CA 1
ATOM 6620 C C . ASN B 1 232 ? -7.812 10.336 31.438 1 93.12 232 ASN B C 1
ATOM 6622 O O . ASN B 1 232 ? -8.586 9.391 31.547 1 93.12 232 ASN B O 1
ATOM 6626 N N . ASP B 1 233 ? -8.203 11.57 31.156 1 93.94 233 ASP B N 1
ATOM 6627 C CA . ASP B 1 233 ? -9.617 11.844 30.922 1 93.94 233 ASP B CA 1
ATOM 6628 C C . ASP B 1 233 ? -10.125 11.094 29.688 1 93.94 233 ASP B C 1
ATOM 6630 O O . ASP B 1 233 ? -11.195 10.484 29.719 1 93.94 233 ASP B O 1
ATOM 6634 N N . LEU B 1 234 ? -9.375 11.133 28.656 1 94.69 234 LEU B N 1
ATOM 6635 C CA . LEU B 1 234 ? -9.75 10.469 27.406 1 94.69 234 LEU B CA 1
ATOM 6636 C C . LEU B 1 234 ? -9.727 8.953 27.578 1 94.69 234 LEU B C 1
ATOM 6638 O O . LEU B 1 234 ? -10.617 8.258 27.094 1 94.69 234 LEU B O 1
ATOM 6642 N N . VAL B 1 235 ? -8.734 8.445 28.234 1 96.12 235 VAL B N 1
ATOM 6643 C CA . VAL B 1 235 ? -8.617 7.012 28.469 1 96.12 235 VAL B CA 1
ATOM 6644 C C . VAL B 1 235 ? -9.82 6.516 29.266 1 96.12 235 VAL B C 1
ATOM 6646 O O . VAL B 1 235 ? -10.383 5.461 28.953 1 96.12 235 VAL B O 1
ATOM 6649 N N . ASP B 1 236 ? -10.172 7.301 30.234 1 95.38 236 ASP B N 1
ATOM 6650 C CA . ASP B 1 236 ? -11.312 6.918 31.062 1 95.38 236 ASP B CA 1
ATOM 6651 C C . ASP B 1 236 ? -12.594 6.84 30.234 1 95.38 236 ASP B C 1
ATOM 6653 O O . ASP B 1 236 ? -13.344 5.867 30.344 1 95.38 236 ASP B O 1
ATOM 6657 N N . ILE B 1 237 ? -12.852 7.848 29.438 1 95.94 237 ILE B N 1
ATOM 6658 C CA . ILE B 1 237 ? -14.062 7.902 28.609 1 95.94 237 ILE B CA 1
ATOM 6659 C C . ILE B 1 237 ? -14.047 6.766 27.594 1 95.94 237 ILE B C 1
ATOM 6661 O O . ILE B 1 237 ? -15.062 6.09 27.406 1 95.94 237 ILE B O 1
ATOM 6665 N N . ARG B 1 238 ? -12.938 6.547 26.953 1 96.31 238 ARG B N 1
ATOM 6666 C CA . ARG B 1 238 ? -12.812 5.492 25.953 1 96.31 238 ARG B CA 1
ATOM 6667 C C . ARG B 1 238 ? -12.969 4.113 26.594 1 96.31 238 ARG B C 1
ATOM 6669 O O . ARG B 1 238 ? -13.586 3.221 26 1 96.31 238 ARG B O 1
ATOM 6676 N N . ARG B 1 239 ? -12.422 3.949 27.766 1 96 239 ARG B N 1
ATOM 6677 C CA . ARG B 1 239 ? -12.57 2.689 28.484 1 96 239 ARG B CA 1
ATOM 6678 C C . ARG B 1 239 ? -14.031 2.418 28.828 1 96 239 ARG B C 1
ATOM 6680 O O . ARG B 1 239 ? -14.516 1.297 28.656 1 96 239 ARG B O 1
ATOM 6687 N N . ARG B 1 240 ? -14.672 3.404 29.281 1 94.88 240 ARG B N 1
ATOM 6688 C CA . ARG B 1 240 ? -16.094 3.26 29.594 1 94.88 240 ARG B CA 1
ATOM 6689 C C . ARG B 1 240 ? -16.891 2.893 28.344 1 94.88 240 ARG B C 1
ATOM 6691 O O . ARG B 1 240 ? -17.766 2.037 28.391 1 94.88 240 ARG B O 1
ATOM 6698 N N . LYS B 1 241 ? -16.562 3.547 27.266 1 94.75 241 LYS B N 1
ATOM 6699 C CA . LYS B 1 241 ? -17.25 3.266 26.016 1 94.75 241 LYS B CA 1
ATOM 6700 C C . LYS B 1 241 ? -16.969 1.84 25.547 1 94.75 241 LYS B C 1
ATOM 6702 O O . LYS B 1 241 ? -17.891 1.117 25.156 1 94.75 241 LYS B O 1
ATOM 6707 N N . GLY B 1 242 ? -15.695 1.464 25.578 1 94.75 242 GLY B N 1
ATOM 6708 C CA . GLY B 1 242 ? -15.352 0.093 25.234 1 94.75 242 GLY B CA 1
ATOM 6709 C C . GLY B 1 242 ? -16.078 -0.932 26.094 1 94.75 242 GLY B C 1
ATOM 6710 O O . GLY B 1 242 ? -16.625 -1.903 25.578 1 94.75 242 GLY B O 1
ATOM 6711 N N . ASP B 1 243 ? -16.109 -0.653 27.406 1 94.62 243 ASP B N 1
ATOM 6712 C CA . ASP B 1 243 ? -16.781 -1.557 28.328 1 94.62 243 ASP B CA 1
ATOM 6713 C C . ASP B 1 243 ? -18.281 -1.607 28.078 1 94.62 243 ASP B C 1
ATOM 6715 O O . ASP B 1 243 ? -18.906 -2.654 28.234 1 94.62 243 ASP B O 1
ATOM 6719 N N . LEU B 1 244 ? -18.781 -0.493 27.703 1 93 244 LEU B N 1
ATOM 6720 C CA . LEU B 1 244 ? -20.188 -0.424 27.359 1 93 244 LEU B CA 1
ATOM 6721 C C . LEU B 1 244 ? -20.516 -1.361 26.203 1 93 244 LEU B C 1
ATOM 6723 O O . LEU B 1 244 ? -21.484 -2.119 26.266 1 93 244 LEU B O 1
ATOM 6727 N N . TYR B 1 245 ? -19.734 -1.335 25.219 1 92.56 245 TYR B N 1
ATOM 6728 C CA . TYR B 1 245 ? -19.969 -2.17 24.047 1 92.56 245 TYR B CA 1
ATOM 6729 C C . TYR B 1 245 ? -19.75 -3.643 24.375 1 92.56 245 TYR B C 1
ATOM 6731 O O . TYR B 1 245 ? -20.453 -4.512 23.859 1 92.56 245 TYR B O 1
ATOM 6739 N N . ILE B 1 246 ? -18.797 -3.939 25.203 1 94 246 ILE B N 1
ATOM 6740 C CA . ILE B 1 246 ? -18.562 -5.316 25.625 1 94 246 ILE B CA 1
ATOM 6741 C C . ILE B 1 246 ? -19.766 -5.84 26.406 1 94 246 ILE B C 1
ATOM 6743 O O . ILE B 1 246 ? -20.219 -6.957 26.172 1 94 246 ILE B O 1
ATOM 6747 N N . LYS B 1 247 ? -20.234 -4.992 27.266 1 92.38 247 LYS B N 1
ATOM 6748 C CA . LYS B 1 247 ? -21.406 -5.367 28.062 1 92.38 247 LYS B CA 1
ATOM 6749 C C . LYS B 1 247 ? -22.625 -5.598 27.156 1 92.38 247 LYS B C 1
ATOM 6751 O O . LYS B 1 247 ? -23.359 -6.578 27.328 1 92.38 247 LYS B O 1
ATOM 6756 N N . GLU B 1 248 ? -22.828 -4.672 26.25 1 89.62 248 GLU B N 1
ATOM 6757 C CA . GLU B 1 248 ? -23.953 -4.809 25.328 1 89.62 248 GLU B CA 1
ATOM 6758 C C . GLU B 1 248 ? -23.812 -6.066 24.469 1 89.62 248 GLU B C 1
ATOM 6760 O O . GLU B 1 248 ? -24.797 -6.715 24.141 1 89.62 248 GLU B O 1
ATOM 6765 N N . ALA B 1 249 ? -22.609 -6.426 24.094 1 90.19 249 ALA B N 1
ATOM 6766 C CA . ALA B 1 249 ? -22.344 -7.641 23.328 1 90.19 249 ALA B CA 1
ATOM 6767 C C . ALA B 1 249 ? -22.75 -8.883 24.109 1 90.19 249 ALA B C 1
ATOM 6769 O O . ALA B 1 249 ? -23.438 -9.766 23.594 1 90.19 249 ALA B O 1
ATOM 6770 N N . ARG B 1 250 ? -22.406 -8.914 25.297 1 90.31 250 ARG B N 1
ATOM 6771 C CA . ARG B 1 250 ? -22.656 -10.086 26.141 1 90.31 250 ARG B CA 1
ATOM 6772 C C . ARG B 1 250 ? -24.141 -10.227 26.453 1 90.31 250 ARG B C 1
ATOM 6774 O O . ARG B 1 250 ? -24.609 -11.336 26.719 1 90.31 250 ARG B O 1
ATOM 6781 N N . ASN B 1 251 ? -24.828 -9.094 26.344 1 86.69 251 ASN B N 1
ATOM 6782 C CA . ASN B 1 251 ? -26.266 -9.109 26.578 1 86.69 251 ASN B CA 1
ATOM 6783 C C . ASN B 1 251 ? -27.047 -9.469 25.312 1 86.69 251 ASN B C 1
ATOM 6785 O O . ASN B 1 251 ? -28.25 -9.703 25.375 1 86.69 251 ASN B O 1
ATOM 6789 N N . SER B 1 252 ? -26.359 -9.516 24.234 1 80.38 252 SER B N 1
ATOM 6790 C CA . SER B 1 252 ? -27.047 -9.766 22.969 1 80.38 252 SER B CA 1
ATOM 6791 C C . SER B 1 252 ? -27.172 -11.266 22.703 1 80.38 252 SER B C 1
ATOM 6793 O O . SER B 1 252 ? -26.234 -12.023 22.922 1 80.38 252 SER B O 1
ATOM 6795 N N . GLU B 1 253 ? -28.344 -11.695 22.312 1 77.19 253 GLU B N 1
ATOM 6796 C CA . GLU B 1 253 ? -28.547 -13.086 21.922 1 77.19 253 GLU B CA 1
ATOM 6797 C C . GLU B 1 253 ? -28.188 -13.305 20.453 1 77.19 253 GLU B C 1
ATOM 6799 O O . GLU B 1 253 ? -27.906 -14.438 20.047 1 77.19 253 GLU B O 1
ATOM 6804 N N . ASN B 1 254 ? -28.219 -12.242 19.781 1 74.94 254 ASN B N 1
ATOM 6805 C CA . ASN B 1 254 ? -27.922 -12.289 18.359 1 74.94 254 ASN B CA 1
ATOM 6806 C C . ASN B 1 254 ? -26.406 -12.289 18.094 1 74.94 254 ASN B C 1
ATOM 6808 O O . ASN B 1 254 ? -25.703 -11.375 18.531 1 74.94 254 ASN B O 1
ATOM 6812 N N . SER B 1 255 ? -25.938 -13.391 17.391 1 77.56 255 SER B N 1
ATOM 6813 C CA . SER B 1 255 ? -24.516 -13.562 17.141 1 77.56 255 SER B CA 1
ATOM 6814 C C . SER B 1 255 ? -23.953 -12.398 16.328 1 77.56 255 SER B C 1
ATOM 6816 O O . SER B 1 255 ? -22.828 -11.961 16.562 1 77.56 255 SER B O 1
ATOM 6818 N N . PHE B 1 256 ? -24.766 -11.883 15.492 1 72.56 256 PHE B N 1
ATOM 6819 C CA . PHE B 1 256 ? -24.297 -10.781 14.656 1 72.56 256 PHE B CA 1
ATOM 6820 C C . PHE B 1 256 ? -24.125 -9.508 15.484 1 72.56 256 PHE B C 1
ATOM 6822 O O . PHE B 1 256 ? -23.141 -8.781 15.32 1 72.56 256 PHE B O 1
ATOM 6829 N N . GLN B 1 257 ? -25.047 -9.281 16.266 1 80.44 257 GLN B N 1
ATOM 6830 C CA . GLN B 1 257 ? -24.953 -8.117 17.141 1 80.44 257 GLN B CA 1
ATOM 6831 C C . GLN B 1 257 ? -23.797 -8.258 18.109 1 80.44 257 GLN B C 1
ATOM 6833 O O . GLN B 1 257 ? -23.109 -7.281 18.422 1 80.44 257 GLN B O 1
ATOM 6838 N N . TYR B 1 258 ? -23.672 -9.508 18.594 1 86.75 258 TYR B N 1
ATOM 6839 C CA . TYR B 1 258 ? -22.547 -9.789 19.484 1 86.75 258 TYR B CA 1
ATOM 6840 C C . TYR B 1 258 ? -21.219 -9.469 18.797 1 86.75 258 TYR B C 1
ATOM 6842 O O . TYR B 1 258 ? -20.391 -8.727 19.344 1 86.75 258 TYR B O 1
ATOM 6850 N N . ILE B 1 259 ? -21.016 -9.953 17.578 1 81.56 259 ILE B N 1
ATOM 6851 C CA . ILE B 1 259 ? -19.781 -9.758 16.828 1 81.56 259 ILE B CA 1
ATOM 6852 C C . ILE B 1 259 ? -19.594 -8.273 16.547 1 81.56 259 ILE B C 1
ATOM 6854 O O . ILE B 1 259 ? -18.484 -7.742 16.719 1 81.56 259 ILE B O 1
ATOM 6858 N N . HIS B 1 260 ? -20.594 -7.59 16.141 1 82.06 260 HIS B N 1
ATOM 6859 C CA . HIS B 1 260 ? -20.531 -6.168 15.828 1 82.06 260 HIS B CA 1
ATOM 6860 C C . HIS B 1 260 ? -20.078 -5.359 17.031 1 82.06 260 HIS B C 1
ATOM 6862 O O . HIS B 1 260 ? -19.156 -4.535 16.922 1 82.06 260 HIS B O 1
ATOM 6868 N N . ASN B 1 261 ? -20.688 -5.617 18.125 1 88.94 261 ASN B N 1
ATOM 6869 C CA . ASN B 1 261 ? -20.391 -4.855 19.328 1 88.94 261 ASN B CA 1
ATOM 6870 C C . ASN B 1 261 ? -18.969 -5.117 19.828 1 88.94 261 ASN B C 1
ATOM 6872 O O . ASN B 1 261 ? -18.297 -4.203 20.297 1 88.94 261 ASN B O 1
ATOM 6876 N N . ILE B 1 262 ? -18.547 -6.32 19.719 1 89.69 262 ILE B N 1
ATOM 6877 C CA . ILE B 1 262 ? -17.188 -6.637 20.141 1 89.69 262 ILE B CA 1
ATOM 6878 C C . ILE B 1 262 ? -16.203 -5.926 19.219 1 89.69 262 ILE B C 1
ATOM 6880 O O . ILE B 1 262 ? -15.195 -5.375 19.672 1 89.69 262 ILE B O 1
ATOM 6884 N N . LYS B 1 263 ? -16.453 -5.969 17.953 1 86.56 263 LYS B N 1
ATOM 6885 C CA . LYS B 1 263 ? -15.578 -5.289 17 1 86.56 263 LYS B CA 1
ATOM 6886 C C . LYS B 1 263 ? -15.523 -3.789 17.281 1 86.56 263 LYS B C 1
ATOM 6888 O O . LYS B 1 263 ? -14.461 -3.172 17.188 1 86.56 263 LYS B O 1
ATOM 6893 N N . GLU B 1 264 ? -16.641 -3.209 17.578 1 87.94 264 GLU B N 1
ATOM 6894 C CA . GLU B 1 264 ? -16.672 -1.797 17.953 1 87.94 264 GLU B CA 1
ATOM 6895 C C . GLU B 1 264 ? -15.828 -1.533 19.188 1 87.94 264 GLU B C 1
ATOM 6897 O O . GLU B 1 264 ? -15.117 -0.53 19.266 1 87.94 264 GLU B O 1
ATOM 6902 N N . ALA B 1 265 ? -15.93 -2.418 20.141 1 92.69 265 ALA B N 1
ATOM 6903 C CA . ALA B 1 265 ? -15.125 -2.295 21.359 1 92.69 265 ALA B CA 1
ATOM 6904 C C . ALA B 1 265 ? -13.633 -2.346 21.031 1 92.69 265 ALA B C 1
ATOM 6906 O O . ALA B 1 265 ? -12.852 -1.554 21.562 1 92.69 265 ALA B O 1
ATOM 6907 N N . VAL B 1 266 ? -13.266 -3.264 20.156 1 90.06 266 VAL B N 1
ATOM 6908 C CA . VAL B 1 266 ? -11.867 -3.424 19.781 1 90.06 266 VAL B CA 1
ATOM 6909 C C . VAL B 1 266 ? -11.367 -2.146 19.109 1 90.06 266 VAL B C 1
ATOM 6911 O O . VAL B 1 266 ? -10.25 -1.697 19.375 1 90.06 266 VAL B O 1
ATOM 6914 N N . LYS B 1 267 ? -12.172 -1.555 18.266 1 88.19 267 LYS B N 1
ATOM 6915 C CA . LYS B 1 267 ? -11.82 -0.307 17.594 1 88.19 267 LYS B CA 1
ATOM 6916 C C . LYS B 1 267 ? -11.555 0.808 18.609 1 88.19 267 LYS B C 1
ATOM 6918 O O . LYS B 1 267 ? -10.609 1.582 18.453 1 88.19 267 LYS B O 1
ATOM 6923 N N . ILE B 1 268 ? -12.375 0.857 19.562 1 92.19 268 ILE B N 1
ATOM 6924 C CA . ILE B 1 268 ? -12.25 1.883 20.594 1 92.19 268 ILE B CA 1
ATOM 6925 C C . ILE B 1 268 ? -10.984 1.631 21.422 1 92.19 268 ILE B C 1
ATOM 6927 O O . ILE B 1 268 ? -10.219 2.557 21.688 1 92.19 268 ILE B O 1
ATOM 6931 N N . LEU B 1 269 ? -10.75 0.38 21.812 1 92.5 269 LEU B N 1
ATOM 6932 C CA . LEU B 1 269 ? -9.625 0.006 22.672 1 92.5 269 LEU B CA 1
ATOM 6933 C C . LEU B 1 269 ? -8.305 0.252 21.953 1 92.5 269 LEU B C 1
ATOM 6935 O O . LEU B 1 269 ? -7.273 0.457 22.594 1 92.5 269 LEU B O 1
ATOM 6939 N N . LYS B 1 270 ? -8.336 0.239 20.672 1 90.62 270 LYS B N 1
ATOM 6940 C CA . LYS B 1 270 ? -7.133 0.502 19.891 1 90.62 270 LYS B CA 1
ATOM 6941 C C . LYS B 1 270 ? -6.59 1.899 20.172 1 90.62 270 LYS B C 1
ATOM 6943 O O . LYS B 1 270 ? -5.398 2.158 19.984 1 90.62 270 LYS B O 1
ATOM 6948 N N . LYS B 1 271 ? -7.461 2.811 20.641 1 92.56 271 LYS B N 1
ATOM 6949 C CA . LYS B 1 271 ? -7.082 4.199 20.891 1 92.56 271 LYS B CA 1
ATOM 6950 C C . LYS B 1 271 ? -6.574 4.391 22.312 1 92.56 271 LYS B C 1
ATOM 6952 O O . LYS B 1 271 ? -6.289 5.512 22.734 1 92.56 271 LYS B O 1
ATOM 6957 N N . ILE B 1 272 ? -6.539 3.279 23.062 1 94.19 272 ILE B N 1
ATOM 6958 C CA . ILE B 1 272 ? -6.059 3.271 24.438 1 94.19 272 ILE B CA 1
ATOM 6959 C C . ILE B 1 272 ? -4.742 2.506 24.5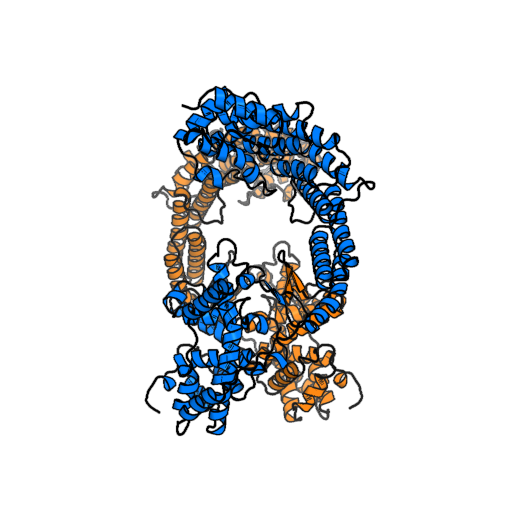31 1 94.19 272 ILE B C 1
ATOM 6961 O O . ILE B 1 272 ? -4.617 1.411 23.969 1 94.19 272 ILE B O 1
ATOM 6965 N N . PRO B 1 273 ? -3.707 3.09 25.188 1 92.5 273 PRO B N 1
ATOM 6966 C CA . PRO B 1 273 ? -2.432 2.379 25.312 1 92.5 273 PRO B CA 1
ATOM 6967 C C . PRO B 1 273 ? -2.557 1.078 26.109 1 92.5 273 PRO B C 1
ATOM 6969 O O . PRO B 1 273 ? -3.43 0.958 26.969 1 92.5 273 PRO B O 1
ATOM 6972 N N . ASN B 1 274 ? -1.806 0.024 25.766 1 90.62 274 ASN B N 1
ATOM 6973 C CA . ASN B 1 274 ? -1.603 -1.22 26.5 1 90.62 274 ASN B CA 1
ATOM 6974 C C . ASN B 1 274 ? -2.865 -2.076 26.5 1 90.62 274 ASN B C 1
ATOM 6976 O O . ASN B 1 274 ? -3.219 -2.654 27.531 1 90.62 274 ASN B O 1
ATOM 6980 N N . THR B 1 275 ? -3.629 -1.986 25.469 1 91.81 275 THR B N 1
ATOM 6981 C CA . THR B 1 275 ? -4.84 -2.793 25.391 1 91.81 275 THR B CA 1
ATOM 6982 C C . THR B 1 275 ? -4.699 -3.881 24.328 1 91.81 275 THR B C 1
ATOM 6984 O O . THR B 1 275 ? -5.695 -4.465 23.891 1 91.81 275 THR B O 1
ATOM 6987 N N . GLU B 1 276 ? -3.494 -4.176 23.891 1 87 276 GLU B N 1
ATOM 6988 C CA . GLU B 1 276 ? -3.26 -5.113 22.797 1 87 276 GLU B CA 1
ATOM 6989 C C . GLU B 1 276 ? -3.738 -6.516 23.156 1 87 276 GLU B C 1
ATOM 6991 O O . GLU B 1 276 ? -4.473 -7.145 22.391 1 87 276 GLU B O 1
ATOM 6996 N N . MET B 1 277 ? -3.381 -7.016 24.312 1 88.69 277 MET B N 1
ATOM 6997 C CA . MET B 1 277 ? -3.758 -8.359 24.75 1 88.69 277 MET B CA 1
ATOM 6998 C C . MET B 1 277 ? -5.27 -8.477 24.906 1 88.69 277 MET B C 1
ATOM 7000 O O . MET B 1 277 ? -5.859 -9.492 24.547 1 88.69 277 MET B O 1
ATOM 7004 N N . GLU B 1 278 ? -5.801 -7.438 25.484 1 91.81 278 GLU B N 1
ATOM 7005 C CA . GLU B 1 278 ? -7.254 -7.418 25.641 1 91.81 278 GLU B CA 1
ATOM 7006 C C . GLU B 1 278 ? -7.953 -7.477 24.281 1 91.81 278 GLU B C 1
ATOM 7008 O O . GLU B 1 278 ? -8.93 -8.211 24.109 1 91.81 278 GLU B O 1
ATOM 7013 N N . ARG B 1 279 ? -7.48 -6.785 23.344 1 90.62 279 ARG B N 1
ATOM 7014 C CA . ARG B 1 279 ? -8.055 -6.762 22.016 1 90.62 279 ARG B CA 1
ATOM 7015 C C . ARG B 1 279 ? -7.918 -8.125 21.328 1 90.62 279 ARG B C 1
ATOM 7017 O O . ARG B 1 279 ? -8.867 -8.617 20.719 1 90.62 279 ARG B O 1
ATOM 7024 N N . ILE B 1 280 ? -6.824 -8.734 21.5 1 87.25 280 ILE B N 1
ATOM 7025 C CA . ILE B 1 280 ? -6.566 -10.039 20.906 1 87.25 280 ILE B CA 1
ATOM 7026 C C . ILE B 1 280 ? -7.535 -11.07 21.484 1 87.25 280 ILE B C 1
ATOM 7028 O O . ILE B 1 280 ? -8.117 -11.867 20.734 1 87.25 280 ILE B O 1
ATOM 7032 N N . ASN B 1 281 ? -7.75 -10.961 22.719 1 90 281 ASN B N 1
ATOM 7033 C CA . ASN B 1 281 ? -8.641 -11.906 23.391 1 90 281 ASN B CA 1
ATOM 7034 C C . ASN B 1 281 ? -10.086 -11.742 22.906 1 90 281 ASN B C 1
ATOM 7036 O O . ASN B 1 281 ? -10.797 -12.727 22.719 1 90 281 ASN B O 1
ATOM 7040 N N . LEU B 1 282 ? -10.477 -10.547 22.734 1 91.12 282 LEU B N 1
ATOM 7041 C CA . LEU B 1 282 ? -11.828 -10.273 22.234 1 91.12 282 LEU B CA 1
ATOM 7042 C C . LEU B 1 282 ? -12 -10.812 20.812 1 91.12 282 LEU B C 1
ATOM 7044 O O . LEU B 1 282 ? -13.031 -11.414 20.5 1 91.12 282 LEU B O 1
ATOM 7048 N N . ILE B 1 283 ? -10.992 -10.664 20.031 1 87.25 283 ILE B N 1
ATOM 7049 C CA . ILE B 1 283 ? -11.047 -11.117 18.656 1 87.25 283 ILE B CA 1
ATOM 7050 C C . ILE B 1 283 ? -11.086 -12.648 18.609 1 87.25 283 ILE B C 1
ATOM 7052 O O . ILE B 1 283 ? -11.852 -13.234 17.844 1 87.25 283 ILE B O 1
ATOM 7056 N N . LYS B 1 284 ? -10.328 -13.281 19.422 1 86.62 284 LYS B N 1
ATOM 7057 C CA . LYS B 1 284 ? -10.305 -14.734 19.5 1 86.62 284 LYS B CA 1
ATOM 7058 C C . LYS B 1 284 ? -11.656 -15.289 19.938 1 86.62 284 LYS B C 1
ATOM 7060 O O . LYS B 1 284 ? -12.07 -16.359 19.5 1 86.62 284 LYS B O 1
ATOM 7065 N N . GLU B 1 285 ? -12.281 -14.492 20.766 1 88.94 285 GLU B N 1
ATOM 7066 C CA . GLU B 1 285 ? -13.586 -14.898 21.266 1 88.94 285 GLU B CA 1
ATOM 7067 C C . GLU B 1 285 ? -14.633 -14.914 20.156 1 88.94 285 GLU B C 1
ATOM 7069 O O . GLU B 1 285 ? -15.508 -15.789 20.141 1 88.94 285 GLU B O 1
ATOM 7074 N N . ILE B 1 286 ? -14.547 -14.047 19.281 1 88.25 286 ILE B N 1
ATOM 7075 C CA . ILE B 1 286 ? -15.625 -13.914 18.312 1 88.25 286 ILE B CA 1
ATOM 7076 C C . ILE B 1 286 ? -15.305 -14.734 17.062 1 88.25 286 ILE B C 1
ATOM 7078 O O . ILE B 1 286 ? -16.188 -15.016 16.25 1 88.25 286 ILE B O 1
ATOM 7082 N N . GLU B 1 287 ? -14.109 -15.164 16.828 1 85.19 287 GLU B N 1
ATOM 7083 C CA . GLU B 1 287 ? -13.664 -15.852 15.625 1 85.19 287 GLU B CA 1
ATOM 7084 C C . GLU B 1 287 ? -14.492 -17.109 15.375 1 85.19 287 GLU B C 1
ATOM 7086 O O . GLU B 1 287 ? -15.023 -17.297 14.273 1 85.19 287 GLU B O 1
ATOM 7091 N N . PRO B 1 288 ? -14.633 -17.969 16.406 1 84.69 288 PRO B N 1
ATOM 7092 C CA . PRO B 1 288 ? -15.453 -19.156 16.156 1 84.69 288 PRO B CA 1
ATOM 7093 C C . PRO B 1 288 ? -16.906 -18.828 15.859 1 84.69 288 PRO B C 1
ATOM 7095 O O . PRO B 1 288 ? -17.562 -19.531 15.078 1 84.69 288 PRO B O 1
ATOM 7098 N N . ILE B 1 289 ? -17.422 -17.766 16.453 1 84.62 289 ILE B N 1
ATOM 7099 C CA . ILE B 1 289 ? -18.812 -17.344 16.234 1 84.62 289 ILE B CA 1
ATOM 7100 C C . ILE B 1 289 ? -18.969 -16.828 14.812 1 84.62 289 ILE B C 1
ATOM 7102 O O . ILE B 1 289 ? -19.984 -17.078 14.164 1 84.62 289 ILE B O 1
ATOM 7106 N N . GLN B 1 290 ? -18.016 -16.125 14.375 1 81.88 290 GLN B N 1
ATOM 7107 C CA . GLN B 1 290 ? -18 -15.641 13 1 81.88 290 GLN B CA 1
ATOM 7108 C C . GLN B 1 290 ? -18.062 -16.797 12.016 1 81.88 290 GLN B C 1
ATOM 7110 O O . GLN B 1 290 ? -18.859 -16.781 11.07 1 81.88 290 GLN B O 1
ATOM 7115 N N . LYS B 1 291 ? -17.281 -17.812 12.211 1 78.56 291 LYS B N 1
ATOM 7116 C CA . LYS B 1 291 ? -17.234 -18.984 11.328 1 78.56 291 LYS B CA 1
ATOM 7117 C C . LYS B 1 291 ? -18.562 -19.734 11.336 1 78.56 291 LYS B C 1
ATOM 7119 O O . LYS B 1 291 ? -19.047 -20.141 10.281 1 78.56 291 LYS B O 1
ATOM 7124 N N . LYS B 1 292 ? -19.156 -19.828 12.445 1 79.69 292 LYS B N 1
ATOM 7125 C CA . LYS B 1 292 ? -20.406 -20.547 12.602 1 79.69 292 LYS B CA 1
ATOM 7126 C C . LYS B 1 292 ? -21.562 -19.781 11.953 1 79.69 292 LYS B C 1
ATOM 7128 O O . LYS B 1 292 ? -22.531 -20.391 11.484 1 79.69 292 LYS B O 1
ATOM 7133 N N . SER B 1 293 ? -21.469 -18.531 11.984 1 74.5 293 SER B N 1
ATOM 7134 C CA . SER B 1 293 ? -22.531 -17.688 11.43 1 74.5 293 SER B CA 1
ATOM 7135 C C . SER B 1 293 ? -22.688 -17.922 9.93 1 74.5 293 SER B C 1
ATOM 7137 O O . SER B 1 293 ? -23.766 -17.719 9.375 1 74.5 293 SER B O 1
ATOM 7139 N N . ILE B 1 294 ? -21.641 -18.406 9.297 1 71.19 294 ILE B N 1
ATOM 7140 C CA . ILE B 1 294 ? -21.672 -18.672 7.863 1 71.19 294 ILE B CA 1
ATOM 7141 C C . ILE B 1 294 ? -22.531 -19.906 7.586 1 71.19 294 ILE B C 1
ATOM 7143 O O . ILE B 1 294 ? -23.266 -19.938 6.602 1 71.19 294 ILE B O 1
ATOM 7147 N N . GLU B 1 295 ? -22.297 -20.812 8.461 1 67.44 295 GLU B N 1
ATOM 7148 C CA . GLU B 1 295 ? -23.047 -22.062 8.289 1 67.44 295 GLU B CA 1
ATOM 7149 C C . GLU B 1 295 ? -24.547 -21.828 8.344 1 67.44 295 GLU B C 1
ATOM 7151 O O . GLU B 1 295 ? -25.328 -22.562 7.73 1 67.44 295 GLU B O 1
ATOM 7156 N N . SER B 1 296 ? -24.891 -20.75 9.102 1 62.44 296 SER B N 1
ATOM 7157 C CA . SER B 1 296 ? -26.312 -20.453 9.258 1 62.44 296 SER B CA 1
ATOM 7158 C C . SER B 1 296 ? -26.844 -19.688 8.062 1 62.44 296 SER B C 1
ATOM 7160 O O . SER B 1 296 ? -28.062 -19.578 7.883 1 62.44 296 SER B O 1
ATOM 7162 N N . MET B 1 297 ? -25.891 -19.203 7.32 1 59.75 297 MET B N 1
ATOM 7163 C CA . MET B 1 297 ? -26.312 -18.469 6.141 1 59.75 297 MET B CA 1
ATOM 7164 C C . MET B 1 297 ? -26.875 -19.391 5.074 1 59.75 297 MET B C 1
ATOM 7166 O O . MET B 1 297 ? -26.266 -20.422 4.766 1 59.75 297 MET B O 1
ATOM 7170 N N . HIS B 1 298 ? -28.094 -19.312 4.762 1 53.84 298 HIS B N 1
ATOM 7171 C CA . HIS B 1 298 ? -28.781 -20.172 3.797 1 53.84 298 HIS B CA 1
ATOM 7172 C C . HIS B 1 298 ? -28.281 -19.922 2.383 1 53.84 298 HIS B C 1
ATOM 7174 O O . HIS B 1 298 ? -28.125 -18.766 1.963 1 53.84 298 HIS B O 1
ATOM 7180 N N . LYS B 1 299 ? -27.656 -20.953 1.896 1 58.09 299 LYS B N 1
ATOM 7181 C CA . LYS B 1 299 ? -27.312 -20.906 0.479 1 58.09 299 LYS B CA 1
ATOM 7182 C C . LYS B 1 299 ? -28.562 -20.922 -0.396 1 58.09 299 LYS B C 1
ATOM 7184 O O . LYS B 1 299 ? -29.406 -21.797 -0.257 1 58.09 299 LYS B O 1
ATOM 7189 N N . LEU B 1 300 ? -28.922 -19.828 -0.91 1 52.38 300 LEU B N 1
ATOM 7190 C CA . LEU B 1 300 ? -30.016 -19.828 -1.881 1 52.38 300 LEU B CA 1
ATOM 7191 C C . LEU B 1 300 ? -29.547 -20.391 -3.221 1 52.38 300 LEU B C 1
ATOM 7193 O O . LEU B 1 300 ? -28.594 -19.875 -3.812 1 52.38 300 LEU B O 1
ATOM 7197 N N . GLU B 1 301 ? -29.781 -21.672 -3.418 1 60.38 301 GLU B N 1
ATOM 7198 C CA . GLU B 1 301 ? -29.438 -22.281 -4.703 1 60.38 301 GLU B CA 1
ATOM 7199 C C . GLU B 1 301 ? -30.625 -22.25 -5.66 1 60.38 301 GLU B C 1
ATOM 7201 O O . GLU B 1 301 ? -31.75 -22.562 -5.27 1 60.38 301 GLU B O 1
ATOM 7206 N N . GLU B 1 302 ? -30.562 -21.469 -6.641 1 60.88 302 GLU B N 1
ATOM 7207 C CA . GLU B 1 302 ? -31.547 -21.5 -7.719 1 60.88 302 GLU B CA 1
ATOM 7208 C C . GLU B 1 302 ? -31.047 -22.328 -8.898 1 60.88 302 GLU B C 1
ATOM 7210 O O . GLU B 1 302 ? -29.906 -22.188 -9.32 1 60.88 302 GLU B O 1
ATOM 7215 N N . ARG B 1 303 ? -31.938 -23.469 -9.336 1 69.88 303 ARG B N 1
ATOM 7216 C CA . ARG B 1 303 ? -31.578 -24.312 -10.461 1 69.88 303 ARG B CA 1
ATOM 7217 C C . ARG B 1 303 ? -32.344 -23.922 -11.711 1 69.88 303 ARG B C 1
ATOM 7219 O O . ARG B 1 303 ? -33.594 -23.875 -11.688 1 69.88 303 ARG B O 1
ATOM 7226 N N . ILE B 1 304 ? -31.594 -23.297 -12.625 1 76.12 304 ILE B N 1
ATOM 7227 C CA . ILE B 1 304 ? -32.188 -22.984 -13.922 1 76.12 304 ILE B CA 1
ATOM 7228 C C . ILE B 1 304 ? -31.703 -23.984 -14.969 1 76.12 304 ILE B C 1
ATOM 7230 O O . ILE B 1 304 ? -30.516 -24.328 -15.008 1 76.12 304 ILE B O 1
ATOM 7234 N N . ASP B 1 305 ? -32.562 -24.562 -15.727 1 80.81 305 ASP B N 1
ATOM 7235 C CA . ASP B 1 305 ? -32.25 -25.578 -16.719 1 80.81 305 ASP B CA 1
ATOM 7236 C C . ASP B 1 305 ? -31.812 -24.938 -18.031 1 80.81 305 ASP B C 1
ATOM 7238 O O . ASP B 1 305 ? -32.594 -24.25 -18.672 1 80.81 305 ASP B O 1
ATOM 7242 N N . PHE B 1 306 ? -30.609 -25.156 -18.438 1 86.19 306 PHE B N 1
ATOM 7243 C CA . PHE B 1 306 ? -30.062 -24.625 -19.688 1 86.19 306 PHE B CA 1
ATOM 7244 C C . PHE B 1 306 ? -29.719 -25.75 -20.656 1 86.19 306 PHE B C 1
ATOM 7246 O O . PHE B 1 306 ? -28.859 -25.578 -21.516 1 86.19 306 PHE B O 1
ATOM 7253 N N . THR B 1 307 ? -30.312 -26.828 -20.562 1 88.44 307 THR B N 1
ATOM 7254 C CA . THR B 1 307 ? -29.953 -28.016 -21.328 1 88.44 307 THR B CA 1
ATOM 7255 C C . THR B 1 307 ? -30.094 -27.75 -22.828 1 88.44 307 THR B C 1
ATOM 7257 O O . THR B 1 307 ? -29.219 -28.156 -23.609 1 88.44 307 THR B O 1
ATOM 7260 N N . GLU B 1 308 ? -31.109 -27.094 -23.234 1 88.44 308 GLU B N 1
ATOM 7261 C CA . GLU B 1 308 ? -31.328 -26.828 -24.656 1 88.44 308 GLU B CA 1
ATOM 7262 C C . GLU B 1 308 ? -30.281 -25.859 -25.203 1 88.44 308 GLU B C 1
ATOM 7264 O O . GLU B 1 308 ? -29.797 -26.031 -26.328 1 88.44 308 GLU B O 1
ATOM 7269 N N . GLU B 1 309 ? -30.016 -24.859 -24.438 1 88.5 309 GLU B N 1
ATOM 7270 C CA . GLU B 1 309 ? -28.984 -23.906 -24.828 1 88.5 309 GLU B CA 1
ATOM 7271 C C . GLU B 1 309 ? -27.625 -24.578 -24.984 1 88.5 309 GLU B C 1
ATOM 7273 O O . GLU B 1 309 ? -26.891 -24.297 -25.938 1 88.5 309 GLU B O 1
ATOM 7278 N N . VAL B 1 310 ? -27.312 -25.531 -24.141 1 91.94 310 VAL B N 1
ATOM 7279 C CA . VAL B 1 310 ? -26.031 -26.25 -24.172 1 91.94 310 VAL B CA 1
ATOM 7280 C C . VAL B 1 310 ? -25.969 -27.141 -25.406 1 91.94 310 VAL B C 1
ATOM 7282 O O . VAL B 1 310 ? -24.938 -27.172 -26.094 1 91.94 310 VAL B O 1
ATOM 7285 N N . LYS B 1 311 ? -27.031 -27.766 -25.719 1 92.25 311 LYS B N 1
ATOM 7286 C CA . LYS B 1 311 ? -27.078 -28.625 -26.891 1 92.25 311 LYS B CA 1
ATOM 7287 C C . LYS B 1 311 ? -26.844 -27.812 -28.172 1 92.25 311 LYS B C 1
ATOM 7289 O O . LYS B 1 311 ? -26.125 -28.266 -29.078 1 92.25 311 LYS B O 1
ATOM 7294 N N . LYS B 1 312 ? -27.422 -26.719 -28.188 1 91.38 312 LYS B N 1
ATOM 7295 C CA . LYS B 1 312 ? -27.281 -25.844 -29.344 1 91.38 312 LYS B CA 1
ATOM 7296 C C . LYS B 1 312 ? -25.828 -25.422 -29.516 1 91.38 312 LYS B C 1
ATOM 7298 O O . LYS B 1 312 ? -25.297 -25.453 -30.625 1 91.38 312 LYS B O 1
ATOM 7303 N N . ILE B 1 313 ? -25.203 -25.062 -28.516 1 90.31 313 ILE B N 1
ATOM 7304 C CA . ILE B 1 313 ? -23.828 -24.562 -28.547 1 90.31 313 ILE B CA 1
ATOM 7305 C C . ILE B 1 313 ? -22.891 -25.703 -28.984 1 90.31 313 ILE B C 1
ATOM 7307 O O . ILE B 1 313 ? -21.953 -25.484 -29.75 1 90.31 313 ILE B O 1
ATOM 7311 N N . LEU B 1 314 ? -23.172 -26.922 -28.484 1 93.69 314 LEU B N 1
ATOM 7312 C CA . LEU B 1 314 ? -22.328 -28.062 -28.797 1 93.69 314 LEU B CA 1
ATOM 7313 C C . LEU B 1 314 ? -22.469 -28.469 -30.266 1 93.69 314 LEU B C 1
ATOM 7315 O O . LEU B 1 314 ? -21.516 -28.984 -30.875 1 93.69 314 LEU B O 1
ATOM 7319 N N . SER B 1 315 ? -23.578 -28.156 -30.812 1 92.94 315 SER B N 1
ATOM 7320 C CA . SER B 1 315 ? -23.812 -28.484 -32.219 1 92.94 315 SER B CA 1
ATOM 7321 C C . SER B 1 315 ? -22.906 -27.656 -33.125 1 92.94 315 SER B C 1
ATOM 7323 O O . SER B 1 315 ? -22.562 -28.094 -34.219 1 92.94 315 SER B O 1
ATOM 7325 N N . TYR B 1 316 ? -22.5 -26.5 -32.656 1 90.31 316 TYR B N 1
ATOM 7326 C CA . TYR B 1 316 ? -21.625 -25.625 -33.438 1 90.31 316 TYR B CA 1
ATOM 7327 C C . TYR B 1 316 ? -20.234 -26.219 -33.562 1 90.31 316 TYR B C 1
ATOM 7329 O O . TYR B 1 316 ? -19.484 -25.875 -34.469 1 90.31 316 TYR B O 1
ATOM 7337 N N . LEU B 1 317 ? -19.891 -27.141 -32.656 1 93.75 317 LEU B N 1
ATOM 7338 C CA . LEU B 1 317 ? -18.547 -27.703 -32.625 1 93.75 317 LEU B CA 1
ATOM 7339 C C . LEU B 1 317 ? -18.469 -28.969 -33.469 1 93.75 317 LEU B C 1
ATOM 7341 O O . LEU B 1 317 ? -17.375 -29.469 -33.75 1 93.75 317 LEU B O 1
ATOM 7345 N N . GLU B 1 318 ? -19.609 -29.438 -33.938 1 92.12 318 GLU B N 1
ATOM 7346 C CA . GLU B 1 318 ? -19.625 -30.688 -34.688 1 92.12 318 GLU B CA 1
ATOM 7347 C C . GLU B 1 318 ? -18.906 -30.547 -36.031 1 92.12 318 GLU B C 1
ATOM 7349 O O . GLU B 1 318 ? -19.234 -29.656 -36.812 1 92.12 318 GLU B O 1
ATOM 7354 N N . GLY B 1 319 ? -17.906 -31.359 -36.312 1 90.44 319 GLY B N 1
ATOM 7355 C CA . GLY B 1 319 ? -17.188 -31.406 -37.594 1 90.44 319 GLY B CA 1
ATOM 7356 C C . GLY B 1 319 ? -16.125 -30.328 -37.688 1 90.44 319 GLY B C 1
ATOM 7357 O O . GLY B 1 319 ? -15.477 -30.188 -38.75 1 90.44 319 GLY B O 1
ATOM 7358 N N . GLU B 1 320 ? -15.945 -29.531 -36.656 1 92 320 GLU B N 1
ATOM 7359 C CA . GLU B 1 320 ? -14.984 -28.438 -36.719 1 92 320 GLU B CA 1
ATOM 7360 C C . GLU B 1 320 ? -13.57 -28.938 -36.406 1 92 320 GLU B C 1
ATOM 7362 O O . GLU B 1 320 ? -13.391 -29.875 -35.625 1 92 320 GLU B O 1
ATOM 7367 N N . ASN B 1 321 ? -12.586 -28.344 -37.031 1 94.25 321 ASN B N 1
ATOM 7368 C CA . ASN B 1 321 ? -11.195 -28.641 -36.719 1 94.25 321 ASN B CA 1
ATOM 7369 C C . ASN B 1 321 ? -10.766 -27.938 -35.406 1 94.25 321 ASN B C 1
ATOM 7371 O O . ASN B 1 321 ? -11.555 -27.219 -34.812 1 94.25 321 ASN B O 1
ATOM 7375 N N . ILE B 1 322 ? -9.617 -28.172 -35 1 95.25 322 ILE B N 1
ATOM 7376 C CA . ILE B 1 322 ? -9.125 -27.703 -33.688 1 95.25 322 ILE B CA 1
ATOM 7377 C C . ILE B 1 322 ? -9.125 -26.172 -33.656 1 95.25 322 ILE B C 1
ATOM 7379 O O . ILE B 1 322 ? -9.562 -25.578 -32.688 1 95.25 322 ILE B O 1
ATOM 7383 N N . LYS B 1 323 ? -8.648 -25.516 -34.719 1 95 323 LYS B N 1
ATOM 7384 C CA . LYS B 1 323 ? -8.57 -24.062 -34.812 1 95 323 LYS B CA 1
ATOM 7385 C C . LYS B 1 323 ? -9.953 -23.438 -34.719 1 95 323 LYS B C 1
ATOM 7387 O O . LYS B 1 323 ? -10.172 -22.5 -33.938 1 95 323 LYS B O 1
ATOM 7392 N N . SER B 1 324 ? -10.883 -23.984 -35.469 1 94 324 SER B N 1
ATOM 7393 C CA . SER B 1 324 ? -12.258 -23.469 -35.469 1 94 324 SER B CA 1
ATOM 7394 C C . SER B 1 324 ? -12.93 -23.719 -34.125 1 94 324 SER B C 1
ATOM 7396 O O . SER B 1 324 ? -13.703 -22.875 -33.656 1 94 324 SER B O 1
ATOM 7398 N N . SER B 1 325 ? -12.672 -24.844 -33.531 1 96.12 325 SER B N 1
ATOM 7399 C CA . SER B 1 325 ? -13.242 -25.156 -32.219 1 96.12 325 SER B CA 1
ATOM 7400 C C . SER B 1 325 ? -12.758 -24.172 -31.156 1 96.12 325 SER B C 1
ATOM 7402 O O . SER B 1 325 ? -13.547 -23.703 -30.328 1 96.12 325 SER B O 1
ATOM 7404 N N . ILE B 1 326 ? -11.461 -23.844 -31.203 1 96.62 326 ILE B N 1
ATOM 7405 C CA . ILE B 1 326 ? -10.883 -22.891 -30.266 1 96.62 326 ILE B CA 1
ATOM 7406 C C . ILE B 1 326 ? -11.484 -21.5 -30.516 1 96.62 326 ILE B C 1
ATOM 7408 O O . ILE B 1 326 ? -11.812 -20.797 -29.562 1 96.62 326 ILE B O 1
ATOM 7412 N N . LYS B 1 327 ? -11.68 -21.141 -31.719 1 95 327 LYS B N 1
ATOM 7413 C CA . LYS B 1 327 ? -12.281 -19.844 -32.062 1 95 327 LYS B CA 1
ATOM 7414 C C . LYS B 1 327 ? -13.695 -19.734 -31.484 1 95 327 LYS B C 1
ATOM 7416 O O . LYS B 1 327 ? -14.086 -18.688 -30.969 1 95 327 LYS B O 1
ATOM 7421 N N . TYR B 1 328 ? -14.398 -20.859 -31.609 1 94.38 328 TYR B N 1
ATOM 7422 C CA . TYR B 1 328 ? -15.758 -20.859 -31.078 1 94.38 328 TYR B CA 1
ATOM 7423 C C . TYR B 1 328 ? -15.758 -20.734 -29.562 1 94.38 328 TYR B C 1
ATOM 7425 O O . TYR B 1 328 ? -16.578 -20.031 -28.984 1 94.38 328 TYR B O 1
ATOM 7433 N N . LEU B 1 329 ? -14.844 -21.453 -28.922 1 96.31 329 LEU B N 1
ATOM 7434 C CA . LEU B 1 329 ? -14.734 -21.422 -27.469 1 96.31 329 LEU B CA 1
ATOM 7435 C C . LEU B 1 329 ? -14.445 -20 -26.984 1 96.31 329 LEU B C 1
ATOM 7437 O O . LEU B 1 329 ? -14.977 -19.594 -25.953 1 96.31 329 LEU B O 1
ATOM 7441 N N . VAL B 1 330 ? -13.664 -19.219 -27.703 1 95.69 330 VAL B N 1
ATOM 7442 C CA . VAL B 1 330 ? -13.172 -17.938 -27.203 1 95.69 330 VAL B CA 1
ATOM 7443 C C . VAL B 1 330 ? -14.031 -16.812 -27.734 1 95.69 330 VAL B C 1
ATOM 7445 O O . VAL B 1 330 ? -14.398 -15.891 -27 1 95.69 330 VAL B O 1
ATOM 7448 N N . PHE B 1 331 ? -14.406 -16.875 -28.984 1 92.94 331 PHE B N 1
ATOM 7449 C CA . PHE B 1 331 ? -15.078 -15.75 -29.609 1 92.94 331 PHE B CA 1
ATOM 7450 C C . PHE B 1 331 ? -16.578 -16 -29.734 1 92.94 331 PHE B C 1
ATOM 7452 O O . PHE B 1 331 ? -17.359 -15.07 -29.953 1 92.94 331 PHE B O 1
ATOM 7459 N N . GLY B 1 332 ? -16.969 -17.234 -29.609 1 91.38 332 GLY B N 1
ATOM 7460 C CA . GLY B 1 332 ? -18.375 -17.578 -29.703 1 91.38 332 GLY B CA 1
ATOM 7461 C C . GLY B 1 332 ? -19.188 -17.141 -28.5 1 91.38 332 GLY B C 1
ATOM 7462 O O . GLY B 1 332 ? -20.406 -17.094 -28.547 1 91.38 332 GLY B O 1
ATOM 7463 N N . ILE B 1 333 ? -18.531 -16.828 -27.484 1 92.19 333 ILE B N 1
ATOM 7464 C CA . ILE B 1 333 ? -19.188 -16.422 -26.25 1 92.19 333 ILE B CA 1
ATOM 7465 C C . ILE B 1 333 ? -19.172 -14.891 -26.125 1 92.19 333 ILE B C 1
ATOM 7467 O O . ILE B 1 333 ? -18.109 -14.289 -26.016 1 92.19 333 ILE B O 1
ATOM 7471 N N . GLN B 1 334 ? -20.312 -14.336 -26.141 1 90.75 334 GLN B N 1
ATOM 7472 C CA . GLN B 1 334 ? -20.422 -12.883 -26.016 1 90.75 334 GLN B CA 1
ATOM 7473 C C . GLN B 1 334 ? -20.734 -12.477 -24.578 1 90.75 334 GLN B C 1
ATOM 7475 O O . GLN B 1 334 ? -21.828 -12.711 -24.078 1 90.75 334 GLN B O 1
ATOM 7480 N N . LEU B 1 335 ? -19.828 -11.805 -23.969 1 93.44 335 LEU B N 1
ATOM 7481 C CA . LEU B 1 335 ? -20 -11.352 -22.594 1 93.44 335 LEU B CA 1
ATOM 7482 C C . LEU B 1 335 ? -20.906 -10.117 -22.547 1 93.44 335 LEU B C 1
ATOM 7484 O O . LEU B 1 335 ? -21 -9.367 -23.516 1 93.44 335 LEU B O 1
ATOM 7488 N N . SER B 1 336 ? -21.531 -9.922 -21.422 1 93.69 336 SER B N 1
ATOM 7489 C CA . SER B 1 336 ? -22.344 -8.719 -21.219 1 93.69 336 SER B CA 1
ATOM 7490 C C . SER B 1 336 ? -21.469 -7.473 -21.172 1 93.69 336 SER B C 1
ATOM 7492 O O . SER B 1 336 ? -20.375 -7.492 -20.594 1 93.69 336 SER B O 1
ATOM 7494 N N . ASP B 1 337 ? -21.953 -6.465 -21.859 1 93.06 337 ASP B N 1
ATOM 7495 C CA . ASP B 1 337 ? -21.219 -5.211 -21.75 1 93.06 337 ASP B CA 1
ATOM 7496 C C . ASP B 1 337 ? -21.609 -4.465 -20.469 1 93.06 337 ASP B C 1
ATOM 7498 O O . ASP B 1 337 ? -22.594 -4.816 -19.812 1 93.06 337 ASP B O 1
ATOM 7502 N N . LYS B 1 338 ? -20.891 -3.527 -20.141 1 92.19 338 LYS B N 1
ATOM 7503 C CA . LYS B 1 338 ? -21.062 -2.77 -18.906 1 92.19 338 LYS B CA 1
ATOM 7504 C C . LYS B 1 338 ? -22.438 -2.105 -18.859 1 92.19 338 LYS B C 1
ATOM 7506 O O . LYS B 1 338 ? -23.078 -2.053 -17.797 1 92.19 338 LYS B O 1
ATOM 7511 N N . GLU B 1 339 ? -22.859 -1.616 -19.953 1 91.62 339 GLU B N 1
ATOM 7512 C CA . GLU B 1 339 ? -24.156 -0.922 -20.016 1 91.62 339 GLU B CA 1
ATOM 7513 C C . GLU B 1 339 ? -25.312 -1.877 -19.75 1 91.62 339 GLU B C 1
ATOM 7515 O O . GLU B 1 339 ? -26.297 -1.502 -19.109 1 91.62 339 GLU B O 1
ATOM 7520 N N . LYS B 1 340 ? -25.188 -3.014 -20.297 1 92.25 340 LYS B N 1
ATOM 7521 C CA . LYS B 1 340 ? -26.203 -4.023 -20.047 1 92.25 340 LYS B CA 1
ATOM 7522 C C . LYS B 1 340 ? -26.281 -4.367 -18.562 1 92.25 340 LYS B C 1
ATOM 7524 O O . LYS B 1 340 ? -27.375 -4.535 -18.016 1 92.25 340 LYS B O 1
ATOM 7529 N N . LEU B 1 341 ? -25.172 -4.535 -17.938 1 93 341 LEU B N 1
ATOM 7530 C CA . LEU B 1 341 ? -25.125 -4.828 -16.516 1 93 341 LEU B CA 1
ATOM 7531 C C . LEU B 1 341 ? -25.688 -3.67 -15.695 1 93 341 LEU B C 1
ATOM 7533 O O . LEU B 1 341 ? -26.406 -3.887 -14.711 1 93 341 LEU B O 1
ATOM 7537 N N . ARG B 1 342 ? -25.359 -2.484 -16.109 1 90.88 342 ARG B N 1
ATOM 7538 C CA . ARG B 1 342 ? -25.906 -1.294 -15.453 1 90.88 342 ARG B CA 1
ATOM 7539 C C . ARG B 1 342 ? -27.422 -1.28 -15.508 1 90.88 342 ARG B C 1
ATOM 7541 O O . ARG B 1 342 ? -28.094 -0.978 -14.516 1 90.88 342 ARG B O 1
ATOM 7548 N N . LYS B 1 343 ? -27.906 -1.558 -16.656 1 90.44 343 LYS B N 1
ATOM 7549 C CA . LYS B 1 343 ? -29.344 -1.585 -16.844 1 90.44 343 LYS B CA 1
ATOM 7550 C C . LYS B 1 343 ? -30 -2.631 -15.938 1 90.44 343 LYS B C 1
ATOM 7552 O O . LYS B 1 343 ? -31.078 -2.396 -15.383 1 90.44 343 LYS B O 1
ATOM 7557 N N . ARG B 1 344 ? -29.375 -3.744 -15.844 1 86.75 344 ARG B N 1
ATOM 7558 C CA . ARG B 1 344 ? -29.891 -4.801 -14.977 1 86.75 344 ARG B CA 1
ATOM 7559 C C . ARG B 1 344 ? -30.016 -4.309 -13.539 1 86.75 344 ARG B C 1
ATOM 7561 O O . ARG B 1 344 ? -31 -4.59 -12.859 1 86.75 344 ARG B O 1
ATOM 7568 N N . ILE B 1 345 ? -29.031 -3.627 -13.031 1 83.94 345 ILE B N 1
ATOM 7569 C CA . ILE B 1 345 ? -29 -3.121 -11.664 1 83.94 345 ILE B CA 1
ATOM 7570 C C . ILE B 1 345 ? -30.078 -2.062 -11.477 1 83.94 345 ILE B C 1
ATOM 7572 O O . ILE B 1 345 ? -30.812 -2.078 -10.477 1 83.94 345 ILE B O 1
ATOM 7576 N N . THR B 1 346 ? -30.156 -1.184 -12.422 1 83.12 346 THR B N 1
ATOM 7577 C CA . THR B 1 346 ? -31.125 -0.101 -12.336 1 83.12 346 THR B CA 1
ATOM 7578 C C . THR B 1 346 ? -32.562 -0.649 -12.375 1 83.12 346 THR B C 1
ATOM 7580 O O . THR B 1 346 ? -33.438 -0.158 -11.664 1 83.12 346 THR B O 1
ATOM 7583 N N . ASP B 1 347 ? -32.719 -1.604 -13.203 1 81.94 347 ASP B N 1
ATOM 7584 C CA . ASP B 1 347 ? -34.031 -2.24 -13.289 1 81.94 347 ASP B CA 1
ATOM 7585 C C . ASP B 1 347 ? -34.375 -2.934 -11.977 1 81.94 347 ASP B C 1
ATOM 7587 O O . ASP B 1 347 ? -35.531 -2.881 -11.531 1 81.94 347 ASP B O 1
ATOM 7591 N N . ASN B 1 348 ? -33.469 -3.574 -11.375 1 76.25 348 ASN B N 1
ATOM 7592 C CA . ASN B 1 348 ? -33.688 -4.238 -10.094 1 76.25 348 ASN B CA 1
ATOM 7593 C C . ASN B 1 348 ? -34 -3.234 -8.992 1 76.25 348 ASN B C 1
ATOM 7595 O O . ASN B 1 348 ? -34.812 -3.523 -8.117 1 76.25 348 ASN B O 1
ATOM 7599 N N . LEU B 1 349 ? -33.344 -2.162 -9.023 1 72.62 349 LEU B N 1
ATOM 7600 C CA . LEU B 1 349 ? -33.594 -1.114 -8.039 1 72.62 349 LEU B CA 1
ATOM 7601 C C . LEU B 1 349 ? -35 -0.567 -8.172 1 72.62 349 LEU B C 1
ATOM 7603 O O . LEU B 1 349 ? -35.625 -0.229 -7.168 1 72.62 349 LEU B O 1
ATOM 7607 N N . LYS B 1 350 ? -35.406 -0.482 -9.352 1 71.38 350 LYS B N 1
ATOM 7608 C CA . LYS B 1 350 ? -36.75 0.013 -9.602 1 71.38 350 LYS B CA 1
ATOM 7609 C C . LYS B 1 350 ? -37.812 -0.986 -9.125 1 71.38 350 LYS B C 1
ATOM 7611 O O . LYS B 1 350 ? -38.844 -0.593 -8.602 1 71.38 350 LYS B O 1
ATOM 7616 N N . ASN B 1 351 ? -37.438 -2.203 -9.281 1 66.38 351 ASN B N 1
ATOM 7617 C CA . ASN B 1 351 ? -38.438 -3.248 -8.977 1 66.38 351 ASN B CA 1
ATOM 7618 C C . ASN B 1 351 ? -38.438 -3.582 -7.492 1 66.38 351 ASN B C 1
ATOM 7620 O O . ASN B 1 351 ? -39.469 -4.027 -6.965 1 66.38 351 ASN B O 1
ATOM 7624 N N . ASP B 1 352 ? -37.281 -3.547 -6.867 1 60.38 352 ASP B N 1
ATOM 7625 C CA . ASP B 1 352 ? -37.156 -3.898 -5.457 1 60.38 352 ASP B CA 1
ATOM 7626 C C . ASP B 1 352 ? -36.344 -2.861 -4.691 1 60.38 352 ASP B C 1
ATOM 7628 O O . ASP B 1 352 ? -35.125 -2.896 -4.723 1 60.38 352 ASP B O 1
ATOM 7632 N N . ILE B 1 353 ? -37.094 -2.049 -4.062 1 57.03 353 ILE B N 1
ATOM 7633 C CA . ILE B 1 353 ? -36.5 -0.928 -3.357 1 57.03 353 ILE B CA 1
ATOM 7634 C C . ILE B 1 353 ? -35.562 -1.451 -2.26 1 57.03 353 ILE B C 1
ATOM 7636 O O . ILE B 1 353 ? -34.562 -0.81 -1.92 1 57.03 353 ILE B O 1
ATOM 7640 N N . THR B 1 354 ? -35.844 -2.629 -1.751 1 52.22 354 THR B N 1
ATOM 7641 C CA . THR B 1 354 ? -35.031 -3.191 -0.669 1 52.22 354 THR B CA 1
ATOM 7642 C C . THR B 1 354 ? -33.625 -3.457 -1.134 1 52.22 354 THR B C 1
ATOM 7644 O O . THR B 1 354 ? -32.688 -3.426 -0.331 1 52.22 354 THR B O 1
ATOM 7647 N N . TYR B 1 355 ? -33.562 -3.672 -2.436 1 53.12 355 TYR B N 1
ATOM 7648 C CA . TYR B 1 355 ? -32.25 -3.93 -3.037 1 53.12 355 TYR B CA 1
ATOM 7649 C C . TYR B 1 355 ? -31.281 -2.771 -2.777 1 53.12 355 TYR B C 1
ATOM 7651 O O . TYR B 1 355 ? -30.078 -2.982 -2.588 1 53.12 355 TYR B O 1
ATOM 7659 N N . GLY B 1 356 ? -31.812 -1.662 -2.596 1 52.66 356 GLY B N 1
ATOM 7660 C CA . GLY B 1 356 ? -30.969 -0.487 -2.412 1 52.66 356 GLY B CA 1
ATOM 7661 C C . GLY B 1 356 ? -30.812 -0.092 -0.958 1 52.66 356 GLY B C 1
ATOM 7662 O O . GLY B 1 356 ? -29.844 0.596 -0.601 1 52.66 356 GLY B O 1
ATOM 7663 N N . LEU B 1 357 ? -31.688 -0.535 -0.063 1 51.19 357 LEU B N 1
ATOM 7664 C CA . LEU B 1 357 ? -31.75 -0.049 1.312 1 51.19 357 LEU B CA 1
ATOM 7665 C C . LEU B 1 357 ? -30.766 -0.8 2.199 1 51.19 357 LEU B C 1
ATOM 7667 O O . LEU B 1 357 ? -30.188 -0.221 3.125 1 51.19 357 LEU B O 1
ATOM 7671 N N . MET B 1 358 ? -30.656 -2.08 1.988 1 55 358 MET B N 1
ATOM 7672 C CA . MET B 1 358 ? -29.75 -2.859 2.838 1 55 358 MET B CA 1
ATOM 7673 C C . MET B 1 358 ? -28.594 -3.438 2.025 1 55 358 MET B C 1
ATOM 7675 O O . MET B 1 358 ? -28.719 -4.535 1.475 1 55 358 MET B O 1
ATOM 7679 N N . PRO B 1 359 ? -27.641 -2.568 1.937 1 64.25 359 PRO B N 1
ATOM 7680 C CA . PRO B 1 359 ? -26.516 -3.076 1.127 1 64.25 359 PRO B CA 1
ATOM 7681 C C . PRO B 1 359 ? -25.953 -4.391 1.657 1 64.25 359 PRO B C 1
ATOM 7683 O O . PRO B 1 359 ? -25.766 -4.543 2.867 1 64.25 359 PRO B O 1
ATOM 7686 N N . PRO B 1 360 ? -25.844 -5.34 0.75 1 72.38 360 PRO B N 1
ATOM 7687 C CA . PRO B 1 360 ? -25.328 -6.648 1.166 1 72.38 360 PRO B CA 1
ATOM 7688 C C . PRO B 1 360 ? -23.875 -6.602 1.604 1 72.38 360 PRO B C 1
ATOM 7690 O O . PRO B 1 360 ? -23.094 -5.801 1.077 1 72.38 360 PRO B O 1
ATOM 7693 N N . ALA B 1 361 ? -23.625 -7.289 2.719 1 76.69 361 ALA B N 1
ATOM 7694 C CA . ALA B 1 361 ? -22.25 -7.496 3.18 1 76.69 361 ALA B CA 1
ATOM 7695 C C . ALA B 1 361 ? -21.75 -8.883 2.789 1 76.69 361 ALA B C 1
ATOM 7697 O O . ALA B 1 361 ? -22.5 -9.867 2.852 1 76.69 361 ALA B O 1
ATOM 7698 N N . TYR B 1 362 ? -20.562 -8.961 2.297 1 81.25 362 TYR B N 1
ATOM 7699 C CA . TYR B 1 362 ? -19.984 -10.227 1.845 1 81.25 362 TYR B CA 1
ATOM 7700 C C . TYR B 1 362 ? -18.844 -10.664 2.746 1 81.25 362 TYR B C 1
ATOM 7702 O O . TYR B 1 362 ? -17.969 -9.859 3.082 1 81.25 362 TYR B O 1
ATOM 7710 N N . VAL B 1 363 ? -18.922 -11.867 3.191 1 81.25 363 VAL B N 1
ATOM 7711 C CA . VAL B 1 363 ? -17.938 -12.414 4.129 1 81.25 363 VAL B CA 1
ATOM 7712 C C . VAL B 1 363 ? -17.234 -13.609 3.492 1 81.25 363 VAL B C 1
ATOM 7714 O O . VAL B 1 363 ? -17.75 -14.227 2.562 1 81.25 363 VAL B O 1
ATOM 7717 N N . ASN B 1 364 ? -16.047 -13.922 3.953 1 80.94 364 ASN B N 1
ATOM 7718 C CA . ASN B 1 364 ? -15.328 -15.086 3.455 1 80.94 364 ASN B CA 1
ATOM 7719 C C . ASN B 1 364 ? -15.742 -16.359 4.195 1 80.94 364 ASN B C 1
ATOM 7721 O O . ASN B 1 364 ? -16.703 -16.344 4.965 1 80.94 364 ASN B O 1
ATOM 7725 N N . LYS B 1 365 ? -15 -17.438 3.863 1 76.75 365 LYS B N 1
ATOM 7726 C CA . LYS B 1 365 ? -15.328 -18.75 4.418 1 76.75 365 LYS B CA 1
ATOM 7727 C C . LYS B 1 365 ? -15.164 -18.766 5.934 1 76.75 365 LYS B C 1
ATOM 7729 O O . LYS B 1 365 ? -15.75 -19.609 6.621 1 76.75 365 LYS B O 1
ATOM 7734 N N . GLU B 1 366 ? -14.344 -17.781 6.449 1 79 366 GLU B N 1
ATOM 7735 C CA . GLU B 1 366 ? -14.102 -17.703 7.887 1 79 366 GLU B CA 1
ATOM 7736 C C . GLU B 1 366 ? -15.031 -16.703 8.555 1 79 366 GLU B C 1
ATOM 7738 O O . GLU B 1 366 ? -14.914 -16.438 9.758 1 79 366 GLU B O 1
ATOM 7743 N N . GLY B 1 367 ? -15.953 -16.141 7.77 1 77.06 367 GLY B N 1
ATOM 7744 C CA . GLY B 1 367 ? -16.922 -15.195 8.305 1 77.06 367 GLY B CA 1
ATOM 7745 C C . GLY B 1 367 ? -16.375 -13.789 8.438 1 77.06 367 GLY B C 1
ATOM 7746 O O . GLY B 1 367 ? -17.016 -12.93 9.055 1 77.06 367 GLY B O 1
ATOM 7747 N N . LYS B 1 368 ? -15.25 -13.602 7.902 1 81.56 368 LYS B N 1
ATOM 7748 C CA . LYS B 1 368 ? -14.648 -12.273 7.969 1 81.56 368 LYS B CA 1
ATOM 7749 C C . LYS B 1 368 ? -15.227 -11.359 6.895 1 81.56 368 LYS B C 1
ATOM 7751 O O . LYS B 1 368 ? -15.43 -11.781 5.754 1 81.56 368 LYS B O 1
ATOM 7756 N N . LEU B 1 369 ? -15.531 -10.203 7.305 1 79.81 369 LEU B N 1
ATOM 7757 C CA . LEU B 1 369 ? -16.141 -9.242 6.387 1 79.81 369 LEU B CA 1
ATOM 7758 C C . LEU B 1 369 ? -15.148 -8.797 5.324 1 79.81 369 LEU B C 1
ATOM 7760 O O . LEU B 1 369 ? -14.102 -8.219 5.645 1 79.81 369 LEU B O 1
ATOM 7764 N N . LEU B 1 370 ? -15.5 -9.094 4.094 1 83.5 370 LEU B N 1
ATOM 7765 C CA . LEU B 1 370 ? -14.625 -8.711 2.99 1 83.5 370 LEU B CA 1
ATOM 7766 C C . LEU B 1 370 ? -14.93 -7.293 2.525 1 83.5 370 LEU B C 1
ATOM 7768 O O . LEU B 1 370 ? -14.023 -6.469 2.393 1 83.5 370 LEU B O 1
ATOM 7772 N N . PHE B 1 371 ? -16.172 -7.008 2.219 1 85.19 371 PHE B N 1
ATOM 7773 C CA . PHE B 1 371 ? -16.609 -5.684 1.792 1 85.19 371 PHE B CA 1
ATOM 7774 C C . PHE B 1 371 ? -18.125 -5.539 1.93 1 85.19 371 PHE B C 1
ATOM 7776 O O . PHE B 1 371 ? -18.828 -6.531 2.131 1 85.19 371 PHE B O 1
ATOM 7783 N N . LYS B 1 372 ? -18.547 -4.305 1.978 1 82.06 372 LYS B N 1
ATOM 7784 C CA . LYS B 1 372 ? -19.969 -3.953 1.926 1 82.06 372 LYS B CA 1
ATOM 7785 C C . LYS B 1 372 ? -20.281 -3.078 0.714 1 82.06 372 LYS B C 1
ATOM 7787 O O . LYS B 1 372 ? -19.516 -2.168 0.39 1 82.06 372 LYS B O 1
ATOM 7792 N N . LEU B 1 373 ? -21.312 -3.514 -0.047 1 83.19 373 LEU B N 1
ATOM 7793 C CA . LEU B 1 373 ? -21.734 -2.646 -1.14 1 83.19 373 LEU B CA 1
ATOM 7794 C C . LEU B 1 373 ? -22.391 -1.376 -0.603 1 83.19 373 LEU B C 1
ATOM 7796 O O . LEU B 1 373 ? -23.062 -1.408 0.428 1 83.19 373 LEU B O 1
ATOM 7800 N N . PRO B 1 374 ? -22.188 -0.275 -1.244 1 81.56 374 PRO B N 1
ATOM 7801 C CA . PRO B 1 374 ? -22.75 0.983 -0.763 1 81.56 374 PRO B CA 1
ATOM 7802 C C . PRO B 1 374 ? -24.266 1.075 -1.004 1 81.56 374 PRO B C 1
ATOM 7804 O O . PRO B 1 374 ? -24.797 0.381 -1.873 1 81.56 374 PRO B O 1
ATOM 7807 N N . SER B 1 375 ? -24.922 1.874 -0.156 1 74.88 375 SER B N 1
ATOM 7808 C CA . SER B 1 375 ? -26.344 2.107 -0.348 1 74.88 375 SER B CA 1
ATOM 7809 C C . SER B 1 375 ? -26.609 2.951 -1.592 1 74.88 375 SER B C 1
ATOM 7811 O O . SER B 1 375 ? -25.859 3.893 -1.876 1 74.88 375 SER B O 1
ATOM 7813 N N . LEU B 1 376 ? -27.594 2.529 -2.34 1 72.88 376 LEU B N 1
ATOM 7814 C CA . LEU B 1 376 ? -27.906 3.252 -3.566 1 72.88 376 LEU B CA 1
ATOM 7815 C C . LEU B 1 376 ? -29.078 4.211 -3.344 1 72.88 376 LEU B C 1
ATOM 7817 O O . LEU B 1 376 ? -29.562 4.828 -4.293 1 72.88 376 LEU B O 1
ATOM 7821 N N . LEU B 1 377 ? -29.578 4.328 -2.189 1 62.94 377 LEU B N 1
ATOM 7822 C CA . LEU B 1 377 ? -30.75 5.141 -1.938 1 62.94 377 LEU B CA 1
ATOM 7823 C C . LEU B 1 377 ? -30.453 6.621 -2.109 1 62.94 377 LEU B C 1
ATOM 7825 O O . LEU B 1 377 ? -31.188 7.344 -2.775 1 62.94 377 LEU B O 1
ATOM 7829 N N . ASN B 1 378 ? -29.469 7.16 -1.201 1 56.47 378 ASN B N 1
ATOM 7830 C CA . ASN B 1 378 ? -29.234 8.602 -1.196 1 56.47 378 ASN B CA 1
ATOM 7831 C C . ASN B 1 378 ? -28.078 8.992 -2.115 1 56.47 378 ASN B C 1
ATOM 7833 O O . ASN B 1 378 ? -26.938 8.625 -1.86 1 56.47 378 ASN B O 1
ATOM 7837 N N . ASN B 1 379 ? -28.328 9.867 -3.223 1 57.19 379 ASN B N 1
ATOM 7838 C CA . ASN B 1 379 ? -27.359 10.414 -4.176 1 57.19 379 ASN B CA 1
ATOM 7839 C C . ASN B 1 379 ? -26.469 9.328 -4.754 1 57.19 379 ASN B C 1
ATOM 7841 O O . ASN B 1 379 ? -25.359 9.117 -4.262 1 57.19 379 ASN B O 1
ATOM 7845 N N . THR B 1 380 ? -27.047 8.594 -5.551 1 65 380 THR B N 1
ATOM 7846 C CA . THR B 1 380 ? -26.328 7.496 -6.184 1 65 380 THR B CA 1
ATOM 7847 C C . THR B 1 380 ? -25.109 8.016 -6.949 1 65 380 THR B C 1
ATOM 7849 O O . THR B 1 380 ? -25.25 8.594 -8.023 1 65 380 THR B O 1
ATOM 7852 N N . LYS B 1 381 ? -24.109 8.039 -6.23 1 78 381 LYS B N 1
ATOM 7853 C CA . LYS B 1 381 ? -22.859 8.344 -6.918 1 78 381 LYS B CA 1
ATOM 7854 C C . LYS B 1 381 ? -22.516 7.27 -7.945 1 78 381 LYS B C 1
ATOM 7856 O O . LYS B 1 381 ? -22.859 6.098 -7.762 1 78 381 LYS B O 1
ATOM 7861 N N . GLU B 1 382 ? -21.906 7.676 -9.023 1 84.38 382 GLU B N 1
ATOM 7862 C CA . GLU B 1 382 ? -21.5 6.766 -10.094 1 84.38 382 GLU B CA 1
ATOM 7863 C C . GLU B 1 382 ? -20.578 5.668 -9.57 1 84.38 382 GLU B C 1
ATOM 7865 O O . GLU B 1 382 ? -20.656 4.52 -10.016 1 84.38 382 GLU B O 1
ATOM 7870 N N . GLU B 1 383 ? -19.844 6.008 -8.633 1 86.38 383 GLU B N 1
ATOM 7871 C CA . GLU B 1 383 ? -18.906 5.039 -8.055 1 86.38 383 GLU B CA 1
ATOM 7872 C C . GLU B 1 383 ? -19.656 3.924 -7.328 1 86.38 383 GLU B C 1
ATOM 7874 O O . GLU B 1 383 ? -19.234 2.768 -7.348 1 86.38 383 GLU B O 1
ATOM 7879 N N . ASP B 1 384 ? -20.781 4.258 -6.766 1 86.19 384 ASP B N 1
ATOM 7880 C CA . ASP B 1 384 ? -21.578 3.268 -6.043 1 86.19 384 ASP B CA 1
ATOM 7881 C C . ASP B 1 384 ? -22.25 2.289 -7.004 1 86.19 384 ASP B C 1
ATOM 7883 O O . ASP B 1 384 ? -22.266 1.082 -6.758 1 86.19 384 ASP B O 1
ATOM 7887 N N . ILE B 1 385 ? -22.703 2.857 -8.031 1 87.06 385 ILE B N 1
ATOM 7888 C CA . ILE B 1 385 ? -23.328 2.014 -9.047 1 87.06 385 ILE B CA 1
ATOM 7889 C C . ILE B 1 385 ? -22.281 1.086 -9.664 1 87.06 385 ILE B C 1
ATOM 7891 O O . ILE B 1 385 ? -22.562 -0.086 -9.93 1 87.06 385 ILE B O 1
ATOM 7895 N N . ASN B 1 386 ? -21.109 1.626 -9.859 1 90.94 386 ASN B N 1
ATOM 7896 C CA . ASN B 1 386 ? -20.031 0.844 -10.453 1 90.94 386 ASN B CA 1
ATOM 7897 C C . ASN B 1 386 ? -19.656 -0.349 -9.578 1 90.94 386 ASN B C 1
ATOM 7899 O O . ASN B 1 386 ? -19.297 -1.409 -10.086 1 90.94 386 ASN B O 1
ATOM 7903 N N . SER B 1 387 ? -19.75 -0.165 -8.32 1 91.56 387 SER B N 1
ATOM 7904 C CA . SER B 1 387 ? -19.453 -1.27 -7.414 1 91.56 387 SER B CA 1
ATOM 7905 C C . SER B 1 387 ? -20.438 -2.426 -7.613 1 91.56 387 SER B C 1
ATOM 7907 O O . SER B 1 387 ? -20.031 -3.592 -7.578 1 91.56 387 SER B O 1
ATOM 7909 N N . TYR B 1 388 ? -21.672 -2.072 -7.922 1 88.69 388 TYR B N 1
ATOM 7910 C CA . TYR B 1 388 ? -22.672 -3.096 -8.18 1 88.69 388 TYR B CA 1
ATOM 7911 C C . TYR B 1 388 ? -22.438 -3.771 -9.523 1 88.69 388 TYR B C 1
ATOM 7913 O O . TYR B 1 388 ? -22.609 -4.988 -9.656 1 88.69 388 TYR B O 1
ATOM 7921 N N . ILE B 1 389 ? -22.062 -2.951 -10.414 1 92.69 389 ILE B N 1
ATOM 7922 C CA . ILE B 1 389 ? -21.781 -3.482 -11.75 1 92.69 389 ILE B CA 1
ATOM 7923 C C . ILE B 1 389 ? -20.625 -4.477 -11.68 1 92.69 389 ILE B C 1
ATOM 7925 O O . ILE B 1 389 ? -20.703 -5.57 -12.242 1 92.69 389 ILE B O 1
ATOM 7929 N N . GLU B 1 390 ? -19.594 -4.16 -11.023 1 93.81 390 GLU B N 1
ATOM 7930 C CA . GLU B 1 390 ? -18.438 -5.039 -10.875 1 93.81 390 GLU B CA 1
ATOM 7931 C C . GLU B 1 390 ? -18.828 -6.332 -10.164 1 93.81 390 GLU B C 1
ATOM 7933 O O . GLU B 1 390 ? -18.328 -7.406 -10.508 1 93.81 390 GLU B O 1
ATOM 7938 N N . HIS B 1 391 ? -19.703 -6.188 -9.242 1 91.62 391 HIS B N 1
ATOM 7939 C CA . HIS B 1 391 ? -20.109 -7.355 -8.469 1 91.62 391 HIS B CA 1
ATOM 7940 C C . HIS B 1 391 ? -20.938 -8.32 -9.32 1 91.62 391 HIS B C 1
ATOM 7942 O O . HIS B 1 391 ? -21.016 -9.508 -9.008 1 91.62 391 HIS B O 1
ATOM 7948 N N . GLU B 1 392 ? -21.531 -7.828 -10.383 1 90.38 392 GLU B N 1
ATOM 7949 C CA . GLU B 1 392 ? -22.328 -8.664 -11.281 1 90.38 392 GLU B CA 1
ATOM 7950 C C . GLU B 1 392 ? -21.453 -9.734 -11.938 1 90.38 392 GLU B C 1
ATOM 7952 O O . GLU B 1 392 ? -21.969 -10.719 -12.469 1 90.38 392 GLU B O 1
ATOM 7957 N N . ILE B 1 393 ? -20.141 -9.562 -11.859 1 90.94 393 ILE B N 1
ATOM 7958 C CA . ILE B 1 393 ? -19.219 -10.508 -12.484 1 90.94 393 ILE B CA 1
ATOM 7959 C C . ILE B 1 393 ? -19.391 -11.891 -11.867 1 90.94 393 ILE B C 1
ATOM 7961 O O . ILE B 1 393 ? -19.172 -12.906 -12.523 1 90.94 393 ILE B O 1
ATOM 7965 N N . ILE B 1 394 ? -19.781 -11.922 -10.617 1 89.12 394 ILE B N 1
ATOM 7966 C CA . ILE B 1 394 ? -19.969 -13.188 -9.906 1 89.12 394 ILE B CA 1
ATOM 7967 C C . ILE B 1 394 ? -21.062 -14.008 -10.594 1 89.12 394 ILE B C 1
ATOM 7969 O O . ILE B 1 394 ? -20.875 -15.195 -10.852 1 89.12 394 ILE B O 1
ATOM 7973 N N . ILE B 1 395 ? -22.109 -13.336 -10.922 1 85.69 395 ILE B N 1
ATOM 7974 C CA . ILE B 1 395 ? -23.234 -13.992 -11.602 1 85.69 395 ILE B CA 1
ATOM 7975 C C . ILE B 1 395 ? -22.828 -14.352 -13.023 1 85.69 395 ILE B C 1
ATOM 7977 O O . ILE B 1 395 ? -23.109 -15.461 -13.492 1 85.69 395 ILE B O 1
ATOM 7981 N N . GLU B 1 396 ? -22.141 -13.414 -13.695 1 88.94 396 GLU B N 1
ATOM 7982 C CA . GLU B 1 396 ? -21.703 -13.617 -15.07 1 88.94 396 GLU B CA 1
ATOM 7983 C C . GLU B 1 396 ? -20.781 -14.828 -15.188 1 88.94 396 GLU B C 1
ATOM 7985 O O . GLU B 1 396 ? -20.969 -15.672 -16.078 1 88.94 396 GLU B O 1
ATOM 7990 N N . CYS B 1 397 ? -19.859 -14.945 -14.281 1 91.62 397 CYS B N 1
ATOM 7991 C CA . CYS B 1 397 ? -18.891 -16.031 -14.305 1 91.62 397 CYS B CA 1
ATOM 7992 C C . CYS B 1 397 ? -19.562 -17.375 -14.133 1 91.62 397 CYS B C 1
ATOM 7994 O O . CYS B 1 397 ? -19.234 -18.344 -14.828 1 91.62 397 CYS B O 1
ATOM 7996 N N . ASN B 1 398 ? -20.484 -17.438 -13.211 1 87.88 398 ASN B N 1
ATOM 7997 C CA . ASN B 1 398 ? -21.188 -18.688 -12.961 1 87.88 398 ASN B CA 1
ATOM 7998 C C . ASN B 1 398 ? -22 -19.125 -14.172 1 87.88 398 ASN B C 1
ATOM 8000 O O . ASN B 1 398 ? -21.938 -20.281 -14.578 1 87.88 398 ASN B O 1
ATOM 8004 N N . PHE B 1 399 ? -22.703 -18.141 -14.742 1 89.5 399 PHE B N 1
ATOM 8005 C CA . PHE B 1 399 ? -23.562 -18.422 -15.891 1 89.5 399 PHE B CA 1
ATOM 8006 C C . PHE B 1 399 ? -22.719 -18.875 -17.078 1 89.5 399 PHE B C 1
ATOM 8008 O O . PHE B 1 399 ? -22.938 -19.969 -17.609 1 89.5 399 PHE B O 1
ATOM 8015 N N . TYR B 1 400 ? -21.719 -18.141 -17.484 1 92.88 400 TYR B N 1
ATOM 8016 C CA . TYR B 1 400 ? -20.938 -18.422 -18.688 1 92.88 400 TYR B CA 1
ATOM 8017 C C . TYR B 1 400 ? -20.125 -19.703 -18.516 1 92.88 400 TYR B C 1
ATOM 8019 O O . TYR B 1 400 ? -19.969 -20.469 -19.469 1 92.88 400 TYR B O 1
ATOM 8027 N N . SER B 1 401 ? -19.594 -19.938 -17.328 1 94.69 401 SER B N 1
ATOM 8028 C CA . SER B 1 401 ? -18.766 -21.125 -17.078 1 94.69 401 SER B CA 1
ATOM 8029 C C . SER B 1 401 ? -19.594 -22.406 -17.188 1 94.69 401 SER B C 1
ATOM 8031 O O . SER B 1 401 ? -19.172 -23.375 -17.812 1 94.69 401 SER B O 1
ATOM 8033 N N . GLN B 1 402 ? -20.781 -22.391 -16.641 1 90.62 402 GLN B N 1
ATOM 8034 C CA . GLN B 1 402 ? -21.594 -23.594 -16.547 1 90.62 402 GLN B CA 1
ATOM 8035 C C . GLN B 1 402 ? -22.312 -23.875 -17.875 1 90.62 402 GLN B C 1
ATOM 8037 O O . GLN B 1 402 ? -22.453 -25.031 -18.281 1 90.62 402 GLN B O 1
ATOM 8042 N N . VAL B 1 403 ? -22.672 -22.797 -18.516 1 91.19 403 VAL B N 1
ATOM 8043 C CA . VAL B 1 403 ? -23.547 -22.969 -19.672 1 91.19 403 VAL B CA 1
ATOM 8044 C C . VAL B 1 403 ? -22.719 -23.016 -20.953 1 91.19 403 VAL B C 1
ATOM 8046 O O . VAL B 1 403 ? -23.078 -23.734 -21.891 1 91.19 403 VAL B O 1
ATOM 8049 N N . TYR B 1 404 ? -21.641 -22.281 -20.969 1 94.12 404 TYR B N 1
ATOM 8050 C CA . TYR B 1 404 ? -20.938 -22.156 -22.234 1 94.12 404 TYR B CA 1
ATOM 8051 C C . TYR B 1 404 ? -19.531 -22.75 -22.141 1 94.12 404 TYR B C 1
ATOM 8053 O O . TYR B 1 404 ? -19.234 -23.766 -22.766 1 94.12 404 TYR B O 1
ATOM 8061 N N . ILE B 1 405 ? -18.688 -22.328 -21.266 1 96.44 405 ILE B N 1
ATOM 8062 C CA . ILE B 1 405 ? -17.25 -22.578 -21.281 1 96.44 405 ILE B CA 1
ATOM 8063 C C . ILE B 1 405 ? -16.984 -24.047 -20.953 1 96.44 405 ILE B C 1
ATOM 8065 O O . ILE B 1 405 ? -16.328 -24.75 -21.734 1 96.44 405 ILE B O 1
ATOM 8069 N N . ASN B 1 406 ? -17.516 -24.516 -19.859 1 95.38 406 ASN B N 1
ATOM 8070 C CA . ASN B 1 406 ? -17.219 -25.859 -19.391 1 95.38 406 ASN B CA 1
ATOM 8071 C C . ASN B 1 406 ? -17.719 -26.906 -20.375 1 95.38 406 ASN B C 1
ATOM 8073 O O . ASN B 1 406 ? -16.984 -27.828 -20.75 1 95.38 406 ASN B O 1
ATOM 8077 N N . PRO B 1 407 ? -18.984 -26.812 -20.859 1 94.44 407 PRO B N 1
ATOM 8078 C CA . PRO B 1 407 ? -19.469 -27.797 -21.844 1 94.44 407 PRO B CA 1
ATOM 8079 C C . PRO B 1 407 ? -18.672 -27.781 -23.141 1 94.44 407 PRO B C 1
ATOM 8081 O O . PRO B 1 407 ? -18.359 -28.828 -23.688 1 94.44 407 PRO B O 1
ATOM 8084 N N . MET B 1 408 ? -18.328 -26.625 -23.609 1 96.25 408 MET B N 1
ATOM 8085 C CA . MET B 1 408 ? -17.562 -26.516 -24.844 1 96.25 408 MET B CA 1
ATOM 8086 C C . MET B 1 408 ? -16.172 -27.078 -24.672 1 96.25 408 MET B C 1
ATOM 8088 O O . MET B 1 408 ? -15.672 -27.812 -25.531 1 96.25 408 MET B O 1
ATOM 8092 N N . LEU B 1 409 ? -15.539 -26.75 -23.562 1 96.81 409 LEU B N 1
ATOM 8093 C CA . LEU B 1 409 ? -14.195 -27.234 -23.281 1 96.81 409 LEU B CA 1
ATOM 8094 C C . LEU B 1 409 ? -14.18 -28.766 -23.219 1 96.81 409 LEU B C 1
ATOM 8096 O O . LEU B 1 409 ? -13.297 -29.406 -23.812 1 96.81 409 LEU B O 1
ATOM 8100 N N . ASN B 1 410 ? -15.133 -29.312 -22.547 1 95.31 410 ASN B N 1
ATOM 8101 C CA . ASN B 1 410 ? -15.25 -30.766 -22.453 1 95.31 410 ASN B CA 1
ATOM 8102 C C . ASN B 1 410 ? -15.422 -31.406 -23.828 1 95.31 410 ASN B C 1
ATOM 8104 O O . ASN B 1 410 ? -14.805 -32.438 -24.109 1 95.31 410 ASN B O 1
ATOM 8108 N N . GLU B 1 411 ? -16.266 -30.828 -24.641 1 95.81 411 GLU B N 1
ATOM 8109 C CA . GLU B 1 411 ? -16.516 -31.344 -25.984 1 95.81 411 GLU B CA 1
ATOM 8110 C C . GLU B 1 411 ? -15.258 -31.266 -26.844 1 95.81 411 GLU B C 1
ATOM 8112 O O . GLU B 1 411 ? -14.953 -32.188 -27.594 1 95.81 411 GLU B O 1
ATOM 8117 N N . ILE B 1 412 ? -14.547 -30.203 -26.797 1 97 412 ILE B N 1
ATOM 8118 C CA . ILE B 1 412 ? -13.32 -30 -27.562 1 97 412 ILE B CA 1
ATOM 8119 C C . ILE B 1 412 ? -12.281 -31.047 -27.156 1 97 412 ILE B C 1
ATOM 8121 O O . ILE B 1 412 ? -11.609 -31.625 -28.016 1 97 412 ILE B O 1
ATOM 8125 N N . LEU B 1 413 ? -12.133 -31.328 -25.891 1 96.62 413 LEU B N 1
ATOM 8126 C CA . LEU B 1 413 ? -11.125 -32.25 -25.391 1 96.62 413 LEU B CA 1
ATOM 8127 C C . LEU B 1 413 ? -11.461 -33.688 -25.75 1 96.62 413 LEU B C 1
ATOM 8129 O O . LEU B 1 413 ? -10.562 -34.531 -25.859 1 96.62 413 LEU B O 1
ATOM 8133 N N . LYS B 1 414 ? -12.734 -33.969 -25.984 1 95.5 414 LYS B N 1
ATOM 8134 C CA . LYS B 1 414 ? -13.148 -35.281 -26.438 1 95.5 414 LYS B CA 1
ATOM 8135 C C . LYS B 1 414 ? -12.758 -35.5 -27.906 1 95.5 414 LYS B C 1
ATOM 8137 O O . LYS B 1 414 ? -12.43 -36.625 -28.312 1 95.5 414 LYS B O 1
ATOM 8142 N N . LYS B 1 415 ? -12.758 -34.469 -28.578 1 94.94 415 LYS B N 1
ATOM 8143 C CA . LYS B 1 415 ? -12.625 -34.594 -30.031 1 94.94 415 LYS B CA 1
ATOM 8144 C C . LYS B 1 415 ? -11.188 -34.344 -30.484 1 94.94 415 LYS B C 1
ATOM 8146 O O . LYS B 1 415 ? -10.773 -34.812 -31.547 1 94.94 415 LYS B O 1
ATOM 8151 N N . HIS B 1 416 ? -10.539 -33.531 -29.672 1 95.88 416 HIS B N 1
ATOM 8152 C CA . HIS B 1 416 ? -9.211 -33.094 -30.109 1 95.88 416 HIS B CA 1
ATOM 8153 C C . HIS B 1 416 ? -8.172 -33.344 -29.016 1 95.88 416 HIS B C 1
ATOM 8155 O O . HIS B 1 416 ? -8.5 -33.344 -27.828 1 95.88 416 HIS B O 1
ATOM 8161 N N . ASP B 1 417 ? -6.945 -33.531 -29.5 1 95.56 417 ASP B N 1
ATOM 8162 C CA . ASP B 1 417 ? -5.809 -33.625 -28.594 1 95.56 417 ASP B CA 1
ATOM 8163 C C . ASP B 1 417 ? -5.098 -32.25 -28.5 1 95.56 417 ASP B C 1
ATOM 8165 O O . ASP B 1 417 ? -4.273 -31.922 -29.344 1 95.56 417 ASP B O 1
ATOM 8169 N N . ILE B 1 418 ? -5.426 -31.578 -27.484 1 96.5 418 ILE B N 1
ATOM 8170 C CA . ILE B 1 418 ? -4.793 -30.281 -27.266 1 96.5 418 ILE B CA 1
ATOM 8171 C C . ILE B 1 418 ? -3.475 -30.469 -26.516 1 96.5 418 ILE B C 1
ATOM 8173 O O . ILE B 1 418 ? -3.467 -30.688 -25.297 1 96.5 418 ILE B O 1
ATOM 8177 N N . ASN B 1 419 ? -2.389 -30.328 -27.234 1 96.62 419 ASN B N 1
ATOM 8178 C CA . ASN B 1 419 ? -1.066 -30.516 -26.656 1 96.62 419 ASN B CA 1
ATOM 8179 C C . ASN B 1 419 ? -0.244 -29.234 -26.688 1 96.62 419 ASN B C 1
ATOM 8181 O O . ASN B 1 419 ? -0.757 -28.172 -27.062 1 96.62 419 ASN B O 1
ATOM 8185 N N . GLU B 1 420 ? 0.938 -29.297 -26.281 1 97.06 420 GLU B N 1
ATOM 8186 C CA . GLU B 1 420 ? 1.803 -28.141 -26.141 1 97.06 420 GLU B CA 1
ATOM 8187 C C . GLU B 1 420 ? 2.047 -27.469 -27.484 1 97.06 420 GLU B C 1
ATOM 8189 O O . GLU B 1 420 ? 2.141 -26.234 -27.562 1 97.06 420 GLU B O 1
ATOM 8194 N N . ASN B 1 421 ? 2.135 -28.203 -28.5 1 96.31 421 ASN B N 1
ATOM 8195 C CA . ASN B 1 421 ? 2.393 -27.656 -29.828 1 96.31 421 ASN B CA 1
ATOM 8196 C C . ASN B 1 421 ? 1.249 -26.766 -30.297 1 96.31 421 ASN B C 1
ATOM 8198 O O . ASN B 1 421 ? 1.482 -25.734 -30.922 1 96.31 421 ASN B O 1
ATOM 8202 N N . VAL B 1 422 ? 0.044 -27.25 -30.031 1 96.25 422 VAL B N 1
ATOM 8203 C CA . VAL B 1 422 ? -1.127 -26.469 -30.422 1 96.25 422 VAL B CA 1
ATOM 8204 C C . VAL B 1 422 ? -1.121 -25.141 -29.672 1 96.25 422 VAL B C 1
ATOM 8206 O O . VAL B 1 422 ? -1.367 -24.094 -30.266 1 96.25 422 VAL B O 1
ATOM 8209 N N . ILE B 1 423 ? -0.78 -25.141 -28.359 1 98.12 423 ILE B N 1
ATOM 8210 C CA . ILE B 1 423 ? -0.803 -23.938 -27.547 1 98.12 423 ILE B CA 1
ATOM 8211 C C . ILE B 1 423 ? 0.328 -23.016 -27.969 1 98.12 423 ILE B C 1
ATOM 8213 O O . ILE B 1 423 ? 0.168 -21.781 -27.953 1 98.12 423 ILE B O 1
ATOM 8217 N N . LEU B 1 424 ? 1.438 -23.578 -28.359 1 97.62 424 LEU B N 1
ATOM 8218 C CA . LEU B 1 424 ? 2.582 -22.781 -28.797 1 97.62 424 LEU B CA 1
ATOM 8219 C C . LEU B 1 424 ? 2.238 -21.969 -30.047 1 97.62 424 LEU B C 1
ATOM 8221 O O . LEU B 1 424 ? 2.736 -20.859 -30.219 1 97.62 424 LEU B O 1
ATOM 8225 N N . LYS B 1 425 ? 1.412 -22.516 -30.906 1 95.75 425 LYS B N 1
ATOM 8226 C CA . LYS B 1 425 ? 0.972 -21.766 -32.062 1 95.75 425 LYS B CA 1
ATOM 8227 C C . LYS B 1 425 ? 0.234 -20.484 -31.672 1 95.75 425 LYS B C 1
ATOM 8229 O O . LYS B 1 425 ? 0.302 -19.484 -32.375 1 95.75 425 LYS B O 1
ATOM 8234 N N . ILE B 1 426 ? -0.414 -20.578 -30.547 1 97 426 ILE B N 1
ATOM 8235 C CA . ILE B 1 426 ? -1.213 -19.453 -30.078 1 97 426 ILE B CA 1
ATOM 8236 C C . ILE B 1 426 ? -0.317 -18.453 -29.344 1 97 426 ILE B C 1
ATOM 8238 O O . ILE B 1 426 ? -0.474 -17.234 -29.5 1 97 426 ILE B O 1
ATOM 8242 N N . THR B 1 427 ? 0.678 -18.922 -28.562 1 97.69 427 THR B N 1
ATOM 8243 C CA . THR B 1 427 ? 1.41 -18.078 -27.641 1 97.69 427 THR B CA 1
ATOM 8244 C C . THR B 1 427 ? 2.641 -17.469 -28.297 1 97.69 427 THR B C 1
ATOM 8246 O O . THR B 1 427 ? 3.145 -16.438 -27.859 1 97.69 427 THR B O 1
ATOM 8249 N N . GLN B 1 428 ? 3.061 -18.094 -29.344 1 95.31 428 GLN B N 1
ATOM 8250 C CA . GLN B 1 428 ? 4.203 -17.531 -30.062 1 95.31 428 GLN B CA 1
ATOM 8251 C C . GLN B 1 428 ? 3.773 -16.391 -30.984 1 95.31 428 GLN B C 1
ATOM 8253 O O . GLN B 1 428 ? 2.676 -16.422 -31.547 1 95.31 428 GLN B O 1
ATOM 8258 N N . ASN B 1 429 ? 4.684 -15.406 -31.172 1 89.88 429 ASN B N 1
ATOM 8259 C CA . ASN B 1 429 ? 4.41 -14.25 -32.031 1 89.88 429 ASN B CA 1
ATOM 8260 C C . ASN B 1 429 ? 3.08 -13.594 -31.672 1 89.88 429 ASN B C 1
ATOM 8262 O O . ASN B 1 429 ? 2.234 -13.383 -32.531 1 89.88 429 ASN B O 1
ATOM 8266 N N . ASN B 1 430 ? 2.826 -13.477 -30.453 1 93.5 430 ASN B N 1
ATOM 8267 C CA . ASN B 1 430 ? 1.625 -12.898 -29.859 1 93.5 430 ASN B CA 1
ATOM 8268 C C . ASN B 1 430 ? 1.887 -11.5 -29.312 1 93.5 430 ASN B C 1
ATOM 8270 O O . ASN B 1 430 ? 2.842 -11.289 -28.562 1 93.5 430 ASN B O 1
ATOM 8274 N N . ILE B 1 431 ? 1.116 -10.57 -29.672 1 88.31 431 ILE B N 1
ATOM 8275 C CA . ILE B 1 431 ? 1.327 -9.18 -29.297 1 88.31 431 ILE B CA 1
ATOM 8276 C C . ILE B 1 431 ? 1.148 -9.016 -27.797 1 88.31 431 ILE B C 1
ATOM 8278 O O . ILE B 1 431 ? 1.807 -8.172 -27.172 1 88.31 431 ILE B O 1
ATOM 8282 N N . PHE B 1 432 ? 0.305 -9.828 -27.234 1 94 432 PHE B N 1
ATOM 8283 C CA . PHE B 1 432 ? -0.037 -9.742 -25.812 1 94 432 PHE B CA 1
ATOM 8284 C C . PHE B 1 432 ? 1.002 -10.453 -24.953 1 94 432 PHE B C 1
ATOM 8286 O O . PHE B 1 432 ? 1.22 -10.094 -23.797 1 94 432 PHE B O 1
ATOM 8293 N N . ILE B 1 433 ? 1.695 -11.438 -25.516 1 96.75 433 ILE B N 1
ATOM 8294 C CA . ILE B 1 433 ? 2.627 -12.281 -24.766 1 96.75 433 ILE B CA 1
ATOM 8295 C C . ILE B 1 433 ? 4.062 -11.914 -25.141 1 96.75 433 ILE B C 1
ATOM 8297 O O . ILE B 1 433 ? 4.523 -12.234 -26.234 1 96.75 433 ILE B O 1
ATOM 8301 N N . PRO B 1 434 ? 4.777 -11.32 -24.188 1 93.88 434 PRO B N 1
ATOM 8302 C CA . PRO B 1 434 ? 6.195 -11.07 -24.469 1 93.88 434 PRO B CA 1
ATOM 8303 C C . PRO B 1 434 ? 6.969 -12.352 -24.781 1 93.88 434 PRO B C 1
ATOM 8305 O O . PRO B 1 434 ? 6.684 -13.406 -24.188 1 93.88 434 PRO B O 1
ATOM 8308 N N . GLN B 1 435 ? 7.977 -12.25 -25.562 1 92.88 435 GLN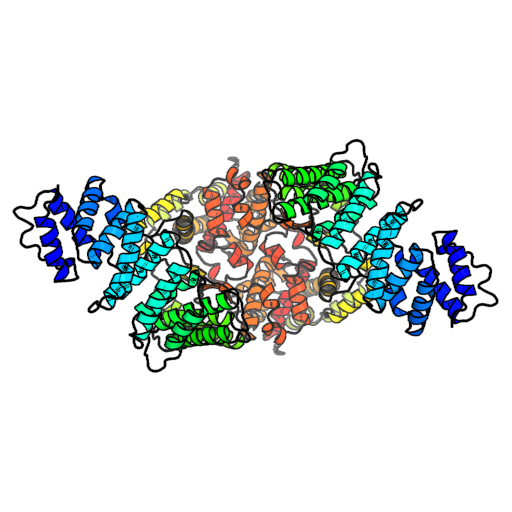 B N 1
ATOM 8309 C CA . GLN B 1 435 ? 8.734 -13.406 -26.031 1 92.88 435 GLN B CA 1
ATOM 8310 C C . GLN B 1 435 ? 9.367 -14.164 -24.859 1 92.88 435 GLN B C 1
ATOM 8312 O O . GLN B 1 435 ? 9.414 -15.391 -24.875 1 92.88 435 GLN B O 1
ATOM 8317 N N . GLU B 1 436 ? 9.766 -13.422 -23.891 1 94.31 436 GLU B N 1
ATOM 8318 C CA . GLU B 1 436 ? 10.469 -14.016 -22.75 1 94.31 436 GLU B CA 1
ATOM 8319 C C . GLU B 1 436 ? 9.5 -14.672 -21.781 1 94.31 436 GLU B C 1
ATOM 8321 O O . GLU B 1 436 ? 9.906 -15.148 -20.719 1 94.31 436 GLU B O 1
ATOM 8326 N N . ARG B 1 437 ? 8.188 -14.75 -22.172 1 97.25 437 ARG B N 1
ATOM 8327 C CA . ARG B 1 437 ? 7.184 -15.305 -21.266 1 97.25 437 ARG B CA 1
ATOM 8328 C C . ARG B 1 437 ? 6.34 -16.359 -21.969 1 97.25 437 ARG B C 1
ATOM 8330 O O . ARG B 1 437 ? 5.328 -16.812 -21.422 1 97.25 437 ARG B O 1
ATOM 8337 N N . VAL B 1 438 ? 6.73 -16.766 -23.125 1 97.81 438 VAL B N 1
ATOM 8338 C CA . VAL B 1 438 ? 5.969 -17.703 -23.938 1 97.81 438 VAL B CA 1
ATOM 8339 C C . VAL B 1 438 ? 5.848 -19.047 -23.219 1 97.81 438 VAL B C 1
ATOM 8341 O O . VAL B 1 438 ? 4.781 -19.656 -23.219 1 97.81 438 VAL B O 1
ATOM 8344 N N . LYS B 1 439 ? 6.895 -19.438 -22.578 1 97.62 439 LYS B N 1
ATOM 8345 C CA . LYS B 1 439 ? 6.875 -20.703 -21.859 1 97.62 439 LYS B CA 1
ATOM 8346 C C . LYS B 1 439 ? 5.855 -20.688 -20.734 1 97.62 439 LYS B C 1
ATOM 8348 O O . LYS B 1 439 ? 5.098 -21.641 -20.547 1 97.62 439 LYS B O 1
ATOM 8353 N N . ALA B 1 440 ? 5.824 -19.641 -19.953 1 98.44 440 ALA B N 1
ATOM 8354 C CA . ALA B 1 440 ? 4.891 -19.516 -18.844 1 98.44 440 ALA B CA 1
ATOM 8355 C C . ALA B 1 440 ? 3.447 -19.531 -19.328 1 98.44 440 ALA B C 1
ATOM 8357 O O . ALA B 1 440 ? 2.613 -20.266 -18.797 1 98.44 440 ALA B O 1
ATOM 8358 N N . PHE B 1 441 ? 3.178 -18.75 -20.375 1 98.69 441 PHE B N 1
ATOM 8359 C CA . PHE B 1 441 ? 1.825 -18.703 -20.906 1 98.69 441 PHE B CA 1
ATOM 8360 C C . PHE B 1 441 ? 1.413 -20.062 -21.469 1 98.69 441 PHE B C 1
ATOM 8362 O O . PHE B 1 441 ? 0.288 -20.516 -21.234 1 98.69 441 PHE B O 1
ATOM 8369 N N . THR B 1 442 ? 2.342 -20.688 -22.172 1 98.62 442 THR B N 1
ATOM 8370 C CA . THR B 1 442 ? 2.041 -21.984 -22.781 1 98.62 442 THR B CA 1
ATOM 8371 C C . THR B 1 442 ? 1.707 -23.016 -21.719 1 98.62 442 THR B C 1
ATOM 8373 O O . THR B 1 442 ? 0.698 -23.719 -21.812 1 98.62 442 THR B O 1
ATOM 8376 N N . LYS B 1 443 ? 2.502 -23.047 -20.719 1 98.19 443 LYS B N 1
ATOM 8377 C CA . LYS B 1 443 ? 2.307 -24 -19.641 1 98.19 443 LYS B CA 1
ATOM 8378 C C . LYS B 1 443 ? 1.003 -23.719 -18.891 1 98.19 443 LYS B C 1
ATOM 8380 O O . LYS B 1 443 ? 0.258 -24.656 -18.578 1 98.19 443 LYS B O 1
ATOM 8385 N N . GLY B 1 444 ? 0.757 -22.484 -18.578 1 98.62 444 GLY B N 1
ATOM 8386 C CA . GLY B 1 444 ? -0.453 -22.109 -17.859 1 98.62 444 GLY B CA 1
ATOM 8387 C C . GLY B 1 444 ? -1.722 -22.406 -18.641 1 98.62 444 GLY B C 1
ATOM 8388 O O . GLY B 1 444 ? -2.695 -22.922 -18.078 1 98.62 444 GLY B O 1
ATOM 8389 N N . ILE B 1 445 ? -1.71 -22.109 -19.922 1 98.69 445 ILE B N 1
ATOM 8390 C CA . ILE B 1 445 ? -2.881 -22.328 -20.75 1 98.69 445 ILE B CA 1
ATOM 8391 C C . ILE B 1 445 ? -3.135 -23.828 -20.891 1 98.69 445 ILE B C 1
ATOM 8393 O O . ILE B 1 445 ? -4.273 -24.281 -20.766 1 98.69 445 ILE B O 1
ATOM 8397 N N . LEU B 1 446 ? -2.047 -24.578 -21.125 1 98.69 446 LEU B N 1
ATOM 8398 C CA . LEU B 1 446 ? -2.178 -26.016 -21.281 1 98.69 446 LEU B CA 1
ATOM 8399 C C . LEU B 1 446 ? -2.715 -26.656 -20 1 98.69 446 LEU B C 1
ATOM 8401 O O . LEU B 1 446 ? -3.541 -27.562 -20.047 1 98.69 446 LEU B O 1
ATOM 8405 N N . ALA B 1 447 ? -2.223 -26.203 -18.828 1 98.44 447 ALA B N 1
ATOM 8406 C CA . ALA B 1 447 ? -2.719 -26.703 -17.562 1 98.44 447 ALA B CA 1
ATOM 8407 C C . ALA B 1 447 ? -4.223 -26.5 -17.438 1 98.44 447 ALA B C 1
ATOM 8409 O O . ALA B 1 447 ? -4.934 -27.359 -16.891 1 98.44 447 ALA B O 1
ATOM 8410 N N . GLY B 1 448 ? -4.734 -25.406 -17.922 1 98.12 448 GLY B N 1
ATOM 8411 C CA . GLY B 1 448 ? -6.164 -25.141 -17.906 1 98.12 448 GLY B CA 1
ATOM 8412 C C . GLY B 1 448 ? -6.957 -26.094 -18.781 1 98.12 448 GLY B C 1
ATOM 8413 O O . GLY B 1 448 ? -8.031 -26.547 -18.391 1 98.12 448 GLY B O 1
ATOM 8414 N N . PHE B 1 449 ? -6.41 -26.422 -19.969 1 98.12 449 PHE B N 1
ATOM 8415 C CA . PHE B 1 449 ? -7.055 -27.406 -20.828 1 98.12 449 PHE B CA 1
ATOM 8416 C C . PHE B 1 449 ? -7.141 -28.766 -20.141 1 98.12 449 PHE B C 1
ATOM 8418 O O . PHE B 1 449 ? -8.031 -29.562 -20.453 1 98.12 449 PHE B O 1
ATOM 8425 N N . ASN B 1 450 ? -6.242 -28.969 -19.188 1 96.94 450 ASN B N 1
ATOM 8426 C CA . ASN B 1 450 ? -6.234 -30.219 -18.438 1 96.94 450 ASN B CA 1
ATOM 8427 C C . ASN B 1 450 ? -6.996 -30.094 -17.125 1 96.94 450 ASN B C 1
ATOM 8429 O O . ASN B 1 450 ? -6.848 -30.938 -16.234 1 96.94 450 ASN B O 1
ATOM 8433 N N . TYR B 1 451 ? -7.688 -29.016 -16.875 1 96.94 451 TYR B N 1
ATOM 8434 C CA . TYR B 1 451 ? -8.516 -28.719 -15.719 1 96.94 451 TYR B CA 1
ATOM 8435 C C . TYR B 1 451 ? -7.668 -28.609 -14.461 1 96.94 451 TYR B C 1
ATOM 8437 O O . TYR B 1 451 ? -8.148 -28.859 -13.352 1 96.94 451 TYR B O 1
ATOM 8445 N N . ASP B 1 452 ? -6.387 -28.375 -14.641 1 97.81 452 ASP B N 1
ATOM 8446 C CA . ASP B 1 452 ? -5.48 -28.062 -13.539 1 97.81 452 ASP B CA 1
ATOM 8447 C C . ASP B 1 452 ? -5.379 -26.562 -13.32 1 97.81 452 ASP B C 1
ATOM 8449 O O . ASP B 1 452 ? -4.344 -25.953 -13.602 1 97.81 452 ASP B O 1
ATOM 8453 N N . PHE B 1 453 ? -6.449 -26.062 -12.727 1 98.25 453 PHE B N 1
ATOM 8454 C CA . PHE B 1 453 ? -6.543 -24.625 -12.586 1 98.25 453 PHE B CA 1
ATOM 8455 C C . PHE B 1 453 ? -5.652 -24.125 -11.453 1 98.25 453 PHE B C 1
ATOM 8457 O O . PHE B 1 453 ? -5.312 -22.938 -11.391 1 98.25 453 PHE B O 1
ATOM 8464 N N . LEU B 1 454 ? -5.238 -25.016 -10.531 1 98.19 454 LEU B N 1
ATOM 8465 C CA . LEU B 1 454 ? -4.258 -24.656 -9.508 1 98.19 454 LEU B CA 1
ATOM 8466 C C . LEU B 1 454 ? -2.951 -24.203 -10.148 1 98.19 454 LEU B C 1
ATOM 8468 O O . LEU B 1 454 ? -2.463 -23.109 -9.859 1 98.19 454 LEU B O 1
ATOM 8472 N N . THR B 1 455 ? -2.443 -25.016 -11.039 1 98.31 455 THR B N 1
ATOM 8473 C CA . THR B 1 455 ? -1.214 -24.688 -11.75 1 98.31 455 THR B CA 1
ATOM 8474 C C . THR B 1 455 ? -1.444 -23.531 -12.719 1 98.31 455 THR B C 1
ATOM 8476 O O . THR B 1 455 ? -0.655 -22.578 -12.766 1 98.31 455 THR B O 1
ATOM 8479 N N . SER B 1 456 ? -2.537 -23.594 -13.406 1 98.56 456 SER B N 1
ATOM 8480 C CA . SER B 1 456 ? -2.85 -22.656 -14.484 1 98.56 456 SER B CA 1
ATOM 8481 C C . SER B 1 456 ? -2.908 -21.219 -13.969 1 98.56 456 SER B C 1
ATOM 8483 O O . SER B 1 456 ? -2.137 -20.375 -14.414 1 98.56 456 SER B O 1
ATOM 8485 N N . LEU B 1 457 ? -3.727 -21 -12.992 1 98.69 457 LEU B N 1
ATOM 8486 C CA . LEU B 1 457 ? -3.975 -19.641 -12.547 1 98.69 457 LEU B CA 1
ATOM 8487 C C . LEU B 1 457 ? -2.773 -19.094 -11.781 1 98.69 457 LEU B C 1
ATOM 8489 O O . LEU B 1 457 ? -2.463 -17.906 -11.867 1 98.69 457 LEU B O 1
ATOM 8493 N N . ASN B 1 458 ? -2.096 -19.938 -11 1 98.56 458 ASN B N 1
ATOM 8494 C CA . ASN B 1 458 ? -0.908 -19.469 -10.289 1 98.56 458 ASN B CA 1
ATOM 8495 C C . ASN B 1 458 ? 0.165 -18.984 -11.258 1 98.56 458 ASN B C 1
ATOM 8497 O O . ASN B 1 458 ? 0.895 -18.031 -10.953 1 98.56 458 ASN B O 1
ATOM 8501 N N . ILE B 1 459 ? 0.208 -19.562 -12.398 1 98.5 459 ILE B N 1
ATOM 8502 C CA . ILE B 1 459 ? 1.207 -19.172 -13.383 1 98.5 459 ILE B CA 1
ATOM 8503 C C . ILE B 1 459 ? 0.698 -17.969 -14.18 1 98.5 459 ILE B C 1
ATOM 8505 O O . ILE B 1 459 ? 1.425 -17 -14.375 1 98.5 459 ILE B O 1
ATOM 8509 N N . LEU B 1 460 ? -0.53 -17.969 -14.609 1 98.69 460 LEU B N 1
ATOM 8510 C CA . LEU B 1 460 ? -1.028 -17.062 -15.641 1 98.69 460 LEU B CA 1
ATOM 8511 C C . LEU B 1 460 ? -1.36 -15.695 -15.055 1 98.69 460 LEU B C 1
ATOM 8513 O O . LEU B 1 460 ? -1.159 -14.664 -15.703 1 98.69 460 LEU B O 1
ATOM 8517 N N . VAL B 1 461 ? -1.873 -15.617 -13.844 1 98.5 461 VAL B N 1
ATOM 8518 C CA . VAL B 1 461 ? -2.406 -14.375 -13.289 1 98.5 461 VAL B CA 1
ATOM 8519 C C . VAL B 1 461 ? -1.291 -13.336 -13.18 1 98.5 461 VAL B C 1
ATOM 8521 O O . VAL B 1 461 ? -1.436 -12.211 -13.648 1 98.5 461 VAL B O 1
ATOM 8524 N N . PRO B 1 462 ? -0.13 -13.695 -12.617 1 97.62 462 PRO B N 1
ATOM 8525 C CA . PRO B 1 462 ? 0.953 -12.711 -12.609 1 97.62 462 PRO B CA 1
ATOM 8526 C C . PRO B 1 462 ? 1.403 -12.328 -14.023 1 97.62 462 PRO B C 1
ATOM 8528 O O . PRO B 1 462 ? 1.815 -11.188 -14.25 1 97.62 462 PRO B O 1
ATOM 8531 N N . GLN B 1 463 ? 1.308 -13.258 -14.961 1 98 463 GLN B N 1
ATOM 8532 C CA . GLN B 1 463 ? 1.714 -12.992 -16.328 1 98 463 GLN B CA 1
ATOM 8533 C C . GLN B 1 463 ? 0.792 -11.969 -17 1 98 463 GLN B C 1
ATOM 8535 O O . GLN B 1 463 ? 1.238 -11.156 -17.797 1 98 463 GLN B O 1
ATOM 8540 N N . VAL B 1 464 ? -0.457 -12.031 -16.672 1 97.62 464 VAL B N 1
ATOM 8541 C CA . VAL B 1 464 ? -1.425 -11.086 -17.219 1 97.62 464 VAL B CA 1
ATOM 8542 C C . VAL B 1 464 ? -1.069 -9.672 -16.766 1 97.62 464 VAL B C 1
ATOM 8544 O O . VAL B 1 464 ? -1.139 -8.727 -17.547 1 97.62 464 VAL B O 1
ATOM 8547 N N . GLU B 1 465 ? -0.724 -9.539 -15.5 1 96.62 465 GLU B N 1
ATOM 8548 C CA . GLU B 1 465 ? -0.327 -8.227 -14.992 1 96.62 465 GLU B CA 1
ATOM 8549 C C . GLU B 1 465 ? 0.855 -7.668 -15.781 1 96.62 465 GLU B C 1
ATOM 8551 O O . GLU B 1 465 ? 0.851 -6.5 -16.172 1 96.62 465 GLU B O 1
ATOM 8556 N N . ASN B 1 466 ? 1.828 -8.508 -16 1 96.31 466 ASN B N 1
ATOM 8557 C CA . ASN B 1 466 ? 2.988 -8.094 -16.781 1 96.31 466 ASN B CA 1
ATOM 8558 C C . ASN B 1 466 ? 2.6 -7.723 -18.219 1 96.31 466 ASN B C 1
ATOM 8560 O O . ASN B 1 466 ? 3.07 -6.715 -18.75 1 96.31 466 ASN B O 1
ATOM 8564 N N . ALA B 1 467 ? 1.786 -8.531 -18.828 1 96.25 467 ALA B N 1
ATOM 8565 C CA . ALA B 1 467 ? 1.368 -8.305 -20.203 1 96.25 467 ALA B CA 1
ATOM 8566 C C . ALA B 1 467 ? 0.626 -6.98 -20.344 1 96.25 467 ALA B C 1
ATOM 8568 O O . ALA B 1 467 ? 0.847 -6.238 -21.297 1 96.25 467 ALA B O 1
ATOM 8569 N N . ILE B 1 468 ? -0.221 -6.676 -19.422 1 95.75 468 ILE B N 1
ATOM 8570 C CA . ILE B 1 468 ? -1 -5.441 -19.453 1 95.75 468 ILE B CA 1
ATOM 8571 C C . ILE B 1 468 ? -0.078 -4.242 -19.25 1 95.75 468 ILE B C 1
ATOM 8573 O O . ILE B 1 468 ? -0.27 -3.191 -19.875 1 95.75 468 ILE B O 1
ATOM 8577 N N . ARG B 1 469 ? 0.872 -4.375 -18.359 1 93.94 469 ARG B N 1
ATOM 8578 C CA . ARG B 1 469 ? 1.857 -3.316 -18.172 1 93.94 469 ARG B CA 1
ATOM 8579 C C . ARG B 1 469 ? 2.594 -3.006 -19.469 1 93.94 469 ARG B C 1
ATOM 8581 O O . ARG B 1 469 ? 2.797 -1.839 -19.797 1 93.94 469 ARG B O 1
ATOM 8588 N N . LYS B 1 470 ? 3 -4.062 -20.156 1 91.81 470 LYS B N 1
ATOM 8589 C CA . LYS B 1 470 ? 3.693 -3.889 -21.438 1 91.81 470 LYS B CA 1
ATOM 8590 C C . LYS B 1 470 ? 2.779 -3.252 -22.469 1 91.81 470 LYS B C 1
ATOM 8592 O O . LYS B 1 470 ? 3.221 -2.426 -23.281 1 91.81 470 LYS B O 1
ATOM 8597 N N . LEU B 1 471 ? 1.569 -3.682 -22.422 1 91.62 471 LEU B N 1
ATOM 8598 C CA . LEU B 1 471 ? 0.589 -3.092 -23.328 1 91.62 471 LEU B CA 1
ATOM 8599 C C . LEU B 1 471 ? 0.41 -1.604 -23.047 1 91.62 471 LEU B C 1
ATOM 8601 O O . LEU B 1 471 ? 0.309 -0.798 -23.969 1 91.62 471 LEU B O 1
ATOM 8605 N N . ALA B 1 472 ? 0.315 -1.237 -21.812 1 92 472 ALA B N 1
ATOM 8606 C CA . ALA B 1 472 ? 0.191 0.167 -21.438 1 92 472 ALA B CA 1
ATOM 8607 C C . ALA B 1 472 ? 1.379 0.98 -21.938 1 92 472 ALA B C 1
ATOM 8609 O O . ALA B 1 472 ? 1.213 2.113 -22.406 1 92 472 ALA B O 1
ATOM 8610 N N . LYS B 1 473 ? 2.514 0.384 -21.844 1 88.44 473 LYS B N 1
ATOM 8611 C CA . LYS B 1 473 ? 3.721 1.032 -22.344 1 88.44 473 LYS B CA 1
ATOM 8612 C C . LYS B 1 473 ? 3.631 1.256 -23.859 1 88.44 473 LYS B C 1
ATOM 8614 O O . LYS B 1 473 ? 3.996 2.324 -24.344 1 88.44 473 LYS B O 1
ATOM 8619 N N . GLU B 1 474 ? 3.152 0.262 -24.547 1 86.56 474 GLU B N 1
ATOM 8620 C CA . GLU B 1 474 ? 2.98 0.369 -25.984 1 86.56 474 GLU B CA 1
ATOM 8621 C C . GLU B 1 474 ? 1.956 1.443 -26.344 1 86.56 474 GLU B C 1
ATOM 8623 O O . GLU B 1 474 ? 2.061 2.084 -27.391 1 86.56 474 GLU B O 1
ATOM 8628 N N . CYS B 1 475 ? 1.036 1.668 -25.438 1 89 475 CYS B N 1
ATOM 8629 C CA . CYS B 1 475 ? 0.005 2.678 -25.656 1 89 475 CYS B CA 1
ATOM 8630 C C . CYS B 1 475 ? 0.519 4.066 -25.281 1 89 475 CYS B C 1
ATOM 8632 O O . CYS B 1 475 ? -0.206 5.055 -25.406 1 89 475 CYS B O 1
ATOM 8634 N N . GLY B 1 476 ? 1.747 4.141 -24.781 1 85.19 476 GLY B N 1
ATOM 8635 C CA . GLY B 1 476 ? 2.357 5.445 -24.578 1 85.19 476 GLY B CA 1
ATOM 8636 C C . GLY B 1 476 ? 2.572 5.773 -23.109 1 85.19 476 GLY B C 1
ATOM 8637 O O . GLY B 1 476 ? 3.125 6.824 -22.781 1 85.19 476 GLY B O 1
ATOM 8638 N N . ASP B 1 477 ? 2.201 4.902 -22.219 1 87.75 477 ASP B N 1
ATOM 8639 C CA . ASP B 1 477 ? 2.359 5.141 -20.781 1 87.75 477 ASP B CA 1
ATOM 8640 C C . ASP B 1 477 ? 3.752 4.738 -20.312 1 87.75 477 ASP B C 1
ATOM 8642 O O . ASP B 1 477 ? 4.539 4.184 -21.078 1 87.75 477 ASP B O 1
ATOM 8646 N N . ILE B 1 478 ? 4.051 5.211 -19.062 1 84.44 478 ILE B N 1
ATOM 8647 C CA . ILE B 1 478 ? 5.25 4.73 -18.391 1 84.44 478 ILE B CA 1
ATOM 8648 C C . ILE B 1 478 ? 4.879 3.639 -17.391 1 84.44 478 ILE B C 1
ATOM 8650 O O . ILE B 1 478 ? 3.857 3.736 -16.703 1 84.44 478 ILE B O 1
ATOM 8654 N N . ASP B 1 479 ? 5.613 2.584 -17.359 1 84.62 479 ASP B N 1
ATOM 8655 C CA . ASP B 1 479 ? 5.234 1.431 -16.547 1 84.62 479 ASP B CA 1
ATOM 8656 C C . ASP B 1 479 ? 5.902 1.481 -15.172 1 84.62 479 ASP B C 1
ATOM 8658 O O . ASP B 1 479 ? 5.816 0.524 -14.398 1 84.62 479 ASP B O 1
ATOM 8662 N N . TYR B 1 480 ? 6.578 2.531 -14.828 1 85.19 480 TYR B N 1
ATOM 8663 C CA . TYR B 1 480 ? 7.242 2.648 -13.539 1 85.19 480 TYR B CA 1
ATOM 8664 C C . TYR B 1 480 ? 6.863 3.953 -12.844 1 85.19 480 TYR B C 1
ATOM 8666 O O . TYR B 1 480 ? 6.43 4.906 -13.5 1 85.19 480 TYR B O 1
ATOM 8674 N N . LYS B 1 481 ? 6.988 3.904 -11.562 1 83.31 481 LYS B N 1
ATOM 8675 C CA . LYS B 1 481 ? 6.879 5.102 -10.734 1 83.31 481 LYS B CA 1
ATOM 8676 C C . LYS B 1 481 ? 8.195 5.387 -10.008 1 83.31 481 LYS B C 1
ATOM 8678 O O . LYS B 1 481 ? 8.883 4.461 -9.57 1 83.31 481 LYS B O 1
ATOM 8683 N N . ASN B 1 482 ? 8.516 6.652 -9.961 1 77.38 482 ASN B N 1
ATOM 8684 C CA . ASN B 1 482 ? 9.727 7.055 -9.266 1 77.38 482 ASN B CA 1
ATOM 8685 C C . ASN B 1 482 ? 9.414 7.68 -7.91 1 77.38 482 ASN B C 1
ATOM 8687 O O . ASN B 1 482 ? 8.477 8.469 -7.785 1 77.38 482 ASN B O 1
ATOM 8691 N N . ASN B 1 483 ? 10.164 7.109 -6.969 1 73.44 483 ASN B N 1
ATOM 8692 C CA . ASN B 1 483 ? 10.008 7.762 -5.676 1 73.44 483 ASN B CA 1
ATOM 8693 C C . ASN B 1 483 ? 11.078 8.82 -5.441 1 73.44 483 ASN B C 1
ATOM 8695 O O . ASN B 1 483 ? 11.898 9.078 -6.324 1 73.44 483 ASN B O 1
ATOM 8699 N N . ASP B 1 484 ? 11 9.469 -4.27 1 67.62 484 ASP B N 1
ATOM 8700 C CA . ASP B 1 484 ? 11.859 10.602 -3.963 1 67.62 484 ASP B CA 1
ATOM 8701 C C . ASP B 1 484 ? 13.328 10.18 -3.891 1 67.62 484 ASP B C 1
ATOM 8703 O O . ASP B 1 484 ? 14.227 11 -4.078 1 67.62 484 ASP B O 1
ATOM 8707 N N . GLU B 1 485 ? 13.594 8.867 -3.725 1 68.62 485 GLU B N 1
ATOM 8708 C CA . GLU B 1 485 ? 14.961 8.367 -3.605 1 68.62 485 GLU B CA 1
ATOM 8709 C C . GLU B 1 485 ? 15.492 7.875 -4.953 1 68.62 485 GLU B C 1
ATOM 8711 O O . GLU B 1 485 ? 16.609 7.359 -5.039 1 68.62 485 GLU B O 1
ATOM 8716 N N . GLY B 1 486 ? 14.641 8.07 -5.934 1 72.31 486 GLY B N 1
ATOM 8717 C CA . GLY B 1 486 ? 15.047 7.664 -7.27 1 72.31 486 GLY B CA 1
ATOM 8718 C C . GLY B 1 486 ? 14.766 6.203 -7.566 1 72.31 486 GLY B C 1
ATOM 8719 O O . GLY B 1 486 ? 15.133 5.699 -8.633 1 72.31 486 GLY B O 1
ATOM 8720 N N . ILE B 1 487 ? 14.203 5.57 -6.652 1 79.88 487 ILE B N 1
ATOM 8721 C CA . ILE B 1 487 ? 13.859 4.164 -6.84 1 79.88 487 ILE B CA 1
ATOM 8722 C C . ILE B 1 487 ? 12.695 4.043 -7.816 1 79.88 487 ILE B C 1
ATOM 8724 O O . ILE B 1 487 ? 11.742 4.828 -7.766 1 79.88 487 ILE B O 1
ATOM 8728 N N . GLU B 1 488 ? 12.852 3.166 -8.742 1 83.25 488 GLU B N 1
ATOM 8729 C CA . GLU B 1 488 ? 11.836 2.959 -9.766 1 83.25 488 GLU B CA 1
ATOM 8730 C C . GLU B 1 488 ? 11.062 1.665 -9.516 1 83.25 488 GLU B C 1
ATOM 8732 O O . GLU B 1 488 ? 11.625 0.573 -9.602 1 83.25 488 GLU B O 1
ATOM 8737 N N . GLU B 1 489 ? 9.859 1.81 -9.219 1 86.94 489 GLU B N 1
ATOM 8738 C CA . GLU B 1 489 ? 8.992 0.66 -8.969 1 86.94 489 GLU B CA 1
ATOM 8739 C C . GLU B 1 489 ? 7.949 0.503 -10.07 1 86.94 489 GLU B C 1
ATOM 8741 O O . GLU B 1 489 ? 7.418 1.495 -10.578 1 86.94 489 GLU B O 1
ATOM 8746 N N . VAL B 1 490 ? 7.711 -0.737 -10.406 1 89.69 490 VAL B N 1
ATOM 8747 C CA . VAL B 1 490 ? 6.734 -1.012 -11.453 1 89.69 490 VAL B CA 1
ATOM 8748 C C . VAL B 1 490 ? 5.336 -0.637 -10.969 1 89.69 490 VAL B C 1
ATOM 8750 O O . VAL B 1 490 ? 5.016 -0.816 -9.789 1 89.69 490 VAL B O 1
ATOM 8753 N N . LYS B 1 491 ? 4.586 -0.116 -11.914 1 90.88 491 LYS B N 1
ATOM 8754 C CA . LYS B 1 491 ? 3.191 0.178 -11.594 1 90.88 491 LYS B CA 1
ATOM 8755 C C . LYS B 1 491 ? 2.395 -1.105 -11.375 1 90.88 491 LYS B C 1
ATOM 8757 O O . LYS B 1 491 ? 2.568 -2.08 -12.109 1 90.88 491 LYS B O 1
ATOM 8762 N N . THR B 1 492 ? 1.564 -1.156 -10.352 1 92.12 492 THR B N 1
ATOM 8763 C CA . THR B 1 492 ? 0.686 -2.289 -10.086 1 92.12 492 THR B CA 1
ATOM 8764 C C . THR B 1 492 ? -0.441 -2.354 -11.117 1 92.12 492 THR B C 1
ATOM 8766 O O . THR B 1 492 ? -0.687 -1.386 -11.836 1 92.12 492 THR B O 1
ATOM 8769 N N . LEU B 1 493 ? -1.086 -3.461 -11.172 1 94.5 493 LEU B N 1
ATOM 8770 C CA . LEU B 1 493 ? -2.168 -3.666 -12.133 1 94.5 493 LEU B CA 1
ATOM 8771 C C . LEU B 1 493 ? -3.289 -2.654 -11.906 1 94.5 493 LEU B C 1
ATOM 8773 O O . LEU B 1 493 ? -3.865 -2.141 -12.867 1 94.5 493 LEU B O 1
ATOM 8777 N N . ASN B 1 494 ? -3.545 -2.334 -10.633 1 92.81 494 ASN B N 1
ATOM 8778 C CA . ASN B 1 494 ? -4.582 -1.357 -10.312 1 92.81 494 ASN B CA 1
ATOM 8779 C C . ASN B 1 494 ? -4.277 0.006 -10.93 1 92.81 494 ASN B C 1
ATOM 8781 O O . ASN B 1 494 ? -5.156 0.638 -11.516 1 92.81 494 ASN B O 1
ATOM 8785 N N . LEU B 1 495 ? -3.068 0.409 -10.836 1 92.06 495 LEU B N 1
ATOM 8786 C CA . LEU B 1 495 ? -2.652 1.711 -11.344 1 92.06 495 LEU B CA 1
ATOM 8787 C C . LEU B 1 495 ? -2.648 1.725 -12.867 1 92.06 495 LEU B C 1
ATOM 8789 O O . LEU B 1 495 ? -3.039 2.717 -13.484 1 92.06 495 LEU B O 1
ATOM 8793 N N . ILE B 1 496 ? -2.273 0.637 -13.43 1 94.06 496 ILE B N 1
ATOM 8794 C CA . ILE B 1 496 ? -2.148 0.55 -14.883 1 94.06 496 ILE B CA 1
ATOM 8795 C C . ILE B 1 496 ? -3.533 0.587 -15.523 1 94.06 496 ILE B C 1
ATOM 8797 O O . ILE B 1 496 ? -3.723 1.205 -16.578 1 94.06 496 ILE B O 1
ATOM 8801 N N . LEU B 1 497 ? -4.469 -0.07 -14.93 1 94.75 497 LEU B N 1
ATOM 8802 C CA . LEU B 1 497 ? -5.812 -0.14 -15.484 1 94.75 497 LEU B CA 1
ATOM 8803 C C . LEU B 1 497 ? -6.508 1.216 -15.398 1 94.75 497 LEU B C 1
ATOM 8805 O O . LEU B 1 497 ? -7.5 1.453 -16.094 1 94.75 497 LEU B O 1
ATOM 8809 N N . GLU B 1 498 ? -5.961 2.1 -14.57 1 92 498 GLU B N 1
ATOM 8810 C CA . GLU B 1 498 ? -6.512 3.445 -14.445 1 92 498 GLU B CA 1
ATOM 8811 C C . GLU B 1 498 ? -5.797 4.422 -15.367 1 92 498 GLU B C 1
ATOM 8813 O O . GLU B 1 498 ? -6.184 5.59 -15.469 1 92 498 GLU B O 1
ATOM 8818 N N . SER B 1 499 ? -4.812 3.955 -16.047 1 89.75 499 SER B N 1
ATOM 8819 C CA . SER B 1 499 ? -4.031 4.781 -16.969 1 89.75 499 SER B CA 1
ATOM 8820 C C . SER B 1 499 ? -4.895 5.32 -18.094 1 89.75 499 SER B C 1
ATOM 8822 O O . SER B 1 499 ? -5.57 4.551 -18.781 1 89.75 499 SER B O 1
ATOM 8824 N N . PRO B 1 500 ? -4.871 6.645 -18.328 1 89.12 500 PRO B N 1
ATOM 8825 C CA . PRO B 1 500 ? -5.625 7.188 -19.469 1 89.12 500 PRO B CA 1
ATOM 8826 C C . PRO B 1 500 ? -5.109 6.684 -20.812 1 89.12 500 PRO B C 1
ATOM 8828 O O . PRO B 1 500 ? -5.887 6.523 -21.75 1 89.12 500 PRO B O 1
ATOM 8831 N N . TYR B 1 501 ? -3.844 6.383 -20.906 1 88.81 501 TYR B N 1
ATOM 8832 C CA . TYR B 1 501 ? -3.252 5.891 -22.141 1 88.81 501 TYR B CA 1
ATOM 8833 C C . TYR B 1 501 ? -3.799 4.516 -22.5 1 88.81 501 TYR B C 1
ATOM 8835 O O . TYR B 1 501 ? -4.148 4.258 -23.656 1 88.81 501 TYR B O 1
ATOM 8843 N N . LEU B 1 502 ? -3.885 3.699 -21.453 1 91.88 502 LEU B N 1
ATOM 8844 C CA . LEU B 1 502 ? -4.422 2.363 -21.688 1 91.88 502 LEU B CA 1
ATOM 8845 C C . LEU B 1 502 ? -5.902 2.43 -22.047 1 91.88 502 LEU B C 1
ATOM 8847 O O . LEU B 1 502 ? -6.359 1.696 -22.922 1 91.88 502 LEU B O 1
ATOM 8851 N N . LYS B 1 503 ? -6.645 3.312 -21.406 1 91.44 503 LYS B N 1
ATOM 8852 C CA . LYS B 1 503 ? -8.078 3.457 -21.625 1 91.44 503 LYS B CA 1
ATOM 8853 C C . LYS B 1 503 ? -8.375 3.963 -23.031 1 91.44 503 LYS B C 1
ATOM 8855 O O . LYS B 1 503 ? -9.414 3.648 -23.609 1 91.44 503 LYS B O 1
ATOM 8860 N N . ASP B 1 504 ? -7.398 4.637 -23.594 1 90.81 504 ASP B N 1
ATOM 8861 C CA . ASP B 1 504 ? -7.562 5.145 -24.953 1 90.81 504 ASP B CA 1
ATOM 8862 C C . ASP B 1 504 ? -7.281 4.055 -25.984 1 90.81 504 ASP B C 1
ATOM 8864 O O . ASP B 1 504 ? -7.785 4.113 -27.109 1 90.81 504 ASP B O 1
ATOM 8868 N N . CYS B 1 505 ? -6.531 3.08 -25.609 1 90.62 505 CYS B N 1
ATOM 8869 C CA . CYS B 1 505 ? -6.09 2.053 -26.547 1 90.62 505 CYS B CA 1
ATOM 8870 C C . CYS B 1 505 ? -7.008 0.835 -26.484 1 90.62 505 CYS B C 1
ATOM 8872 O O . CYS B 1 505 ? -7.156 0.118 -27.469 1 90.62 505 CYS B O 1
ATOM 8874 N N . LEU B 1 506 ? -7.629 0.544 -25.328 1 91.5 506 LEU B N 1
ATOM 8875 C CA . LEU B 1 506 ? -8.445 -0.651 -25.141 1 91.5 506 LEU B CA 1
ATOM 8876 C C . LEU B 1 506 ? -9.922 -0.29 -25.047 1 91.5 506 LEU B C 1
ATOM 8878 O O . LEU B 1 506 ? -10.273 0.802 -24.594 1 91.5 506 LEU B O 1
ATOM 8882 N N . GLU B 1 507 ? -10.711 -1.202 -25.484 1 91.38 507 GLU B N 1
ATOM 8883 C CA . GLU B 1 507 ? -12.156 -1.031 -25.359 1 91.38 507 GLU B CA 1
ATOM 8884 C C . GLU B 1 507 ? -12.562 -0.945 -23.891 1 91.38 507 GLU B C 1
ATOM 8886 O O . GLU B 1 507 ? -12.016 -1.661 -23.047 1 91.38 507 GLU B O 1
ATOM 8891 N N . SER B 1 508 ? -13.508 -0.167 -23.594 1 92.44 508 SER B N 1
ATOM 8892 C CA . SER B 1 508 ? -13.953 0.107 -22.219 1 92.44 508 SER B CA 1
ATOM 8893 C C . SER B 1 508 ? -14.445 -1.163 -21.531 1 92.44 508 SER B C 1
ATOM 8895 O O . SER B 1 508 ? -14.203 -1.363 -20.344 1 92.44 508 SER B O 1
ATOM 8897 N N . ASP B 1 509 ? -15.102 -2.055 -22.266 1 94.38 509 ASP B N 1
ATOM 8898 C CA . ASP B 1 509 ? -15.617 -3.283 -21.672 1 94.38 509 ASP B CA 1
ATOM 8899 C C . ASP B 1 509 ? -14.484 -4.23 -21.281 1 94.38 509 ASP B C 1
ATOM 8901 O O . ASP B 1 509 ? -14.578 -4.949 -20.281 1 94.38 509 ASP B O 1
ATOM 8905 N N . LEU B 1 510 ? -13.492 -4.211 -22.109 1 95.38 510 LEU B N 1
ATOM 8906 C CA . LEU B 1 510 ? -12.336 -5.043 -21.781 1 95.38 510 LEU B CA 1
ATOM 8907 C C . LEU B 1 510 ? -11.695 -4.578 -20.484 1 95.38 510 LEU B C 1
ATOM 8909 O O . LEU B 1 510 ? -11.359 -5.402 -19.625 1 95.38 510 LEU B O 1
ATOM 8913 N N . ILE B 1 511 ? -11.539 -3.289 -20.344 1 95.94 511 ILE B N 1
ATOM 8914 C CA . ILE B 1 511 ? -10.969 -2.715 -19.125 1 95.94 511 ILE B CA 1
ATOM 8915 C C . ILE B 1 511 ? -11.859 -3.049 -17.938 1 95.94 511 ILE B C 1
ATOM 8917 O O . ILE B 1 511 ? -11.359 -3.377 -16.844 1 95.94 511 ILE B O 1
ATOM 8921 N N . PHE B 1 512 ? -13.164 -2.969 -18.188 1 95.12 512 PHE B N 1
ATOM 8922 C CA . PHE B 1 512 ? -14.125 -3.305 -17.141 1 95.12 512 PHE B CA 1
ATOM 8923 C C . PHE B 1 512 ? -13.914 -4.734 -16.656 1 95.12 512 PHE B C 1
ATOM 8925 O O . PHE B 1 512 ? -13.828 -4.977 -15.453 1 95.12 512 PHE B O 1
ATOM 8932 N N . TYR B 1 513 ? -13.789 -5.711 -17.5 1 96.44 513 TYR B N 1
ATOM 8933 C CA . TYR B 1 513 ? -13.641 -7.113 -17.141 1 96.44 513 TYR B CA 1
ATOM 8934 C C . TYR B 1 513 ? -12.289 -7.363 -16.484 1 96.44 513 TYR B C 1
ATOM 8936 O O . TYR B 1 513 ? -12.188 -8.141 -15.523 1 96.44 513 TYR B O 1
ATOM 8944 N N . LEU B 1 514 ? -11.266 -6.711 -17.016 1 97.5 514 LEU B N 1
ATOM 8945 C CA . LEU B 1 514 ? -9.961 -6.844 -16.391 1 97.5 514 LEU B CA 1
ATOM 8946 C C . LEU B 1 514 ? -10.008 -6.395 -14.93 1 97.5 514 LEU B C 1
ATOM 8948 O O . LEU B 1 514 ? -9.484 -7.078 -14.047 1 97.5 514 LEU B O 1
ATOM 8952 N N . LYS B 1 515 ? -10.656 -5.344 -14.703 1 96.62 515 LYS B N 1
ATOM 8953 C CA . LYS B 1 515 ? -10.781 -4.816 -13.344 1 96.62 515 LYS B CA 1
ATOM 8954 C C . LYS B 1 515 ? -11.633 -5.734 -12.477 1 96.62 515 LYS B C 1
ATOM 8956 O O . LYS B 1 515 ? -11.234 -6.105 -11.367 1 96.62 515 LYS B O 1
ATOM 8961 N N . ALA B 1 516 ? -12.766 -6.121 -12.961 1 96.81 516 ALA B N 1
ATOM 8962 C CA . ALA B 1 516 ? -13.734 -6.91 -12.203 1 96.81 516 ALA B CA 1
ATOM 8963 C C . ALA B 1 516 ? -13.18 -8.289 -11.859 1 96.81 516 ALA B C 1
ATOM 8965 O O . ALA B 1 516 ? -13.477 -8.836 -10.797 1 96.81 516 ALA B O 1
ATOM 8966 N N . ILE B 1 517 ? -12.344 -8.828 -12.695 1 97.69 517 ILE B N 1
ATOM 8967 C CA . ILE B 1 517 ? -11.828 -10.18 -12.516 1 97.69 517 ILE B CA 1
ATOM 8968 C C . ILE B 1 517 ? -10.578 -10.148 -11.641 1 97.69 517 ILE B C 1
ATOM 8970 O O . ILE B 1 517 ? -10.438 -10.945 -10.719 1 97.69 517 ILE B O 1
ATOM 8974 N N . PHE B 1 518 ? -9.727 -9.172 -11.844 1 97.81 518 PHE B N 1
ATOM 8975 C CA . PHE B 1 518 ? -8.375 -9.312 -11.312 1 97.81 518 PHE B CA 1
ATOM 8976 C C . PHE B 1 518 ? -8.18 -8.406 -10.102 1 97.81 518 PHE B C 1
ATOM 8978 O O . PHE B 1 518 ? -7.453 -8.758 -9.164 1 97.81 518 PHE B O 1
ATOM 8985 N N . THR B 1 519 ? -8.781 -7.219 -10.031 1 96.38 519 THR B N 1
ATOM 8986 C CA . THR B 1 519 ? -8.281 -6.266 -9.047 1 96.38 519 THR B CA 1
ATOM 8987 C C . THR B 1 519 ? -9.414 -5.758 -8.164 1 96.38 519 THR B C 1
ATOM 8989 O O . THR B 1 519 ? -9.195 -5.398 -7.004 1 96.38 519 THR B O 1
ATOM 8992 N N . SER B 1 520 ? -10.648 -5.727 -8.602 1 95.06 520 SER B N 1
ATOM 8993 C CA . SER B 1 520 ? -11.742 -5.109 -7.855 1 95.06 520 SER B CA 1
ATOM 8994 C C . SER B 1 520 ? -12.094 -5.926 -6.613 1 95.06 520 SER B C 1
ATOM 8996 O O . SER B 1 520 ? -12.281 -7.141 -6.691 1 95.06 520 SER B O 1
ATOM 8998 N N . LYS B 1 521 ? -12.219 -5.258 -5.547 1 92.5 521 LYS B N 1
ATOM 8999 C CA . LYS B 1 521 ? -12.633 -5.934 -4.32 1 92.5 521 LYS B CA 1
ATOM 9000 C C . LYS B 1 521 ? -14.086 -6.395 -4.41 1 92.5 521 LYS B C 1
ATOM 9002 O O . LYS B 1 521 ? -14.5 -7.301 -3.682 1 92.5 521 LYS B O 1
ATOM 9007 N N . TYR B 1 522 ? -14.828 -5.742 -5.285 1 93.25 522 TYR B N 1
ATOM 9008 C CA . TYR B 1 522 ? -16.234 -6.078 -5.441 1 93.25 522 TYR B CA 1
ATOM 9009 C C . TYR B 1 522 ? -16.422 -7.219 -6.438 1 93.25 522 TYR B C 1
ATOM 9011 O O . TYR B 1 522 ? -17.516 -7.773 -6.559 1 93.25 522 TYR B O 1
ATOM 9019 N N . GLY B 1 523 ? -15.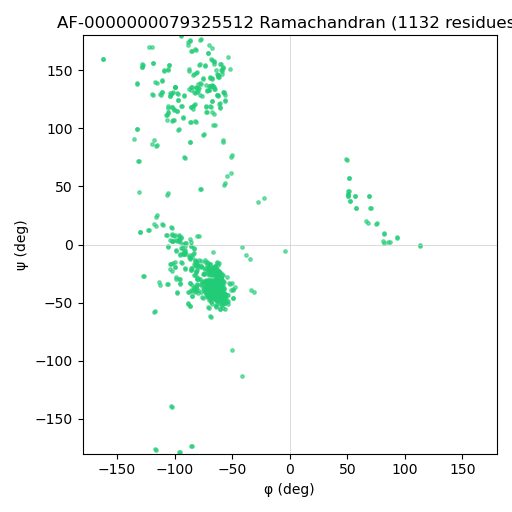336 -7.531 -7.164 1 95 523 GLY B N 1
ATOM 9020 C CA . GLY B 1 523 ? -15.383 -8.602 -8.141 1 95 523 GLY B CA 1
ATOM 9021 C C . GLY B 1 523 ? -14.719 -9.883 -7.656 1 95 523 GLY B C 1
ATOM 9022 O O . GLY B 1 523 ? -14.914 -10.289 -6.512 1 95 523 GLY B O 1
ATOM 9023 N N . LEU B 1 524 ? -13.977 -10.539 -8.562 1 95.19 524 LEU B N 1
ATOM 9024 C CA . LEU B 1 524 ? -13.328 -11.797 -8.195 1 95.19 524 LEU B CA 1
ATOM 9025 C C . LEU B 1 524 ? -12.039 -11.539 -7.43 1 95.19 524 LEU B C 1
ATOM 9027 O O . LEU B 1 524 ? -11.617 -12.367 -6.621 1 95.19 524 LEU B O 1
ATOM 9031 N N . ASN B 1 525 ? -11.422 -10.438 -7.719 1 95.31 525 ASN B N 1
ATOM 9032 C CA . ASN B 1 525 ? -10.188 -10.039 -7.055 1 95.31 525 ASN B CA 1
ATOM 9033 C C . ASN B 1 525 ? -9.156 -11.172 -7.066 1 95.31 525 ASN B C 1
ATOM 9035 O O . ASN B 1 525 ? -8.5 -11.43 -6.055 1 95.31 525 ASN B O 1
ATOM 9039 N N . ILE B 1 526 ? -8.977 -11.867 -8.18 1 97.25 526 ILE B N 1
ATOM 9040 C CA . ILE B 1 526 ? -8.203 -13.094 -8.273 1 97.25 526 ILE B CA 1
ATOM 9041 C C . ILE B 1 526 ? -6.719 -12.789 -8.078 1 97.25 526 ILE B C 1
ATOM 9043 O O . ILE B 1 526 ? -5.98 -13.594 -7.508 1 97.25 526 ILE B O 1
ATOM 9047 N N . ARG B 1 527 ? -6.285 -11.664 -8.57 1 96.25 527 ARG B N 1
ATOM 9048 C CA . ARG B 1 527 ? -4.879 -11.305 -8.445 1 96.25 527 ARG B CA 1
ATOM 9049 C C . ARG B 1 527 ? -4.457 -11.211 -6.984 1 96.25 527 ARG B C 1
ATOM 9051 O O . ARG B 1 527 ? -3.449 -11.789 -6.586 1 96.25 527 ARG B O 1
ATOM 9058 N N . ASN B 1 528 ? -5.227 -10.547 -6.203 1 93.56 528 ASN B N 1
ATOM 9059 C CA . ASN B 1 528 ? -4.945 -10.398 -4.777 1 93.56 528 ASN B CA 1
ATOM 9060 C C . ASN B 1 528 ? -5.07 -11.734 -4.039 1 93.56 528 ASN B C 1
ATOM 9062 O O . ASN B 1 528 ? -4.23 -12.055 -3.197 1 93.56 528 ASN B O 1
ATOM 9066 N N . ASN B 1 529 ? -6.148 -12.453 -4.348 1 95.62 529 ASN B N 1
ATOM 9067 C CA . ASN B 1 529 ? -6.402 -13.719 -3.666 1 95.62 529 ASN B CA 1
ATOM 9068 C C . ASN B 1 529 ? -5.273 -14.719 -3.904 1 95.62 529 ASN B C 1
ATOM 9070 O O . ASN B 1 529 ? -4.859 -15.422 -2.982 1 95.62 529 ASN B O 1
ATOM 9074 N N . LEU B 1 530 ? -4.75 -14.734 -5.07 1 96.94 530 LEU B N 1
ATOM 9075 C CA . LEU B 1 530 ? -3.66 -15.648 -5.406 1 96.94 530 LEU B CA 1
ATOM 9076 C C . LEU B 1 530 ? -2.344 -15.156 -4.812 1 96.94 530 LEU B C 1
ATOM 9078 O O . LEU B 1 530 ? -1.604 -15.938 -4.207 1 96.94 530 LEU B O 1
ATOM 9082 N N . ALA B 1 531 ? -2.088 -13.867 -4.969 1 95.31 531 ALA B N 1
ATOM 9083 C CA . ALA B 1 531 ? -0.814 -13.281 -4.559 1 95.31 531 ALA B CA 1
ATOM 9084 C C . ALA B 1 531 ? -0.594 -13.445 -3.059 1 95.31 531 ALA B C 1
ATOM 9086 O O . ALA B 1 531 ? 0.539 -13.633 -2.607 1 95.31 531 ALA B O 1
ATOM 9087 N N . HIS B 1 532 ? -1.679 -13.469 -2.303 1 93.44 532 HIS B N 1
ATOM 9088 C CA . HIS B 1 532 ? -1.553 -13.508 -0.849 1 93.44 532 HIS B CA 1
ATOM 9089 C C . HIS B 1 532 ? -1.921 -14.875 -0.297 1 93.44 532 HIS B C 1
ATOM 9091 O O . HIS B 1 532 ? -2.041 -15.055 0.917 1 93.44 532 HIS B O 1
ATOM 9097 N N . GLY B 1 533 ? -2.127 -15.836 -1.158 1 95.38 533 GLY B N 1
ATOM 9098 C CA . GLY B 1 533 ? -2.408 -17.188 -0.71 1 95.38 533 GLY B CA 1
ATOM 9099 C C . GLY B 1 533 ? -3.758 -17.328 -0.034 1 95.38 533 GLY B C 1
ATOM 9100 O O . GLY B 1 533 ? -3.887 -18.031 0.974 1 95.38 533 GLY B O 1
ATOM 9101 N N . LEU B 1 534 ? -4.746 -16.703 -0.575 1 94.62 534 LEU B N 1
ATOM 9102 C CA . LEU B 1 534 ? -6.059 -16.703 0.062 1 94.62 534 LEU B CA 1
ATOM 9103 C C . LEU B 1 534 ? -6.938 -17.812 -0.516 1 94.62 534 LEU B C 1
ATOM 9105 O O . LEU B 1 534 ? -7.996 -18.125 0.038 1 94.62 534 LEU B O 1
ATOM 9109 N N . LEU B 1 535 ? -6.484 -18.469 -1.612 1 95.69 535 LEU B N 1
ATOM 9110 C CA . LEU B 1 535 ? -7.238 -19.562 -2.24 1 95.69 535 LEU B CA 1
ATOM 9111 C C . LEU B 1 535 ? -6.738 -20.922 -1.768 1 95.69 535 LEU B C 1
ATOM 9113 O O . LEU B 1 535 ? -5.531 -21.172 -1.748 1 95.69 535 LEU B O 1
ATOM 9117 N N . ASP B 1 536 ? -7.633 -21.719 -1.362 1 94.75 536 ASP B N 1
ATOM 9118 C CA . ASP B 1 536 ? -7.25 -23.094 -1.011 1 94.75 536 ASP B CA 1
ATOM 9119 C C . ASP B 1 536 ? -7.484 -24.047 -2.18 1 94.75 536 ASP B C 1
ATOM 9121 O O . ASP B 1 536 ? -7.848 -23.609 -3.277 1 94.75 536 ASP B O 1
ATOM 9125 N N . ASP B 1 537 ? -7.219 -25.328 -1.994 1 96.12 537 ASP B N 1
ATOM 9126 C CA . ASP B 1 537 ? -7.238 -26.297 -3.074 1 96.12 537 ASP B CA 1
ATOM 9127 C C . ASP B 1 537 ? -8.617 -26.375 -3.721 1 96.12 537 ASP B C 1
ATOM 9129 O O . ASP B 1 537 ? -8.734 -26.531 -4.938 1 96.12 537 ASP B O 1
ATOM 9133 N N . SER B 1 538 ? -9.695 -26.234 -2.953 1 93.69 538 SER B N 1
ATOM 9134 C CA . SER B 1 538 ? -11.055 -26.375 -3.465 1 93.69 538 SER B CA 1
ATOM 9135 C C . SER B 1 538 ? -11.461 -25.156 -4.289 1 93.69 538 SER B C 1
ATOM 9137 O O . SER B 1 538 ? -12.305 -25.25 -5.184 1 93.69 538 SER B O 1
ATOM 9139 N N . ASP B 1 539 ? -10.82 -24.016 -3.984 1 94 539 ASP B N 1
ATOM 9140 C CA . ASP B 1 539 ? -11.148 -22.766 -4.672 1 94 539 ASP B CA 1
ATOM 9141 C C . ASP B 1 539 ? -10.766 -22.844 -6.148 1 94 539 ASP B C 1
ATOM 9143 O O . ASP B 1 539 ? -11.336 -22.125 -6.98 1 94 539 ASP B O 1
ATOM 9147 N N . PHE B 1 540 ? -9.844 -23.719 -6.504 1 96.25 540 PHE B N 1
ATOM 9148 C CA . PHE B 1 540 ? -9.375 -23.828 -7.883 1 96.25 540 PHE B CA 1
ATOM 9149 C C . PHE B 1 540 ? -10.305 -24.719 -8.703 1 96.25 540 PHE B C 1
ATOM 9151 O O . PHE B 1 540 ? -10.219 -24.75 -9.93 1 96.25 540 PHE B O 1
ATOM 9158 N N . ASN B 1 541 ? -11.234 -25.359 -8.016 1 92.44 541 ASN B N 1
ATOM 9159 C CA . ASN B 1 541 ? -12.227 -26.203 -8.688 1 92.44 541 ASN B CA 1
ATOM 9160 C C . ASN B 1 541 ? -13.594 -25.516 -8.711 1 92.44 541 ASN B C 1
ATOM 9162 O O . ASN B 1 541 ? -14.602 -26.141 -8.359 1 92.44 541 ASN B O 1
ATOM 9166 N N . THR B 1 542 ? -13.633 -24.219 -9.031 1 92.25 542 THR B N 1
ATOM 9167 C CA . THR B 1 542 ? -14.875 -23.453 -9.055 1 92.25 542 THR B CA 1
ATOM 9168 C C . THR B 1 542 ? -15.109 -22.844 -10.438 1 92.25 542 THR B C 1
ATOM 9170 O O . THR B 1 542 ? -14.219 -22.859 -11.289 1 92.25 542 THR B O 1
ATOM 9173 N N . THR B 1 543 ? -16.297 -22.312 -10.617 1 92.88 543 THR B N 1
ATOM 9174 C CA . THR B 1 543 ? -16.656 -21.641 -11.867 1 92.88 543 THR B CA 1
ATOM 9175 C C . THR B 1 543 ? -15.828 -20.375 -12.062 1 92.88 543 THR B C 1
ATOM 9177 O O . THR B 1 543 ? -15.539 -19.984 -13.195 1 92.88 543 THR B O 1
ATOM 9180 N N . PHE B 1 544 ? -15.367 -19.812 -10.953 1 94.75 544 PHE B N 1
ATOM 9181 C CA . PHE B 1 544 ? -14.562 -18.594 -11.023 1 94.75 544 PHE B CA 1
ATOM 9182 C C . PHE B 1 544 ? -13.195 -18.891 -11.625 1 94.75 544 PHE B C 1
ATOM 9184 O O . PHE B 1 544 ? -12.68 -18.094 -12.422 1 94.75 544 PHE B O 1
ATOM 9191 N N . SER B 1 545 ? -12.641 -20.062 -11.305 1 96.94 545 SER B N 1
ATOM 9192 C CA . SER B 1 545 ? -11.32 -20.438 -11.805 1 96.94 545 SER B CA 1
ATOM 9193 C C . SER B 1 545 ? -11.359 -20.719 -13.305 1 96.94 545 SER B C 1
ATOM 9195 O O . SER B 1 545 ? -10.492 -20.266 -14.047 1 96.94 545 SER B O 1
ATOM 9197 N N . ILE B 1 546 ? -12.391 -21.469 -13.727 1 97.12 546 ILE B N 1
ATOM 9198 C CA . ILE B 1 546 ? -12.492 -21.797 -15.141 1 97.12 546 ILE B CA 1
ATOM 9199 C C . ILE B 1 546 ? -12.758 -20.547 -15.953 1 97.12 546 ILE B C 1
ATOM 9201 O O . ILE B 1 546 ? -12.203 -20.359 -17.047 1 97.12 546 ILE B O 1
ATOM 9205 N N . PHE B 1 547 ? -13.625 -19.656 -15.492 1 98 547 PHE B N 1
ATOM 9206 C CA . PHE B 1 547 ? -13.93 -18.406 -16.188 1 98 547 PHE B CA 1
ATOM 9207 C C . PHE B 1 547 ? -12.672 -17.547 -16.328 1 98 547 PHE B C 1
ATOM 9209 O O . PHE B 1 547 ? -12.422 -16.984 -17.391 1 98 547 PHE B O 1
ATOM 9216 N N . THR B 1 548 ? -11.875 -17.453 -15.195 1 98.56 548 THR B N 1
ATOM 9217 C CA . THR B 1 548 ? -10.656 -16.656 -15.219 1 98.56 548 THR B CA 1
ATOM 9218 C C . THR B 1 548 ? -9.664 -17.203 -16.234 1 98.56 548 THR B C 1
ATOM 9220 O O . THR B 1 548 ? -9.086 -16.453 -17.031 1 98.56 548 THR B O 1
ATOM 9223 N N . TRP B 1 549 ? -9.477 -18.516 -16.203 1 98.62 549 TRP B N 1
ATOM 9224 C CA . TRP B 1 549 ? -8.602 -19.172 -17.172 1 98.62 549 TRP B CA 1
ATOM 9225 C C . TRP B 1 549 ? -9.062 -18.891 -18.609 1 98.62 549 TRP B C 1
ATOM 9227 O O . TRP B 1 549 ? -8.266 -18.5 -19.469 1 98.62 549 TRP B O 1
ATOM 9237 N N . TRP B 1 550 ? -10.359 -19.094 -18.828 1 98.56 550 TRP B N 1
ATOM 9238 C CA . TRP B 1 550 ? -10.93 -18.891 -20.156 1 98.56 550 TRP B CA 1
ATOM 9239 C C . TRP B 1 550 ? -10.711 -17.453 -20.625 1 98.56 550 TRP B C 1
ATOM 9241 O O . TRP B 1 550 ? -10.359 -17.219 -21.781 1 98.56 550 TRP B O 1
ATOM 9251 N N . PHE B 1 551 ? -10.922 -16.516 -19.703 1 98.38 551 PHE B N 1
ATOM 9252 C CA . PHE B 1 551 ? -10.758 -15.102 -20.047 1 98.38 551 PHE B CA 1
ATOM 9253 C C . PHE B 1 551 ? -9.32 -14.797 -20.453 1 98.38 551 PHE B C 1
ATOM 9255 O O . PHE B 1 551 ? -9.086 -14.07 -21.422 1 98.38 551 PHE B O 1
ATOM 9262 N N . ILE B 1 552 ? -8.367 -15.359 -19.734 1 98.62 552 ILE B N 1
ATOM 9263 C CA . ILE B 1 552 ? -6.961 -15.172 -20.078 1 98.62 552 ILE B CA 1
ATOM 9264 C C . ILE B 1 552 ? -6.668 -15.797 -21.438 1 98.62 552 ILE B C 1
ATOM 9266 O O . ILE B 1 552 ? -5.98 -15.203 -22.266 1 98.62 552 ILE B O 1
ATOM 9270 N N . PHE B 1 553 ? -7.227 -17 -21.609 1 98.5 553 PHE B N 1
ATOM 9271 C CA . PHE B 1 553 ? -7.059 -17.672 -22.891 1 98.5 553 PHE B CA 1
ATOM 9272 C C . PHE B 1 553 ? -7.625 -16.828 -24.031 1 98.5 553 PHE B C 1
ATOM 9274 O O . PHE B 1 553 ? -7.016 -16.734 -25.094 1 98.5 553 PHE B O 1
ATOM 9281 N N . ARG B 1 554 ? -8.734 -16.203 -23.797 1 97.62 554 ARG B N 1
ATOM 9282 C CA . ARG B 1 554 ? -9.359 -15.32 -24.766 1 97.62 554 ARG B CA 1
ATOM 9283 C C . ARG B 1 554 ? -8.445 -14.156 -25.109 1 97.62 554 ARG B C 1
ATOM 9285 O O . ARG B 1 554 ? -8.281 -13.805 -26.281 1 97.62 554 ARG B O 1
ATOM 9292 N N . LEU B 1 555 ? -7.816 -13.523 -24.125 1 97 555 LEU B N 1
ATOM 9293 C CA . LEU B 1 555 ? -6.887 -12.422 -24.359 1 97 555 LEU B CA 1
ATOM 9294 C C . LEU B 1 555 ? -5.73 -12.859 -25.25 1 97 555 LEU B C 1
ATOM 9296 O O . LEU B 1 555 ? -5.309 -12.109 -26.141 1 97 555 LEU B O 1
ATOM 9300 N N . CYS B 1 556 ? -5.246 -14.094 -25 1 97.69 556 CYS B N 1
ATOM 9301 C CA . CYS B 1 556 ? -4.141 -14.633 -25.797 1 97.69 556 CYS B CA 1
ATOM 9302 C C . CYS B 1 556 ? -4.566 -14.867 -27.234 1 97.69 556 CYS B C 1
ATOM 9304 O O . CYS B 1 556 ? -3.84 -14.531 -28.172 1 97.69 556 CYS B O 1
ATOM 9306 N N . CYS B 1 557 ? -5.75 -15.367 -27.391 1 96.69 557 CYS B N 1
ATOM 9307 C CA . CYS B 1 557 ? -6.246 -15.703 -28.719 1 96.69 557 CYS B CA 1
ATOM 9308 C C . CYS B 1 557 ? -6.547 -14.453 -29.531 1 96.69 557 CYS B C 1
ATOM 9310 O O . CYS B 1 557 ? -6.336 -14.422 -30.75 1 96.69 557 CYS B O 1
ATOM 9312 N N . MET B 1 558 ? -7 -13.414 -28.875 1 93.81 558 MET B N 1
ATOM 9313 C CA . MET B 1 558 ? -7.34 -12.148 -29.516 1 93.81 558 MET B CA 1
ATOM 9314 C C . MET B 1 558 ? -6.105 -11.523 -30.172 1 93.81 558 MET B C 1
ATOM 9316 O O . MET B 1 558 ? -6.223 -10.688 -31.062 1 93.81 558 MET B O 1
ATOM 9320 N N . ASN B 1 559 ? -4.98 -11.992 -29.75 1 92.88 559 ASN B N 1
ATOM 9321 C CA . ASN B 1 559 ? -3.738 -11.375 -30.203 1 92.88 559 ASN B CA 1
ATOM 9322 C C . ASN B 1 559 ? -2.824 -12.383 -30.891 1 92.88 559 ASN B C 1
ATOM 9324 O O . ASN B 1 559 ? -1.63 -12.125 -31.062 1 92.88 559 ASN B O 1
ATOM 9328 N N . SER B 1 560 ? -3.367 -13.531 -31.188 1 93.69 560 SER B N 1
ATOM 9329 C CA . SER B 1 560 ? -2.615 -14.602 -31.828 1 93.69 560 SER B CA 1
ATOM 9330 C C . SER B 1 560 ? -2.734 -14.516 -33.344 1 93.69 560 SER B C 1
ATOM 9332 O O . SER B 1 560 ? -3.844 -14.492 -33.875 1 93.69 560 SER B O 1
ATOM 9334 N N . SER B 1 561 ? -1.609 -14.531 -34.062 1 90 561 SER B N 1
ATOM 9335 C CA . SER B 1 561 ? -1.608 -14.484 -35.531 1 90 561 SER B CA 1
ATOM 9336 C C . SER B 1 561 ? -2.197 -15.758 -36.125 1 90 561 SER B C 1
ATOM 9338 O O . SER B 1 561 ? -2.873 -15.711 -37.156 1 90 561 SER B O 1
ATOM 9340 N N . TRP B 1 562 ? -1.999 -16.844 -35.469 1 92.19 562 TRP B N 1
ATOM 9341 C CA . TRP B 1 562 ? -2.496 -18.141 -35.938 1 92.19 562 TRP B CA 1
ATOM 9342 C C . TRP B 1 562 ? -4.02 -18.188 -35.875 1 92.19 562 TRP B C 1
ATOM 9344 O O . TRP B 1 562 ? -4.676 -18.656 -36.812 1 92.19 562 TRP B O 1
ATOM 9354 N N . ILE B 1 563 ? -4.574 -17.688 -34.781 1 92 563 ILE B N 1
ATOM 9355 C CA . ILE B 1 563 ? -6.016 -17.75 -34.562 1 92 563 ILE B CA 1
ATOM 9356 C C . ILE B 1 563 ? -6.715 -16.75 -35.5 1 92 563 ILE B C 1
ATOM 9358 O O . ILE B 1 563 ? -7.793 -17.031 -36.031 1 92 563 ILE B O 1
ATOM 9362 N N . LEU B 1 564 ? -6.07 -15.594 -35.75 1 88.69 564 LEU B N 1
ATOM 9363 C CA . LEU B 1 564 ? -6.723 -14.508 -36.469 1 88.69 564 LEU B CA 1
ATOM 9364 C C . LEU B 1 564 ? -6.582 -14.695 -38 1 88.69 564 LEU B C 1
ATOM 9366 O O . LEU B 1 564 ? -7.312 -14.078 -38.781 1 88.69 564 LEU B O 1
ATOM 9370 N N . THR B 1 565 ? -5.629 -15.469 -38.406 1 84.69 565 THR B N 1
ATOM 9371 C CA . THR B 1 565 ? -5.465 -15.695 -39.844 1 84.69 565 THR B CA 1
ATOM 9372 C C . THR B 1 565 ? -6.328 -16.875 -40.312 1 84.69 565 THR B C 1
ATOM 9374 O O . THR B 1 565 ? -6.676 -17.75 -39.5 1 84.69 565 THR B O 1
ATOM 9377 N N . THR B 1 566 ? -6.773 -16.797 -41.562 1 71.12 566 THR B N 1
ATOM 9378 C CA . THR B 1 566 ? -7.613 -17.828 -42.156 1 71.12 566 THR B CA 1
ATOM 9379 C C . THR B 1 566 ? -6.777 -19.047 -42.562 1 71.12 566 THR B C 1
ATOM 9381 O O . THR B 1 566 ? -7.324 -20.125 -42.844 1 71.12 566 THR B O 1
ATOM 9384 N N . GLN B 1 567 ? -5.504 -18.922 -42.719 1 62.22 567 GLN B N 1
ATOM 9385 C CA . GLN B 1 567 ? -4.707 -20.047 -43.188 1 62.22 567 GLN B CA 1
ATOM 9386 C C . GLN B 1 567 ? -4.48 -21.062 -42.094 1 62.22 567 GLN B C 1
ATOM 9388 O O . GLN B 1 567 ? -4.285 -20.703 -40.938 1 62.22 567 GLN B O 1
ATOM 9393 N N . ASP B 1 568 ? -4.793 -22.422 -42.344 1 57.94 568 ASP B N 1
ATOM 9394 C CA . ASP B 1 568 ? -4.668 -23.516 -41.375 1 57.94 568 ASP B CA 1
ATOM 9395 C C . ASP B 1 568 ? -3.219 -23.672 -40.938 1 57.94 568 ASP B C 1
ATOM 9397 O O . ASP B 1 568 ? -2.293 -23.578 -41.75 1 57.94 568 ASP B O 1
#

Secondary structure (DSSP, 8-state):
---HHHHHHHHHHHHH-S-GGG---TTHHHH--HHHHHHHHHHHHHHHHS-SS---SSTTHHHHTT--HHHHHHHHHHHHH---HHHHHHHHHHHHHHH--HHHHHHHHHHHHHHHHSTT--HHHHHHHHHHHHHHHHHTT--HHHHHHHHHHHHHHHHH-TT--SSHHHHHHHTTGGGT--HHHHHHHHHHHHT-TTS---HHHHHHHHHHHHHHHHHHHT--TTS----HHHHHHHHHHHHHHHHHHHH---HHHHHHHHHHHHHHHTTSTT-HHHHHHHHHHHHHHHHHHHHTS---------HHHHHHHHHTTTT--HHHHHHHHHHS--PPPHHHHHHHHHHHHHH-THHHHSPPEEE-TT--EEEEPPPSSSS--HHHHHHHHHHTHHHHHHHHIIIIIHHHHHHHHHH----HHHHHHHHTTBSSS-GGGHHHHHHHHHHHHTT-HHHHHHHHHHHHHHHHHHHHHHTT---EEE-TT--EEEPPHHHHHT-HHHHHHS-HHHHHHHIIIII-TTS--HHHHHHTT---GGGGGSHHHHHHHHHHHHHHHHTBHHHHSS--/---HHHHHHHHHHHHHHS-GGG---SSHHHH--HHHHHHHHHHHHHHHTT-SS---SSTTHHHHTT--HHHHHHHHHHHHH---HHHHHHHHHHHHHHH--HHHHHHHHHHHHHHHHSTT--HHHHHHHHHHHHHHHHHTT--HHHHHHHHHHHHHHHHH-TT--SSHHHHHHHHHHTTT--HHHHHHHHHHHHT-TTS---HHHHHHHHHHHHHHHHHHHT--TTS----HHHHHHHHHHHHHHHHHHHH---HHHHHHHHHHHHHHHTTSTT-HHHHHHHHHHHHHHHHHHHHTS---------HHHHHHHHHTTTT--HHHHHHHHHHS--PPPHHHHHHHHHHHHHH-THHHHSPPEEE-TT--EEEEPPPSSSS--HHHHHHHHHHTHHHHHHHHIIIIIHHHHHHHHHH----HHHHHHHHTTBSSS-GGGHHHHHHHHHHHHTT-HHHHHHHHHHHHHHHHHHHHHHTT---EEE-TT--EEEPPHHHHHT-HHHHHHS-HHHHHHHIIIII-TTS--HHHHHHTT---GGGGGSHHHHHHHHHHHHHHHHTBHHHHSS--

Solvent-accessible surface area (backbone atoms only — not comparable to full-atom values): 62221 Å² total; per-residue (Å²): 127,85,55,69,68,57,49,50,51,52,36,55,43,40,73,73,32,95,44,54,77,63,49,73,62,76,70,51,75,85,76,53,53,72,67,52,50,49,50,50,54,50,56,40,42,50,55,64,57,56,45,66,89,66,80,52,92,64,74,44,60,75,57,54,72,72,59,49,74,68,50,52,53,50,47,56,53,42,50,73,67,43,73,49,53,68,60,33,17,50,50,25,39,51,48,18,75,66,67,62,40,64,68,34,36,50,49,13,36,50,28,27,56,51,52,59,71,44,82,87,58,52,69,64,55,36,53,52,28,52,54,48,30,51,52,46,39,58,74,68,63,54,59,70,67,62,53,46,55,51,50,53,49,48,51,50,55,40,67,74,41,74,80,63,70,60,62,61,60,55,49,64,51,56,71,43,59,85,66,74,60,64,49,65,60,54,44,50,57,42,47,56,57,74,67,34,82,86,56,83,56,52,70,67,58,47,51,48,45,40,50,50,43,44,52,40,49,22,60,73,68,71,46,64,88,87,44,68,40,86,49,65,70,53,38,51,44,42,48,51,49,22,49,48,28,44,52,52,16,73,69,41,86,46,66,65,56,22,47,50,25,41,51,52,19,41,60,44,39,67,33,32,77,92,35,63,68,61,42,52,51,53,51,60,64,40,44,63,54,32,33,52,52,48,73,68,49,76,80,82,78,81,90,79,88,54,66,67,61,36,52,55,59,52,56,72,47,63,93,50,53,71,69,58,41,51,46,43,66,50,68,64,58,82,75,84,46,62,65,59,47,43,50,52,53,53,51,46,41,72,72,33,62,62,66,25,71,58,43,58,71,43,54,50,91,60,36,43,36,61,50,66,52,63,58,51,69,74,75,65,44,68,68,48,54,47,45,53,42,29,32,46,45,60,58,49,28,46,51,44,22,67,54,44,48,50,55,47,51,55,53,48,59,72,74,41,87,86,46,69,68,64,42,40,50,35,36,44,86,15,81,54,42,54,81,64,36,31,65,48,48,33,52,16,54,52,28,42,78,67,70,34,32,60,61,9,48,42,44,35,52,20,45,49,44,34,30,50,42,52,48,25,35,74,46,68,40,76,51,57,42,72,49,98,86,60,32,46,41,71,58,50,61,70,58,48,72,66,29,68,40,33,56,72,71,43,59,67,55,58,53,49,50,51,37,21,43,34,61,29,86,54,29,64,18,46,48,57,34,51,50,56,29,69,61,47,55,68,56,38,74,37,44,63,36,54,35,51,50,50,52,52,51,32,56,44,45,76,36,8,55,54,69,72,42,88,68,131,126,84,54,69,69,55,51,51,51,52,38,54,42,38,73,72,47,85,40,53,77,64,50,75,61,77,72,52,74,88,77,51,52,72,66,52,48,48,49,50,53,50,57,40,39,49,55,60,61,56,42,73,91,66,81,54,93,66,75,43,59,73,56,57,72,72,60,49,73,68,50,51,54,51,47,54,54,42,50,75,67,43,74,49,52,68,59,33,18,51,50,25,38,50,47,17,74,67,68,64,38,65,68,34,38,50,47,13,36,52,28,26,57,51,52,60,72,45,84,88,60,52,68,65,56,37,53,52,26,51,54,48,31,51,52,46,37,59,74,68,63,54,59,72,66,62,54,48,54,51,49,52,50,49,50,51,54,40,66,74,41,73,80,63,68,59,62,62,60,55,50,63,51,56,71,44,60,86,66,73,61,64,49,66,59,52,45,51,56,42,46,55,57,73,69,34,82,87,57,84,56,51,69,68,57,47,51,48,46,39,51,50,42,44,51,40,49,22,59,74,66,72,46,64,89,88,45,69,41,86,50,66,71,53,38,51,41,45,48,52,48,22,50,48,28,45,51,53,17,73,69,41,85,46,67,64,56,22,46,51,26,41,51,51,19,41,61,45,38,66,32,31,76,92,35,63,69,60,40,50,50,55,50,61,62,40,45,64,55,32,33,49,52,47,73,67,50,76,79,84,79,82,92,78,89,54,64,68,62,36,53,53,58,54,57,71,47,62,93,49,53,70,69,57,39,51,45,44,66,49,65,64,57,80,75,82,47,62,66,59,46,43,48,51,52,53,52,44,42,72,74,32,61,60,66,26,69,58,42,59,70,43,55,50,93,59,36,43,36,62,51,66,52,64,58,51,68,75,79,63,45,70,68,50,54,47,46,52,42,29,34,46,45,60,59,50,28,45,49,45,21,67,54,46,49,50,55,45,51,55,52,49,59,75,75,39,87,86,47,69,69,62,41,41,50,34,36,44,82,15,81,53,42,54,80,64,37,33,66,50,49,35,51,15,54,53,28,42,78,68,69,34,32,59,62,9,48,42,43,36,50,20,46,49,43,34,31,50,42,52,46,24,35,73,47,68,40,76,51,56,43,72,47,98,85,59,32,45,40,72,58,49,60,70,57,49,74,64,30,68,39,34,57,72,70,43,58,68,56,58,54,49,50,52,37,22,42,34,62,30,85,53,29,66,19,46,47,57,33,50,50,55,28,68,60,48,54,67,57,36,74,38,44,62,37,53,33,52,50,48,51,52,50,33,57,44,45,77,35,8,56,54,69,72,41,88,70,133

Foldseek 3Di:
DDDLVLLVLLQVQCVVPVQLLPSPVVPCPPDPDPLSVVLSVLLNCLCVQQDDPCLPLQGCVVVLVVQDPVNLVVLVVSLVRHDPLLSNLSSLLSNCSNVVPVVSLVSNLVSLLVVLVDPPDDLVSVLSSLSVNLSSCVVVVHDLVSVVSSVVSLVVSCVVCVQDQDCSNVVSLLSCLVVLRPLVVSLVSLCSNQVDPVHDHDLVSNLSSLVSNLSSVCSVVVHDSQAADADPSNLVSLVVNLVSLCVVLVVDPDLVSNLVSLVVSLSSCVSYPPCVVVSVVSCVVSQVSLLVVVVVDDDPDDDDDQPVLLVVLLVCPPPDDLLVLLCCLQVVDDADFLVNLLVVLVVVCVVDVVPQVAWDWDADNSNHTLDTQHHCPPPRDPVSSLLSSLLCVVVRLQCCLVRRNVSSLVSSVVVDDDDLVNLLLLLPPFLLHDPVCSVLQSVLLVCLSVLNLVSNCLSQLVRNFVSLLVVLVVLPDDQWDQDPVRDTHGDGSVRSLVDPSSPVVDPPRLSSCCCSLPCDSSHVVSVVCSVVVVDDPVNCNDSSSSSVSSNSVSSSNVGRPSSPDPDD/DDDLVLLVLLQVQCVVPVQLLPSPVVVCPPDHDPLSVVLSVLLNCLDVQQDDPCLDLQGCVVVLVVQDPVNLVVLVVSLVRHDPLLSNLSSLLSNCSNVVPVVSLVSNLVSLLVVLVDPPDDLVSVLVSLSSNLSSCVVVVHDLVSVVSSVVSLVVSCVVCVQDQDCSNVVSLLSCLVVLRPLVVSLVSLVSNQVDPVHDHDLVSNLSSLVSNLSSVCSVVVHDSQAADADPSNLVSLVVNLVSLCVVLVVDPDLVSNLVSLVVSLSSCVSYPPCVVVSVVSCVVSQVSLLVVVVVDDDPDDDDDQPVLLVVLLVCPPPDDLLVLLCCLQVVDDADFLVRLLVVLVVCCVVDVVPQVAWDWDADNSNHTLDTQHHCPPPRDPVSSLLSSLLCVVVRLQCCLVRRNVSSLVSSVVVDDDDLVNLLLLLPPFLLHDPVCSVLQSVLLVCLSVLNLVSNCLSVLVRNFVSLLVVLVVLPDDQWDQDPVRDTHGDGSVRSLVDPSSPVVDPPRLSSCCCSLPCDSSHVVSVVCSVVVVDDPVNCNDSSSSSVSSNSVSSSNVGRPSSPDPDD

InterPro domains:
  IPR025209 Endoplasmic reticulum membrane-associated RNA degradation protein, N-terminal [PF13910] (464-554)
  IPR055804 Domain of unknown function DUF7380 [PF24098] (72-147)

Sequence (1136 aa):
MLSNEFILQIECELNNSYDINTLNLKFLTEKLLDEEHRLLLILKNLDTYTMPYLYTVTPYRDISRIISKNDIENFITVVGIIKNMYMNAKICDLIWIISKDYQYGEKAYNGYLNITAETGITQDIVFHSLIRAFNIAKSMKKESEELKKILDLVKKFFWSNPQDTTAKSLYLIKMFVDEKLQDDILIELCNSKINNKKIDLNFNIYDVYLEVAEKLYCNKYKMNLNKLSDNNDLVDIRRRKGDLYIKEARNSENSFQYIHNIKEAVKILKKIPNTEMERINLIKEIEPIQKKSIESMHKLEERIDFTEEVKKILSYLEGENIKSSIKYLVFGIQLSDKEKLRKRITDNLKNDITYGLMPPAYVNKEGKLLFKLPSLLNNTKEEDINSYIEHEIIIECNFYSQVYINPMLNEILKKHDINENVILKITQNNIFIPQERVKAFTKGILAGFNYDFLTSLNILVPQVENAIRKLAKECGDIDYKNNDEGIEEVKTLNLILESPYLKDCLESDLIFYLKAIFTSKYGLNIRNNLAHGLLDDSDFNTTFSIFTWWFIFRLCCMNSSWILTTQDMLSNEFILQIECELNNSYDINTLNLKFLTEKLLDEEHRLLLILKNLDTYTMPYLYTVTPYRDISRIISKNDIENFITVVGIIKNMYMNAKICDLIWIISKDYQYGEKAYNGYLNITAETGITQDIVFHSLIRAFNIAKSMKKESEELKKILDLVKKFFWSNPQDTTAKSLYLIKMFVDEKLQDDILIELCNSKINNKKIDLNFNIYDVYLEVAEKLYCNKYKMNLNKLSDNNDLVDIRRRKGDLYIKEARNSENSFQYIHNIKEAVKILKKIPNTEMERINLIKEIEPIQKKSIESMHKLEERIDFTEEVKKILSYLEGENIKSSIKYLVFGIQLSDKEKLRKRITDNLKNDITYGLMPPAYVNKEGKLLFKLPSLLNNTKEEDINSYIEHEIIIECNFYSQVYINPMLNEILKKHDINENVILKITQNNIFIPQERVKAFTKGILAGFNYDFLTSLNILVPQVENAIRKLAKECGDIDYKNNDEGIEEVKTLNLILESPYLKDCLESDLIFYLKAIFTSKYGLNIRNNLAHGLLDDSDFNTTFSIFTWWFIFRLCCMNSSWILTTQD

pLDDT: mean 84.08, std 13.67, range [34.19, 98.69]

Organism: NCBI:txid704125

Radius of gyration: 40.23 Å; Cα contacts (8 Å, |Δi|>4): 1348; chains: 2; bounding box: 130×96×83 Å

Nearest PDB structures (foldseek):
  4a1s-assembly1_B  TM=4.529E-01  e=2.406E-02  Drosophila melanogaster
  7ep7-assembly1_A  TM=4.404E-01  e=1.363E-01  Mus musculus
  5a7d-assembly4_D  TM=4.809E-01  e=3.651E-01  Drosophila melanogaster
  4wnd-assembly1_A  TM=4.226E-01  e=2.462E-01  Homo sapiens
  4g2v-assembly1_A  TM=1.527E-01  e=5.957E-02  Mus musculus